Protein AF-0000000068720809 (afdb_homodimer)

InterPro domains:
  IPR001891 Malic oxidoreductase [PIRSF000106] (16-570)
  IPR001891 Malic oxidoreductase [PR00072] (95-119)
  IPR001891 Malic oxidoreductase [PR00072] (157-186)
  IPR001891 Malic oxidoreductase [PR00072] (193-215)
  IPR001891 Malic oxidoreductase [PR00072] (252-270)
  IPR001891 Malic oxidoreductase [PR00072] (277-293)
  IPR001891 Malic oxidoreductase [PR00072] (308-324)
  IPR001891 Malic oxidoreductase [PR00072] (417-433)
  IPR012301 Malic enzyme, N-terminal domain [PF00390] (89-271)
  IPR012301 Malic enzyme, N-terminal domain [SM01274] (89-271)
  IPR012302 Malic enzyme, NAD-binding [PF03949] (281-539)
  IPR012302 Malic enzyme, NAD-binding [SM00919] (281-539)
  IPR015884 Malic enzyme, conserved site [PS00331] (277-293)
  IPR036291 NAD(P)-binding domain superfamily [SSF51735] (281-571)
  IPR037062 Malic enzyme, N-terminal domain superfamily [G3DSA:3.40.50.10380] (23-278)
  IPR046346 Aminoacid dehydrogenase-like, N-terminal domain superfamily [SSF53223] (8-280)

pLDDT: mean 93.47, std 9.82, range [20.92, 98.81]

Structure (mmCIF, N/CA/C/O backbone):
data_AF-0000000068720809-model_v1
#
loop_
_entity.id
_entity.type
_entity.pdbx_description
1 polymer 'malate dehydrogenase (oxaloacetate-decarboxylating)'
#
loop_
_atom_site.group_PDB
_atom_site.id
_atom_site.type_symbol
_atom_site.label_atom_id
_atom_site.label_alt_id
_atom_site.label_comp_id
_atom_site.label_asym_id
_atom_site.label_entity_id
_atom_site.label_seq_id
_atom_site.pdbx_PDB_ins_code
_atom_site.Cartn_x
_atom_site.Cartn_y
_atom_site.Cartn_z
_atom_site.occupancy
_atom_site.B_iso_or_equiv
_atom_site.auth_seq_id
_atom_site.auth_comp_id
_atom_site.auth_asym_id
_atom_site.auth_atom_id
_atom_site.pdbx_PDB_model_num
ATOM 1 N N . MET A 1 1 ? -5.598 -34.719 22.5 1 21.38 1 MET A N 1
ATOM 2 C CA . MET A 1 1 ? -5.52 -33.562 21.609 1 21.38 1 MET A CA 1
ATOM 3 C C . MET A 1 1 ? -4.559 -32.531 22.172 1 21.38 1 MET A C 1
ATOM 5 O O . MET A 1 1 ? -4.855 -31.891 23.188 1 21.38 1 MET A O 1
ATOM 9 N N . ASN A 1 2 ? -3.301 -32.781 22.156 1 21.69 2 ASN A N 1
ATOM 10 C CA . ASN A 1 2 ? -2.172 -32.281 22.938 1 21.69 2 ASN A CA 1
ATOM 11 C C . ASN A 1 2 ? -1.925 -30.812 22.656 1 21.69 2 ASN A C 1
ATOM 13 O O . ASN A 1 2 ? -1.665 -30.422 21.531 1 21.69 2 ASN A O 1
ATOM 17 N N . ARG A 1 3 ? -2.574 -29.969 23.438 1 30.92 3 ARG A N 1
ATOM 18 C CA . ARG A 1 3 ? -2.562 -28.516 23.578 1 30.92 3 ARG A CA 1
ATOM 19 C C . ARG A 1 3 ? -1.137 -27.984 23.625 1 30.92 3 ARG A C 1
ATOM 21 O O . ARG A 1 3 ? -0.824 -27.094 24.406 1 30.92 3 ARG A O 1
ATOM 28 N N . GLY A 1 4 ? -0.188 -28.75 23.359 1 26.64 4 GLY A N 1
ATOM 29 C CA . GLY A 1 4 ? 1.155 -28.266 23.641 1 26.64 4 GLY A CA 1
ATOM 30 C C . GLY A 1 4 ? 1.42 -26.891 23.078 1 26.64 4 GLY A C 1
ATOM 31 O O . GLY A 1 4 ? 0.553 -26.297 22.422 1 26.64 4 GLY A O 1
ATOM 32 N N . ARG A 1 5 ? 2.811 -26.594 22.672 1 30.84 5 ARG A N 1
ATOM 33 C CA . ARG A 1 5 ? 3.568 -25.375 22.422 1 30.84 5 ARG A CA 1
ATOM 34 C C . ARG A 1 5 ? 3.043 -24.641 21.188 1 30.84 5 ARG A C 1
ATOM 36 O O . ARG A 1 5 ? 3.553 -24.844 20.078 1 30.84 5 ARG A O 1
ATOM 43 N N . ASP A 1 6 ? 1.862 -24.484 20.969 1 34.62 6 ASP A N 1
ATOM 44 C CA . ASP A 1 6 ? 1.243 -23.703 19.906 1 34.62 6 ASP A CA 1
ATOM 45 C C . ASP A 1 6 ? 1.807 -22.281 19.875 1 34.62 6 ASP A C 1
ATOM 47 O O . ASP A 1 6 ? 1.073 -21.328 19.625 1 34.62 6 ASP A O 1
ATOM 51 N N . VAL A 1 7 ? 2.805 -21.875 20.5 1 37.53 7 VAL A N 1
ATOM 52 C CA . VAL A 1 7 ? 3.432 -20.594 20.828 1 37.53 7 VAL A CA 1
ATOM 53 C C . VAL A 1 7 ? 3.57 -19.75 19.562 1 37.53 7 VAL A C 1
ATOM 55 O O . VAL A 1 7 ? 3.455 -18.531 19.594 1 37.53 7 VAL A O 1
ATOM 58 N N . MET A 1 8 ? 4.035 -20.344 18.344 1 47.41 8 MET A N 1
ATOM 59 C CA . MET A 1 8 ? 4.594 -19.484 17.312 1 47.41 8 MET A CA 1
ATOM 60 C C . MET A 1 8 ? 3.518 -19.047 16.328 1 47.41 8 MET A C 1
ATOM 62 O O . MET A 1 8 ? 3.748 -18.172 15.492 1 47.41 8 MET A O 1
ATOM 66 N N . SER A 1 9 ? 2.346 -19.672 16.438 1 64.62 9 SER A N 1
ATOM 67 C CA . SER A 1 9 ? 1.316 -19.25 15.492 1 64.62 9 SER A CA 1
ATOM 68 C C . SER A 1 9 ? 0.56 -18.031 16 1 64.62 9 SER A C 1
ATOM 70 O O . SER A 1 9 ? 0.338 -17.906 17.219 1 64.62 9 SER A O 1
ATOM 72 N N . LYS A 1 10 ? 0.388 -17.125 15.172 1 80.69 10 LYS A N 1
ATOM 73 C CA . LYS A 1 10 ? -0.301 -15.883 15.516 1 80.69 10 LYS A CA 1
ATOM 74 C C . LYS A 1 10 ? -1.748 -16.156 15.922 1 80.69 10 LYS A C 1
ATOM 76 O O . LYS A 1 10 ? -2.395 -15.297 16.531 1 80.69 10 LYS A O 1
ATOM 81 N N . PHE A 1 11 ? -2.299 -17.328 15.531 1 85.5 11 PHE A N 1
ATOM 82 C CA . PHE A 1 11 ? -3.656 -17.703 15.914 1 85.5 11 PHE A CA 1
ATOM 83 C C . PHE A 1 11 ? -3.859 -19.219 15.773 1 85.5 11 PHE A C 1
ATOM 85 O O . PHE A 1 11 ? -3.014 -19.906 15.211 1 85.5 11 PHE A O 1
ATOM 92 N N . THR A 1 12 ? -4.852 -19.766 16.344 1 88 12 THR A N 1
ATOM 93 C CA . THR A 1 12 ? -5.297 -21.141 16.203 1 88 12 THR A CA 1
ATOM 94 C C . THR A 1 12 ? -6.754 -21.203 15.766 1 88 12 THR A C 1
ATOM 96 O O . THR A 1 12 ? -7.488 -20.219 15.898 1 88 12 THR A O 1
ATOM 99 N N . VAL A 1 13 ? -7.121 -22.281 15.141 1 87.25 13 VAL A N 1
ATOM 100 C CA . VAL A 1 13 ? -8.5 -22.469 14.703 1 87.25 13 VAL A CA 1
ATOM 101 C C . VAL A 1 13 ? -9.242 -23.359 15.703 1 87.25 13 VAL A C 1
ATOM 103 O O . VAL A 1 13 ? -8.852 -24.516 15.93 1 87.25 13 VAL A O 1
ATOM 106 N N . ALA A 1 14 ? -10.273 -22.812 16.188 1 88.06 14 ALA A N 1
ATOM 107 C CA . ALA A 1 14 ? -11.102 -23.578 17.125 1 88.06 14 ALA A CA 1
ATOM 108 C C . ALA A 1 14 ? -11.992 -24.578 16.391 1 88.06 14 ALA A C 1
ATOM 110 O O . ALA A 1 14 ? -12.086 -24.547 15.164 1 88.06 14 ALA A O 1
ATOM 111 N N . SER A 1 15 ? -12.625 -25.453 17.094 1 86.75 15 SER A N 1
ATOM 112 C CA . SER A 1 15 ? -13.453 -26.5 16.516 1 86.75 15 SER A CA 1
ATOM 113 C C . SER A 1 15 ? -14.648 -25.922 15.773 1 86.75 15 SER A C 1
ATOM 115 O O . SER A 1 15 ? -15.109 -26.5 14.781 1 86.75 15 SER A O 1
ATOM 117 N N . ASN A 1 16 ? -15.055 -24.797 16.234 1 88.25 16 ASN A N 1
ATOM 118 C CA . ASN A 1 16 ? -16.219 -24.188 15.602 1 88.25 16 ASN A CA 1
ATOM 119 C C . ASN A 1 16 ? -15.82 -23.281 14.43 1 88.25 16 ASN A C 1
ATOM 121 O O . ASN A 1 16 ? -16.672 -22.609 13.844 1 88.25 16 ASN A O 1
ATOM 125 N N . GLY A 1 17 ? -14.523 -23.234 14.172 1 89.12 17 GLY A N 1
ATOM 126 C CA . GLY A 1 17 ? -14.047 -22.469 13.023 1 89.12 17 GLY A CA 1
ATOM 127 C C . GLY A 1 17 ? -13.547 -21.094 13.391 1 89.12 17 GLY A C 1
ATOM 128 O O . GLY A 1 17 ? -12.93 -20.406 12.578 1 89.12 17 GLY A O 1
ATOM 129 N N . ALA A 1 18 ? -13.789 -20.703 14.625 1 93.06 18 ALA A N 1
ATOM 130 C CA . ALA A 1 18 ? -13.344 -19.391 15.078 1 93.06 18 ALA A CA 1
ATOM 131 C C . ALA A 1 18 ? -11.82 -19.344 15.195 1 93.06 18 ALA A C 1
ATOM 133 O O . ALA A 1 18 ? -11.172 -20.359 15.445 1 93.06 18 ALA A O 1
ATOM 134 N N . LEU A 1 19 ? -11.328 -18.203 14.969 1 94.88 19 LEU A N 1
ATOM 135 C CA . LEU A 1 19 ? -9.891 -17.984 15.148 1 94.88 19 LEU A CA 1
ATOM 136 C C . LEU A 1 19 ? -9.594 -17.453 16.547 1 94.88 19 LEU A C 1
ATOM 138 O O . LEU A 1 19 ? -10.227 -16.484 17 1 94.88 19 LEU A O 1
ATOM 142 N N . GLU A 1 20 ? -8.758 -18.078 17.219 1 95.5 20 GLU A N 1
ATOM 143 C CA . GLU A 1 20 ? -8.344 -17.656 18.562 1 95.5 20 GLU A CA 1
ATOM 144 C C . GLU A 1 20 ? -6.93 -17.078 18.547 1 95.5 20 GLU A C 1
ATOM 146 O O . GLU A 1 20 ? -6.027 -17.656 17.938 1 95.5 20 GLU A O 1
ATOM 151 N N . THR A 1 21 ? -6.758 -15.914 19.188 1 95.06 21 THR A N 1
ATOM 152 C CA . THR A 1 21 ? -5.453 -15.273 19.156 1 95.06 21 THR A CA 1
ATOM 153 C C . THR A 1 21 ? -5.152 -14.594 20.484 1 95.06 21 THR A C 1
ATOM 155 O O . THR A 1 21 ? -6.07 -14.203 21.219 1 95.06 21 THR A O 1
ATOM 158 N N . THR A 1 22 ? -3.869 -14.461 20.812 1 93 22 THR A N 1
ATOM 159 C CA . THR A 1 22 ? -3.43 -13.719 22 1 93 22 THR A CA 1
ATOM 160 C C . THR A 1 22 ? -3.07 -12.281 21.625 1 93 22 THR A C 1
ATOM 162 O O . THR A 1 22 ? -2.801 -11.461 22.5 1 93 22 THR A O 1
ATOM 165 N N . LEU A 1 23 ? -3.057 -11.969 20.359 1 92.44 23 LEU A N 1
ATOM 166 C CA . LEU A 1 23 ? -2.695 -10.641 19.875 1 92.44 23 LEU A CA 1
ATOM 167 C C . LEU A 1 23 ? -3.768 -9.617 20.25 1 92.44 23 LEU A C 1
ATOM 169 O O . LEU A 1 23 ? -4.934 -9.977 20.438 1 92.44 23 LEU A O 1
ATOM 173 N N . ARG A 1 24 ? -3.338 -8.344 20.422 1 93.19 24 ARG A N 1
ATOM 174 C CA . ARG A 1 24 ? -4.25 -7.238 20.703 1 93.19 24 ARG A CA 1
ATOM 175 C C . ARG A 1 24 ? -3.893 -6.004 19.891 1 93.19 24 ARG A C 1
ATOM 177 O O . ARG A 1 24 ? -2.746 -5.836 19.469 1 93.19 24 ARG A O 1
ATOM 184 N N . GLY A 1 25 ? -4.871 -5.184 19.688 1 93.19 25 GLY A N 1
ATOM 185 C CA . GLY A 1 25 ? -4.668 -3.865 19.109 1 93.19 25 GLY A CA 1
ATOM 186 C C . GLY A 1 25 ? -3.982 -3.9 17.766 1 93.19 25 GLY A C 1
ATOM 187 O O . GLY A 1 25 ? -4.418 -4.621 16.859 1 93.19 25 GLY A O 1
ATOM 188 N N . ALA A 1 26 ? -2.885 -3.176 17.688 1 90.56 26 ALA A N 1
ATOM 189 C CA . ALA A 1 26 ? -2.178 -2.98 16.422 1 90.56 26 ALA A CA 1
ATOM 190 C C . ALA A 1 26 ? -1.637 -4.305 15.883 1 90.56 26 ALA A C 1
ATOM 192 O O . ALA A 1 26 ? -1.545 -4.496 14.672 1 90.56 26 ALA A O 1
ATOM 193 N N . GLU A 1 27 ? -1.307 -5.242 16.734 1 91.31 27 GLU A N 1
ATOM 194 C 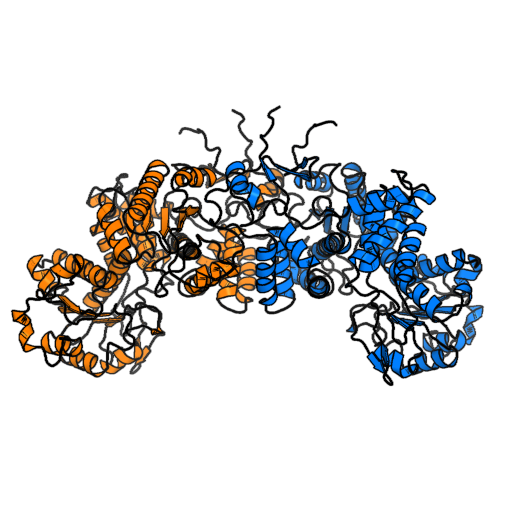CA . GLU A 1 27 ? -0.776 -6.531 16.312 1 91.31 27 GLU A CA 1
ATOM 195 C C . GLU A 1 27 ? -1.818 -7.324 15.523 1 91.31 27 GLU A C 1
ATOM 197 O O . GLU A 1 27 ? -1.483 -8.008 14.555 1 91.31 27 GLU A O 1
ATOM 202 N N . VAL A 1 28 ? -3.072 -7.215 15.945 1 94.75 28 VAL A N 1
ATOM 203 C CA . VAL A 1 28 ? -4.16 -7.875 15.227 1 94.75 28 VAL A CA 1
ATOM 204 C C . VAL A 1 28 ? -4.301 -7.266 13.836 1 94.75 28 VAL A C 1
ATOM 206 O O . VAL A 1 28 ? -4.406 -7.992 12.844 1 94.75 28 VAL A O 1
ATOM 209 N N . LEU A 1 29 ? -4.23 -5.953 13.789 1 95.19 29 LEU A N 1
ATOM 210 C CA . LEU A 1 29 ? -4.422 -5.23 12.539 1 95.19 29 LEU A CA 1
ATOM 211 C C . LEU A 1 29 ? -3.256 -5.473 11.586 1 95.19 29 LEU A C 1
ATOM 213 O O . LEU A 1 29 ? -3.387 -5.285 10.375 1 95.19 29 LEU A O 1
ATOM 217 N N . SER A 1 30 ? -2.123 -5.949 12.125 1 93.31 30 SER A N 1
ATOM 218 C CA . SER A 1 30 ? -0.93 -6.156 11.312 1 93.31 30 SER A CA 1
ATOM 219 C C . SER A 1 30 ? -0.812 -7.605 10.867 1 93.31 30 SER A C 1
ATOM 221 O O . SER A 1 30 ? 0.168 -7.984 10.219 1 93.31 30 SER A O 1
ATOM 223 N N . THR A 1 31 ? -1.713 -8.445 11.219 1 93.88 31 THR A N 1
ATOM 224 C CA . THR A 1 31 ? -1.747 -9.852 10.812 1 93.88 31 THR A CA 1
ATOM 225 C C . THR A 1 31 ? -2.768 -10.062 9.695 1 93.88 31 THR A C 1
ATOM 227 O O . THR A 1 31 ? -3.973 -10.109 9.953 1 93.88 31 THR A O 1
ATOM 230 N N . PRO A 1 32 ? -2.348 -10.289 8.508 1 95.25 32 PRO A N 1
ATOM 231 C CA . PRO A 1 32 ? -3.201 -10.227 7.32 1 95.25 32 PRO A CA 1
ATOM 232 C C . PRO A 1 32 ? -4.41 -11.156 7.41 1 95.25 32 PRO A C 1
ATOM 234 O O . PRO A 1 32 ? -5.5 -10.797 6.961 1 95.25 32 PRO A O 1
ATOM 237 N N . LEU A 1 33 ? -4.285 -12.32 8.047 1 95.44 33 LEU A N 1
ATOM 238 C CA . LEU A 1 33 ? -5.375 -13.281 8.078 1 95.44 33 LEU A CA 1
ATOM 239 C C . LEU A 1 33 ? -6.34 -12.977 9.219 1 95.44 33 LEU A C 1
ATOM 241 O O . LEU A 1 33 ? -7.449 -13.508 9.266 1 95.44 33 LEU A O 1
ATOM 245 N N . LEU A 1 34 ? -5.91 -12.125 10.148 1 96.62 34 LEU A N 1
ATOM 246 C CA . LEU A 1 34 ? -6.773 -11.727 11.25 1 96.62 34 LEU A CA 1
ATOM 247 C C . LEU A 1 34 ? -7.426 -10.375 10.969 1 96.62 34 LEU A C 1
ATOM 249 O O . LEU A 1 34 ? -8.484 -10.062 11.516 1 96.62 34 LEU A O 1
ATOM 253 N N . ASN A 1 35 ? -6.789 -9.531 10.188 1 97.75 35 ASN A N 1
ATOM 254 C CA . ASN A 1 35 ? -7.246 -8.164 9.953 1 97.75 35 ASN A CA 1
ATOM 255 C C . ASN A 1 35 ? -8.508 -8.133 9.094 1 97.75 35 ASN A C 1
ATOM 257 O O . ASN A 1 35 ? -8.477 -8.523 7.926 1 97.75 35 ASN A O 1
ATOM 261 N N . LYS A 1 36 ? -9.562 -7.617 9.695 1 98.31 36 LYS A N 1
ATOM 262 C CA . LYS A 1 36 ? -10.836 -7.488 8.992 1 98.31 36 LYS A CA 1
ATOM 263 C C . LYS A 1 36 ? -11.078 -6.043 8.562 1 98.31 36 LYS A C 1
ATOM 265 O O . LYS A 1 36 ? -12.164 -5.707 8.094 1 98.31 36 LYS A O 1
ATOM 270 N N . GLY A 1 37 ? -10.078 -5.16 8.852 1 96.94 37 GLY A N 1
ATOM 271 C CA . GLY A 1 37 ? -10.328 -3.744 8.625 1 96.94 37 GLY A CA 1
ATOM 272 C C . GLY A 1 37 ? -11.5 -3.209 9.422 1 96.94 37 GLY A C 1
ATOM 273 O O . GLY A 1 37 ? -11.57 -3.398 10.641 1 96.94 37 GLY A O 1
ATOM 274 N N . VAL A 1 38 ? -12.422 -2.59 8.742 1 97.62 38 VAL A N 1
ATOM 275 C CA . VAL A 1 38 ? -13.547 -1.959 9.422 1 97.62 38 VAL A CA 1
ATOM 276 C C . VAL A 1 38 ? -14.695 -2.957 9.562 1 97.62 38 VAL A C 1
ATOM 278 O O . VAL A 1 38 ? -15.82 -2.576 9.883 1 97.62 38 VAL A O 1
ATOM 281 N N . ALA A 1 39 ? -14.414 -4.238 9.352 1 98.19 39 ALA A N 1
ATOM 282 C CA . ALA A 1 39 ? -15.469 -5.242 9.477 1 98.19 39 ALA A CA 1
ATOM 283 C C . ALA A 1 39 ? -15.477 -5.859 10.875 1 98.19 39 ALA A C 1
ATOM 285 O O . ALA A 1 39 ? -16.359 -6.652 11.203 1 98.19 39 ALA A O 1
ATOM 286 N N . PHE A 1 40 ? -14.508 -5.578 11.727 1 98.25 40 PHE A N 1
ATOM 287 C CA . PHE A 1 40 ? -14.578 -6.055 13.102 1 98.25 40 PHE A CA 1
ATOM 288 C C . PHE A 1 40 ? -15.867 -5.605 13.766 1 98.25 40 PHE A C 1
ATOM 290 O O . PHE A 1 40 ? -16.219 -4.426 13.711 1 98.25 40 PHE A O 1
ATOM 297 N N . THR A 1 41 ? -16.531 -6.547 14.391 1 97.38 41 THR A N 1
ATOM 298 C CA . THR A 1 41 ? -17.75 -6.203 15.117 1 97.38 41 THR A CA 1
ATOM 299 C C . THR A 1 41 ? -17.422 -5.391 16.375 1 97.38 41 THR A C 1
ATOM 301 O O . THR A 1 41 ? -16.266 -5.352 16.797 1 97.38 41 THR A O 1
ATOM 304 N N . GLN A 1 42 ? -18.453 -4.77 16.906 1 95.5 42 GLN A N 1
ATOM 305 C CA . GLN A 1 42 ? -18.234 -3.996 18.125 1 95.5 42 GLN A CA 1
ATOM 306 C C . GLN A 1 42 ? -17.703 -4.883 19.25 1 95.5 42 GLN A C 1
ATOM 308 O O . GLN A 1 42 ? -16.828 -4.469 20.016 1 95.5 42 GLN A O 1
ATOM 313 N N . ASN A 1 43 ? -18.203 -6.07 19.344 1 96.38 43 ASN A N 1
ATOM 314 C CA . ASN A 1 43 ? -17.734 -7.012 20.359 1 96.38 43 ASN A CA 1
ATOM 315 C C . ASN A 1 43 ? -16.266 -7.395 20.141 1 96.38 43 ASN A C 1
ATOM 317 O O . ASN A 1 43 ? -15.492 -7.461 21.094 1 96.38 43 ASN A O 1
ATOM 321 N N . GLU A 1 44 ? -15.93 -7.695 18.922 1 97.69 44 GLU A N 1
ATOM 322 C CA . GLU A 1 44 ? -14.539 -8.016 18.609 1 97.69 44 GLU A CA 1
ATOM 323 C C . GLU A 1 44 ? -13.617 -6.848 18.922 1 97.69 44 GLU A C 1
ATOM 325 O O . GLU A 1 44 ? -12.492 -7.047 19.391 1 97.69 44 GLU A O 1
ATOM 330 N N . ARG A 1 45 ? -14.078 -5.609 18.578 1 96.81 45 ARG A N 1
ATOM 331 C CA . ARG A 1 45 ? -13.266 -4.43 18.828 1 96.81 45 ARG A CA 1
ATOM 332 C C . ARG A 1 45 ? -12.977 -4.285 20.328 1 96.81 45 ARG A C 1
ATOM 334 O O . ARG A 1 45 ? -11.859 -3.922 20.719 1 96.81 45 ARG A O 1
ATOM 341 N N . GLU A 1 46 ? -13.922 -4.582 21.141 1 95.19 46 GLU A N 1
ATOM 342 C CA . GLU A 1 46 ? -13.742 -4.527 22.578 1 95.19 46 GLU A CA 1
ATOM 343 C C . GLU A 1 46 ? -12.797 -5.625 23.062 1 95.19 46 GLU A C 1
ATOM 345 O O . GLU A 1 46 ? -11.867 -5.359 23.828 1 95.19 46 GLU A O 1
ATOM 350 N N . GLU A 1 47 ? -12.961 -6.836 22.625 1 95.88 47 GLU A N 1
ATOM 351 C CA . GLU A 1 47 ? -12.211 -7.996 23.094 1 95.88 47 GLU A CA 1
ATOM 352 C C . GLU A 1 47 ? -10.766 -7.945 22.625 1 95.88 47 GLU A C 1
ATOM 354 O O . GLU A 1 47 ? -9.859 -8.391 23.328 1 95.88 47 GLU A O 1
ATOM 359 N N . LEU A 1 48 ? -10.594 -7.414 21.469 1 96.81 48 LEU A N 1
ATOM 360 C CA . LEU A 1 48 ? -9.273 -7.469 20.859 1 96.81 48 LEU A CA 1
ATOM 361 C C . LEU A 1 48 ? -8.516 -6.16 21.062 1 96.81 48 LEU A C 1
ATOM 363 O O . LEU A 1 48 ? -7.41 -5.984 20.547 1 96.81 48 LEU A O 1
ATOM 367 N N . GLY A 1 49 ? -9.125 -5.199 21.844 1 95.56 49 GLY A N 1
ATOM 368 C CA . GLY A 1 49 ? -8.461 -3.932 22.094 1 95.56 49 GLY A CA 1
ATOM 369 C C . GLY A 1 49 ? -8.336 -3.059 20.859 1 95.56 49 GLY A C 1
ATOM 370 O O . GLY A 1 49 ? -7.281 -2.484 20.594 1 95.56 49 GLY A O 1
ATOM 371 N N . LEU A 1 50 ? -9.406 -2.963 20.031 1 96.19 50 LEU A N 1
ATOM 372 C CA . LEU A 1 50 ? -9.375 -2.215 18.781 1 96.19 50 LEU A CA 1
ATOM 373 C C . LEU A 1 50 ? -10.195 -0.934 18.891 1 96.19 50 LEU A C 1
ATOM 375 O O . LEU A 1 50 ? -10.188 -0.108 17.969 1 96.19 50 LEU A O 1
ATOM 379 N N . LYS A 1 51 ? -10.859 -0.76 20.078 1 95.12 51 LYS A N 1
ATOM 380 C CA . LYS A 1 51 ? -11.602 0.485 20.266 1 95.12 51 LYS A CA 1
ATOM 381 C C . LYS A 1 51 ? -10.68 1.696 20.125 1 95.12 51 LYS A C 1
ATOM 383 O O . LYS A 1 51 ? -9.609 1.748 20.719 1 95.12 51 LYS A O 1
ATOM 388 N N . GLY A 1 52 ? -11.102 2.613 19.25 1 95.81 52 GLY A N 1
ATOM 389 C CA . GLY A 1 52 ? -10.328 3.822 19.016 1 95.81 52 GLY A CA 1
ATOM 390 C C . GLY A 1 52 ? -9.273 3.658 17.938 1 95.81 52 GLY A C 1
ATOM 391 O O . GLY A 1 52 ? -8.711 4.641 17.453 1 95.81 52 GLY A O 1
ATOM 392 N N . LEU A 1 53 ? -9.023 2.404 17.531 1 96.44 53 LEU A N 1
ATOM 393 C CA . LEU A 1 53 ? -7.992 2.162 16.531 1 96.44 53 LEU A CA 1
ATOM 394 C C . LEU A 1 53 ? -8.602 2.035 15.141 1 96.44 53 LEU A C 1
ATOM 396 O O . LEU A 1 53 ? -7.875 1.932 14.148 1 96.44 53 LEU A O 1
ATOM 400 N N . LEU A 1 54 ? -9.953 2.109 15.086 1 97.31 54 LEU A N 1
ATOM 401 C CA . LEU A 1 54 ? -10.703 2.018 13.836 1 97.31 54 LEU A CA 1
ATOM 402 C C . LEU A 1 54 ? -11.805 3.07 13.789 1 97.31 54 LEU A C 1
ATOM 404 O O . LEU A 1 54 ? -12.336 3.473 14.828 1 97.31 54 LEU A O 1
ATOM 408 N N . PRO A 1 55 ? -12.133 3.486 12.555 1 97.5 55 PRO A N 1
ATOM 409 C CA . PRO A 1 55 ? -13.352 4.293 12.461 1 97.5 55 PRO A CA 1
ATOM 410 C C . PRO A 1 55 ? -14.578 3.568 13.008 1 97.5 55 PRO A C 1
ATOM 412 O O . PRO A 1 55 ? -14.609 2.336 13.039 1 97.5 55 PRO A O 1
ATOM 415 N N . PRO A 1 56 ? -15.539 4.254 13.383 1 95.75 56 PRO A N 1
ATOM 416 C CA . PRO A 1 56 ? -16.625 3.662 14.172 1 95.75 56 PRO A CA 1
ATOM 417 C C . PRO A 1 56 ? -17.531 2.764 13.336 1 95.75 56 PRO A C 1
ATOM 419 O O . PRO A 1 56 ? -18.109 1.81 13.867 1 95.75 56 PRO A O 1
ATOM 422 N N . ALA A 1 57 ? -17.703 3.006 12.078 1 96.44 57 ALA A N 1
ATOM 423 C CA . ALA A 1 57 ? -18.641 2.219 11.281 1 96.44 57 ALA A CA 1
ATOM 424 C C . ALA A 1 57 ? -18.109 0.805 11.055 1 96.44 57 ALA A C 1
ATOM 426 O O . ALA A 1 57 ? -16.906 0.583 11.031 1 96.44 57 ALA A O 1
ATOM 427 N N . VAL A 1 58 ? -19.031 -0.138 10.969 1 97.12 58 VAL A N 1
ATOM 428 C CA . VAL A 1 58 ? -18.719 -1.526 10.656 1 97.12 58 VAL A CA 1
ATOM 429 C C . VAL A 1 58 ? -19.25 -1.879 9.266 1 97.12 58 VAL A C 1
ATOM 431 O O . VAL A 1 58 ? -20.453 -1.789 9.023 1 97.12 58 VAL A O 1
ATOM 434 N N . LEU A 1 59 ? -18.438 -2.215 8.375 1 97.25 59 LEU A N 1
ATOM 435 C CA . LEU A 1 59 ? -18.828 -2.646 7.043 1 97.25 59 LEU A CA 1
ATOM 436 C C . LEU A 1 59 ? -18.75 -4.164 6.918 1 97.25 59 LEU A C 1
ATOM 438 O O . LEU A 1 59 ? -17.953 -4.812 7.605 1 97.25 59 LEU A O 1
ATOM 442 N N . THR A 1 60 ? -19.562 -4.699 6.043 1 97.5 60 THR A N 1
ATOM 443 C CA . THR A 1 60 ? -19.516 -6.129 5.758 1 97.5 60 THR A CA 1
ATOM 444 C C . THR A 1 60 ? -18.359 -6.457 4.816 1 97.5 60 THR A C 1
ATOM 446 O O . THR A 1 60 ? -17.75 -5.559 4.234 1 97.5 60 THR A O 1
ATOM 449 N N . LEU A 1 61 ? -18.078 -7.754 4.734 1 98.06 61 LEU A N 1
ATOM 450 C CA . LEU A 1 61 ? -17.078 -8.203 3.768 1 98.06 61 LEU A CA 1
ATOM 451 C C . LEU A 1 61 ? -17.484 -7.816 2.35 1 98.06 61 LEU A C 1
ATOM 453 O O . LEU A 1 61 ? -16.641 -7.418 1.547 1 98.06 61 LEU A O 1
ATOM 457 N N . GLU A 1 62 ? -18.766 -7.859 2.018 1 97.81 62 GLU A N 1
ATOM 458 C CA . GLU A 1 62 ? -19.266 -7.535 0.687 1 97.81 62 GLU A CA 1
ATOM 459 C C . GLU A 1 62 ? -19.062 -6.059 0.363 1 97.81 62 GLU A C 1
ATOM 461 O O . GLU A 1 62 ? -18.656 -5.711 -0.747 1 97.81 62 GLU A O 1
ATOM 466 N N . GLU A 1 63 ? -19.359 -5.215 1.351 1 97.38 63 GLU A N 1
ATOM 467 C CA . GLU A 1 63 ? -19.172 -3.781 1.155 1 97.38 63 GLU A CA 1
ATOM 468 C C . GLU A 1 63 ? -17.688 -3.439 0.969 1 97.38 63 GLU A C 1
ATOM 470 O O . GLU A 1 63 ? -17.344 -2.629 0.109 1 97.38 63 GLU A O 1
ATOM 475 N N . GLN A 1 64 ? -16.891 -4.066 1.757 1 98.06 64 GLN A N 1
ATOM 476 C CA . GLN A 1 64 ? -15.461 -3.854 1.61 1 98.06 64 GLN A CA 1
ATOM 477 C C . GLN A 1 64 ? -14.961 -4.359 0.259 1 98.06 64 GLN A C 1
ATOM 479 O O . GLN A 1 64 ? -14.078 -3.754 -0.352 1 98.06 64 GLN A O 1
ATOM 484 N N . ALA A 1 65 ? -15.469 -5.504 -0.172 1 98.5 65 ALA A N 1
ATOM 485 C CA . ALA A 1 65 ? -15.078 -6.07 -1.46 1 98.5 65 ALA A CA 1
ATOM 486 C C . ALA A 1 65 ? -15.438 -5.129 -2.605 1 98.5 65 ALA A C 1
ATOM 488 O O . ALA A 1 65 ? -14.672 -4.973 -3.557 1 98.5 65 ALA A O 1
ATOM 489 N N . ARG A 1 66 ? -16.594 -4.523 -2.529 1 98.06 66 ARG A N 1
ATOM 490 C CA . ARG A 1 66 ? -17.016 -3.564 -3.547 1 98.06 66 ARG A CA 1
ATOM 491 C C . ARG A 1 66 ? -16.062 -2.373 -3.594 1 98.06 66 ARG A C 1
ATOM 493 O O . ARG A 1 66 ? -15.656 -1.933 -4.672 1 98.06 66 ARG A O 1
ATOM 500 N N . ARG A 1 67 ? -15.734 -1.847 -2.441 1 97.75 67 ARG A N 1
ATOM 501 C CA . ARG A 1 67 ? -14.797 -0.731 -2.361 1 97.75 67 ARG A CA 1
ATOM 502 C C . ARG A 1 67 ? -13.438 -1.114 -2.938 1 97.75 67 ARG A C 1
ATOM 504 O O . ARG A 1 67 ? -12.859 -0.369 -3.734 1 97.75 67 ARG A O 1
ATOM 511 N N . ALA A 1 68 ? -12.922 -2.254 -2.516 1 98.31 68 ALA A N 1
ATOM 512 C CA . ALA A 1 68 ? -11.625 -2.727 -2.988 1 98.31 68 ALA A CA 1
ATOM 513 C C . ALA A 1 68 ? -11.625 -2.91 -4.504 1 98.31 68 ALA A C 1
ATOM 515 O O . ALA A 1 68 ? -10.625 -2.619 -5.168 1 98.31 68 ALA A O 1
ATOM 516 N N . TYR A 1 69 ? -12.719 -3.398 -5.012 1 98.5 69 TYR A N 1
ATOM 517 C CA . TYR A 1 69 ? -12.828 -3.59 -6.453 1 98.5 69 TYR A CA 1
ATOM 518 C C . TYR A 1 69 ? -12.781 -2.254 -7.188 1 98.5 69 TYR A C 1
ATOM 520 O O . TYR A 1 69 ? -12.156 -2.141 -8.242 1 98.5 69 TYR A O 1
ATOM 528 N N . GLU A 1 70 ? -13.461 -1.25 -6.617 1 97.81 70 GLU A N 1
ATOM 529 C CA . GLU A 1 70 ? -13.414 0.075 -7.227 1 97.81 70 GLU A CA 1
ATOM 530 C C . GLU A 1 70 ? -12.008 0.65 -7.203 1 97.81 70 GLU A C 1
ATOM 532 O O . GLU A 1 70 ? -11.57 1.287 -8.164 1 97.81 70 GLU A O 1
ATOM 537 N N . GLN A 1 71 ? -11.352 0.466 -6.09 1 97.5 71 GLN A N 1
ATOM 538 C CA . GLN A 1 71 ? -9.969 0.905 -5.992 1 97.5 71 GLN A CA 1
ATOM 539 C C . GLN A 1 71 ? -9.094 0.196 -7.02 1 97.5 71 GLN A C 1
ATOM 541 O O . GLN A 1 71 ? -8.266 0.83 -7.688 1 97.5 71 GLN A O 1
ATOM 546 N N . PHE A 1 72 ? -9.234 -1.088 -7.191 1 98.19 72 PHE A N 1
ATOM 547 C CA . PHE A 1 72 ? -8.523 -1.889 -8.18 1 98.19 72 PHE A CA 1
ATOM 548 C C . PHE A 1 72 ? -8.789 -1.364 -9.586 1 98.19 72 PHE A C 1
ATOM 550 O O . PHE A 1 72 ? -7.852 -1.145 -10.359 1 98.19 72 PHE A O 1
ATOM 557 N N . SER A 1 73 ? -10 -1.081 -9.883 1 97.75 73 SER A N 1
ATOM 558 C CA . SER A 1 73 ? -10.43 -0.675 -11.219 1 97.75 73 SER A CA 1
ATOM 559 C C . SER A 1 73 ? -9.914 0.713 -11.57 1 97.75 73 SER A C 1
ATOM 561 O O . SER A 1 73 ? -9.773 1.05 -12.75 1 97.75 73 SER A O 1
ATOM 563 N N . SER A 1 74 ? -9.57 1.481 -10.531 1 95.25 74 SER A N 1
ATOM 564 C CA . SER A 1 74 ? -9.125 2.854 -10.75 1 95.25 74 SER A CA 1
ATOM 565 C C . SER A 1 74 ? -7.629 2.908 -11.055 1 95.25 74 SER A C 1
ATOM 567 O O . SER A 1 74 ? -7.109 3.957 -11.445 1 95.25 74 SER A O 1
ATOM 569 N N . GLN A 1 75 ? -6.871 1.773 -10.883 1 96.69 75 GLN A N 1
ATOM 570 C CA . GLN A 1 75 ? -5.445 1.764 -11.195 1 96.69 75 GLN A CA 1
ATOM 571 C C . GLN A 1 75 ? -5.215 1.963 -12.695 1 96.69 75 GLN A C 1
ATOM 573 O O . GLN A 1 75 ? -5.973 1.452 -13.516 1 96.69 75 GLN A O 1
ATOM 578 N N . PRO A 1 76 ? -4.145 2.619 -13.141 1 95.12 76 PRO A N 1
ATOM 579 C CA . PRO A 1 76 ? -3.975 3.064 -14.523 1 95.12 76 PRO A CA 1
ATOM 580 C C . PRO A 1 76 ? -3.482 1.951 -15.445 1 95.12 76 PRO A C 1
ATOM 582 O O . PRO A 1 76 ? -3.662 2.027 -16.656 1 95.12 76 PRO A O 1
ATOM 585 N N . ASP A 1 77 ? -2.76 0.912 -14.953 1 95.69 77 ASP A N 1
ATOM 586 C CA . ASP A 1 77 ? -2.211 -0.155 -15.781 1 95.69 77 ASP A CA 1
ATOM 587 C C . ASP A 1 77 ? -2.105 -1.462 -15 1 95.69 77 ASP A C 1
ATOM 589 O O . ASP A 1 77 ? -2.408 -1.503 -13.805 1 95.69 77 ASP A O 1
ATOM 593 N N . ASP A 1 78 ? -1.693 -2.52 -15.617 1 95.62 78 ASP A N 1
ATOM 594 C CA . ASP A 1 78 ? -1.71 -3.857 -15.031 1 95.62 78 ASP A CA 1
ATOM 595 C C . ASP A 1 78 ? -0.667 -3.988 -13.922 1 95.62 78 ASP A C 1
ATOM 597 O O . ASP A 1 78 ? -0.883 -4.695 -12.938 1 95.62 78 ASP A O 1
ATOM 601 N N . LEU A 1 79 ? 0.454 -3.369 -14.094 1 96.25 79 LEU A N 1
ATOM 602 C CA . LEU A 1 79 ? 1.476 -3.438 -13.055 1 96.25 79 LEU A CA 1
ATOM 603 C C . LEU A 1 79 ? 0.979 -2.803 -11.766 1 96.25 79 LEU A C 1
ATOM 605 O O . LEU A 1 79 ? 1.138 -3.379 -10.688 1 96.25 79 LEU A O 1
ATOM 609 N N . LEU A 1 80 ? 0.365 -1.615 -11.891 1 96.44 80 LEU A N 1
ATOM 610 C CA . LEU A 1 80 ? -0.112 -0.942 -10.688 1 96.44 80 LEU A CA 1
ATOM 611 C C . LEU A 1 80 ? -1.321 -1.665 -10.102 1 96.44 80 LEU A C 1
ATOM 613 O O . LEU A 1 80 ? -1.539 -1.641 -8.891 1 96.44 80 LEU A O 1
ATOM 617 N N . LYS A 1 81 ? -2.117 -2.32 -10.961 1 97.94 81 LYS A N 1
ATOM 618 C CA . LYS A 1 81 ? -3.15 -3.217 -10.445 1 97.94 81 LYS A CA 1
ATOM 619 C C . LYS A 1 81 ? -2.535 -4.352 -9.633 1 97.94 81 LYS A C 1
ATOM 621 O O . LYS A 1 81 ? -3.059 -4.715 -8.578 1 97.94 81 LYS A O 1
ATOM 626 N N . ASN A 1 82 ? -1.437 -4.895 -10.148 1 97.94 82 ASN A N 1
ATOM 627 C CA . ASN A 1 82 ? -0.725 -5.945 -9.422 1 97.94 82 ASN A CA 1
ATOM 628 C C . ASN A 1 82 ? -0.177 -5.441 -8.094 1 97.94 82 ASN A C 1
ATOM 630 O O . ASN A 1 82 ? -0.304 -6.113 -7.07 1 97.94 82 ASN A O 1
ATOM 634 N N . VAL A 1 83 ? 0.396 -4.254 -8.102 1 97 83 VAL A N 1
ATOM 635 C CA . VAL A 1 83 ? 0.938 -3.645 -6.891 1 97 83 VAL A CA 1
ATOM 636 C C . VAL A 1 83 ? -0.18 -3.432 -5.875 1 97 83 VAL A C 1
ATOM 638 O O . VAL A 1 83 ? -0.005 -3.703 -4.684 1 97 83 VAL A O 1
ATOM 641 N N . TYR A 1 84 ? -1.353 -2.951 -6.332 1 97.44 84 TYR A N 1
ATOM 642 C CA . TYR A 1 84 ? -2.502 -2.736 -5.461 1 97.44 84 TYR A CA 1
ATOM 643 C C . TYR A 1 84 ? -2.947 -4.043 -4.812 1 97.44 84 TYR A C 1
ATOM 645 O O . TYR A 1 84 ? -3.178 -4.094 -3.602 1 97.44 84 TYR A O 1
ATOM 653 N N . LEU A 1 85 ? -3.068 -5.109 -5.582 1 98.44 85 LEU A N 1
ATOM 654 C CA . LEU A 1 85 ? -3.531 -6.387 -5.059 1 98.44 85 LEU A CA 1
ATOM 655 C C . LEU A 1 85 ? -2.514 -6.98 -4.09 1 98.44 85 LEU A C 1
ATOM 657 O O . LEU A 1 85 ? -2.887 -7.613 -3.1 1 98.44 85 LEU A O 1
ATOM 661 N N . THR A 1 86 ? -1.236 -6.785 -4.367 1 97.69 86 THR A N 1
ATOM 662 C CA . THR A 1 86 ? -0.193 -7.242 -3.455 1 97.69 86 THR A CA 1
ATOM 663 C C . THR A 1 86 ? -0.309 -6.539 -2.105 1 97.69 86 THR A C 1
ATOM 665 O O . THR A 1 86 ? -0.2 -7.18 -1.057 1 97.69 86 THR A O 1
ATOM 668 N N . ALA A 1 87 ? -0.55 -5.277 -2.154 1 96.94 87 ALA A N 1
ATOM 669 C CA . ALA A 1 87 ? -0.706 -4.516 -0.918 1 96.94 87 ALA A CA 1
ATOM 670 C C . ALA A 1 87 ? -1.933 -4.98 -0.138 1 96.94 87 ALA A C 1
ATOM 672 O O . ALA A 1 87 ? -1.901 -5.055 1.093 1 96.94 87 ALA A O 1
ATOM 673 N N . LEU A 1 88 ? -3.018 -5.195 -0.868 1 98 88 LEU A N 1
ATOM 674 C CA . LEU A 1 88 ? -4.227 -5.703 -0.227 1 98 88 LEU A CA 1
ATOM 675 C C . LEU A 1 88 ? -3.971 -7.062 0.416 1 98 88 LEU A C 1
ATOM 677 O O . LEU A 1 88 ? -4.418 -7.316 1.536 1 98 88 LEU A O 1
ATOM 681 N N . HIS A 1 89 ? -3.248 -7.902 -0.315 1 97.94 89 HIS A N 1
ATOM 682 C CA . HIS A 1 89 ? -2.861 -9.219 0.184 1 97.94 89 HIS A CA 1
ATOM 683 C C . HIS A 1 89 ? -2.1 -9.102 1.5 1 97.94 89 HIS A C 1
ATOM 685 O O . HIS A 1 89 ? -2.354 -9.867 2.438 1 97.94 89 HIS A O 1
ATOM 691 N N . ASP A 1 90 ? -1.265 -8.141 1.625 1 96.06 90 ASP A N 1
ATOM 692 C CA . ASP A 1 90 ? -0.405 -7.945 2.787 1 96.06 90 ASP A CA 1
ATOM 693 C C . ASP A 1 90 ? -1.188 -7.344 3.955 1 96.06 90 ASP A C 1
ATOM 695 O O . ASP A 1 90 ? -0.762 -7.441 5.109 1 96.06 90 ASP A O 1
ATOM 699 N N . ARG A 1 91 ? -2.299 -6.758 3.686 1 96.25 91 ARG A N 1
ATOM 700 C CA . ARG A 1 91 ? -3.049 -6.047 4.715 1 96.25 91 ARG A CA 1
ATOM 701 C C . ARG A 1 91 ? -4.215 -6.887 5.223 1 96.25 91 ARG A C 1
ATOM 703 O O . ARG A 1 91 ? -4.465 -6.949 6.43 1 96.25 91 ARG A O 1
ATOM 710 N N . ASN A 1 92 ? -4.945 -7.457 4.293 1 98.06 92 ASN A N 1
ATOM 711 C CA . ASN A 1 92 ? -6.176 -8.203 4.527 1 98.06 92 ASN A CA 1
ATOM 712 C C . ASN A 1 92 ? -6.316 -9.375 3.561 1 98.06 92 ASN A C 1
ATOM 714 O O . ASN A 1 92 ? -6.977 -9.258 2.527 1 98.06 92 ASN A O 1
ATOM 718 N N . GLU A 1 93 ? -5.84 -10.477 3.99 1 97.81 93 GLU A N 1
ATOM 719 C CA . GLU A 1 93 ? -5.711 -11.633 3.109 1 97.81 93 GLU A CA 1
ATOM 720 C C . GLU A 1 93 ? -7.078 -12.203 2.742 1 97.81 93 GLU A C 1
ATOM 722 O O . GLU A 1 93 ? -7.281 -12.664 1.617 1 97.81 93 GLU A O 1
ATOM 727 N N . VAL A 1 94 ? -8.055 -12.172 3.664 1 98.44 94 VAL A N 1
ATOM 728 C CA . VAL A 1 94 ? -9.391 -12.672 3.379 1 98.44 94 VAL A CA 1
ATOM 729 C C . VAL A 1 94 ? -10.055 -11.812 2.305 1 98.44 94 VAL A C 1
ATOM 731 O O . VAL A 1 94 ? -10.625 -12.336 1.344 1 98.44 94 VAL A O 1
ATOM 734 N N . LEU A 1 95 ? -9.961 -10.492 2.467 1 98.69 95 LEU A N 1
ATOM 735 C CA . LEU A 1 95 ? -10.539 -9.57 1.493 1 98.69 95 LEU A CA 1
ATOM 736 C C . LEU A 1 95 ? -9.875 -9.742 0.129 1 98.69 95 LEU A C 1
ATOM 738 O O . LEU A 1 95 ? -10.555 -9.695 -0.902 1 98.69 95 LEU A O 1
ATOM 742 N N . PHE A 1 96 ? -8.578 -9.938 0.12 1 98.62 96 PHE A N 1
ATOM 743 C CA . PHE A 1 96 ? -7.836 -10.18 -1.111 1 98.62 96 PHE A CA 1
ATOM 744 C C . PHE A 1 96 ? -8.398 -11.383 -1.857 1 98.62 96 PHE A C 1
ATOM 746 O O . PHE A 1 96 ? -8.742 -11.281 -3.035 1 98.62 96 PHE A O 1
ATOM 753 N N . TYR A 1 97 ? -8.531 -12.469 -1.203 1 98.5 97 TYR A N 1
ATOM 754 C CA . TYR A 1 97 ? -8.992 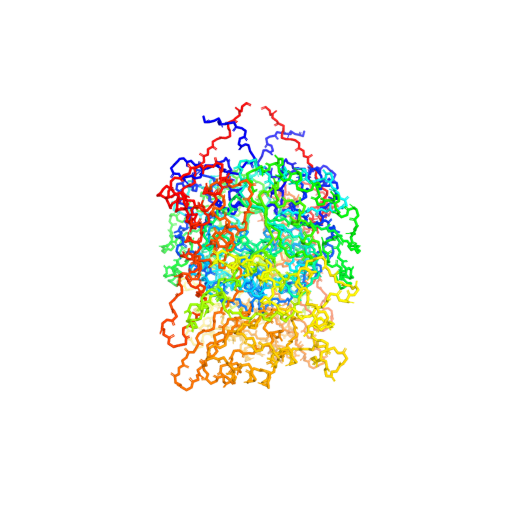-13.68 -1.87 1 98.5 97 TYR A CA 1
ATOM 755 C C . TYR A 1 97 ? -10.469 -13.594 -2.213 1 98.5 97 TYR A C 1
ATOM 757 O O . TYR A 1 97 ? -10.922 -14.188 -3.193 1 98.5 97 TYR A O 1
ATOM 765 N N . ARG A 1 98 ? -11.234 -12.852 -1.41 1 98.44 98 ARG A N 1
ATOM 766 C CA . ARG A 1 98 ? -12.641 -12.648 -1.738 1 98.44 98 ARG A CA 1
ATOM 767 C C . ARG A 1 98 ? -12.797 -11.984 -3.104 1 98.44 98 ARG A C 1
ATOM 769 O O . ARG A 1 98 ? -13.523 -12.484 -3.965 1 98.44 98 ARG A O 1
ATOM 776 N N . ILE A 1 99 ? -12.086 -10.914 -3.334 1 98.25 99 ILE A N 1
ATOM 777 C CA . ILE A 1 99 ? -12.258 -10.211 -4.598 1 98.25 99 ILE A CA 1
ATOM 778 C C . ILE A 1 99 ? -11.609 -11.008 -5.727 1 98.25 99 ILE A C 1
ATOM 780 O O . ILE A 1 99 ? -12.094 -11 -6.859 1 98.25 99 ILE A O 1
ATOM 784 N N . LEU A 1 100 ? -10.484 -11.688 -5.453 1 97.06 100 LEU A N 1
ATOM 785 C CA . LEU A 1 100 ? -9.836 -12.523 -6.465 1 97.06 100 LEU A CA 1
ATOM 786 C C . LEU A 1 100 ? -10.773 -13.625 -6.941 1 97.06 100 LEU A C 1
ATOM 788 O O . LEU A 1 100 ? -10.883 -13.883 -8.141 1 97.06 100 LEU A O 1
ATOM 792 N N . THR A 1 101 ? -11.445 -14.242 -6.047 1 94.75 101 THR A N 1
ATOM 793 C CA . THR A 1 101 ? -12.367 -15.32 -6.395 1 94.75 101 THR A CA 1
ATOM 794 C C . THR A 1 101 ? -13.602 -14.773 -7.105 1 94.75 101 THR A C 1
ATOM 796 O O . THR A 1 101 ? -14.102 -15.383 -8.047 1 94.75 101 THR A O 1
ATOM 799 N N . ASP A 1 102 ? -14.07 -13.594 -6.664 1 95.25 102 ASP A N 1
ATOM 800 C CA . ASP A 1 102 ? -15.258 -12.977 -7.258 1 95.25 102 ASP A CA 1
ATOM 801 C C . ASP A 1 102 ? -14.984 -12.539 -8.695 1 95.25 102 ASP A C 1
ATOM 803 O O . ASP A 1 102 ? -15.891 -12.516 -9.523 1 95.25 102 ASP A O 1
ATOM 807 N N . HIS A 1 103 ? -13.758 -12.172 -8.953 1 95.44 103 HIS A N 1
ATOM 808 C CA . HIS A 1 103 ? -13.383 -11.633 -10.258 1 95.44 103 HIS A CA 1
ATOM 809 C C . HIS A 1 103 ? -12.211 -12.398 -10.859 1 95.44 103 HIS A C 1
ATOM 811 O O . HIS A 1 103 ? -11.234 -11.789 -11.305 1 95.44 103 HIS A O 1
ATOM 817 N N . LEU A 1 104 ? -12.328 -13.664 -10.883 1 92.69 104 LEU A N 1
ATOM 818 C CA . LEU A 1 104 ? -11.219 -14.547 -11.227 1 92.69 104 LEU A CA 1
ATOM 819 C C . LEU A 1 104 ? -10.758 -14.297 -12.656 1 92.69 104 LEU A C 1
ATOM 821 O O . LEU A 1 104 ? -9.555 -14.164 -12.906 1 92.69 104 LEU A O 1
ATOM 825 N N . ARG A 1 105 ? -11.578 -14.219 -13.594 1 88.56 105 ARG A N 1
ATOM 826 C CA . ARG A 1 105 ? -11.242 -14.039 -15.008 1 88.56 105 ARG A CA 1
ATOM 827 C C . ARG A 1 105 ? -10.445 -12.758 -15.219 1 88.56 105 ARG A C 1
ATOM 829 O O . ARG A 1 105 ? -9.484 -12.734 -15.992 1 88.56 105 ARG A O 1
ATOM 836 N N . GLU A 1 106 ? -10.836 -11.758 -14.508 1 92.75 106 GLU A N 1
ATOM 837 C CA . GLU A 1 106 ? -10.227 -10.438 -14.672 1 92.75 106 GLU A CA 1
ATOM 838 C C . GLU A 1 106 ? -8.914 -10.336 -13.906 1 92.75 106 GLU A C 1
ATOM 840 O O . GLU A 1 106 ? -7.953 -9.727 -14.383 1 92.75 106 GLU A O 1
ATOM 845 N N . MET A 1 107 ? -8.836 -11.008 -12.727 1 95.88 107 MET A N 1
ATOM 846 C CA . MET A 1 107 ? -7.746 -10.703 -11.797 1 95.88 107 MET A CA 1
ATOM 847 C C . MET A 1 107 ? -6.66 -11.773 -11.859 1 95.88 107 MET A C 1
ATOM 849 O O . MET A 1 107 ? -5.516 -11.523 -11.477 1 95.88 107 MET A O 1
ATOM 853 N N . LEU A 1 108 ? -6.996 -12.891 -12.344 1 92.06 108 LEU A N 1
ATOM 854 C CA . LEU A 1 108 ? -5.992 -13.945 -12.406 1 92.06 108 LEU A CA 1
ATOM 855 C C . LEU A 1 108 ? -4.809 -13.523 -13.266 1 92.06 108 LEU A C 1
ATOM 857 O O . LEU A 1 108 ? -3.654 -13.688 -12.867 1 92.06 108 LEU A O 1
ATOM 861 N N . PRO A 1 109 ? -5.074 -12.844 -14.438 1 89.75 109 PRO A N 1
ATOM 862 C CA . PRO A 1 109 ? -3.949 -12.406 -15.266 1 89.75 109 PRO A CA 1
ATOM 863 C C . PRO A 1 109 ? -3.145 -11.281 -14.617 1 89.75 109 PRO A C 1
ATOM 865 O O . PRO A 1 109 ? -2.045 -10.961 -15.078 1 89.75 109 PRO A O 1
ATOM 868 N N . ILE A 1 110 ? -3.676 -10.688 -13.555 1 95.44 110 ILE A N 1
ATOM 869 C CA . ILE A 1 110 ? -2.986 -9.609 -12.859 1 95.44 110 ILE A CA 1
ATOM 870 C C . ILE A 1 110 ? -2.084 -10.188 -11.773 1 95.44 110 ILE A C 1
ATOM 872 O O . ILE A 1 110 ? -0.928 -9.781 -11.633 1 95.44 110 ILE A O 1
ATOM 876 N N . VAL A 1 111 ? -2.559 -11.203 -11.039 1 95.06 111 VAL A N 1
ATOM 877 C CA . VAL A 1 111 ? -1.84 -11.773 -9.906 1 95.06 111 VAL A CA 1
ATOM 878 C C . VAL A 1 111 ? -0.852 -12.828 -10.398 1 95.06 111 VAL A C 1
ATOM 880 O O . VAL A 1 111 ? 0.138 -13.125 -9.719 1 95.06 111 VAL A O 1
ATOM 883 N N . TYR A 1 112 ? -1.14 -13.328 -11.492 1 90.62 112 TYR A N 1
ATOM 884 C CA . TYR A 1 112 ? -0.33 -14.367 -12.117 1 90.62 112 TYR A CA 1
ATOM 885 C C . TYR A 1 112 ? 0.037 -13.977 -13.547 1 90.62 112 TYR A C 1
ATOM 887 O O . TYR A 1 112 ? 0.252 -12.797 -13.844 1 90.62 112 TYR A O 1
ATOM 895 N N . THR A 1 113 ? 0.394 -15.016 -14.438 1 85.88 113 THR A N 1
ATOM 896 C CA . THR A 1 113 ? 0.771 -14.688 -15.805 1 85.88 113 THR A CA 1
ATOM 897 C C . THR A 1 113 ? -0.385 -14.016 -16.547 1 85.88 113 THR A C 1
ATOM 899 O O . THR A 1 113 ? -1.547 -14.375 -16.344 1 85.88 113 THR A O 1
ATOM 902 N N . PRO A 1 114 ? -0.098 -12.938 -17.188 1 85.12 114 PRO A N 1
ATOM 903 C CA . PRO A 1 114 ? 1.235 -12.523 -17.641 1 85.12 114 PRO A CA 1
ATOM 904 C C . PRO A 1 114 ? 1.822 -11.406 -16.781 1 85.12 114 PRO A C 1
ATOM 906 O O . PRO A 1 114 ? 3.029 -11.148 -16.828 1 85.12 114 PRO A O 1
ATOM 909 N N . THR A 1 115 ? 1.016 -10.703 -15.969 1 92.56 115 THR A N 1
ATOM 910 C CA . THR A 1 115 ? 1.447 -9.484 -15.297 1 92.56 115 THR A CA 1
ATOM 911 C C . THR A 1 115 ? 2.525 -9.797 -14.258 1 92.56 115 THR A C 1
ATOM 913 O O . THR A 1 115 ? 3.428 -8.984 -14.039 1 92.56 115 THR A O 1
ATOM 916 N N . VAL A 1 116 ? 2.496 -11 -13.711 1 93.38 116 VAL A N 1
ATOM 917 C CA . VAL A 1 116 ? 3.484 -11.391 -12.711 1 93.38 116 VAL A CA 1
ATOM 918 C C . VAL A 1 116 ? 4.883 -11.336 -13.32 1 93.38 116 VAL A C 1
ATOM 920 O O . VAL A 1 116 ? 5.855 -11.023 -12.633 1 93.38 116 VAL A O 1
ATOM 923 N N . GLY A 1 117 ? 5.008 -11.656 -14.641 1 91.44 117 GLY A N 1
ATOM 924 C CA . GLY A 1 117 ? 6.293 -11.531 -15.305 1 91.44 117 GLY A CA 1
ATOM 925 C C . GLY A 1 117 ? 6.867 -10.133 -15.242 1 91.44 117 GLY A C 1
ATOM 926 O O . GLY A 1 117 ? 8.047 -9.953 -14.953 1 91.44 117 GLY A O 1
ATOM 927 N N . VAL A 1 118 ? 6.031 -9.133 -15.477 1 93.44 118 VAL A N 1
ATOM 928 C CA . VAL A 1 118 ? 6.434 -7.734 -15.414 1 93.44 118 VAL A CA 1
ATOM 929 C C . VAL A 1 118 ? 6.797 -7.367 -13.977 1 93.44 118 VAL A C 1
ATOM 931 O O . VAL A 1 118 ? 7.797 -6.684 -13.742 1 93.44 118 VAL A O 1
ATOM 934 N N . ALA A 1 119 ? 5.996 -7.832 -13.086 1 96.06 119 ALA A N 1
ATOM 935 C CA . ALA A 1 119 ? 6.246 -7.562 -11.672 1 96.06 119 ALA A CA 1
ATOM 936 C C . ALA A 1 119 ? 7.598 -8.133 -11.242 1 96.06 119 ALA A C 1
ATOM 938 O O . ALA A 1 119 ? 8.305 -7.516 -10.445 1 96.06 119 ALA A O 1
ATOM 939 N N . ILE A 1 120 ? 7.945 -9.297 -11.758 1 97.06 120 ILE A N 1
ATOM 940 C CA . ILE A 1 120 ? 9.203 -9.945 -11.414 1 97.06 120 ILE A CA 1
ATOM 941 C C . ILE A 1 120 ? 10.375 -9.148 -12 1 97.06 120 ILE A C 1
ATOM 943 O O . ILE A 1 120 ? 11.383 -8.922 -11.328 1 97.06 120 ILE A O 1
ATOM 947 N N . GLN A 1 121 ? 10.203 -8.695 -13.227 1 95.88 121 GLN A N 1
ATOM 948 C CA . GLN A 1 121 ? 11.242 -7.895 -13.867 1 95.88 121 GLN A CA 1
ATOM 949 C C . GLN A 1 121 ? 11.492 -6.602 -13.094 1 95.88 121 GLN A C 1
ATOM 951 O O . GLN A 1 121 ? 12.617 -6.102 -13.055 1 95.88 121 GLN A O 1
ATOM 956 N N . ARG A 1 122 ? 10.492 -6.129 -12.453 1 96.5 122 ARG A N 1
ATOM 957 C CA . ARG A 1 122 ? 10.562 -4.852 -11.75 1 96.5 122 ARG A CA 1
ATOM 958 C C . ARG A 1 122 ? 10.625 -5.055 -10.242 1 96.5 122 ARG A C 1
ATOM 960 O O . ARG A 1 122 ? 10.477 -4.102 -9.477 1 96.5 122 ARG A O 1
ATOM 967 N N . TYR A 1 123 ? 10.891 -6.152 -9.75 1 97.56 123 TYR A N 1
ATOM 968 C CA . TYR A 1 123 ? 10.711 -6.523 -8.352 1 97.56 123 TYR A CA 1
ATOM 969 C C . TYR A 1 123 ? 11.539 -5.621 -7.441 1 97.56 123 TYR A C 1
ATOM 971 O O . TYR A 1 123 ? 11.016 -5.055 -6.48 1 97.56 123 TYR A O 1
ATOM 979 N N . SER A 1 124 ? 12.766 -5.496 -7.754 1 96.94 124 SER A N 1
ATOM 980 C CA . SER A 1 124 ? 13.648 -4.715 -6.891 1 96.94 124 SER A CA 1
ATOM 981 C C . SER A 1 124 ? 13.25 -3.24 -6.891 1 96.94 124 SER A C 1
ATOM 983 O O . SER A 1 124 ? 13.352 -2.566 -5.863 1 96.94 124 SER A O 1
ATOM 985 N N . HIS A 1 125 ? 12.82 -2.77 -8.016 1 96.31 125 HIS A N 1
ATOM 986 C CA . HIS A 1 125 ? 12.406 -1.376 -8.141 1 96.31 125 HIS A CA 1
ATOM 987 C C . HIS A 1 125 ? 11.086 -1.128 -7.418 1 96.31 125 HIS A C 1
ATOM 989 O O . HIS A 1 125 ? 10.867 -0.046 -6.867 1 96.31 125 HIS A O 1
ATOM 995 N N . GLU A 1 126 ? 10.219 -2.102 -7.457 1 95.69 126 GLU A N 1
ATOM 996 C CA . GLU A 1 126 ? 8.883 -1.933 -6.887 1 95.69 126 GLU A CA 1
ATOM 997 C C . GLU A 1 126 ? 8.805 -2.502 -5.477 1 95.69 126 GLU A C 1
ATOM 999 O O . GLU A 1 126 ? 7.734 -2.537 -4.871 1 95.69 126 GLU A O 1
ATOM 1004 N N . TYR A 1 127 ? 9.945 -2.879 -4.941 1 96.44 127 TYR A N 1
ATOM 1005 C CA . TYR A 1 127 ? 9.961 -3.543 -3.643 1 96.44 127 TYR A CA 1
ATOM 1006 C C . TYR A 1 127 ? 9.367 -2.643 -2.564 1 96.44 127 TYR A C 1
ATOM 1008 O O . TYR A 1 127 ? 9.773 -1.489 -2.418 1 96.44 127 TYR A O 1
ATOM 1016 N N . ARG A 1 128 ? 8.391 -3.256 -1.802 1 93.19 128 ARG A N 1
ATOM 1017 C CA . ARG A 1 128 ? 7.785 -2.547 -0.682 1 93.19 128 ARG A CA 1
ATOM 1018 C C . ARG A 1 128 ? 7.898 -3.357 0.605 1 93.19 128 ARG A C 1
ATOM 1020 O O . ARG A 1 128 ? 8.359 -2.848 1.628 1 93.19 128 ARG A O 1
ATOM 1027 N N . LYS A 1 129 ? 7.465 -4.605 0.514 1 94.25 129 LYS A N 1
ATOM 1028 C CA . LYS A 1 129 ? 7.449 -5.535 1.641 1 94.25 129 LYS A CA 1
ATOM 1029 C C . LYS A 1 129 ? 7.828 -6.945 1.196 1 94.25 129 LYS A C 1
ATOM 1031 O O . LYS A 1 129 ? 7.473 -7.371 0.096 1 94.25 129 LYS A O 1
ATOM 1036 N N . PRO A 1 130 ? 8.477 -7.586 2.117 1 95.44 130 PRO A N 1
ATOM 1037 C CA . PRO A 1 130 ? 8.789 -8.977 1.777 1 95.44 130 PRO A CA 1
ATOM 1038 C C . PRO A 1 130 ? 7.602 -9.914 2 1 95.44 130 PRO A C 1
ATOM 1040 O O . PRO A 1 130 ? 6.75 -9.648 2.85 1 95.44 130 PRO A O 1
ATOM 1043 N N . ARG A 1 131 ? 7.457 -10.93 1.252 1 94.62 131 ARG A N 1
ATOM 1044 C CA . ARG A 1 131 ? 6.52 -12.031 1.445 1 94.62 131 ARG A CA 1
ATOM 1045 C C . ARG A 1 131 ? 7.164 -13.367 1.084 1 94.62 131 ARG A C 1
ATOM 1047 O O . ARG A 1 131 ? 7.629 -13.547 -0.043 1 94.62 131 ARG A O 1
ATOM 1054 N N . GLY A 1 132 ? 7.191 -14.188 2.066 1 95.31 132 GLY A N 1
ATOM 1055 C CA . GLY A 1 132 ? 7.785 -15.492 1.869 1 95.31 132 GLY A CA 1
ATOM 1056 C C . GLY A 1 132 ? 9.133 -15.648 2.555 1 95.31 132 GLY A C 1
ATOM 1057 O O . GLY A 1 132 ? 9.414 -14.961 3.537 1 95.31 132 GLY A O 1
ATOM 1058 N N . ILE A 1 133 ? 9.883 -16.672 2.08 1 97.12 133 ILE A N 1
ATOM 1059 C CA . ILE A 1 133 ? 11.172 -16.984 2.676 1 97.12 133 ILE A CA 1
ATOM 1060 C C . ILE A 1 133 ? 12.281 -16.812 1.636 1 97.12 133 ILE A C 1
ATOM 1062 O O . ILE A 1 133 ? 12.18 -17.328 0.523 1 97.12 133 ILE A O 1
ATOM 1066 N N . TYR A 1 134 ? 13.258 -16.078 2.045 1 98.06 134 TYR A N 1
ATOM 1067 C CA . TYR A 1 134 ? 14.422 -15.805 1.211 1 98.06 134 TYR A CA 1
ATOM 1068 C C . TYR A 1 134 ? 15.648 -16.562 1.706 1 98.06 134 TYR A C 1
ATOM 1070 O O . TYR A 1 134 ? 16.25 -16.203 2.719 1 98.06 134 TYR A O 1
ATOM 1078 N N . LEU A 1 135 ? 16.016 -17.547 1.021 1 98.44 135 LEU A N 1
ATOM 1079 C CA . LEU A 1 135 ? 17.172 -18.344 1.392 1 98.44 135 LEU A CA 1
ATOM 1080 C C . LEU A 1 135 ? 18.359 -18.031 0.473 1 98.44 135 LEU A C 1
ATOM 1082 O O . LEU A 1 135 ? 18.188 -17.922 -0.743 1 98.44 135 LEU A O 1
ATOM 1086 N N . SER A 1 136 ? 19.484 -17.891 0.996 1 98.25 136 SER A N 1
ATOM 1087 C CA . SER A 1 136 ? 20.688 -17.516 0.249 1 98.25 136 SER A CA 1
ATOM 1088 C C . SER A 1 136 ? 21.703 -18.656 0.261 1 98.25 136 SER A C 1
ATOM 1090 O O . SER A 1 136 ? 21.984 -19.234 1.312 1 98.25 136 SER A O 1
ATOM 1092 N N . ILE A 1 137 ? 22.266 -18.906 -0.878 1 98.38 137 ILE A N 1
ATOM 1093 C CA . ILE A 1 137 ? 23.281 -19.938 -0.992 1 98.38 137 ILE A CA 1
ATOM 1094 C C . ILE A 1 137 ? 24.531 -19.531 -0.191 1 98.38 137 ILE A C 1
ATOM 1096 O O . ILE A 1 137 ? 25.359 -20.375 0.141 1 98.38 137 ILE A O 1
ATOM 1100 N N . ASN A 1 138 ? 24.672 -18.281 0.146 1 97 138 ASN A N 1
ATOM 1101 C CA . ASN A 1 138 ? 25.797 -17.781 0.928 1 97 138 ASN A CA 1
ATOM 1102 C C . ASN A 1 138 ? 25.625 -18.062 2.416 1 97 138 ASN A C 1
ATOM 1104 O O . ASN A 1 138 ? 26.547 -17.844 3.211 1 97 138 ASN A O 1
ATOM 1108 N N . ASP A 1 139 ? 24.484 -18.594 2.805 1 95.06 139 ASP A N 1
ATOM 1109 C CA . ASP A 1 139 ? 24.203 -18.906 4.207 1 95.06 139 ASP A CA 1
ATOM 1110 C C . ASP A 1 139 ? 23.359 -20.156 4.332 1 95.06 139 ASP A C 1
ATOM 1112 O O . ASP A 1 139 ? 22.266 -20.125 4.914 1 95.06 139 ASP A O 1
ATOM 1116 N N . PRO A 1 140 ? 23.875 -21.266 3.924 1 93.44 140 PRO A N 1
ATOM 1117 C CA . PRO A 1 140 ? 23.109 -22.5 3.982 1 93.44 140 PRO A CA 1
ATOM 1118 C C . PRO A 1 140 ? 22.719 -22.891 5.41 1 93.44 140 PRO A C 1
ATOM 1120 O O . PRO A 1 140 ? 21.656 -23.484 5.625 1 93.44 140 PRO A O 1
ATOM 1123 N N . SER A 1 141 ? 23.516 -22.562 6.371 1 88.88 141 SER A N 1
ATOM 1124 C CA . SER A 1 141 ? 23.234 -22.875 7.766 1 88.88 141 SER A CA 1
ATOM 1125 C C . SER A 1 141 ? 22.062 -22.062 8.297 1 88.88 141 SER A C 1
ATOM 1127 O O . SER A 1 141 ? 21.469 -22.422 9.32 1 88.88 141 SER A O 1
ATOM 1129 N N . GLY A 1 142 ? 21.703 -21.016 7.574 1 91.62 142 GLY A N 1
ATOM 1130 C CA . GLY A 1 142 ? 20.641 -20.125 8.008 1 91.62 142 GLY A CA 1
ATOM 1131 C C . GLY A 1 142 ? 19.266 -20.625 7.602 1 91.62 142 GLY A C 1
ATOM 1132 O O . GLY A 1 142 ? 18.25 -20.047 7.996 1 91.62 142 GLY A O 1
ATOM 1133 N N . ILE A 1 143 ? 19.156 -21.75 6.891 1 94.94 143 ILE A N 1
ATOM 1134 C CA . ILE A 1 143 ? 17.891 -22.25 6.352 1 94.94 143 ILE A CA 1
ATOM 1135 C C . ILE A 1 143 ? 16.953 -22.625 7.496 1 94.94 143 ILE A C 1
ATOM 1137 O O . ILE A 1 143 ? 15.789 -22.203 7.516 1 94.94 143 ILE A O 1
ATOM 1141 N N . GLU A 1 144 ? 17.422 -23.344 8.461 1 92.75 144 GLU A N 1
ATOM 1142 C CA . GLU A 1 144 ? 16.578 -23.75 9.578 1 92.75 144 GLU A CA 1
ATOM 1143 C C . GLU A 1 144 ? 16.125 -22.547 10.406 1 92.75 144 GLU A C 1
ATOM 1145 O O . GLU A 1 144 ? 14.984 -22.5 10.859 1 92.75 144 GLU A O 1
ATOM 1150 N N . GLU A 1 145 ? 17.047 -21.656 10.547 1 92.69 145 GLU A N 1
ATOM 1151 C CA . GLU A 1 145 ? 16.703 -20.438 11.266 1 92.69 145 GLU A CA 1
ATOM 1152 C C . GLU A 1 145 ? 15.609 -19.656 10.547 1 92.69 145 GLU A C 1
ATOM 1154 O O . GLU A 1 145 ? 14.719 -19.094 11.18 1 92.69 145 GLU A O 1
ATOM 1159 N N . ALA A 1 146 ? 15.734 -19.562 9.25 1 93.75 146 ALA A N 1
ATOM 1160 C CA . ALA A 1 146 ? 14.734 -18.875 8.438 1 93.75 146 ALA A CA 1
ATOM 1161 C C . ALA A 1 146 ? 13.352 -19.484 8.648 1 93.75 146 ALA A C 1
ATOM 1163 O O . ALA A 1 146 ? 12.367 -18.766 8.805 1 93.75 146 ALA A O 1
ATOM 1164 N N . PHE A 1 147 ? 13.25 -20.797 8.711 1 92.5 147 PHE A N 1
ATOM 1165 C CA . PHE A 1 147 ? 11.977 -21.484 8.906 1 92.5 147 PHE A CA 1
ATOM 1166 C C . PHE A 1 147 ? 11.445 -21.25 10.312 1 92.5 147 PHE A C 1
ATOM 1168 O O . PHE A 1 147 ? 10.234 -21.125 10.508 1 92.5 147 PHE A O 1
ATOM 1175 N N . ALA A 1 148 ? 12.312 -21.141 11.258 1 88.81 148 ALA A N 1
ATOM 1176 C CA . ALA A 1 148 ? 11.898 -20.844 12.633 1 88.81 148 ALA A CA 1
ATOM 1177 C C . ALA A 1 148 ? 11.359 -19.422 12.75 1 88.81 148 ALA A C 1
ATOM 1179 O O . ALA A 1 148 ? 10.398 -19.188 13.492 1 88.81 148 ALA A O 1
ATOM 1180 N N . ASN A 1 149 ? 11.969 -18.531 12.031 1 90.81 149 ASN A N 1
ATOM 1181 C CA . ASN A 1 149 ? 11.625 -17.125 12.125 1 90.81 149 ASN A CA 1
ATOM 1182 C C . ASN A 1 149 ? 10.234 -16.844 11.562 1 90.81 149 ASN A C 1
ATOM 1184 O O . ASN A 1 149 ? 9.594 -15.859 11.938 1 90.81 149 ASN A O 1
ATOM 1188 N N . ILE A 1 150 ? 9.773 -17.641 10.68 1 85.31 150 ILE A N 1
ATOM 1189 C CA . ILE A 1 150 ? 8.445 -17.422 10.117 1 85.31 150 ILE A CA 1
ATOM 1190 C C . ILE A 1 150 ? 7.383 -17.938 11.086 1 85.31 150 ILE A C 1
ATOM 1192 O O . ILE A 1 150 ? 6.203 -17.594 10.969 1 85.31 150 ILE A O 1
ATOM 1196 N N . GLY A 1 151 ? 7.762 -18.609 12.164 1 75.75 151 GLY A N 1
ATOM 1197 C CA . GLY A 1 151 ? 6.836 -19.125 13.164 1 75.75 151 GLY A CA 1
ATOM 1198 C C . GLY A 1 151 ? 6.051 -20.328 12.688 1 75.75 151 GLY A C 1
ATOM 1199 O O . GLY A 1 151 ? 4.992 -20.641 13.242 1 75.75 151 GLY A O 1
ATOM 1200 N N . ALA A 1 152 ? 6.477 -20.891 11.633 1 69.62 152 ALA A N 1
ATOM 1201 C CA . ALA A 1 152 ? 5.777 -22.062 11.109 1 69.62 152 ALA A CA 1
ATOM 1202 C C . ALA A 1 152 ? 6.18 -23.328 11.875 1 69.62 152 ALA A C 1
ATOM 1204 O O . ALA A 1 152 ? 7.328 -23.469 12.289 1 69.62 152 ALA A O 1
ATOM 1205 N N . THR A 1 153 ? 5.164 -24.062 12.25 1 69.25 153 THR A N 1
ATOM 1206 C CA . THR A 1 153 ? 5.418 -25.328 12.906 1 69.25 153 THR A CA 1
ATOM 1207 C C . THR A 1 153 ? 5.176 -26.5 11.938 1 69.25 153 THR A C 1
ATOM 1209 O O . THR A 1 153 ? 4.648 -26.297 10.844 1 69.25 153 THR A O 1
ATOM 1212 N N . ALA A 1 154 ? 5.648 -27.625 12.328 1 63.31 154 ALA A N 1
ATOM 1213 C CA . ALA A 1 154 ? 5.562 -28.859 11.539 1 63.31 154 ALA A CA 1
ATOM 1214 C C . ALA A 1 154 ? 4.117 -29.156 11.148 1 63.31 154 ALA A C 1
ATOM 1216 O O . ALA A 1 154 ? 3.865 -29.781 10.117 1 63.31 154 ALA A O 1
ATOM 1217 N N . GLU A 1 155 ? 3.305 -28.594 11.883 1 73.12 155 GLU A N 1
ATOM 1218 C CA . GLU A 1 155 ? 1.915 -29 11.68 1 73.12 155 GLU A CA 1
ATOM 1219 C C . GLU A 1 155 ? 1.156 -27.969 10.852 1 73.12 155 GLU A C 1
ATOM 1221 O O . GLU A 1 155 ? 0.034 -28.219 10.406 1 73.12 155 GLU A O 1
ATOM 1226 N N . ASN A 1 156 ? 1.875 -27.062 10.438 1 82.06 156 ASN A N 1
ATOM 1227 C CA . ASN A 1 156 ? 1.01 -25.984 9.953 1 82.06 156 ASN A CA 1
ATOM 1228 C C . ASN A 1 156 ? 1.308 -25.656 8.5 1 82.06 156 ASN A C 1
ATOM 1230 O O . ASN A 1 156 ? 0.728 -24.719 7.945 1 82.06 156 ASN A O 1
ATOM 1234 N N . ILE A 1 157 ? 2.201 -26.422 7.84 1 93.56 157 ILE A N 1
ATOM 1235 C CA . ILE A 1 157 ? 2.463 -26.109 6.438 1 93.56 157 ILE A CA 1
ATOM 1236 C C . ILE A 1 157 ? 2.146 -27.328 5.57 1 93.56 157 ILE A C 1
ATOM 1238 O O . ILE A 1 157 ? 2.688 -28.422 5.793 1 93.56 157 ILE A O 1
ATOM 1242 N N . ASP A 1 158 ? 1.312 -27.125 4.59 1 96 158 ASP A N 1
ATOM 1243 C CA . ASP A 1 158 ? 0.88 -28.219 3.719 1 96 158 ASP A CA 1
ATOM 1244 C C . ASP A 1 158 ? 1.523 -28.094 2.34 1 96 158 ASP A C 1
ATOM 1246 O O . ASP A 1 158 ? 1.564 -29.078 1.585 1 96 158 ASP A O 1
ATOM 1250 N N . LEU A 1 159 ? 1.984 -26.953 1.982 1 97.75 159 LEU A N 1
ATOM 1251 C CA . LEU A 1 159 ? 2.451 -26.703 0.622 1 97.75 159 LEU A CA 1
ATOM 1252 C C . LEU A 1 159 ? 3.584 -25.688 0.61 1 97.75 159 LEU A C 1
ATOM 1254 O O . LEU A 1 159 ? 3.459 -24.609 1.188 1 97.75 159 LEU A O 1
ATOM 1258 N N . VAL A 1 160 ? 4.695 -26.031 0.045 1 97.94 160 VAL A N 1
ATOM 1259 C CA . VAL A 1 160 ? 5.828 -25.141 -0.192 1 97.94 160 VAL A CA 1
ATOM 1260 C C . VAL A 1 160 ? 6.059 -24.984 -1.693 1 97.94 160 VAL A C 1
ATOM 1262 O O . VAL A 1 160 ? 6.227 -25.984 -2.406 1 97.94 160 VAL A O 1
ATOM 1265 N N . VAL A 1 161 ? 5.973 -23.844 -2.217 1 98.62 161 VAL A N 1
ATOM 1266 C CA . VAL A 1 161 ? 6.34 -23.547 -3.6 1 98.62 161 VAL A CA 1
ATOM 1267 C C . VAL A 1 161 ? 7.707 -22.859 -3.641 1 98.62 161 VAL A C 1
ATOM 1269 O O . VAL A 1 161 ? 7.914 -21.844 -2.992 1 98.62 161 VAL A O 1
ATOM 1272 N N . VAL A 1 162 ? 8.641 -23.453 -4.391 1 98.75 162 VAL A N 1
ATOM 1273 C CA . VAL A 1 162 ? 10.023 -22.969 -4.336 1 98.75 162 VAL A CA 1
ATOM 1274 C C . VAL A 1 162 ? 10.547 -22.75 -5.75 1 98.75 162 VAL A C 1
ATOM 1276 O O . VAL A 1 162 ? 10.203 -23.484 -6.676 1 98.75 162 VAL A O 1
ATOM 1279 N N . THR A 1 163 ? 11.336 -21.719 -5.949 1 98.69 163 THR A N 1
ATOM 1280 C CA . THR A 1 163 ? 12.008 -21.391 -7.203 1 98.69 163 THR A CA 1
ATOM 1281 C C . THR A 1 163 ? 13.414 -20.844 -6.938 1 98.69 163 THR A C 1
ATOM 1283 O O . THR A 1 163 ? 13.688 -20.328 -5.855 1 98.69 163 THR A O 1
ATOM 1286 N N . ASP A 1 164 ? 14.305 -21.062 -7.875 1 98.5 164 ASP A N 1
ATOM 1287 C CA . ASP A 1 164 ? 15.602 -20.406 -7.781 1 98.5 164 ASP A CA 1
ATOM 1288 C C . ASP A 1 164 ?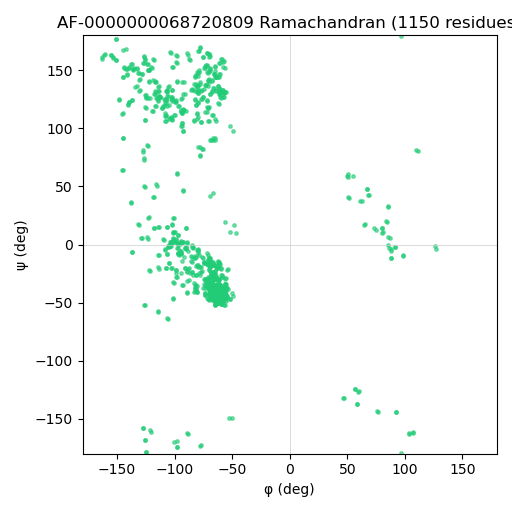 15.68 -19.219 -8.758 1 98.5 164 ASP A C 1
ATOM 1290 O O . ASP A 1 164 ? 16.75 -18.625 -8.914 1 98.5 164 ASP A O 1
ATOM 1294 N N . GLY A 1 165 ? 14.586 -18.984 -9.453 1 97.38 165 GLY A N 1
ATOM 1295 C CA . GLY A 1 165 ? 14.43 -17.781 -10.258 1 97.38 165 GLY A CA 1
ATOM 1296 C C . GLY A 1 165 ? 15.125 -17.859 -11.602 1 97.38 165 GLY A C 1
ATOM 1297 O O . GLY A 1 165 ? 15.18 -16.891 -12.344 1 97.38 165 GLY A O 1
ATOM 1298 N N . GLU A 1 166 ? 15.617 -19.016 -12.023 1 96.5 166 GLU A N 1
ATOM 1299 C CA . GLU A 1 166 ? 16.453 -19.125 -13.219 1 96.5 166 GLU A CA 1
ATOM 1300 C C . GLU A 1 166 ? 15.609 -19.188 -14.484 1 96.5 166 GLU A C 1
ATOM 1302 O O . GLU A 1 166 ? 16 -18.672 -15.523 1 96.5 166 GLU A O 1
ATOM 1307 N N . GLY A 1 167 ? 14.531 -19.906 -14.414 1 92.31 167 GLY A N 1
ATOM 1308 C CA . GLY A 1 167 ? 13.734 -20.125 -15.609 1 92.31 167 GLY A CA 1
ATOM 1309 C C . GLY A 1 167 ? 12.344 -19.516 -15.516 1 92.31 167 GLY A C 1
ATOM 1310 O O . GLY A 1 167 ? 11.352 -20.203 -15.758 1 92.31 167 GLY A O 1
ATOM 1311 N N . ILE A 1 168 ? 12.25 -18.25 -15.172 1 91.75 168 ILE A N 1
ATOM 1312 C CA . ILE A 1 168 ? 10.969 -17.578 -14.961 1 91.75 168 ILE A CA 1
ATOM 1313 C C . ILE A 1 168 ? 10.219 -17.469 -16.281 1 91.75 168 ILE A C 1
ATOM 1315 O O . ILE A 1 168 ? 10.617 -16.719 -17.172 1 91.75 168 ILE A O 1
ATOM 1319 N N . LEU A 1 169 ? 9.172 -18.203 -16.328 1 80.25 169 LEU A N 1
ATOM 1320 C CA . LEU A 1 169 ? 8.336 -18.156 -17.531 1 80.25 169 LEU A CA 1
ATOM 1321 C C . LEU A 1 169 ? 9.195 -18.234 -18.781 1 80.25 169 LEU A C 1
ATOM 1323 O O . LEU A 1 169 ? 10.125 -19.047 -18.859 1 80.25 169 LEU A O 1
ATOM 1327 N N . GLY A 1 170 ? 9.055 -17.469 -19.719 1 74.5 170 GLY A N 1
ATOM 1328 C CA . GLY A 1 170 ? 9.859 -17.406 -20.922 1 74.5 170 GLY A CA 1
ATOM 1329 C C . GLY A 1 170 ? 10.883 -16.281 -20.906 1 74.5 170 GLY A C 1
ATOM 1330 O O . GLY A 1 170 ? 11.625 -16.078 -21.875 1 74.5 170 GLY A O 1
ATOM 1331 N N . ILE A 1 171 ? 11.031 -15.672 -19.656 1 83.94 171 ILE A N 1
ATOM 1332 C CA . ILE A 1 171 ? 11.844 -14.453 -19.641 1 83.94 171 ILE A CA 1
ATOM 1333 C C . ILE A 1 171 ? 13.195 -14.75 -18.984 1 83.94 171 ILE A C 1
ATOM 1335 O O . ILE A 1 171 ? 14.102 -13.914 -19.016 1 83.94 171 ILE A O 1
ATOM 1339 N N . GLY A 1 172 ? 13.344 -15.93 -18.406 1 90.38 172 GLY A N 1
ATOM 1340 C CA . GLY A 1 172 ? 14.664 -16.391 -18 1 90.38 172 GLY A CA 1
ATOM 1341 C C . GLY A 1 172 ? 15 -16.031 -16.562 1 90.38 172 GLY A C 1
ATOM 1342 O O . GLY A 1 172 ? 14.148 -16.141 -15.68 1 90.38 172 GLY A O 1
ATOM 1343 N N . ASP A 1 173 ? 16.281 -15.711 -16.328 1 96.69 173 ASP A N 1
ATOM 1344 C CA . ASP A 1 173 ? 16.844 -15.531 -14.992 1 96.69 173 ASP A CA 1
ATOM 1345 C C . ASP A 1 173 ? 16.531 -14.141 -14.445 1 96.69 173 ASP A C 1
ATOM 1347 O O . ASP A 1 173 ? 16.984 -13.133 -14.992 1 96.69 173 ASP A O 1
ATOM 1351 N N . TRP A 1 174 ? 15.82 -14.125 -13.305 1 97.25 174 TRP A N 1
ATOM 1352 C CA . TRP A 1 174 ? 15.477 -12.828 -12.727 1 97.25 174 TRP A CA 1
ATOM 1353 C C . TRP A 1 174 ? 15.789 -12.789 -11.234 1 97.25 174 TRP A C 1
ATOM 1355 O O . TRP A 1 174 ? 15.195 -12.008 -10.492 1 97.25 174 TRP A O 1
ATOM 1365 N N . GLY A 1 175 ? 16.594 -13.711 -10.812 1 97.94 175 GLY A N 1
ATOM 1366 C CA . GLY A 1 175 ? 17.141 -13.688 -9.461 1 97.94 175 GLY A CA 1
ATOM 1367 C C . GLY A 1 175 ? 16.078 -13.695 -8.391 1 97.94 175 GLY A C 1
ATOM 1368 O O . GLY A 1 175 ? 15.125 -14.469 -8.461 1 97.94 175 GLY A O 1
ATOM 1369 N N . VAL A 1 176 ? 16.266 -12.875 -7.379 1 98.31 176 VAL A N 1
ATOM 1370 C CA . VAL A 1 176 ? 15.484 -12.93 -6.148 1 98.31 176 VAL A CA 1
ATOM 1371 C C . VAL A 1 176 ? 14.039 -12.539 -6.441 1 98.31 176 VAL A C 1
ATOM 1373 O O . VAL A 1 176 ? 13.117 -12.977 -5.75 1 98.31 176 VAL A O 1
ATOM 1376 N N . GLY A 1 177 ? 13.828 -11.711 -7.52 1 97.75 177 GLY A N 1
ATOM 1377 C CA . GLY A 1 177 ? 12.477 -11.305 -7.887 1 97.75 177 GLY A CA 1
ATOM 1378 C C . GLY A 1 177 ? 11.594 -12.469 -8.281 1 97.75 177 GLY A C 1
ATOM 1379 O O . GLY A 1 177 ? 10.359 -12.352 -8.266 1 97.75 177 GLY A O 1
ATOM 1380 N N . GLY A 1 178 ? 12.227 -13.594 -8.523 1 97.81 178 GLY A N 1
ATOM 1381 C CA . GLY A 1 178 ? 11.492 -14.797 -8.875 1 97.81 178 GLY A CA 1
ATOM 1382 C C . GLY A 1 178 ? 10.531 -15.25 -7.789 1 97.81 178 GLY A C 1
ATOM 1383 O O . GLY A 1 178 ? 9.609 -16.016 -8.055 1 97.81 178 GLY A O 1
ATOM 1384 N N . ILE A 1 179 ? 10.672 -14.758 -6.566 1 98.31 179 ILE A N 1
ATOM 1385 C CA . ILE A 1 179 ? 9.812 -15.172 -5.465 1 98.31 179 ILE A CA 1
ATOM 1386 C C . ILE A 1 179 ? 8.352 -14.859 -5.805 1 98.31 179 ILE A C 1
ATOM 1388 O O . ILE A 1 179 ? 7.441 -15.547 -5.332 1 98.31 179 ILE A O 1
ATOM 1392 N N . ASN A 1 180 ? 8.125 -13.859 -6.672 1 97.69 180 ASN A N 1
ATOM 1393 C CA . ASN A 1 180 ? 6.77 -13.453 -7.023 1 97.69 180 ASN A CA 1
ATOM 1394 C C . ASN A 1 180 ? 6.047 -14.547 -7.805 1 97.69 180 ASN A C 1
ATOM 1396 O O . ASN A 1 180 ? 4.816 -14.602 -7.801 1 97.69 180 ASN A O 1
ATOM 1400 N N . ILE A 1 181 ? 6.793 -15.414 -8.539 1 97 181 ILE A N 1
ATOM 1401 C CA . ILE A 1 181 ? 6.125 -16.5 -9.242 1 97 181 ILE A CA 1
ATOM 1402 C C . ILE A 1 181 ? 5.586 -17.516 -8.234 1 97 181 ILE A C 1
ATOM 1404 O O . ILE A 1 181 ? 4.496 -18.062 -8.414 1 97 181 ILE A O 1
ATOM 1408 N N . ALA A 1 182 ? 6.359 -17.781 -7.168 1 98.06 182 ALA A N 1
ATOM 1409 C CA . ALA A 1 182 ? 5.891 -18.672 -6.113 1 98.06 182 ALA A CA 1
ATOM 1410 C C . ALA A 1 182 ? 4.668 -18.094 -5.406 1 98.06 182 ALA A C 1
ATOM 1412 O O . ALA A 1 182 ? 3.703 -18.812 -5.141 1 98.06 182 ALA A O 1
ATOM 1413 N N . ILE A 1 183 ? 4.727 -16.812 -5.129 1 97.94 183 ILE A N 1
ATOM 1414 C CA . ILE A 1 183 ? 3.609 -16.141 -4.48 1 97.94 183 ILE A CA 1
ATOM 1415 C C . ILE A 1 183 ? 2.377 -16.188 -5.383 1 97.94 183 ILE A C 1
ATOM 1417 O O . ILE A 1 183 ? 1.271 -16.469 -4.914 1 97.94 183 ILE A O 1
ATOM 1421 N N . GLY A 1 184 ? 2.58 -15.914 -6.652 1 96.94 184 GLY A N 1
ATOM 1422 C CA . GLY A 1 184 ? 1.488 -15.992 -7.609 1 96.94 184 GLY A CA 1
ATOM 1423 C C . GLY A 1 184 ? 0.865 -17.375 -7.691 1 96.94 184 GLY A C 1
ATOM 1424 O O . GLY A 1 184 ? -0.36 -17.5 -7.727 1 96.94 184 GLY A O 1
ATOM 1425 N N . LYS A 1 185 ? 1.703 -18.422 -7.73 1 97.38 185 LYS A N 1
ATOM 1426 C CA . LYS A 1 185 ? 1.2 -19.797 -7.77 1 97.38 185 LYS A CA 1
ATOM 1427 C C . LYS A 1 185 ? 0.349 -20.109 -6.543 1 97.38 185 LYS A C 1
ATOM 1429 O O . LYS A 1 185 ? -0.704 -20.734 -6.652 1 97.38 185 LYS A O 1
ATOM 1434 N N . LEU A 1 186 ? 0.793 -19.703 -5.445 1 98.19 186 LEU A N 1
ATOM 1435 C CA . LEU A 1 186 ? 0.051 -19.969 -4.219 1 98.19 186 LEU A CA 1
ATOM 1436 C C . LEU A 1 186 ? -1.285 -19.234 -4.223 1 98.19 186 LEU A C 1
ATOM 1438 O O . LEU A 1 186 ? -2.279 -19.734 -3.699 1 98.19 186 LEU A O 1
ATOM 1442 N N . ALA A 1 187 ? -1.268 -18.031 -4.766 1 97.81 187 ALA A N 1
ATOM 1443 C CA . ALA A 1 187 ? -2.533 -17.312 -4.902 1 97.81 187 ALA A CA 1
ATOM 1444 C C . ALA A 1 187 ? -3.518 -18.094 -5.766 1 97.81 187 ALA A C 1
ATOM 1446 O O . ALA A 1 187 ? -4.711 -18.156 -5.457 1 97.81 187 ALA A O 1
ATOM 1447 N N . VAL A 1 188 ? -3.033 -18.703 -6.793 1 96.69 188 VAL A N 1
ATOM 1448 C CA . VAL A 1 188 ? -3.877 -19.5 -7.676 1 96.69 188 VAL A CA 1
ATOM 1449 C C . VAL A 1 188 ? -4.371 -20.734 -6.93 1 96.69 188 VAL A C 1
ATOM 1451 O O . VAL A 1 188 ? -5.543 -21.109 -7.027 1 96.69 188 VAL A O 1
ATOM 1454 N N . TYR A 1 189 ? -3.504 -21.391 -6.148 1 98.25 189 TYR A N 1
ATOM 1455 C CA . TYR A 1 189 ? -3.9 -22.547 -5.34 1 98.25 189 TYR A CA 1
ATOM 1456 C C . TYR A 1 189 ? -5.117 -22.219 -4.484 1 98.25 189 TYR A C 1
ATOM 1458 O O . TYR A 1 189 ? -6.082 -22.984 -4.441 1 98.25 189 TYR A O 1
ATOM 1466 N N . THR A 1 190 ? -5.031 -21.078 -3.846 1 97.75 190 THR A N 1
ATOM 1467 C CA . THR A 1 190 ? -6.102 -20.703 -2.926 1 97.75 190 THR A CA 1
ATOM 1468 C C . THR A 1 190 ? -7.352 -20.281 -3.691 1 97.75 190 THR A C 1
ATOM 1470 O O . THR A 1 190 ? -8.461 -20.703 -3.357 1 97.75 190 THR A O 1
ATOM 1473 N N . ALA A 1 191 ? -7.219 -19.562 -4.707 1 96.06 191 ALA A N 1
ATOM 1474 C CA . ALA A 1 191 ? -8.359 -19.047 -5.461 1 96.06 191 ALA A CA 1
ATOM 1475 C C . ALA A 1 191 ? -9.062 -20.172 -6.211 1 96.06 191 ALA A C 1
ATOM 1477 O O . ALA A 1 191 ? -10.297 -20.203 -6.309 1 96.06 191 ALA A O 1
ATOM 1478 N N . ALA A 1 192 ? -8.32 -21.062 -6.73 1 95.06 192 ALA A N 1
ATOM 1479 C CA . ALA A 1 192 ? -8.852 -22.094 -7.625 1 95.06 192 ALA A CA 1
ATOM 1480 C C . ALA A 1 192 ? -9.461 -23.234 -6.836 1 95.06 192 ALA A C 1
ATOM 1482 O O . ALA A 1 192 ? -10.461 -23.828 -7.258 1 95.06 192 ALA A O 1
ATOM 1483 N N . VAL A 1 193 ? -8.805 -23.594 -5.672 1 96.06 193 VAL A N 1
ATOM 1484 C CA . VAL A 1 193 ? -9.32 -24.812 -5.039 1 96.06 193 VAL A CA 1
ATOM 1485 C C . VAL A 1 193 ? -9.422 -24.609 -3.531 1 96.06 193 VAL A C 1
ATOM 1487 O O . VAL A 1 193 ? -9.914 -25.469 -2.811 1 96.06 193 VAL A O 1
ATOM 1490 N N . GLY A 1 194 ? -8.945 -23.531 -3.066 1 96.88 194 GLY A N 1
ATOM 1491 C CA . GLY A 1 194 ? -9.156 -23.219 -1.663 1 96.88 194 GLY A CA 1
ATOM 1492 C C . GLY A 1 194 ? -8.125 -23.844 -0.748 1 96.88 194 GLY A C 1
ATOM 1493 O O . GLY A 1 194 ? -8.445 -24.25 0.367 1 96.88 194 GLY A O 1
ATOM 1494 N N . ILE A 1 195 ? -6.941 -23.984 -1.221 1 97.38 195 ILE A N 1
ATOM 1495 C CA . ILE A 1 195 ? -5.906 -24.328 -0.251 1 97.38 195 ILE A CA 1
ATOM 1496 C C . ILE A 1 195 ? -5.75 -23.188 0.76 1 97.38 195 ILE A C 1
ATOM 1498 O O . ILE A 1 195 ? -5.656 -22.016 0.38 1 97.38 195 ILE A O 1
ATOM 1502 N N . ASP A 1 196 ? -5.727 -23.547 1.988 1 95.94 196 ASP A N 1
ATOM 1503 C CA . ASP A 1 196 ? -5.68 -22.562 3.07 1 95.94 196 ASP A CA 1
ATOM 1504 C C . ASP A 1 196 ? -4.41 -21.719 2.994 1 95.94 196 ASP A C 1
ATOM 1506 O O . ASP A 1 196 ? -3.303 -22.234 3.127 1 95.94 196 ASP A O 1
ATOM 1510 N N . PRO A 1 197 ? -4.609 -20.422 2.877 1 95.62 197 PRO A N 1
ATOM 1511 C CA . PRO A 1 197 ? -3.432 -19.578 2.689 1 95.62 197 PRO A CA 1
ATOM 1512 C C . PRO A 1 197 ? -2.555 -19.5 3.936 1 95.62 197 PRO A C 1
ATOM 1514 O O . PRO A 1 197 ? -1.402 -19.062 3.857 1 95.62 197 PRO A O 1
ATOM 1517 N N . SER A 1 198 ? -3.039 -19.906 5.105 1 92.81 198 SER A N 1
ATOM 1518 C CA . SER A 1 198 ? -2.236 -19.891 6.324 1 92.81 198 SER A CA 1
ATOM 1519 C C . SER A 1 198 ? -1.302 -21.109 6.379 1 92.81 198 SER A C 1
ATOM 1521 O O . SER A 1 198 ? -0.434 -21.172 7.25 1 92.81 198 SER A O 1
ATOM 1523 N N . ARG A 1 199 ? -1.414 -21.969 5.41 1 94.75 199 ARG A N 1
ATOM 1524 C CA . ARG A 1 199 ? -0.693 -23.234 5.508 1 94.75 199 ARG A CA 1
ATOM 1525 C C . ARG A 1 199 ? 0.231 -23.438 4.309 1 94.75 199 ARG A C 1
ATOM 1527 O O . ARG A 1 199 ? 0.545 -24.562 3.939 1 94.75 199 ARG A O 1
ATOM 1534 N N . VAL A 1 200 ? 0.598 -22.359 3.67 1 96.38 200 VAL A N 1
ATOM 1535 C CA . VAL A 1 200 ? 1.462 -22.453 2.496 1 96.38 200 VAL A CA 1
ATOM 1536 C C . VAL A 1 200 ? 2.684 -21.547 2.689 1 96.38 200 VAL A C 1
ATOM 1538 O O . VAL A 1 200 ? 2.666 -20.641 3.518 1 96.38 200 VAL A O 1
ATOM 1541 N N . LEU A 1 201 ? 3.748 -21.812 1.877 1 96.38 201 LEU A N 1
ATOM 1542 C CA . LEU A 1 201 ? 4.992 -21.078 2.035 1 96.38 201 LEU A CA 1
ATOM 1543 C C . LEU A 1 201 ? 5.668 -20.859 0.685 1 96.38 201 LEU A C 1
ATOM 1545 O O . LEU A 1 201 ? 6.113 -21.812 0.045 1 96.38 201 LEU A O 1
ATOM 1549 N N . PRO A 1 202 ? 5.762 -19.641 0.186 1 97.69 202 PRO A N 1
ATOM 1550 C CA . PRO A 1 202 ? 6.609 -19.344 -0.971 1 97.69 202 PRO A CA 1
ATOM 1551 C C . PRO A 1 202 ? 8.086 -19.188 -0.599 1 97.69 202 PRO A C 1
ATOM 1553 O O . PRO A 1 202 ? 8.406 -18.562 0.408 1 97.69 202 PRO A O 1
ATOM 1556 N N . VAL A 1 203 ? 8.969 -19.766 -1.361 1 98.38 203 VAL A N 1
ATOM 1557 C CA . VAL A 1 203 ? 10.391 -19.766 -1.055 1 98.38 203 VAL A CA 1
ATOM 1558 C C . VAL A 1 203 ? 11.188 -19.391 -2.305 1 98.38 203 VAL A C 1
ATOM 1560 O O . VAL A 1 203 ? 10.883 -19.859 -3.404 1 98.38 203 VAL A O 1
ATOM 1563 N N . ILE A 1 204 ? 12.156 -18.562 -2.197 1 98.75 204 ILE A N 1
ATOM 1564 C CA . ILE A 1 204 ? 13.148 -18.312 -3.24 1 98.75 204 ILE A CA 1
ATOM 1565 C C . ILE A 1 204 ? 14.516 -18.797 -2.773 1 98.75 204 ILE A C 1
ATOM 1567 O O . ILE A 1 204 ? 14.922 -18.531 -1.636 1 98.75 204 ILE A O 1
ATOM 1571 N N . LEU A 1 205 ? 15.141 -19.562 -3.52 1 98.81 205 LEU A N 1
ATOM 1572 C CA . LEU A 1 205 ? 16.547 -19.922 -3.35 1 98.81 205 LEU A CA 1
ATOM 1573 C C . LEU A 1 205 ? 17.453 -19 -4.148 1 98.81 205 LEU A C 1
ATOM 1575 O O . LEU A 1 205 ? 17.656 -19.203 -5.344 1 98.81 205 LEU A O 1
ATOM 1579 N N . ASP A 1 206 ? 17.969 -18.062 -3.486 1 98.75 206 ASP A N 1
ATOM 1580 C CA . ASP A 1 206 ? 18.828 -17.094 -4.164 1 98.75 206 ASP A CA 1
ATOM 1581 C C . ASP A 1 206 ? 20.25 -17.609 -4.297 1 98.75 206 ASP A C 1
ATOM 1583 O O . ASP A 1 206 ? 21.047 -17.547 -3.35 1 98.75 206 ASP A O 1
ATOM 1587 N N . VAL A 1 207 ? 20.625 -17.984 -5.48 1 98.69 207 VAL A N 1
ATOM 1588 C CA . VAL A 1 207 ? 21.938 -18.562 -5.742 1 98.69 207 VAL A CA 1
ATOM 1589 C C . VAL A 1 207 ? 22.75 -17.609 -6.625 1 98.69 207 VAL A C 1
ATOM 1591 O O . VAL A 1 207 ? 23.75 -18.031 -7.234 1 98.69 207 VAL A O 1
ATOM 1594 N N . GLY A 1 208 ? 22.328 -16.422 -6.73 1 98.31 208 GLY A N 1
ATOM 1595 C CA . GLY A 1 208 ? 22.875 -15.453 -7.664 1 98.31 208 GLY A CA 1
ATOM 1596 C C . GLY A 1 208 ? 22.094 -15.352 -8.953 1 98.31 208 GLY A C 1
ATOM 1597 O O . GLY A 1 208 ? 21.031 -15.969 -9.094 1 98.31 208 GLY A O 1
ATOM 1598 N N . THR A 1 209 ? 22.531 -14.492 -9.867 1 98.5 209 THR A N 1
ATOM 1599 C CA . THR A 1 209 ? 21.875 -14.336 -11.164 1 98.5 209 THR A CA 1
ATOM 1600 C C . THR A 1 209 ? 22.906 -14.047 -12.25 1 98.5 209 THR A C 1
ATOM 1602 O O . THR A 1 209 ? 23.906 -13.383 -12 1 98.5 209 THR A O 1
ATOM 1605 N N . ASN A 1 210 ? 22.688 -14.547 -13.375 1 97.69 210 ASN A N 1
ATOM 1606 C CA . ASN A 1 210 ? 23.578 -14.281 -14.5 1 97.69 210 ASN A CA 1
ATOM 1607 C C . ASN A 1 210 ? 23.109 -13.086 -15.32 1 97.69 210 ASN A C 1
ATOM 1609 O O . ASN A 1 210 ? 23.734 -12.734 -16.328 1 97.69 210 ASN A O 1
ATOM 1613 N N . ARG A 1 211 ? 22.062 -12.461 -14.922 1 96.81 211 ARG A N 1
ATOM 1614 C CA . ARG A 1 211 ? 21.562 -11.289 -15.633 1 96.81 211 ARG A CA 1
ATOM 1615 C C . ARG A 1 211 ? 22.344 -10.039 -15.25 1 96.81 211 ARG A C 1
ATOM 1617 O O . ARG A 1 211 ? 22.172 -9.508 -14.148 1 96.81 211 ARG A O 1
ATOM 1624 N N . GLU A 1 212 ? 23.062 -9.5 -16.141 1 97.25 212 GLU A N 1
ATOM 1625 C CA . GLU A 1 212 ? 23.953 -8.359 -15.891 1 97.25 212 GLU A CA 1
ATOM 1626 C C . GLU A 1 212 ? 23.141 -7.121 -15.5 1 97.25 212 GLU A C 1
ATOM 1628 O O . GLU A 1 212 ? 23.594 -6.316 -14.68 1 97.25 212 GLU A O 1
ATOM 1633 N N . GLU A 1 213 ? 22.016 -6.969 -16.094 1 96.75 213 GLU A N 1
ATOM 1634 C CA . GLU A 1 213 ? 21.156 -5.824 -15.789 1 96.75 213 GLU A CA 1
ATOM 1635 C C . GLU A 1 213 ? 20.812 -5.77 -14.305 1 96.75 213 GLU A C 1
ATOM 1637 O O . GLU A 1 213 ? 20.719 -4.688 -13.719 1 96.75 213 GLU A O 1
ATOM 1642 N N . LEU A 1 214 ? 20.594 -6.891 -13.688 1 97.5 214 LEU A N 1
ATOM 1643 C CA . LEU A 1 214 ? 20.297 -6.949 -12.258 1 97.5 214 LEU A CA 1
ATOM 1644 C C . LEU A 1 214 ? 21.547 -6.676 -11.43 1 97.5 214 LEU A C 1
ATOM 1646 O O . LEU A 1 214 ? 21.5 -5.922 -10.461 1 97.5 214 LEU A O 1
ATOM 1650 N N . LEU A 1 215 ? 22.641 -7.266 -11.828 1 97.31 215 LEU A N 1
ATOM 1651 C CA . LEU A 1 215 ? 23.875 -7.137 -11.07 1 97.31 215 LEU A CA 1
ATOM 1652 C C . LEU A 1 215 ? 24.375 -5.691 -11.07 1 97.31 215 LEU A C 1
ATOM 1654 O O . LEU A 1 215 ? 25 -5.25 -10.109 1 97.31 215 LEU A O 1
ATOM 1658 N N . ASN A 1 216 ? 24.031 -4.984 -12.102 1 96.75 216 ASN A N 1
ATOM 1659 C CA . ASN A 1 216 ? 24.484 -3.598 -12.227 1 96.75 216 ASN A CA 1
ATOM 1660 C C . ASN A 1 216 ? 23.438 -2.627 -11.695 1 96.75 216 ASN A C 1
ATOM 1662 O O . ASN A 1 216 ? 23.656 -1.417 -11.648 1 96.75 216 ASN A O 1
ATOM 1666 N N . ASN A 1 217 ? 22.359 -3.084 -11.352 1 96.19 217 ASN A N 1
ATOM 1667 C CA . ASN A 1 217 ? 21.281 -2.256 -10.805 1 96.19 217 ASN A CA 1
ATOM 1668 C C . ASN A 1 217 ? 21.516 -1.933 -9.336 1 96.19 217 ASN A C 1
ATOM 1670 O O . ASN A 1 217 ? 21.547 -2.834 -8.492 1 96.19 217 ASN A O 1
ATOM 1674 N N . PRO A 1 218 ? 21.578 -0.669 -9.047 1 95.44 218 PRO A N 1
ATOM 1675 C CA . PRO A 1 218 ? 21.844 -0.305 -7.656 1 95.44 218 PRO A CA 1
ATOM 1676 C C . PRO A 1 218 ? 20.703 -0.68 -6.719 1 95.44 218 PRO A C 1
ATOM 1678 O O . PRO A 1 218 ? 20.906 -0.811 -5.508 1 95.44 218 PRO A O 1
ATOM 1681 N N . PHE A 1 219 ? 19.562 -0.985 -7.223 1 96.44 219 PHE A N 1
ATOM 1682 C CA . PHE A 1 219 ? 18.391 -1.28 -6.406 1 96.44 219 PHE A CA 1
ATOM 1683 C C . PHE A 1 219 ? 18.219 -2.783 -6.23 1 96.44 219 PHE A C 1
ATOM 1685 O O . PHE A 1 219 ? 17.359 -3.23 -5.473 1 96.44 219 PHE A O 1
ATOM 1692 N N . TYR A 1 220 ? 19.047 -3.551 -6.949 1 98.12 220 TYR A N 1
ATOM 1693 C CA . TYR A 1 220 ? 18.875 -4.996 -6.883 1 98.12 220 TYR A CA 1
ATOM 1694 C C . TYR A 1 220 ? 19.062 -5.504 -5.461 1 98.12 220 TYR A C 1
ATOM 1696 O O . TYR A 1 220 ? 20.078 -5.195 -4.816 1 98.12 220 TYR A O 1
ATOM 1704 N N . ILE A 1 221 ? 18.156 -6.379 -4.984 1 98.38 221 ILE A N 1
ATOM 1705 C CA . ILE A 1 221 ? 18.172 -6.699 -3.561 1 98.38 221 ILE A CA 1
ATOM 1706 C C . ILE A 1 221 ? 18.469 -8.18 -3.365 1 98.38 221 ILE A C 1
ATOM 1708 O O . ILE A 1 221 ? 18.234 -8.727 -2.281 1 98.38 221 ILE A O 1
ATOM 1712 N N . GLY A 1 222 ? 18.938 -8.883 -4.352 1 98.38 222 GLY A N 1
ATOM 1713 C CA . GLY A 1 222 ? 19.422 -10.25 -4.238 1 98.38 222 GLY A CA 1
ATOM 1714 C C . GLY 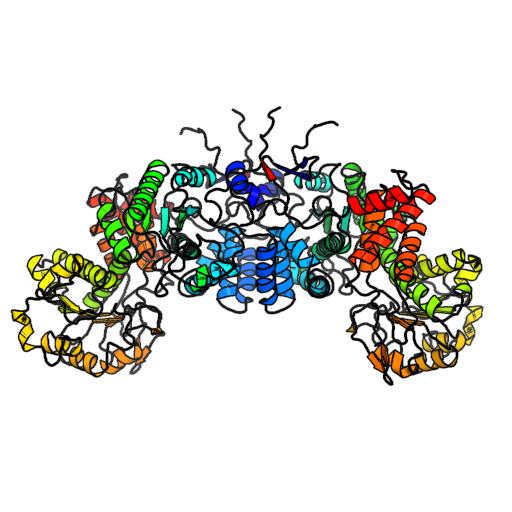A 1 222 ? 20.922 -10.344 -4.113 1 98.38 222 GLY A C 1
ATOM 1715 O O . GLY A 1 222 ? 21.609 -9.336 -3.932 1 98.38 222 GLY A O 1
ATOM 1716 N N . ASN A 1 223 ? 21.406 -11.586 -4.133 1 98.25 223 ASN A N 1
ATOM 1717 C CA . ASN A 1 223 ? 22.859 -11.812 -4.145 1 98.25 223 ASN A CA 1
ATOM 1718 C C . ASN A 1 223 ? 23.5 -11.219 -5.391 1 98.25 223 ASN A C 1
ATOM 1720 O O . ASN A 1 223 ? 23.094 -11.516 -6.516 1 98.25 223 ASN A O 1
ATOM 1724 N N . ARG A 1 224 ? 24.562 -10.438 -5.207 1 97.25 224 ARG A N 1
ATOM 1725 C CA . ARG A 1 224 ? 25.188 -9.688 -6.297 1 97.25 224 ARG A CA 1
ATOM 1726 C C . ARG A 1 224 ? 26.391 -10.422 -6.848 1 97.25 224 ARG A C 1
ATOM 1728 O O . ARG A 1 224 ? 27.516 -9.898 -6.82 1 97.25 224 ARG A O 1
ATOM 1735 N N . HIS A 1 225 ? 26.234 -11.523 -7.324 1 98.25 225 HIS A N 1
ATOM 1736 C CA . HIS A 1 225 ? 27.25 -12.328 -8.016 1 98.25 225 HIS A CA 1
ATOM 1737 C C . HIS A 1 225 ? 26.594 -13.281 -9.008 1 98.25 225 HIS A C 1
ATOM 1739 O O . HIS A 1 225 ? 25.391 -13.531 -8.945 1 98.25 225 HIS A O 1
ATOM 1745 N N . PRO A 1 226 ? 27.359 -13.781 -9.961 1 98.19 226 PRO A N 1
ATOM 1746 C CA . PRO A 1 226 ? 26.812 -14.773 -10.883 1 98.19 226 PRO A CA 1
ATOM 1747 C C . PRO A 1 226 ? 26.297 -16.031 -10.172 1 98.19 226 PRO A C 1
ATOM 1749 O O . PRO A 1 226 ? 26.703 -16.312 -9.047 1 98.19 226 PRO A O 1
ATOM 1752 N N . ARG A 1 227 ? 25.453 -16.766 -10.797 1 98.44 227 ARG A N 1
ATOM 1753 C CA . ARG A 1 227 ? 24.875 -17.969 -10.211 1 98.44 227 ARG A CA 1
ATOM 1754 C C . ARG A 1 227 ? 25.969 -18.953 -9.82 1 98.44 227 ARG A C 1
ATOM 1756 O O . ARG A 1 227 ? 26.938 -19.156 -10.578 1 98.44 227 ARG A O 1
ATOM 1763 N N . ILE A 1 228 ? 25.844 -19.422 -8.664 1 98.19 228 ILE A N 1
ATOM 1764 C CA . ILE A 1 228 ? 26.688 -20.547 -8.258 1 98.19 228 ILE A CA 1
ATOM 1765 C C . ILE A 1 228 ? 26.125 -21.844 -8.812 1 98.19 228 ILE A C 1
ATOM 1767 O O . ILE A 1 228 ? 24.906 -22.078 -8.758 1 98.19 228 ILE A O 1
ATOM 1771 N N . THR A 1 229 ? 26.953 -22.688 -9.469 1 96.62 229 THR A N 1
ATOM 1772 C CA . THR A 1 229 ? 26.547 -23.922 -10.117 1 96.62 229 THR A CA 1
ATOM 1773 C C . THR A 1 229 ? 27.359 -25.094 -9.586 1 96.62 229 THR A C 1
ATOM 1775 O O . THR A 1 229 ? 28.156 -24.938 -8.656 1 96.62 229 THR A O 1
ATOM 1778 N N . GLY A 1 230 ? 27.141 -26.281 -10.086 1 95.75 230 GLY A N 1
ATOM 1779 C CA . GLY A 1 230 ? 27.922 -27.469 -9.75 1 95.75 230 GLY A CA 1
ATOM 1780 C C . GLY A 1 230 ? 27.594 -28.047 -8.391 1 95.75 230 GLY A C 1
ATOM 1781 O O . GLY A 1 230 ? 26.422 -28.047 -7.984 1 95.75 230 GLY A O 1
ATOM 1782 N N . GLU A 1 231 ? 28.547 -28.531 -7.711 1 97.06 231 GLU A N 1
ATOM 1783 C CA . GLU A 1 231 ? 28.375 -29.266 -6.461 1 97.06 231 GLU A CA 1
ATOM 1784 C C . GLU A 1 231 ? 27.812 -28.375 -5.363 1 97.06 231 GLU A C 1
ATOM 1786 O O . GLU A 1 231 ? 26.984 -28.812 -4.559 1 97.06 231 GLU A O 1
ATOM 1791 N N . ALA A 1 232 ? 28.297 -27.172 -5.367 1 97.56 232 ALA A N 1
ATOM 1792 C CA . ALA A 1 232 ? 27.812 -26.234 -4.352 1 97.56 232 ALA A CA 1
ATOM 1793 C C . ALA A 1 232 ? 26.312 -26 -4.488 1 97.56 232 ALA A C 1
ATOM 1795 O O . ALA A 1 232 ? 25.594 -25.906 -3.488 1 97.56 232 ALA A O 1
ATOM 1796 N N . TYR A 1 233 ? 25.859 -25.844 -5.711 1 98.19 233 TYR A N 1
ATOM 1797 C CA . TYR A 1 233 ? 24.438 -25.703 -5.988 1 98.19 233 TYR A CA 1
ATOM 1798 C C . TYR A 1 233 ? 23.672 -26.938 -5.547 1 98.19 233 TYR A C 1
ATOM 1800 O O . TYR A 1 233 ? 22.656 -26.844 -4.867 1 98.19 233 TYR A O 1
ATOM 1808 N N . ASP A 1 234 ? 24.172 -28.094 -5.875 1 97.94 234 ASP A N 1
ATOM 1809 C CA . ASP A 1 234 ? 23.516 -29.359 -5.547 1 97.94 234 ASP A CA 1
ATOM 1810 C C . ASP A 1 234 ? 23.422 -29.547 -4.035 1 97.94 234 ASP A C 1
ATOM 1812 O O . ASP A 1 234 ? 22.406 -30.016 -3.527 1 97.94 234 ASP A O 1
ATOM 1816 N N . GLU A 1 235 ? 24.469 -29.203 -3.4 1 97.94 235 GLU A N 1
ATOM 1817 C CA . GLU A 1 235 ? 24.5 -29.297 -1.944 1 97.94 235 GLU A CA 1
ATOM 1818 C C . GLU A 1 235 ? 23.484 -28.344 -1.311 1 97.94 235 GLU A C 1
ATOM 1820 O O . GLU A 1 235 ? 22.859 -28.688 -0.303 1 97.94 235 GLU A O 1
ATOM 1825 N N . PHE A 1 236 ? 23.406 -27.188 -1.831 1 98.44 236 PHE A N 1
ATOM 1826 C CA . PHE A 1 236 ? 22.453 -26.203 -1.331 1 98.44 236 PHE A CA 1
ATOM 1827 C C . PHE A 1 236 ? 21.031 -26.734 -1.478 1 98.44 236 PHE A C 1
ATOM 1829 O O . PHE A 1 236 ? 20.219 -26.609 -0.552 1 98.44 236 PHE A O 1
ATOM 1836 N N . ILE A 1 237 ? 20.672 -27.297 -2.629 1 98.62 237 ILE A N 1
ATOM 1837 C CA . ILE A 1 237 ? 19.359 -27.891 -2.875 1 98.62 237 ILE A CA 1
ATOM 1838 C C . ILE A 1 237 ? 19.109 -29.016 -1.881 1 98.62 237 ILE A C 1
ATOM 1840 O O . ILE A 1 237 ? 18.016 -29.109 -1.3 1 98.62 237 ILE A O 1
ATOM 1844 N N . ASP A 1 238 ? 20.078 -29.828 -1.666 1 98.31 238 ASP A N 1
ATOM 1845 C CA . ASP A 1 238 ? 19.953 -30.953 -0.741 1 98.31 238 ASP A CA 1
ATOM 1846 C C . ASP A 1 238 ? 19.672 -30.453 0.68 1 98.31 238 ASP A C 1
ATOM 1848 O O . ASP A 1 238 ? 18.828 -31.016 1.383 1 98.31 238 ASP A O 1
ATOM 1852 N N . THR A 1 239 ? 20.469 -29.469 1.06 1 98.25 239 THR A N 1
ATOM 1853 C CA . THR A 1 239 ? 20.281 -28.906 2.391 1 98.25 239 THR A CA 1
ATOM 1854 C C . THR A 1 239 ? 18.875 -28.359 2.561 1 98.25 239 THR A C 1
ATOM 1856 O O . THR A 1 239 ? 18.25 -28.547 3.605 1 98.25 239 THR A O 1
ATOM 1859 N N . PHE A 1 240 ? 18.375 -27.703 1.568 1 98.19 240 PHE A N 1
ATOM 1860 C CA . PHE A 1 240 ? 17.031 -27.141 1.585 1 98.19 240 PHE A CA 1
ATOM 1861 C C . PHE A 1 240 ? 15.992 -28.25 1.719 1 98.19 240 PHE A C 1
ATOM 1863 O O . PHE A 1 240 ? 15.102 -28.172 2.572 1 98.19 240 PHE A O 1
ATOM 1870 N N . VAL A 1 241 ? 16.062 -29.297 0.902 1 98.38 241 VAL A N 1
ATOM 1871 C CA . VAL A 1 241 ? 15.086 -30.391 0.89 1 98.38 241 VAL A CA 1
ATOM 1872 C C . VAL A 1 241 ? 15.078 -31.094 2.244 1 98.38 241 VAL A C 1
ATOM 1874 O O . VAL A 1 241 ? 14.016 -31.391 2.791 1 98.38 241 VAL A O 1
ATOM 1877 N N . GLN A 1 242 ? 16.219 -31.328 2.818 1 96.94 242 GLN A N 1
ATOM 1878 C CA . GLN A 1 242 ? 16.312 -31.969 4.129 1 96.94 242 GLN A CA 1
ATOM 1879 C C . GLN A 1 242 ? 15.664 -31.094 5.203 1 96.94 242 GLN A C 1
ATOM 1881 O O . GLN A 1 242 ? 14.953 -31.609 6.07 1 96.94 242 GLN A O 1
ATOM 1886 N N . ALA A 1 243 ? 15.961 -29.828 5.125 1 95.69 243 ALA A N 1
ATOM 1887 C CA . ALA A 1 243 ? 15.406 -28.906 6.113 1 95.69 243 ALA A CA 1
ATOM 1888 C C . ALA A 1 243 ? 13.883 -28.859 6.02 1 95.69 243 ALA A C 1
ATOM 1890 O O . ALA A 1 243 ? 13.195 -28.875 7.039 1 95.69 243 ALA A O 1
ATOM 1891 N N . VAL A 1 244 ? 13.336 -28.766 4.801 1 95.31 244 VAL A N 1
ATOM 1892 C CA . VAL A 1 244 ? 11.891 -28.719 4.594 1 95.31 244 VAL A CA 1
ATOM 1893 C C . VAL A 1 244 ? 11.25 -30 5.117 1 95.31 244 VAL A C 1
ATOM 1895 O O . VAL A 1 244 ? 10.227 -29.969 5.801 1 95.31 244 VAL A O 1
ATOM 1898 N N . ASN A 1 245 ? 11.852 -31.125 4.793 1 94.5 245 ASN A N 1
ATOM 1899 C CA . ASN A 1 245 ? 11.312 -32.406 5.219 1 94.5 245 ASN A CA 1
ATOM 1900 C C . ASN A 1 245 ? 11.336 -32.562 6.738 1 94.5 245 ASN A C 1
ATOM 1902 O O . ASN A 1 245 ? 10.453 -33.188 7.32 1 94.5 245 ASN A O 1
ATOM 1906 N N . LYS A 1 246 ? 12.32 -32.031 7.316 1 93.06 246 LYS A N 1
ATOM 1907 C CA . LYS A 1 246 ? 12.438 -32.094 8.773 1 93.06 246 LYS A CA 1
ATOM 1908 C C . LYS A 1 246 ? 11.414 -31.188 9.438 1 93.06 246 LYS A C 1
ATOM 1910 O O . LYS A 1 246 ? 10.719 -31.594 10.367 1 93.06 246 LYS A O 1
ATOM 1915 N N . GLN A 1 247 ? 11.273 -30 8.977 1 92.31 247 GLN A N 1
ATOM 1916 C CA . GLN A 1 247 ? 10.43 -29 9.617 1 92.31 247 GLN A CA 1
ATOM 1917 C C . GLN A 1 247 ? 8.961 -29.188 9.234 1 92.31 247 GLN A C 1
ATOM 1919 O O . GLN A 1 247 ? 8.07 -28.922 10.047 1 92.31 247 GLN A O 1
ATOM 1924 N N . PHE A 1 248 ? 8.773 -29.531 7.988 1 93.5 248 PHE A N 1
ATOM 1925 C CA . PHE A 1 248 ? 7.422 -29.703 7.457 1 93.5 248 PHE A CA 1
ATOM 1926 C C . PHE A 1 248 ? 7.266 -31.062 6.793 1 93.5 248 PHE A C 1
ATOM 1928 O O . PHE A 1 248 ? 7.039 -31.141 5.586 1 93.5 248 PHE A O 1
ATOM 1935 N N . PRO A 1 249 ? 7.18 -32.094 7.504 1 92.12 249 PRO A N 1
ATOM 1936 C CA . PRO A 1 249 ? 7.23 -33.438 6.934 1 92.12 249 PRO A CA 1
ATOM 1937 C C . PRO A 1 249 ? 5.996 -33.781 6.105 1 92.12 249 PRO A C 1
ATOM 1939 O O . PRO A 1 249 ? 6.035 -34.688 5.27 1 92.12 249 PRO A O 1
ATOM 1942 N N . LYS A 1 250 ? 4.965 -33.125 6.258 1 91 250 LYS A N 1
ATOM 1943 C CA . LYS A 1 250 ? 3.732 -33.438 5.543 1 91 250 LYS A CA 1
ATOM 1944 C C . LYS A 1 250 ? 3.533 -32.531 4.344 1 91 250 LYS A C 1
ATOM 1946 O O . LYS A 1 250 ? 2.547 -32.656 3.615 1 91 250 LYS A O 1
ATOM 1951 N N . ALA A 1 251 ? 4.426 -31.688 4.105 1 95.62 251 ALA A N 1
ATOM 1952 C CA . ALA A 1 251 ? 4.234 -30.656 3.09 1 95.62 251 ALA A CA 1
ATOM 1953 C C . ALA A 1 251 ? 4.516 -31.203 1.692 1 95.62 251 ALA A C 1
ATOM 1955 O O . ALA A 1 251 ? 5.441 -32 1.505 1 95.62 251 ALA A O 1
ATOM 1956 N N . LEU A 1 252 ? 3.688 -30.828 0.752 1 98.12 252 LEU A N 1
ATOM 1957 C CA . LEU A 1 252 ? 3.965 -30.984 -0.671 1 98.12 252 LEU A CA 1
ATOM 1958 C C . LEU A 1 252 ? 4.969 -29.953 -1.147 1 98.12 252 LEU A C 1
ATOM 1960 O O . LEU A 1 252 ? 4.812 -28.75 -0.875 1 98.12 252 LEU A O 1
ATOM 1964 N N . LEU A 1 253 ? 6.027 -30.406 -1.787 1 98.5 253 LEU A N 1
ATOM 1965 C CA . LEU A 1 253 ? 7.051 -29.516 -2.314 1 98.5 253 LEU A CA 1
ATOM 1966 C C . LEU A 1 253 ? 6.871 -29.312 -3.816 1 98.5 253 LEU A C 1
ATOM 1968 O O . LEU A 1 253 ? 7.043 -30.25 -4.598 1 98.5 253 LEU A O 1
ATOM 1972 N N . HIS A 1 254 ? 6.504 -28.141 -4.246 1 98.69 254 HIS A N 1
ATOM 1973 C CA . HIS A 1 254 ? 6.238 -27.719 -5.621 1 98.69 254 HIS A CA 1
ATOM 1974 C C . HIS A 1 254 ? 7.391 -26.891 -6.18 1 98.69 254 HIS A C 1
ATOM 1976 O O . HIS A 1 254 ? 7.621 -25.766 -5.742 1 98.69 254 HIS A O 1
ATOM 1982 N N . TRP A 1 255 ? 8.18 -27.484 -7.16 1 98.31 255 TRP A N 1
ATOM 1983 C CA . TRP A 1 255 ? 9.266 -26.781 -7.828 1 98.31 255 TRP A CA 1
ATOM 1984 C C . TRP A 1 255 ? 8.742 -25.953 -9 1 98.31 255 TRP A C 1
ATOM 1986 O O . TRP A 1 255 ? 7.996 -26.453 -9.836 1 98.31 255 TRP A O 1
ATOM 1996 N N . GLU A 1 256 ? 9.195 -24.672 -9.086 1 96.94 256 GLU A N 1
ATOM 1997 C CA . GLU A 1 256 ? 8.664 -23.781 -10.109 1 96.94 256 GLU A CA 1
ATOM 1998 C C . GLU A 1 256 ? 9.773 -22.969 -10.766 1 96.94 256 GLU A C 1
ATOM 2000 O O . GLU A 1 256 ? 10.562 -22.312 -10.078 1 96.94 256 GLU A O 1
ATOM 2005 N N . ASP A 1 257 ? 9.938 -23 -12.047 1 94.12 257 ASP A N 1
ATOM 2006 C CA . ASP A 1 257 ? 10.703 -22.094 -12.883 1 94.12 257 ASP A CA 1
ATOM 2007 C C . ASP A 1 257 ? 12.203 -22.203 -12.594 1 94.12 257 ASP A C 1
ATOM 2009 O O . ASP A 1 257 ? 12.875 -21.203 -12.359 1 94.12 257 ASP A O 1
ATOM 2013 N N . PHE A 1 258 ? 12.672 -23.391 -12.555 1 96.12 258 PHE A N 1
ATOM 2014 C CA . PHE A 1 258 ? 14.094 -23.719 -12.609 1 96.12 258 PHE A CA 1
ATOM 2015 C C . PHE A 1 258 ? 14.555 -23.875 -14.055 1 96.12 258 PHE A C 1
ATOM 2017 O O . PHE A 1 258 ? 13.727 -23.969 -14.969 1 96.12 258 PHE A O 1
ATOM 2024 N N . SER A 1 259 ? 15.836 -23.828 -14.305 1 91.5 259 SER A N 1
ATOM 2025 C CA . SER A 1 259 ? 16.297 -24.203 -15.633 1 91.5 259 SER A CA 1
ATOM 2026 C C . SER A 1 259 ? 15.93 -25.641 -15.961 1 91.5 259 SER A C 1
ATOM 2028 O O . SER A 1 259 ? 15.742 -26.469 -15.055 1 91.5 259 SER A O 1
ATOM 2030 N N . SER A 1 260 ? 15.852 -25.938 -17.25 1 83.94 260 SER A N 1
ATOM 2031 C CA . SER A 1 260 ? 15.484 -27.281 -17.688 1 83.94 260 SER A CA 1
ATOM 2032 C C . SER A 1 260 ? 16.422 -28.328 -17.094 1 83.94 260 SER A C 1
ATOM 2034 O O . SER A 1 260 ? 15.961 -29.375 -16.609 1 83.94 260 SER A O 1
ATOM 2036 N N . ARG A 1 261 ? 17.641 -28.078 -17.094 1 86.44 261 ARG A N 1
ATOM 2037 C CA . ARG A 1 261 ? 18.641 -29.016 -16.578 1 86.44 261 ARG A CA 1
ATOM 2038 C C . ARG A 1 261 ? 18.484 -29.234 -15.086 1 86.44 261 ARG A C 1
ATOM 2040 O O . ARG A 1 261 ? 18.453 -30.359 -14.609 1 86.44 261 ARG A O 1
ATOM 2047 N N . ASN A 1 262 ? 18.422 -28.156 -14.328 1 93.31 262 ASN A N 1
ATOM 2048 C CA . ASN A 1 262 ? 18.297 -28.25 -12.883 1 93.31 262 ASN A CA 1
ATOM 2049 C C . ASN A 1 262 ? 16.953 -28.859 -12.477 1 93.31 262 ASN A C 1
ATOM 2051 O O . ASN A 1 262 ? 16.891 -29.656 -11.531 1 93.31 262 ASN A O 1
ATOM 2055 N N . ALA A 1 263 ? 15.914 -28.5 -13.227 1 92.75 263 ALA A N 1
ATOM 2056 C CA . ALA A 1 263 ? 14.586 -29.031 -12.938 1 92.75 263 ALA A CA 1
ATOM 2057 C C . ALA A 1 263 ? 14.57 -30.547 -13.039 1 92.75 263 ALA A C 1
ATOM 2059 O O . ALA A 1 263 ? 14.055 -31.234 -12.148 1 92.75 263 ALA A O 1
ATOM 2060 N N . ARG A 1 264 ? 15.078 -31.109 -14.07 1 89.19 264 ARG A N 1
ATOM 2061 C CA . ARG A 1 264 ? 15.078 -32.562 -14.289 1 89.19 264 ARG A CA 1
ATOM 2062 C C . ARG A 1 264 ? 15.945 -33.25 -13.25 1 89.19 264 ARG A C 1
ATOM 2064 O O . ARG A 1 264 ? 15.57 -34.312 -12.742 1 89.19 264 ARG A O 1
ATOM 2071 N N . LYS A 1 265 ? 17.094 -32.688 -13.047 1 93.25 265 LYS A N 1
ATOM 2072 C CA . LYS A 1 265 ? 18.016 -33.281 -12.07 1 93.25 265 LYS A CA 1
ATOM 2073 C C . LYS A 1 265 ? 17.375 -33.344 -10.688 1 93.25 265 LYS A C 1
ATOM 2075 O O . LYS A 1 265 ? 17.438 -34.375 -10.023 1 93.25 265 LYS A O 1
ATOM 2080 N N . ILE A 1 266 ? 16.781 -32.281 -10.281 1 96.75 266 ILE A N 1
ATOM 2081 C CA . ILE A 1 266 ? 16.141 -32.188 -8.969 1 96.75 266 ILE A CA 1
ATOM 2082 C C . ILE A 1 266 ? 14.984 -33.188 -8.898 1 96.75 266 ILE A C 1
ATOM 2084 O O . ILE A 1 266 ? 14.852 -33.938 -7.926 1 96.75 266 ILE A O 1
ATOM 2088 N N . LEU A 1 267 ? 14.164 -33.188 -9.914 1 94.06 267 LEU A N 1
ATOM 2089 C CA . LEU A 1 267 ? 13.023 -34.094 -9.945 1 94.06 267 LEU A CA 1
ATOM 2090 C C . LEU A 1 267 ? 13.477 -35.531 -9.875 1 94.06 267 LEU A C 1
ATOM 2092 O O . LEU A 1 267 ? 12.93 -36.312 -9.094 1 94.06 267 LEU A O 1
ATOM 2096 N N . ASP A 1 268 ? 14.43 -35.906 -10.672 1 92 268 ASP A N 1
ATOM 2097 C CA . ASP A 1 268 ? 14.922 -37.281 -10.727 1 92 268 ASP A CA 1
ATOM 2098 C C . ASP A 1 268 ? 15.484 -37.719 -9.375 1 92 268 ASP A C 1
ATOM 2100 O O . ASP A 1 268 ? 15.352 -38.906 -8.984 1 92 268 ASP A O 1
ATOM 2104 N N . LYS A 1 269 ? 16.078 -36.812 -8.742 1 96.69 269 LYS A N 1
ATOM 2105 C CA . LYS A 1 269 ? 16.719 -37.156 -7.477 1 96.69 269 LYS A CA 1
ATOM 2106 C C . LYS A 1 269 ? 15.695 -37.375 -6.367 1 96.69 269 LYS A C 1
ATOM 2108 O O . LYS A 1 269 ? 15.867 -38.219 -5.512 1 96.69 269 LYS A O 1
ATOM 2113 N N . TYR A 1 270 ? 14.633 -36.594 -6.355 1 97.81 270 TYR A N 1
ATOM 2114 C CA . TYR A 1 270 ? 13.844 -36.531 -5.129 1 97.81 270 TYR A CA 1
ATOM 2115 C C . TYR A 1 270 ? 12.453 -37.125 -5.348 1 97.81 270 TYR A C 1
ATOM 2117 O O . TYR A 1 270 ? 11.75 -37.438 -4.391 1 97.81 270 TYR A O 1
ATOM 2125 N N . ARG A 1 271 ? 11.898 -37.25 -6.527 1 95.38 271 ARG A N 1
ATOM 2126 C CA . ARG A 1 271 ? 10.484 -37.5 -6.805 1 95.38 271 ARG A CA 1
ATOM 2127 C C . ARG A 1 271 ? 10.047 -38.844 -6.25 1 95.38 271 ARG A C 1
ATOM 2129 O O . ARG A 1 271 ? 8.852 -39.062 -6.008 1 95.38 271 ARG A O 1
ATOM 2136 N N . HIS A 1 272 ? 10.938 -39.781 -5.977 1 95.62 272 HIS A N 1
ATOM 2137 C CA . HIS A 1 272 ? 10.547 -41.125 -5.52 1 95.62 272 HIS A CA 1
ATOM 2138 C C . HIS A 1 272 ? 10.609 -41.219 -4 1 95.62 272 HIS A C 1
ATOM 2140 O O . HIS A 1 272 ? 10.117 -42.188 -3.418 1 95.62 272 HIS A O 1
ATOM 2146 N N . ASP A 1 273 ? 11.148 -40.219 -3.35 1 95.75 273 ASP A N 1
ATOM 2147 C CA . ASP A 1 273 ? 11.352 -40.281 -1.906 1 95.75 273 ASP A CA 1
ATOM 2148 C C . ASP A 1 273 ? 10.625 -39.156 -1.185 1 95.75 273 ASP A C 1
ATOM 2150 O O . ASP A 1 273 ? 10.398 -39.219 0.025 1 95.75 273 ASP A O 1
ATOM 2154 N N . VAL A 1 274 ? 10.367 -38.156 -1.895 1 96.94 274 VAL A N 1
ATOM 2155 C CA . VAL A 1 274 ? 9.75 -36.938 -1.35 1 96.94 274 VAL A CA 1
ATOM 2156 C C . VAL A 1 274 ? 8.445 -36.656 -2.092 1 96.94 274 VAL A C 1
ATOM 2158 O O . VAL A 1 274 ? 8.328 -36.938 -3.285 1 96.94 274 VAL A O 1
ATOM 2161 N N . CYS A 1 275 ? 7.406 -36.219 -1.372 1 98.12 275 CYS A N 1
ATOM 2162 C CA . CYS A 1 275 ? 6.184 -35.75 -2.014 1 98.12 275 CYS A CA 1
ATOM 2163 C C . CYS A 1 275 ? 6.43 -34.438 -2.754 1 98.12 275 CYS A C 1
ATOM 2165 O O . CYS A 1 275 ? 6.281 -33.375 -2.18 1 98.12 275 CYS A O 1
ATOM 2167 N N . THR A 1 276 ? 6.797 -34.562 -3.984 1 98.44 276 THR A N 1
ATOM 2168 C CA . THR A 1 276 ? 7.207 -33.375 -4.727 1 98.44 276 THR A CA 1
ATOM 2169 C C . THR A 1 276 ? 6.914 -33.531 -6.215 1 98.44 276 THR A C 1
ATOM 2171 O O . THR A 1 276 ? 6.676 -34.656 -6.688 1 98.44 276 THR A O 1
ATOM 2174 N N . PHE A 1 277 ? 6.832 -32.438 -6.883 1 97.69 277 PHE A N 1
ATOM 2175 C CA . PHE A 1 277 ? 6.723 -32.438 -8.336 1 97.69 277 PHE A CA 1
ATOM 2176 C C . PHE A 1 277 ? 7.238 -31.125 -8.914 1 97.69 277 PHE A C 1
ATOM 2178 O O . PHE A 1 277 ? 7.496 -30.172 -8.18 1 97.69 277 PHE A O 1
ATOM 2185 N N . ASN A 1 278 ? 7.516 -31.109 -10.172 1 96 278 ASN A N 1
ATOM 2186 C CA . ASN A 1 278 ? 7.863 -29.906 -10.922 1 96 278 ASN A CA 1
ATOM 2187 C C . ASN A 1 278 ? 6.758 -29.516 -11.898 1 96 278 ASN A C 1
ATOM 2189 O O . ASN A 1 278 ? 6.441 -30.266 -12.82 1 96 278 ASN A O 1
ATOM 2193 N N . ASP A 1 279 ? 6.23 -28.375 -11.727 1 94.88 279 ASP A N 1
ATOM 2194 C CA . ASP A 1 279 ? 5.059 -27.969 -12.5 1 94.88 279 ASP A CA 1
ATOM 2195 C C . ASP A 1 279 ? 5.426 -27.734 -13.969 1 94.88 279 ASP A C 1
ATOM 2197 O O . ASP A 1 279 ? 4.621 -27.984 -14.867 1 94.88 279 ASP A O 1
ATOM 2201 N N . ASP A 1 280 ? 6.637 -27.266 -14.219 1 89.06 280 ASP A N 1
ATOM 2202 C CA . ASP A 1 280 ? 7.047 -26.922 -15.578 1 89.06 280 ASP A CA 1
ATOM 2203 C C . ASP A 1 280 ? 7.32 -28.188 -16.391 1 89.06 280 ASP A C 1
ATOM 2205 O O . ASP A 1 280 ? 7.395 -28.141 -17.625 1 89.06 280 ASP A O 1
ATOM 2209 N N . ILE A 1 281 ? 7.457 -29.266 -15.75 1 90.12 281 ILE A N 1
ATOM 2210 C CA . ILE A 1 281 ? 7.664 -30.531 -16.422 1 90.12 281 ILE A CA 1
ATOM 2211 C C . ILE A 1 281 ? 6.391 -31.375 -16.344 1 90.12 281 ILE A C 1
ATOM 2213 O O . ILE A 1 281 ? 5.699 -31.562 -17.344 1 90.12 281 ILE A O 1
ATOM 2217 N N . GLN A 1 282 ? 6.031 -31.719 -15.164 1 93.25 282 GLN A N 1
ATOM 2218 C CA . GLN A 1 282 ? 4.938 -32.656 -14.969 1 93.25 282 GLN A CA 1
ATOM 2219 C C . GLN A 1 282 ? 3.584 -31.969 -15.086 1 93.25 282 GLN A C 1
ATOM 2221 O O . GLN A 1 282 ? 2.639 -32.531 -15.641 1 93.25 282 GLN A O 1
ATOM 2226 N N . GLY A 1 283 ? 3.457 -30.75 -14.531 1 93.75 283 GLY A N 1
ATOM 2227 C CA . GLY A 1 283 ? 2.225 -30 -14.68 1 93.75 283 GLY A CA 1
ATOM 2228 C C . GLY A 1 283 ? 1.912 -29.641 -16.125 1 93.75 283 GLY A C 1
ATOM 2229 O O . GLY A 1 283 ? 0.78 -29.812 -16.578 1 93.75 283 GLY A O 1
ATOM 2230 N N . THR A 1 284 ? 2.922 -29.109 -16.75 1 90.62 284 THR A N 1
ATOM 2231 C CA . THR A 1 284 ? 2.787 -28.797 -18.172 1 90.62 284 THR A CA 1
ATOM 2232 C C . THR A 1 284 ? 2.436 -30.031 -18.984 1 90.62 284 THR A C 1
ATOM 2234 O O . THR A 1 284 ? 1.577 -29.984 -19.859 1 90.62 284 THR A O 1
ATOM 2237 N N . GLY A 1 285 ? 3.082 -31.094 -18.672 1 91.5 285 GLY A N 1
ATOM 2238 C CA . GLY A 1 285 ? 2.766 -32.344 -19.312 1 91.5 285 GLY A CA 1
ATOM 2239 C C . GLY A 1 285 ? 1.325 -32.781 -19.109 1 91.5 285 GLY A C 1
ATOM 2240 O O . GLY A 1 285 ? 0.671 -33.25 -20.047 1 91.5 285 GLY A O 1
ATOM 2241 N N . ALA A 1 286 ? 0.869 -32.625 -17.953 1 95.5 286 ALA A N 1
ATOM 2242 C CA . ALA A 1 286 ? -0.476 -33.062 -17.609 1 95.5 286 ALA A CA 1
ATOM 2243 C C . ALA A 1 286 ? -1.536 -32.25 -18.328 1 95.5 286 ALA A C 1
ATOM 2245 O O . ALA A 1 286 ? -2.525 -32.781 -18.828 1 95.5 286 ALA A O 1
ATOM 2246 N N . VAL A 1 287 ? -1.365 -31 -18.328 1 95.69 287 VAL A N 1
ATOM 2247 C CA . VAL A 1 287 ? -2.371 -30.156 -18.984 1 95.69 287 VAL A CA 1
ATOM 2248 C C . VAL A 1 287 ? -2.338 -30.406 -20.484 1 95.69 287 VAL A C 1
ATOM 2250 O O . VAL A 1 287 ? -3.375 -30.359 -21.156 1 95.69 287 VAL A O 1
ATOM 2253 N N . SER A 1 288 ? -1.184 -30.562 -21 1 94.88 288 SER A N 1
ATOM 2254 C CA . SER A 1 288 ? -1.064 -30.891 -22.422 1 94.88 288 SER A CA 1
ATOM 2255 C C . SER A 1 288 ? -1.713 -32.25 -22.734 1 94.88 288 SER A C 1
ATOM 2257 O O . SER A 1 288 ? -2.359 -32.406 -23.766 1 94.88 288 SER A O 1
ATOM 2259 N N . LEU A 1 289 ? -1.471 -33.125 -21.875 1 96.12 289 LEU A N 1
ATOM 2260 C CA . LEU A 1 289 ? -2.135 -34.438 -22.031 1 96.12 289 LEU A CA 1
ATOM 2261 C C . LEU A 1 289 ? -3.652 -34.25 -22.016 1 96.12 289 LEU A C 1
ATOM 2263 O O . LEU A 1 289 ? -4.355 -34.906 -22.797 1 96.12 289 LEU A O 1
ATOM 2267 N N . ALA A 1 290 ? -4.137 -33.438 -21.125 1 97.19 290 ALA A N 1
ATOM 2268 C CA . ALA A 1 290 ? -5.57 -33.156 -21.078 1 97.19 290 ALA A CA 1
ATOM 2269 C C . ALA A 1 290 ? -6.074 -32.656 -22.422 1 97.19 290 ALA A C 1
ATOM 2271 O O . ALA A 1 290 ? -7.117 -33.094 -22.906 1 97.19 290 ALA A O 1
ATOM 2272 N N . ALA A 1 291 ? -5.352 -31.734 -22.969 1 96.81 291 ALA A N 1
ATOM 2273 C CA . ALA A 1 291 ? -5.703 -31.203 -24.281 1 96.81 291 ALA A CA 1
ATOM 2274 C C . ALA A 1 291 ? -5.715 -32.312 -25.328 1 96.81 291 ALA A C 1
ATOM 2276 O O . ALA A 1 291 ? -6.637 -32.406 -26.141 1 96.81 291 ALA A O 1
ATOM 2277 N N . VAL A 1 292 ? -4.723 -33.125 -25.312 1 97.12 292 VAL A N 1
ATOM 2278 C CA . VAL A 1 292 ? -4.594 -34.219 -26.266 1 97.12 292 VAL A CA 1
ATOM 2279 C C . VAL A 1 292 ? -5.766 -35.188 -26.109 1 97.12 292 VAL A C 1
ATOM 2281 O O . VAL A 1 292 ? -6.398 -35.562 -27.094 1 97.12 292 VAL A O 1
ATOM 2284 N N . LEU A 1 293 ? -6.027 -35.531 -24.922 1 97.06 293 LEU A N 1
ATOM 2285 C CA . LEU A 1 293 ? -7.098 -36.5 -24.672 1 97.06 293 LEU A CA 1
ATOM 2286 C C . LEU A 1 293 ? -8.438 -35.938 -25.141 1 97.06 293 LEU A C 1
ATOM 2288 O O . LEU A 1 293 ? -9.234 -36.656 -25.734 1 97.06 293 LEU A O 1
ATOM 2292 N N . SER A 1 294 ? -8.695 -34.719 -24.844 1 96.81 294 SER A N 1
ATOM 2293 C CA . SER A 1 294 ? -9.922 -34.062 -25.297 1 96.81 294 SER A CA 1
ATOM 2294 C C . SER A 1 294 ? -10 -34.031 -26.828 1 96.81 294 SER A C 1
ATOM 2296 O O . SER A 1 294 ? -11.062 -34.312 -27.406 1 96.81 294 SER A O 1
ATOM 2298 N N . ALA A 1 295 ? -8.914 -33.688 -27.422 1 96.88 295 ALA A N 1
ATOM 2299 C CA . ALA A 1 295 ? -8.852 -33.625 -28.875 1 96.88 295 ALA A CA 1
ATOM 2300 C C . ALA A 1 295 ? -9.016 -35 -29.5 1 96.88 295 ALA A C 1
ATOM 2302 O O . ALA A 1 295 ? -9.641 -35.125 -30.562 1 96.88 295 ALA A O 1
ATOM 2303 N N . VAL A 1 296 ? -8.383 -35.969 -28.922 1 96.88 296 VAL A N 1
ATOM 2304 C CA . VAL A 1 296 ? -8.492 -37.344 -29.391 1 96.88 296 VAL A CA 1
ATOM 2305 C C . VAL A 1 296 ? -9.961 -37.781 -29.375 1 96.88 296 VAL A C 1
ATOM 2307 O O . VAL A 1 296 ? -10.453 -38.375 -30.328 1 96.88 296 VAL A O 1
ATOM 2310 N N . LYS A 1 297 ? -10.578 -37.438 -28.312 1 95 297 LYS A N 1
ATOM 2311 C CA . LYS A 1 297 ? -12.008 -37.75 -28.203 1 95 297 LYS A CA 1
ATOM 2312 C C . LYS A 1 297 ? -12.797 -37.031 -29.312 1 95 297 LYS A C 1
ATOM 2314 O O . LYS A 1 297 ? -13.664 -37.656 -29.938 1 95 297 LYS A O 1
ATOM 2319 N N . ALA A 1 298 ? -12.523 -35.844 -29.531 1 94.94 298 ALA A N 1
ATOM 2320 C CA . ALA A 1 298 ? -13.234 -35.062 -30.531 1 94.94 298 ALA A CA 1
ATOM 2321 C C . ALA A 1 298 ? -12.953 -35.531 -31.938 1 94.94 298 ALA A C 1
ATOM 2323 O O . ALA A 1 298 ? -13.805 -35.438 -32.812 1 94.94 298 ALA A O 1
ATOM 2324 N N . SER A 1 299 ? -11.75 -36.031 -32.188 1 95 299 SER A N 1
ATOM 2325 C CA . SER A 1 299 ? -11.336 -36.469 -33.531 1 95 299 SER A CA 1
ATOM 2326 C C . SER A 1 299 ? -12.016 -37.781 -33.906 1 95 299 SER A C 1
ATOM 2328 O O . SER A 1 299 ? -12.133 -38.094 -35.094 1 95 299 SER A O 1
ATOM 2330 N N . GLY A 1 300 ? -12.297 -38.594 -32.906 1 93.5 300 GLY A N 1
ATOM 2331 C CA . GLY A 1 300 ? -12.883 -39.906 -33.156 1 93.5 300 GLY A CA 1
ATOM 2332 C C . GLY A 1 300 ? -11.852 -40.969 -33.469 1 93.5 300 GLY A C 1
ATOM 2333 O O . GLY A 1 300 ? -12.203 -42.125 -33.688 1 93.5 300 GLY A O 1
ATOM 2334 N N . VAL A 1 301 ? -10.594 -40.625 -33.5 1 96.06 301 VAL A N 1
ATOM 2335 C CA . VAL A 1 301 ? -9.508 -41.562 -33.75 1 96.06 301 VAL A CA 1
ATOM 2336 C C . VAL A 1 301 ? -8.969 -42.094 -32.406 1 96.06 301 VAL A C 1
ATOM 2338 O O . VAL A 1 301 ? -8.695 -41.281 -31.5 1 96.06 301 VAL A O 1
ATOM 2341 N N . PRO A 1 302 ? -8.844 -43.375 -32.25 1 96.62 302 PRO A N 1
ATOM 2342 C CA . PRO A 1 302 ? -8.297 -43.875 -31 1 96.62 302 PRO A CA 1
ATOM 2343 C C . PRO A 1 302 ? -6.879 -43.406 -30.719 1 96.62 302 PRO A C 1
ATOM 2345 O O . PRO A 1 302 ? -6.066 -43.281 -31.641 1 96.62 302 PRO A O 1
ATOM 2348 N N . LEU A 1 303 ? -6.566 -43.219 -29.453 1 97.25 303 LEU A N 1
ATOM 2349 C CA . LEU A 1 303 ? -5.281 -42.688 -29.031 1 97.25 303 LEU A CA 1
ATOM 2350 C C . LEU A 1 303 ? -4.129 -43.5 -29.578 1 97.25 303 LEU A C 1
ATOM 2352 O O . LEU A 1 303 ? -3.09 -42.969 -29.953 1 97.25 303 LEU A O 1
ATOM 2356 N N . SER A 1 304 ? -4.312 -44.75 -29.703 1 96.19 304 SER A N 1
ATOM 2357 C CA . SER A 1 304 ? -3.271 -45.688 -30.109 1 96.19 304 SER A CA 1
ATOM 2358 C C . SER A 1 304 ? -2.898 -45.531 -31.578 1 96.19 304 SER A C 1
ATOM 2360 O O . SER A 1 304 ? -1.857 -46 -32.031 1 96.19 304 SER A O 1
ATOM 2362 N N . GLU A 1 305 ? -3.674 -44.844 -32.312 1 96.12 305 GLU A N 1
ATOM 2363 C CA . GLU A 1 305 ? -3.469 -44.719 -33.75 1 96.12 305 GLU A CA 1
ATOM 2364 C C . GLU A 1 305 ? -2.865 -43.375 -34.125 1 96.12 305 GLU A C 1
ATOM 2366 O O . GLU A 1 305 ? -2.543 -43.094 -35.281 1 96.12 305 GLU A O 1
ATOM 2371 N N . HIS A 1 306 ? -2.674 -42.625 -33.156 1 97.62 306 HIS A N 1
ATOM 2372 C CA . HIS A 1 306 ? -2.188 -41.281 -33.438 1 97.62 306 HIS A CA 1
ATOM 2373 C C . HIS A 1 306 ? -0.676 -41.281 -33.656 1 97.62 306 HIS A C 1
ATOM 2375 O O . HIS A 1 306 ? 0.047 -42.031 -33 1 97.62 306 HIS A O 1
ATOM 2381 N N . ARG A 1 307 ? -0.173 -40.438 -34.531 1 98.31 307 ARG A N 1
ATOM 2382 C CA . ARG A 1 307 ? 1.225 -40.094 -34.812 1 98.31 307 ARG A CA 1
ATOM 2383 C C . ARG A 1 307 ? 1.548 -38.688 -34.312 1 98.31 307 ARG A C 1
ATOM 2385 O O . ARG A 1 307 ? 0.937 -37.719 -34.75 1 98.31 307 ARG A O 1
ATOM 2392 N N . VAL A 1 308 ? 2.555 -38.594 -33.406 1 98.56 308 VAL A N 1
ATOM 2393 C CA . VAL A 1 308 ? 2.748 -37.344 -32.656 1 98.56 308 VAL A CA 1
ATOM 2394 C C . VAL A 1 308 ? 4.086 -36.719 -33.062 1 98.56 308 VAL A C 1
ATOM 2396 O O . VAL A 1 308 ? 5.133 -37.375 -32.969 1 98.56 308 VAL A O 1
ATOM 2399 N N . VAL A 1 309 ? 4.09 -35.469 -33.531 1 98.56 309 VAL A N 1
ATOM 2400 C CA . VAL A 1 309 ? 5.305 -34.719 -33.781 1 98.56 309 VAL A CA 1
ATOM 2401 C C . VAL A 1 309 ? 5.457 -33.625 -32.688 1 98.56 309 VAL A C 1
ATOM 2403 O O . VAL A 1 309 ? 4.52 -32.875 -32.438 1 98.56 309 VAL A O 1
ATOM 2406 N N . VAL A 1 310 ? 6.555 -33.625 -32.031 1 98.06 310 VAL A N 1
ATOM 2407 C CA . VAL A 1 310 ? 6.879 -32.625 -31.047 1 98.06 310 VAL A CA 1
ATOM 2408 C C . VAL A 1 310 ? 7.957 -31.688 -31.594 1 98.06 310 VAL A C 1
ATOM 2410 O O . VAL A 1 310 ? 9.078 -32.125 -31.875 1 98.06 310 VAL A O 1
ATOM 2413 N N . PHE A 1 311 ? 7.578 -30.438 -31.875 1 98 311 PHE A N 1
ATOM 2414 C CA . PHE A 1 311 ? 8.508 -29.406 -32.344 1 98 311 PHE A CA 1
ATOM 2415 C C . PHE A 1 311 ? 9.039 -28.594 -31.172 1 98 311 PHE A C 1
ATOM 2417 O O . PHE A 1 311 ? 8.383 -27.656 -30.719 1 98 311 PHE A O 1
ATOM 2424 N N . GLY A 1 312 ? 10.18 -28.844 -30.75 1 94.25 312 GLY A N 1
ATOM 2425 C CA . GLY A 1 312 ? 10.773 -28.391 -29.5 1 94.25 312 GLY A CA 1
ATOM 2426 C C . GLY A 1 312 ? 10.977 -29.516 -28.516 1 94.25 312 GLY A C 1
ATOM 2427 O O . GLY A 1 312 ? 10.234 -29.625 -27.531 1 94.25 312 GLY A O 1
ATOM 2428 N N . ALA A 1 313 ? 12.062 -30.266 -28.719 1 91.88 313 ALA A N 1
ATOM 2429 C CA . ALA A 1 313 ? 12.312 -31.469 -27.922 1 91.88 313 ALA A CA 1
ATOM 2430 C C . ALA A 1 313 ? 13.172 -31.141 -26.703 1 91.88 313 ALA A C 1
ATOM 2432 O O . ALA A 1 313 ? 14.172 -31.812 -26.438 1 91.88 313 ALA A O 1
ATOM 2433 N N . GLY A 1 314 ? 12.75 -30.062 -26.062 1 83.88 314 GLY A N 1
ATOM 2434 C CA . GLY A 1 314 ? 13.336 -29.734 -24.766 1 83.88 314 GLY A CA 1
ATOM 2435 C C . GLY A 1 314 ? 12.609 -30.375 -23.609 1 83.88 314 GLY A C 1
ATOM 2436 O O . GLY A 1 314 ? 11.883 -31.359 -23.781 1 83.88 314 GLY A O 1
ATOM 2437 N N . THR A 1 315 ? 12.844 -29.844 -22.453 1 80.19 315 THR A N 1
ATOM 2438 C CA . THR A 1 315 ? 12.289 -30.406 -21.234 1 80.19 315 THR A CA 1
ATOM 2439 C C . THR A 1 315 ? 10.766 -30.406 -21.281 1 80.19 315 THR A C 1
ATOM 2441 O O . THR A 1 315 ? 10.133 -31.406 -20.922 1 80.19 315 THR A O 1
ATOM 2444 N N . ALA A 1 316 ? 10.188 -29.297 -21.703 1 83 316 ALA A N 1
ATOM 2445 C CA . ALA A 1 316 ? 8.734 -29.219 -21.766 1 83 316 ALA A CA 1
ATOM 2446 C C . ALA A 1 316 ? 8.18 -30.156 -22.828 1 83 316 ALA A C 1
ATOM 2448 O O . ALA A 1 316 ? 7.215 -30.891 -22.578 1 83 316 ALA A O 1
ATOM 2449 N N . GLY A 1 317 ? 8.773 -30.156 -23.969 1 90.75 317 GLY A N 1
ATOM 2450 C CA . GLY A 1 317 ? 8.305 -30.984 -25.078 1 90.75 317 GLY A CA 1
ATOM 2451 C C . GLY A 1 317 ? 8.375 -32.469 -24.781 1 90.75 317 GLY A C 1
ATOM 2452 O O . GLY A 1 317 ? 7.402 -33.188 -24.984 1 90.75 317 GLY A O 1
ATOM 2453 N N . ILE A 1 318 ? 9.508 -32.906 -24.266 1 90.12 318 ILE A N 1
ATOM 2454 C CA . ILE A 1 318 ? 9.672 -34.312 -23.922 1 90.12 318 ILE A CA 1
ATOM 2455 C C . ILE A 1 318 ? 8.781 -34.656 -22.75 1 90.12 318 ILE A C 1
ATOM 2457 O O . ILE A 1 318 ? 8.25 -35.781 -22.672 1 90.12 318 ILE A O 1
ATOM 2461 N N . GLY A 1 319 ? 8.617 -33.75 -21.859 1 87.44 319 GLY A N 1
ATOM 2462 C CA . GLY A 1 319 ? 7.672 -33.969 -20.781 1 87.44 319 GLY A CA 1
ATOM 2463 C C . GLY A 1 319 ? 6.266 -34.281 -21.266 1 87.44 319 GLY A C 1
ATOM 2464 O O . GLY A 1 319 ? 5.598 -35.188 -20.734 1 87.44 319 GLY A O 1
ATOM 2465 N N . ILE A 1 320 ? 5.848 -33.5 -22.234 1 92.81 320 ILE A N 1
ATOM 2466 C CA . ILE A 1 320 ? 4.547 -33.75 -22.844 1 92.81 320 ILE A CA 1
ATOM 2467 C C . ILE A 1 320 ? 4.547 -35.125 -23.531 1 92.81 320 ILE A C 1
ATOM 2469 O O . ILE A 1 320 ? 3.609 -35.906 -23.359 1 92.81 320 ILE A O 1
ATOM 2473 N N . ALA A 1 321 ? 5.613 -35.375 -24.266 1 95.25 321 ALA A N 1
ATOM 2474 C CA . ALA A 1 321 ? 5.734 -36.656 -24.969 1 95.25 321 ALA A CA 1
ATOM 2475 C C . ALA A 1 321 ? 5.637 -37.844 -24 1 95.25 321 ALA A C 1
ATOM 2477 O O . ALA A 1 321 ? 4.953 -38.812 -24.281 1 95.25 321 ALA A O 1
ATOM 2478 N N . ASP A 1 322 ? 6.32 -37.719 -22.906 1 91.75 322 ASP A N 1
ATOM 2479 C CA . ASP A 1 322 ? 6.293 -38.75 -21.891 1 91.75 322 ASP A CA 1
ATOM 2480 C C . ASP A 1 322 ? 4.867 -39.031 -21.438 1 91.75 322 ASP A C 1
ATOM 2482 O O . ASP A 1 322 ? 4.461 -40.188 -21.328 1 91.75 322 ASP A O 1
ATOM 2486 N N . GLN A 1 323 ? 4.137 -38.062 -21.188 1 92.88 323 GLN A N 1
ATOM 2487 C CA . GLN A 1 323 ? 2.789 -38.219 -20.656 1 92.88 323 GLN A CA 1
ATOM 2488 C C . GLN A 1 323 ? 1.847 -38.812 -21.703 1 92.88 323 GLN A C 1
ATOM 2490 O O . GLN A 1 323 ? 1 -39.625 -21.375 1 92.88 323 GLN A O 1
ATOM 2495 N N . VAL A 1 324 ? 1.974 -38.312 -22.906 1 95.88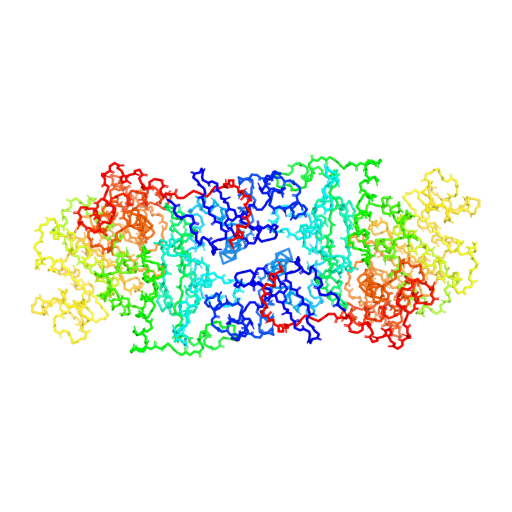 324 VAL A N 1
ATOM 2496 C CA . VAL A 1 324 ? 1.133 -38.844 -23.969 1 95.88 324 VAL A CA 1
ATOM 2497 C C . VAL A 1 324 ? 1.492 -40.312 -24.234 1 95.88 324 VAL A C 1
ATOM 2499 O O . VAL A 1 324 ? 0.607 -41.156 -24.422 1 95.88 324 VAL A O 1
ATOM 2502 N N . ARG A 1 325 ? 2.754 -40.594 -24.25 1 96.44 325 ARG A N 1
ATOM 2503 C CA . ARG A 1 325 ? 3.223 -41.969 -24.438 1 96.44 325 ARG A CA 1
ATOM 2504 C C . ARG A 1 325 ? 2.672 -42.875 -23.344 1 96.44 325 ARG A C 1
ATOM 2506 O O . ARG A 1 325 ? 2.154 -43.969 -23.641 1 96.44 325 ARG A O 1
ATOM 2513 N N . ASP A 1 326 ? 2.797 -42.438 -22.156 1 94.31 326 ASP A N 1
ATOM 2514 C CA . ASP A 1 326 ? 2.279 -43.219 -21.031 1 94.31 326 ASP A CA 1
ATOM 2515 C C . ASP A 1 326 ? 0.785 -43.469 -21.188 1 94.31 326 ASP A C 1
ATOM 2517 O O . ASP A 1 326 ? 0.303 -44.562 -20.844 1 94.31 326 ASP A O 1
ATOM 2521 N N . ALA A 1 327 ? 0.082 -42.469 -21.625 1 94.5 327 ALA A N 1
ATOM 2522 C CA . ALA A 1 327 ? -1.346 -42.656 -21.891 1 94.5 327 ALA A CA 1
ATOM 2523 C C . ALA A 1 327 ? -1.583 -43.719 -22.953 1 94.5 327 ALA A C 1
ATOM 2525 O O . ALA A 1 327 ? -2.52 -44.5 -22.844 1 94.5 327 ALA A O 1
ATOM 2526 N N . MET A 1 328 ? -0.754 -43.75 -24 1 96.56 328 MET A N 1
ATOM 2527 C CA . MET A 1 328 ? -0.853 -44.781 -25.031 1 96.56 328 MET A CA 1
ATOM 2528 C C . MET A 1 328 ? -0.626 -46.156 -24.469 1 96.56 328 MET A C 1
ATOM 2530 O O . MET A 1 328 ? -1.338 -47.094 -24.812 1 96.56 328 MET A O 1
ATOM 2534 N N . VAL A 1 329 ? 0.307 -46.219 -23.609 1 95.69 329 VAL A N 1
ATOM 2535 C CA . VAL A 1 329 ? 0.62 -47.5 -22.984 1 95.69 329 VAL A CA 1
ATOM 2536 C C . VAL A 1 329 ? -0.566 -47.969 -22.156 1 95.69 329 VAL A C 1
ATOM 2538 O O . VAL A 1 329 ? -0.913 -49.156 -22.156 1 95.69 329 VAL A O 1
ATOM 2541 N N . ARG A 1 330 ? -1.195 -47.094 -21.5 1 91.31 330 ARG A N 1
ATOM 2542 C CA . ARG A 1 330 ? -2.322 -47.406 -20.625 1 91.31 330 ARG A CA 1
ATOM 2543 C C . ARG A 1 330 ? -3.502 -47.938 -21.438 1 91.31 330 ARG A C 1
ATOM 2545 O O . ARG A 1 330 ? -4.293 -48.719 -20.938 1 91.31 330 ARG A O 1
ATOM 2552 N N . VAL A 1 331 ? -3.549 -47.531 -22.703 1 92.94 331 VAL A N 1
ATOM 2553 C CA . VAL A 1 331 ? -4.68 -48 -23.516 1 92.94 331 VAL A CA 1
ATOM 2554 C C . VAL A 1 331 ? -4.266 -49.219 -24.328 1 92.94 331 VAL A C 1
ATOM 2556 O O . VAL A 1 331 ? -5.012 -49.688 -25.203 1 92.94 331 VAL A O 1
ATOM 2559 N N . GLY A 1 332 ? -3.012 -49.656 -24.172 1 93.44 332 GLY A N 1
ATOM 2560 C CA . GLY A 1 332 ? -2.713 -50.969 -24.719 1 93.44 332 GLY A CA 1
ATOM 2561 C C . GLY A 1 332 ? -1.527 -51 -25.656 1 93.44 332 GLY A C 1
ATOM 2562 O O . GLY A 1 332 ? -1.106 -52.031 -26.141 1 93.44 332 GLY A O 1
ATOM 2563 N N . VAL A 1 333 ? -0.973 -49.875 -25.922 1 96.06 333 VAL A N 1
ATOM 2564 C CA . VAL A 1 333 ? 0.218 -49.844 -26.75 1 96.06 333 VAL A CA 1
ATOM 2565 C C . VAL A 1 333 ? 1.427 -50.344 -25.953 1 96.06 333 VAL A C 1
ATOM 2567 O O . VAL A 1 333 ? 1.61 -49.938 -24.797 1 96.06 333 VAL A O 1
ATOM 2570 N N . SER A 1 334 ? 2.219 -51.219 -26.547 1 96.25 334 SER A N 1
ATOM 2571 C CA . SER A 1 334 ? 3.414 -51.656 -25.844 1 96.25 334 SER A CA 1
ATOM 2572 C C . SER A 1 334 ? 4.398 -50.531 -25.625 1 96.25 334 SER A C 1
ATOM 2574 O O . SER A 1 334 ? 4.418 -49.562 -26.391 1 96.25 334 SER A O 1
ATOM 2576 N N . GLU A 1 335 ? 5.188 -50.594 -24.641 1 94.12 335 GLU A N 1
ATOM 2577 C CA . GLU A 1 335 ? 6.168 -49.562 -24.344 1 94.12 335 GLU A CA 1
ATOM 2578 C C . GLU A 1 335 ? 7.09 -49.281 -25.531 1 94.12 335 GLU A C 1
ATOM 2580 O O . GLU A 1 335 ? 7.352 -48.156 -25.875 1 94.12 335 GLU A O 1
ATOM 2585 N N . GLU A 1 336 ? 7.578 -50.344 -26.062 1 93.12 336 GLU A N 1
ATOM 2586 C CA . GLU A 1 336 ? 8.484 -50.219 -27.203 1 93.12 336 GLU A CA 1
ATOM 2587 C C . GLU A 1 336 ? 7.809 -49.531 -28.375 1 93.12 336 GLU A C 1
ATOM 2589 O O . GLU A 1 336 ? 8.391 -48.656 -29 1 93.12 336 GLU A O 1
ATOM 2594 N N . GLU A 1 337 ? 6.582 -49.938 -28.672 1 94.75 337 GLU A N 1
ATOM 2595 C CA . GLU A 1 337 ? 5.84 -49.375 -29.797 1 94.75 337 GLU A CA 1
ATOM 2596 C C . GLU A 1 337 ? 5.438 -47.938 -29.516 1 94.75 337 GLU A C 1
ATOM 2598 O O . GLU A 1 337 ? 5.309 -47.125 -30.453 1 94.75 337 GLU A O 1
ATOM 2603 N N . SER A 1 338 ? 5.242 -47.688 -28.266 1 96.31 338 SER A N 1
ATOM 2604 C CA . SER A 1 338 ? 4.766 -46.344 -27.906 1 96.31 338 SER A CA 1
ATOM 2605 C C . SER A 1 338 ? 5.777 -45.281 -28.281 1 96.31 338 SER A C 1
ATOM 2607 O O . SER A 1 338 ? 5.402 -44.188 -28.719 1 96.31 338 SER A O 1
ATOM 2609 N N . TYR A 1 339 ? 7.094 -45.531 -28.203 1 96.38 339 TYR A N 1
ATOM 2610 C CA . TYR A 1 339 ? 8.125 -44.562 -28.562 1 96.38 339 TYR A CA 1
ATOM 2611 C C . TYR A 1 339 ? 8.117 -44.312 -30.062 1 96.38 339 TYR A C 1
ATOM 2613 O O . TYR A 1 339 ? 8.453 -43.219 -30.516 1 96.38 339 TYR A O 1
ATOM 2621 N N . LYS A 1 340 ? 7.691 -45.281 -30.812 1 95.12 340 LYS A N 1
ATOM 2622 C CA . LYS A 1 340 ? 7.723 -45.219 -32.281 1 95.12 340 LYS A CA 1
ATOM 2623 C C . LYS A 1 340 ? 6.609 -44.312 -32.812 1 95.12 340 LYS A C 1
ATOM 2625 O O . LYS A 1 340 ? 6.609 -43.938 -33.969 1 95.12 340 LYS A O 1
ATOM 2630 N N . ARG A 1 341 ? 5.73 -43.969 -31.953 1 97.25 341 ARG A N 1
ATOM 2631 C CA . ARG A 1 341 ? 4.621 -43.094 -32.375 1 97.25 341 ARG A CA 1
ATOM 2632 C C . ARG A 1 341 ? 5.023 -41.625 -32.312 1 97.25 341 ARG A C 1
ATOM 2634 O O . ARG A 1 341 ? 4.254 -40.75 -32.719 1 97.25 341 ARG A O 1
ATOM 2641 N N . PHE A 1 342 ? 6.254 -41.344 -31.891 1 98.19 342 PHE A N 1
ATOM 2642 C CA . PHE A 1 342 ? 6.676 -39.969 -31.672 1 98.19 342 PHE A CA 1
ATOM 2643 C C . PHE A 1 342 ? 7.84 -39.625 -32.594 1 98.19 342 PHE A C 1
ATOM 2645 O O . PHE A 1 342 ? 8.719 -40.438 -32.844 1 98.19 342 PHE A O 1
ATOM 2652 N N . TRP A 1 343 ? 7.875 -38.438 -33.125 1 98.19 343 TRP A N 1
ATOM 2653 C CA . TRP A 1 343 ? 8.969 -37.781 -33.844 1 98.19 343 TRP A CA 1
ATOM 2654 C C . TRP A 1 343 ? 9.281 -36.438 -33.219 1 98.19 343 TRP A C 1
ATOM 2656 O O . TRP A 1 343 ? 8.508 -35.469 -33.344 1 98.19 343 TRP A O 1
ATOM 2666 N N . CYS A 1 344 ? 10.383 -36.312 -32.531 1 97.88 344 CYS A N 1
ATOM 2667 C CA . CYS A 1 344 ? 10.766 -35.125 -31.797 1 97.88 344 CYS A CA 1
ATOM 2668 C C . CYS A 1 344 ? 11.82 -34.344 -32.562 1 97.88 344 CYS A C 1
ATOM 2670 O O . CYS A 1 344 ? 12.82 -34.875 -33 1 97.88 344 CYS A O 1
ATOM 2672 N N . ILE A 1 345 ? 11.562 -33.031 -32.781 1 96.94 345 ILE A N 1
ATOM 2673 C CA . ILE A 1 345 ? 12.445 -32.156 -33.531 1 96.94 345 ILE A CA 1
ATOM 2674 C C . ILE A 1 345 ? 13.016 -31.078 -32.594 1 96.94 345 ILE A C 1
ATOM 2676 O O . ILE A 1 345 ? 12.281 -30.469 -31.812 1 96.94 345 ILE A O 1
ATOM 2680 N N . ASP A 1 346 ? 14.219 -30.859 -32.625 1 92.5 346 ASP A N 1
ATOM 2681 C CA . ASP A 1 346 ? 14.867 -29.797 -31.859 1 92.5 346 ASP A CA 1
ATOM 2682 C C . ASP A 1 346 ? 15.703 -28.891 -32.781 1 92.5 346 ASP A C 1
ATOM 2684 O O . ASP A 1 346 ? 15.508 -28.891 -34 1 92.5 346 ASP A O 1
ATOM 2688 N N . ARG A 1 347 ? 16.562 -28 -32.188 1 86.62 347 ARG A N 1
ATOM 2689 C CA . ARG A 1 347 ? 17.312 -26.984 -32.906 1 86.62 347 ARG A CA 1
ATOM 2690 C C . ARG A 1 347 ? 18.156 -27.609 -34.031 1 86.62 347 ARG A C 1
ATOM 2692 O O . ARG A 1 347 ? 18.375 -27 -35.062 1 86.62 347 ARG A O 1
ATOM 2699 N N . ASN A 1 348 ? 18.562 -28.859 -33.844 1 90.19 348 ASN A N 1
ATOM 2700 C CA . ASN A 1 348 ? 19.422 -29.531 -34.812 1 90.19 348 ASN A CA 1
ATOM 2701 C C . ASN A 1 348 ? 18.609 -30.484 -35.688 1 90.19 348 ASN A C 1
ATOM 2703 O O . ASN A 1 348 ? 19.188 -31.328 -36.375 1 90.19 348 ASN A O 1
ATOM 2707 N N . GLY A 1 349 ? 17.312 -30.375 -35.594 1 93.88 349 GLY A N 1
ATOM 2708 C CA . GLY A 1 349 ? 16.438 -31.172 -36.438 1 93.88 349 GLY A CA 1
ATOM 2709 C C . GLY A 1 349 ? 15.812 -32.344 -35.688 1 93.88 349 GLY A C 1
ATOM 2710 O O . GLY A 1 349 ? 15.758 -32.344 -34.469 1 93.88 349 GLY A O 1
ATOM 2711 N N . LEU A 1 350 ? 15.32 -33.281 -36.594 1 96.81 350 LEU A N 1
ATOM 2712 C CA . LEU A 1 350 ? 14.727 -34.5 -36.031 1 96.81 350 LEU A CA 1
ATOM 2713 C C . LEU A 1 350 ? 15.742 -35.25 -35.156 1 96.81 350 LEU A C 1
ATOM 2715 O O . LEU A 1 350 ? 16.875 -35.469 -35.594 1 96.81 350 LEU A O 1
ATOM 2719 N N . VAL A 1 351 ? 15.359 -35.625 -33.969 1 96.56 351 VAL A N 1
ATOM 2720 C CA . VAL A 1 351 ? 16.234 -36.344 -33.062 1 96.56 351 VAL A CA 1
ATOM 2721 C C . VAL A 1 351 ? 16.469 -37.75 -33.562 1 96.56 351 VAL A C 1
ATOM 2723 O O . VAL A 1 351 ? 15.531 -38.531 -33.688 1 96.56 351 VAL A O 1
ATOM 2726 N N . THR A 1 352 ? 17.688 -38.062 -33.844 1 95.19 352 THR A N 1
ATOM 2727 C CA . THR A 1 352 ? 18.062 -39.375 -34.344 1 95.19 352 THR A CA 1
ATOM 2728 C C . THR A 1 352 ? 19.188 -39.969 -33.5 1 95.19 352 THR A C 1
ATOM 2730 O O . THR A 1 352 ? 19.859 -39.25 -32.75 1 95.19 352 THR A O 1
ATOM 2733 N N . ASP A 1 353 ? 19.297 -41.25 -33.5 1 93.94 353 ASP A N 1
ATOM 2734 C CA . ASP A 1 353 ? 20.188 -41.969 -32.594 1 93.94 353 ASP A CA 1
ATOM 2735 C C . ASP A 1 353 ? 21.656 -41.75 -32.969 1 93.94 353 ASP A C 1
ATOM 2737 O O . ASP A 1 353 ? 22.562 -42.125 -32.219 1 93.94 353 ASP A O 1
ATOM 2741 N N . ASN A 1 354 ? 21.938 -41.125 -34.125 1 90.94 354 ASN A N 1
ATOM 2742 C CA . ASN A 1 354 ? 23.328 -40.875 -34.5 1 90.94 354 ASN A CA 1
ATOM 2743 C C . ASN A 1 354 ? 23.797 -39.5 -34.094 1 90.94 354 ASN A C 1
ATOM 2745 O O . ASN A 1 354 ? 24.938 -39.094 -34.344 1 90.94 354 ASN A O 1
ATOM 2749 N N . MET A 1 355 ? 22.922 -38.812 -33.438 1 92.75 355 MET A N 1
ATOM 2750 C CA . MET A 1 355 ? 23.312 -37.469 -32.969 1 92.75 355 MET A CA 1
ATOM 2751 C C . MET A 1 355 ? 24.188 -37.594 -31.719 1 92.75 355 MET A C 1
ATOM 2753 O O . MET A 1 355 ? 23.969 -38.438 -30.859 1 92.75 355 MET A O 1
ATOM 2757 N N . GLU A 1 356 ? 25.281 -36.812 -31.5 1 88.62 356 GLU A N 1
ATOM 2758 C CA . GLU A 1 356 ? 26.266 -36.906 -30.438 1 88.62 356 GLU A CA 1
ATOM 2759 C C . GLU A 1 356 ? 25.844 -36.125 -29.188 1 88.62 356 GLU A C 1
ATOM 2761 O O . GLU A 1 356 ? 26.234 -36.469 -28.078 1 88.62 356 GLU A O 1
ATOM 2766 N N . ASP A 1 357 ? 25 -35.219 -29.234 1 87.06 357 ASP A N 1
ATOM 2767 C CA . ASP A 1 357 ? 24.734 -34.312 -28.109 1 87.06 357 ASP A CA 1
ATOM 2768 C C . ASP A 1 357 ? 23.281 -34.438 -27.641 1 87.06 357 ASP A C 1
ATOM 2770 O O . ASP A 1 357 ? 22.656 -33.438 -27.266 1 87.06 357 ASP A O 1
ATOM 2774 N N . LEU A 1 358 ? 22.844 -35.719 -27.609 1 90.75 358 LEU A N 1
ATOM 2775 C CA . LEU A 1 358 ? 21.469 -35.906 -27.156 1 90.75 358 LEU A CA 1
ATOM 2776 C C . LEU A 1 358 ? 21.406 -35.875 -25.625 1 90.75 358 LEU A C 1
ATOM 2778 O O . LEU A 1 358 ? 22.297 -36.375 -24.953 1 90.75 358 LEU A O 1
ATOM 2782 N N . LEU A 1 359 ? 20.484 -35.219 -25.172 1 85.69 359 LEU A N 1
ATOM 2783 C CA . LEU A 1 359 ? 20.203 -35.281 -23.75 1 85.69 359 LEU A CA 1
ATOM 2784 C C . LEU A 1 359 ? 19.578 -36.625 -23.359 1 85.69 359 LEU A C 1
ATOM 2786 O O . LEU A 1 359 ? 18.891 -37.25 -24.172 1 85.69 359 LEU A O 1
ATOM 2790 N N . ASP A 1 360 ? 19.766 -37.031 -22.125 1 86.62 360 ASP A N 1
ATOM 2791 C CA . ASP A 1 360 ? 19.328 -38.344 -21.641 1 86.62 360 ASP A CA 1
ATOM 2792 C C . ASP A 1 360 ? 17.844 -38.531 -21.891 1 86.62 360 ASP A C 1
ATOM 2794 O O . ASP A 1 360 ? 17.422 -39.625 -22.312 1 86.62 360 ASP A O 1
ATOM 2798 N N . PHE A 1 361 ? 17.094 -37.469 -21.75 1 85.56 361 PHE A N 1
ATOM 2799 C CA . PHE A 1 361 ? 15.648 -37.625 -21.828 1 85.56 361 PHE A CA 1
ATOM 2800 C C . PHE A 1 361 ? 15.18 -37.656 -23.281 1 85.56 361 PHE A C 1
ATOM 2802 O O . PHE A 1 361 ? 14.039 -38 -23.562 1 85.56 361 PHE A O 1
ATOM 2809 N N . GLN A 1 362 ? 16.062 -37.344 -24.219 1 91.69 362 GLN A N 1
ATOM 2810 C CA . GLN A 1 362 ? 15.727 -37.375 -25.641 1 91.69 362 GLN A CA 1
ATOM 2811 C C . GLN A 1 362 ? 16 -38.75 -26.234 1 91.69 362 GLN A C 1
ATOM 2813 O O . GLN A 1 362 ? 15.383 -39.125 -27.234 1 91.69 362 GLN A O 1
ATOM 2818 N N . ILE A 1 363 ? 16.859 -39.469 -25.625 1 93.44 363 ILE A N 1
ATOM 2819 C CA . ILE A 1 363 ? 17.438 -40.688 -26.172 1 93.44 363 ILE A CA 1
ATOM 2820 C C . ILE A 1 363 ? 16.312 -41.688 -26.469 1 93.44 363 ILE A C 1
ATOM 2822 O O . ILE A 1 363 ? 16.266 -42.281 -27.547 1 93.44 363 ILE A O 1
ATOM 2826 N N . PRO A 1 364 ? 15.352 -41.812 -25.547 1 94.06 364 PRO A N 1
ATOM 2827 C CA . PRO A 1 364 ? 14.312 -42.812 -25.828 1 94.06 364 PRO A CA 1
ATOM 2828 C C . PRO A 1 364 ? 13.461 -42.469 -27.031 1 94.06 364 PRO A C 1
ATOM 2830 O O . PRO A 1 364 ? 12.82 -43.344 -27.625 1 94.06 364 PRO A O 1
ATOM 2833 N N . TYR A 1 365 ? 13.484 -41.25 -27.484 1 96.5 365 TYR A N 1
ATOM 2834 C CA . TYR A 1 365 ? 12.625 -40.781 -28.578 1 96.5 365 TYR A CA 1
ATOM 2835 C C . TYR A 1 365 ? 13.422 -40.656 -29.875 1 96.5 365 TYR A C 1
ATOM 2837 O O . TYR A 1 365 ? 12.867 -40.281 -30.906 1 96.5 365 TYR A O 1
ATOM 2845 N N . ALA A 1 366 ? 14.664 -40.969 -29.844 1 96.75 366 ALA A N 1
ATOM 2846 C CA . ALA A 1 366 ? 15.508 -40.844 -31.031 1 96.75 366 ALA A CA 1
ATOM 2847 C C . ALA A 1 366 ? 15.117 -41.875 -32.094 1 96.75 366 ALA A C 1
ATOM 2849 O O . ALA A 1 366 ? 15 -43.062 -31.797 1 96.75 366 ALA A O 1
ATOM 2850 N N . ARG A 1 367 ? 14.914 -41.406 -33.312 1 96.31 367 ARG A N 1
ATOM 2851 C CA . ARG A 1 367 ? 14.625 -42.281 -34.438 1 96.31 367 ARG A CA 1
ATOM 2852 C C . ARG A 1 367 ? 15.906 -42.938 -34.969 1 96.31 367 ARG A C 1
ATOM 2854 O O . ARG A 1 367 ? 16.984 -42.344 -34.906 1 96.31 367 ARG A O 1
ATOM 2861 N N . LYS A 1 368 ? 15.727 -44.125 -35.469 1 94.75 368 LYS A N 1
ATOM 2862 C CA . LYS A 1 368 ? 16.875 -44.75 -36.125 1 94.75 368 LYS A CA 1
ATOM 2863 C C . LYS A 1 368 ? 17.234 -44 -37.406 1 94.75 368 LYS A C 1
ATOM 2865 O O . LYS A 1 368 ? 16.359 -43.719 -38.25 1 94.75 368 LYS A O 1
ATOM 2870 N N . GLU A 1 369 ? 18.516 -43.75 -37.469 1 92.12 369 GLU A N 1
ATOM 2871 C CA . GLU A 1 369 ? 18.984 -43.031 -38.656 1 92.12 369 GLU A CA 1
ATOM 2872 C C . GLU A 1 369 ? 18.594 -43.75 -39.938 1 92.12 369 GLU A C 1
ATOM 2874 O O . GLU A 1 369 ? 18.281 -43.125 -40.938 1 92.12 369 GLU A O 1
ATOM 2879 N N . ALA A 1 370 ? 18.578 -45 -39.969 1 92.12 370 ALA A N 1
ATOM 2880 C CA . ALA A 1 370 ? 18.281 -45.812 -41.156 1 92.12 370 ALA A CA 1
ATOM 2881 C C . ALA A 1 370 ? 16.828 -45.625 -41.562 1 92.12 370 ALA A C 1
ATOM 2883 O O . ALA A 1 370 ? 16.5 -45.781 -42.75 1 92.12 370 ALA A O 1
ATOM 2884 N N . GLU A 1 371 ? 16 -45.25 -40.688 1 93.44 371 GLU A N 1
ATOM 2885 C CA . GLU A 1 371 ? 14.578 -45.094 -40.938 1 93.44 371 GLU A CA 1
ATOM 2886 C C . GLU A 1 371 ? 14.297 -43.781 -41.656 1 93.44 371 GLU A C 1
ATOM 2888 O O . GLU A 1 371 ? 13.305 -43.688 -42.406 1 93.44 371 GLU A O 1
ATOM 2893 N N . VAL A 1 372 ? 15.203 -42.781 -41.5 1 92.88 372 VAL A N 1
ATOM 2894 C CA . VAL A 1 372 ? 14.812 -41.438 -41.938 1 92.88 372 VAL A CA 1
ATOM 2895 C C . VAL A 1 372 ? 15.883 -40.844 -42.844 1 92.88 372 VAL A C 1
ATOM 2897 O O . VAL A 1 372 ? 15.773 -39.719 -43.281 1 92.88 372 VAL A O 1
ATOM 2900 N N . SER A 1 373 ? 16.891 -41.625 -43.188 1 89.06 373 SER A N 1
ATOM 2901 C CA . SER A 1 373 ? 18.047 -41.125 -43.938 1 89.06 373 SER A CA 1
ATOM 2902 C C . SER A 1 373 ? 17.625 -40.531 -45.281 1 89.06 373 SER A C 1
ATOM 2904 O O . SER A 1 373 ? 18.25 -39.594 -45.781 1 89.06 373 SER A O 1
ATOM 2906 N N . GLU A 1 374 ? 16.516 -41.031 -45.812 1 90.06 374 GLU A N 1
ATOM 2907 C CA . GLU A 1 374 ? 16.109 -40.594 -47.125 1 90.06 374 GLU A CA 1
ATOM 2908 C C . GLU A 1 374 ? 15.203 -39.375 -47.062 1 90.06 374 GLU A C 1
ATOM 2910 O O . GLU A 1 374 ? 14.836 -38.812 -48.094 1 90.06 374 GLU A O 1
ATOM 2915 N N . TRP A 1 375 ? 14.906 -38.938 -45.875 1 91.81 375 TRP A N 1
ATOM 2916 C CA . TRP A 1 375 ? 13.977 -37.812 -45.719 1 91.81 375 TRP A CA 1
ATOM 2917 C C . TRP A 1 375 ? 14.695 -36.5 -45.938 1 91.81 375 TRP A C 1
ATOM 2919 O O . TRP A 1 375 ? 14.055 -35.469 -46.188 1 91.81 375 TRP A O 1
ATOM 2929 N N . LYS A 1 376 ? 16.047 -36.562 -45.844 1 86 376 LYS A N 1
ATOM 2930 C CA . LYS A 1 376 ? 16.844 -35.344 -45.75 1 86 376 LYS A CA 1
ATOM 2931 C C . LYS A 1 376 ? 16.891 -34.625 -47.125 1 86 376 LYS A C 1
ATOM 2933 O O . LYS A 1 376 ? 17.375 -35.188 -48.094 1 86 376 LYS A O 1
ATOM 2938 N N . GLU A 1 377 ? 16.359 -33.594 -47.125 1 79.62 377 GLU A N 1
ATOM 2939 C CA . GLU A 1 377 ? 16.438 -32.75 -48.312 1 79.62 377 GLU A CA 1
ATOM 2940 C C . GLU A 1 377 ? 17.484 -31.656 -48.156 1 79.62 377 GLU A C 1
ATOM 2942 O O . GLU A 1 377 ? 18.047 -31.188 -49.156 1 79.62 377 GLU A O 1
ATOM 2947 N N . ASN A 1 378 ? 17.641 -31.203 -46.969 1 79.94 378 ASN A N 1
ATOM 2948 C CA . ASN A 1 378 ? 18.656 -30.203 -46.625 1 79.94 378 ASN A CA 1
ATOM 2949 C C . ASN A 1 378 ? 19.625 -30.734 -45.562 1 79.94 378 ASN A C 1
ATOM 2951 O O . ASN A 1 378 ? 19.766 -31.938 -45.375 1 79.94 378 ASN A O 1
ATOM 2955 N N . ASP A 1 379 ? 20.344 -29.844 -44.875 1 80.5 379 ASP A N 1
ATOM 2956 C CA . ASP A 1 379 ? 21.375 -30.203 -43.906 1 80.5 379 ASP A CA 1
ATOM 2957 C C . ASP A 1 379 ? 20.781 -30.938 -42.719 1 80.5 379 ASP A C 1
ATOM 2959 O O . ASP A 1 379 ? 21.469 -31.734 -42.062 1 80.5 379 ASP A O 1
ATOM 2963 N N . VAL A 1 380 ? 19.531 -30.641 -42.469 1 87.62 380 VAL A N 1
ATOM 2964 C CA . VAL A 1 380 ? 18.875 -31.297 -41.312 1 87.62 380 VAL A CA 1
ATOM 2965 C C . VAL A 1 380 ? 17.453 -31.672 -41.719 1 87.62 380 VAL A C 1
ATOM 2967 O O . VAL A 1 380 ? 16.891 -31.125 -42.656 1 87.62 380 VAL A O 1
ATOM 2970 N N . ILE A 1 381 ? 16.891 -32.719 -41.094 1 94.69 381 ILE A N 1
ATOM 2971 C CA . ILE A 1 381 ? 15.492 -33.062 -41.281 1 94.69 381 ILE A CA 1
ATOM 2972 C C . ILE A 1 381 ? 14.617 -32.125 -40.406 1 94.69 381 ILE A C 1
ATOM 2974 O O . ILE A 1 381 ? 14.547 -32.312 -39.188 1 94.69 381 ILE A O 1
ATOM 2978 N N . GLY A 1 382 ? 13.93 -31.266 -41.031 1 95 382 GLY A N 1
ATOM 2979 C CA . GLY A 1 382 ? 13.133 -30.281 -40.312 1 95 382 GLY A CA 1
ATOM 2980 C C . GLY A 1 382 ? 11.664 -30.641 -40.25 1 95 382 GLY A C 1
ATOM 2981 O O . GLY A 1 382 ? 11.281 -31.766 -40.562 1 95 382 GLY A O 1
ATOM 2982 N N . LEU A 1 383 ? 10.859 -29.672 -39.781 1 97.19 383 LEU A N 1
ATOM 2983 C CA . LEU A 1 383 ? 9.438 -29.906 -39.531 1 97.19 383 LEU A CA 1
ATOM 2984 C C . LEU A 1 383 ? 8.703 -30.25 -40.812 1 97.19 383 LEU A C 1
ATOM 2986 O O . LEU A 1 383 ? 7.863 -31.156 -40.844 1 97.19 383 LEU A O 1
ATOM 2990 N N . ALA A 1 384 ? 9.008 -29.531 -41.875 1 95.88 384 ALA A N 1
ATOM 2991 C CA . ALA A 1 384 ? 8.328 -29.75 -43.156 1 95.88 384 ALA A CA 1
ATOM 2992 C C . ALA A 1 384 ? 8.539 -31.188 -43.656 1 95.88 384 ALA A C 1
ATOM 2994 O O . ALA A 1 384 ? 7.586 -31.828 -44.094 1 95.88 384 ALA A O 1
ATOM 2995 N N . GLU A 1 385 ? 9.805 -31.672 -43.625 1 96.38 385 GLU A N 1
ATOM 2996 C CA . GLU A 1 385 ? 10.117 -33.031 -44.062 1 96.38 385 GLU A CA 1
ATOM 2997 C C . GLU A 1 385 ? 9.406 -34.062 -43.188 1 96.38 385 GLU A C 1
ATOM 2999 O O . GLU A 1 385 ? 8.867 -35.031 -43.719 1 96.38 385 GLU A O 1
ATOM 3004 N N . VAL A 1 386 ? 9.43 -33.812 -41.938 1 97.56 386 VAL A N 1
ATOM 3005 C CA . VAL A 1 386 ? 8.812 -34.781 -41.031 1 97.56 386 VAL A CA 1
ATOM 3006 C C . VAL A 1 386 ? 7.312 -34.844 -41.281 1 97.56 386 VAL A C 1
ATOM 3008 O O . VAL A 1 386 ? 6.742 -35.938 -41.312 1 97.56 386 VAL A O 1
ATOM 3011 N N . VAL A 1 387 ? 6.625 -33.75 -41.5 1 97.75 387 VAL A N 1
ATOM 3012 C CA . VAL A 1 387 ? 5.184 -33.75 -41.719 1 97.75 387 VAL A CA 1
ATOM 3013 C C . VAL A 1 387 ? 4.867 -34.438 -43.031 1 97.75 387 VAL A C 1
ATOM 3015 O O . VAL A 1 387 ? 3.893 -35.188 -43.125 1 97.75 387 VAL A O 1
ATOM 3018 N N . LYS A 1 388 ? 5.68 -34.188 -43.969 1 96.06 388 LYS A N 1
ATOM 3019 C CA . LYS A 1 388 ? 5.484 -34.812 -45.281 1 96.06 388 LYS A CA 1
ATOM 3020 C C . LYS A 1 388 ? 5.551 -36.312 -45.219 1 96.06 388 LYS A C 1
ATOM 3022 O O . LYS A 1 388 ? 4.754 -37.031 -45.844 1 96.06 388 LYS A O 1
ATOM 3027 N N . HIS A 1 389 ? 6.434 -36.875 -44.469 1 97.12 389 HIS A N 1
ATOM 3028 C CA . HIS A 1 389 ? 6.691 -38.312 -44.469 1 97.12 389 HIS A CA 1
ATOM 3029 C C . HIS A 1 389 ? 5.875 -39.031 -43.406 1 97.12 389 HIS A C 1
ATOM 3031 O O . HIS A 1 389 ? 5.398 -40.125 -43.594 1 97.12 389 HIS A O 1
ATOM 3037 N N . VAL A 1 390 ? 5.684 -38.375 -42.312 1 97.38 390 VAL A N 1
ATOM 3038 C CA . VAL A 1 390 ? 5.07 -39 -41.156 1 97.38 390 VAL A CA 1
ATOM 3039 C C . VAL A 1 390 ? 3.553 -38.875 -41.219 1 97.38 390 VAL A C 1
ATOM 3041 O O . VAL A 1 390 ? 2.816 -39.719 -40.75 1 97.38 390 VAL A O 1
ATOM 3044 N N . LYS A 1 391 ? 3.098 -37.781 -41.844 1 97.75 391 LYS A N 1
ATOM 3045 C CA . LYS A 1 391 ? 1.673 -37.438 -41.875 1 97.75 391 LYS A CA 1
ATOM 3046 C C . LYS A 1 391 ? 1.065 -37.469 -40.469 1 97.75 391 LYS A C 1
ATOM 3048 O O . LYS A 1 391 ? 0.102 -38.188 -40.219 1 97.75 391 LYS A O 1
ATOM 3053 N N . PRO A 1 392 ? 1.622 -36.625 -39.656 1 98.44 392 PRO A N 1
ATOM 3054 C CA . PRO A 1 392 ? 1.229 -36.656 -38.25 1 98.44 392 PRO A CA 1
ATOM 3055 C C . PRO A 1 392 ? -0.234 -36.281 -38.031 1 98.44 392 PRO A C 1
ATOM 3057 O O . PRO A 1 392 ? -0.775 -35.438 -38.75 1 98.44 392 PRO A O 1
ATOM 3060 N N . THR A 1 393 ? -0.864 -36.844 -37 1 98.44 393 THR A N 1
ATOM 3061 C CA . THR A 1 393 ? -2.229 -36.531 -36.625 1 98.44 393 THR A CA 1
ATOM 3062 C C . THR A 1 393 ? -2.232 -35.531 -35.469 1 98.44 393 THR A C 1
ATOM 3064 O O . THR A 1 393 ? -3.232 -34.844 -35.219 1 98.44 393 THR A O 1
ATOM 3067 N N . ILE A 1 394 ? -1.156 -35.469 -34.656 1 98.62 394 ILE A N 1
ATOM 3068 C CA . ILE A 1 394 ? -0.975 -34.5 -33.562 1 98.62 394 ILE A CA 1
ATOM 3069 C C . ILE A 1 394 ? 0.338 -33.75 -33.75 1 98.62 394 ILE A C 1
ATOM 3071 O O . ILE A 1 394 ? 1.389 -34.344 -33.969 1 98.62 394 ILE A O 1
ATOM 3075 N N . LEU A 1 395 ? 0.293 -32.406 -33.75 1 98.69 395 LEU A N 1
ATOM 3076 C CA . LEU A 1 395 ? 1.458 -31.547 -33.812 1 98.69 395 LEU A CA 1
ATOM 3077 C C . LEU A 1 395 ? 1.531 -30.656 -32.562 1 98.69 395 LEU A C 1
ATOM 3079 O O . LEU A 1 395 ? 0.637 -29.844 -32.344 1 98.69 395 LEU A O 1
ATOM 3083 N N . ILE A 1 396 ? 2.578 -30.859 -31.75 1 97.88 396 ILE A N 1
ATOM 3084 C CA . ILE A 1 396 ? 2.758 -30.094 -30.516 1 97.88 396 ILE A CA 1
ATOM 3085 C C . ILE A 1 396 ? 3.984 -29.203 -30.641 1 97.88 396 ILE A C 1
ATOM 3087 O O . ILE A 1 396 ? 5.074 -29.656 -30.969 1 97.88 396 ILE A O 1
ATOM 3091 N N . GLY A 1 397 ? 3.811 -27.922 -30.375 1 96.88 397 GLY A N 1
ATOM 3092 C CA . GLY A 1 397 ? 4.902 -26.969 -30.438 1 96.88 397 GLY A CA 1
ATOM 3093 C C . GLY A 1 397 ? 5.316 -26.469 -29.062 1 96.88 397 GLY A C 1
ATOM 3094 O O . GLY A 1 397 ? 4.5 -25.906 -28.328 1 96.88 397 GLY A O 1
ATOM 3095 N N . THR A 1 398 ? 6.566 -26.578 -28.688 1 92.88 398 THR A N 1
ATOM 3096 C CA . THR A 1 398 ? 7.168 -26.047 -27.469 1 92.88 398 THR A CA 1
ATOM 3097 C C . THR A 1 398 ? 8.539 -25.438 -27.766 1 92.88 398 THR A C 1
ATOM 3099 O O . THR A 1 398 ? 9.461 -25.562 -26.969 1 92.88 398 THR A O 1
ATOM 3102 N N . SER A 1 399 ? 8.727 -24.797 -28.922 1 90.44 399 SER A N 1
ATOM 3103 C CA . SER A 1 399 ? 10.016 -24.391 -29.453 1 90.44 399 SER A CA 1
ATOM 3104 C C . SER A 1 399 ? 10.289 -22.906 -29.156 1 90.44 399 SER A C 1
ATOM 3106 O O . SER A 1 399 ? 11.438 -22.469 -29.219 1 90.44 399 SER A O 1
ATOM 3108 N N . THR A 1 400 ? 9.266 -22.125 -28.906 1 85.19 400 THR A N 1
ATOM 3109 C CA . THR A 1 400 ? 9.297 -20.672 -28.75 1 85.19 400 THR A CA 1
ATOM 3110 C C . THR A 1 400 ? 9.695 -20.016 -30.062 1 85.19 400 THR A C 1
ATOM 3112 O O . THR A 1 400 ? 10.141 -18.859 -30.078 1 85.19 400 THR A O 1
ATOM 3115 N N . VAL A 1 401 ? 9.602 -20.719 -31.203 1 91.44 401 VAL A N 1
ATOM 3116 C CA . VAL A 1 401 ? 9.859 -20.141 -32.531 1 91.44 401 VAL A CA 1
ATOM 3117 C C . VAL A 1 401 ? 8.547 -19.656 -33.125 1 91.44 401 VAL A C 1
ATOM 3119 O O . VAL A 1 401 ? 7.801 -20.438 -33.719 1 91.44 401 VAL A O 1
ATOM 3122 N N . ALA A 1 402 ? 8.414 -18.391 -33.094 1 92.25 402 ALA A N 1
ATOM 3123 C CA . ALA A 1 402 ? 7.184 -17.781 -33.562 1 92.25 402 ALA A CA 1
ATOM 3124 C C . ALA A 1 402 ? 6.934 -18.109 -35.031 1 92.25 402 ALA A C 1
ATOM 3126 O O . ALA A 1 402 ? 7.832 -17.969 -35.875 1 92.25 402 ALA A O 1
ATOM 3127 N N . GLY A 1 403 ? 5.801 -18.625 -35.375 1 95.5 403 GLY A N 1
ATOM 3128 C CA . GLY A 1 403 ? 5.402 -18.844 -36.75 1 95.5 403 GLY A CA 1
ATOM 3129 C C . GLY A 1 403 ? 6.016 -20.094 -37.344 1 95.5 403 GLY A C 1
ATOM 3130 O O . GLY A 1 403 ? 5.992 -20.281 -38.562 1 95.5 403 GLY A O 1
ATOM 3131 N N . ALA A 1 404 ? 6.543 -20.922 -36.562 1 96.75 404 ALA A N 1
ATOM 3132 C CA . ALA A 1 404 ? 7.191 -22.141 -37.031 1 96.75 404 ALA A CA 1
ATOM 3133 C C . ALA A 1 404 ? 6.195 -23.016 -37.781 1 96.75 404 ALA A C 1
ATOM 3135 O O . ALA A 1 404 ? 6.566 -23.719 -38.719 1 96.75 404 ALA A O 1
ATOM 3136 N N . PHE A 1 405 ? 4.969 -23.062 -37.344 1 98.38 405 PHE A N 1
ATOM 3137 C CA . PHE A 1 405 ? 3.916 -23.797 -38.062 1 98.38 405 PHE A CA 1
ATOM 3138 C C . PHE A 1 405 ? 3.422 -23.016 -39.25 1 98.38 405 PHE A C 1
ATOM 3140 O O . PHE A 1 405 ? 2.326 -22.453 -39.25 1 98.38 405 PHE A O 1
ATOM 3147 N N . LYS A 1 406 ? 4.113 -23.141 -40.312 1 97.69 406 LYS A N 1
ATOM 3148 C CA . LYS A 1 406 ? 3.828 -22.375 -41.531 1 97.69 406 LYS A CA 1
ATOM 3149 C C . LYS A 1 406 ? 2.598 -22.938 -42.25 1 97.69 406 LYS A C 1
ATOM 3151 O O . LYS A 1 406 ? 2.242 -24.109 -42.062 1 97.69 406 LYS A O 1
ATOM 3156 N N . GLU A 1 407 ? 2.033 -22.078 -43.125 1 98.38 407 GLU A N 1
ATOM 3157 C CA . GLU A 1 407 ? 0.822 -22.438 -43.844 1 98.38 407 GLU A CA 1
ATOM 3158 C C . GLU A 1 407 ? 1.014 -23.703 -44.656 1 98.38 407 GLU A C 1
ATOM 3160 O O . GLU A 1 407 ? 0.17 -24.609 -44.625 1 98.38 407 GLU A O 1
ATOM 3165 N N . GLU A 1 408 ? 2.125 -23.797 -45.344 1 98.12 408 GLU A N 1
ATOM 3166 C CA . GLU A 1 408 ? 2.387 -24.938 -46.219 1 98.12 408 GLU A CA 1
ATOM 3167 C C . GLU A 1 408 ? 2.486 -26.234 -45.406 1 98.12 408 GLU A C 1
ATOM 3169 O O . GLU A 1 408 ? 2.043 -27.281 -45.875 1 98.12 408 GLU A O 1
ATOM 3174 N N . ILE A 1 409 ? 3.051 -26.141 -44.281 1 98.25 409 ILE A N 1
ATOM 3175 C CA . ILE A 1 409 ? 3.227 -27.297 -43.438 1 98.25 409 ILE A CA 1
ATOM 3176 C C . ILE A 1 409 ? 1.869 -27.766 -42.906 1 98.25 409 ILE A C 1
ATOM 3178 O O . ILE A 1 409 ? 1.563 -28.953 -42.906 1 98.25 409 ILE A O 1
ATOM 3182 N N . ILE A 1 410 ? 1.022 -26.844 -42.438 1 98.62 410 ILE A N 1
ATOM 3183 C CA . ILE A 1 410 ? -0.278 -27.141 -41.875 1 98.62 410 ILE A CA 1
ATOM 3184 C C . ILE A 1 410 ? -1.215 -27.688 -42.938 1 98.62 410 ILE A C 1
ATOM 3186 O O . ILE A 1 410 ? -1.966 -28.641 -42.688 1 98.62 410 ILE A O 1
ATOM 3190 N N . LYS A 1 411 ? -1.178 -27.125 -44.094 1 98.44 411 LYS A N 1
ATOM 3191 C CA . LYS A 1 411 ? -2.002 -27.609 -45.188 1 98.44 411 LYS A CA 1
ATOM 3192 C C . LYS A 1 411 ? -1.597 -29.031 -45.594 1 98.44 411 LYS A C 1
ATOM 3194 O O . LYS A 1 411 ? -2.453 -29.859 -45.906 1 98.44 411 LYS A O 1
ATOM 3199 N N . GLU A 1 412 ? -0.304 -29.219 -45.625 1 98.06 412 GLU A N 1
ATOM 3200 C CA . GLU A 1 412 ? 0.181 -30.578 -45.906 1 98.06 412 GLU A CA 1
ATOM 3201 C C . GLU A 1 412 ? -0.348 -31.562 -44.875 1 98.06 412 GLU A C 1
ATOM 3203 O O . GLU A 1 412 ? -0.834 -32.625 -45.219 1 98.06 412 GLU A O 1
ATOM 3208 N N . MET A 1 413 ? -0.286 -31.219 -43.656 1 98.12 413 MET A N 1
ATOM 3209 C CA . MET A 1 413 ? -0.795 -32.094 -42.562 1 98.12 413 MET A CA 1
ATOM 3210 C C . MET A 1 413 ? -2.291 -32.312 -42.75 1 98.12 413 MET A C 1
ATOM 3212 O O . MET A 1 413 ? -2.75 -33.469 -42.656 1 98.12 413 MET A O 1
ATOM 3216 N N . ALA A 1 414 ? -3.01 -31.312 -43.031 1 97.62 414 ALA A N 1
ATOM 3217 C CA . ALA A 1 414 ? -4.469 -31.375 -43.125 1 97.62 414 ALA A CA 1
ATOM 3218 C C . ALA A 1 414 ? -4.906 -32.188 -44.344 1 97.62 414 ALA A C 1
ATOM 3220 O O . ALA A 1 414 ? -6.023 -32.719 -44.375 1 97.62 414 ALA A O 1
ATOM 3221 N N . SER A 1 415 ? -4.066 -32.281 -45.281 1 97.69 415 SER A N 1
ATOM 3222 C CA . SER A 1 415 ? -4.418 -33 -46.5 1 97.69 415 SER A CA 1
ATOM 3223 C C . SER A 1 415 ? -4.5 -34.5 -46.219 1 97.69 415 SER A C 1
ATOM 3225 O O . SER A 1 415 ? -5.145 -35.25 -46.969 1 97.69 415 SER A O 1
ATOM 3227 N N . HIS A 1 416 ? -3.936 -34.969 -45.125 1 96.19 416 HIS A N 1
ATOM 3228 C CA . HIS A 1 416 ? -3.871 -36.406 -44.875 1 96.19 416 HIS A CA 1
ATOM 3229 C C . HIS A 1 416 ? -4.707 -36.781 -43.656 1 96.19 416 HIS A C 1
ATOM 3231 O O . HIS A 1 416 ? -4.922 -37.969 -43.375 1 96.19 416 HIS A O 1
ATOM 3237 N N . VAL A 1 417 ? -5.18 -35.844 -42.938 1 96.44 417 VAL A N 1
ATOM 3238 C CA . VAL A 1 417 ? -5.855 -36.062 -41.688 1 96.44 417 VAL A CA 1
ATOM 3239 C C . VAL A 1 417 ? -7.184 -35.312 -41.656 1 96.44 417 VAL A C 1
ATOM 3241 O O . VAL A 1 417 ? -7.23 -34.125 -41.938 1 96.44 417 VAL A O 1
ATOM 3244 N N . GLU A 1 418 ? -8.234 -35.938 -41.25 1 96.12 418 GLU A N 1
ATOM 3245 C CA . GLU A 1 418 ? -9.562 -35.344 -41.25 1 96.12 418 GLU A CA 1
ATOM 3246 C C . GLU A 1 418 ? -9.695 -34.25 -40.188 1 96.12 418 GLU A C 1
ATOM 3248 O O . GLU A 1 418 ? -10.242 -33.188 -40.469 1 96.12 418 GLU A O 1
ATOM 3253 N N . ARG A 1 419 ? -9.266 -34.5 -38.969 1 96.75 419 ARG A N 1
ATOM 3254 C CA . ARG A 1 419 ? -9.297 -33.562 -37.875 1 96.75 419 ARG A CA 1
ATOM 3255 C C . ARG A 1 419 ? -7.918 -33.438 -37.219 1 96.75 419 ARG A C 1
ATOM 3257 O O . ARG A 1 419 ? -7.676 -33.969 -36.156 1 96.75 419 ARG A O 1
ATOM 3264 N N . PRO A 1 420 ? -7.039 -32.656 -37.844 1 98.19 420 PRO A N 1
ATOM 3265 C CA . PRO A 1 420 ? -5.691 -32.531 -37.281 1 98.19 420 PRO A CA 1
ATOM 3266 C C . PRO A 1 420 ? -5.676 -31.844 -35.906 1 98.19 420 PRO A C 1
ATOM 3268 O O . PRO A 1 420 ? -6.395 -30.859 -35.719 1 98.19 420 PRO A O 1
ATOM 3271 N N . ILE A 1 421 ? -4.945 -32.375 -34.938 1 98.38 421 ILE A N 1
ATOM 3272 C CA . ILE A 1 421 ? -4.738 -31.797 -33.625 1 98.38 421 ILE A CA 1
ATOM 3273 C C . ILE A 1 421 ? -3.451 -30.969 -33.625 1 98.38 421 ILE A C 1
ATOM 3275 O O . ILE A 1 421 ? -2.359 -31.5 -33.812 1 98.38 421 ILE A O 1
ATOM 3279 N N . ILE A 1 422 ? -3.576 -29.641 -33.469 1 98.56 422 ILE A N 1
ATOM 3280 C CA . ILE A 1 422 ? -2.434 -28.734 -33.531 1 98.56 422 ILE A CA 1
ATOM 3281 C C . ILE A 1 422 ? -2.361 -27.891 -32.281 1 98.56 422 ILE A C 1
ATOM 3283 O O . ILE A 1 422 ? -3.258 -27.094 -32 1 98.56 422 ILE A O 1
ATOM 3287 N N . LEU A 1 423 ? -1.255 -28.062 -31.547 1 98.19 423 LEU A N 1
ATOM 3288 C CA . LEU A 1 423 ? -1.125 -27.453 -30.219 1 98.19 423 LEU A CA 1
ATOM 3289 C C . LEU A 1 423 ? 0.111 -26.562 -30.156 1 98.19 423 LEU A C 1
ATOM 3291 O O . LEU A 1 423 ? 1.165 -26.984 -29.672 1 98.19 423 LEU A O 1
ATOM 3295 N N . PRO A 1 424 ? -0.007 -25.281 -30.594 1 97.31 424 PRO A N 1
ATOM 3296 C CA . PRO A 1 424 ? 1.08 -24.344 -30.328 1 97.31 424 PRO A CA 1
ATOM 3297 C C . PRO A 1 424 ? 1.177 -23.953 -28.844 1 97.31 424 PRO A C 1
ATOM 3299 O O . PRO A 1 424 ? 0.459 -23.062 -28.391 1 97.31 424 PRO A O 1
ATOM 3302 N N . MET A 1 425 ? 2.176 -24.469 -28.156 1 93.5 425 MET A N 1
ATOM 3303 C CA . MET A 1 425 ? 2.168 -24.422 -26.688 1 93.5 425 MET A CA 1
ATOM 3304 C C . MET A 1 425 ? 3.15 -23.375 -26.172 1 93.5 425 MET A C 1
ATOM 3306 O O . MET A 1 425 ? 3.199 -23.094 -24.984 1 93.5 425 MET A O 1
ATOM 3310 N N . SER A 1 426 ? 3.887 -22.688 -27.094 1 89.12 426 SER A N 1
ATOM 3311 C CA . SER A 1 426 ? 4.902 -21.734 -26.656 1 89.12 426 SER A CA 1
ATOM 3312 C C . SER A 1 426 ? 4.27 -20.5 -26.062 1 89.12 426 SER A C 1
ATOM 3314 O O . SER A 1 426 ? 3.203 -20.062 -26.5 1 89.12 426 SER A O 1
ATOM 3316 N N . ASN A 1 427 ? 4.949 -20.031 -25 1 81.5 427 ASN A N 1
ATOM 3317 C CA . ASN A 1 427 ? 4.633 -18.766 -24.344 1 81.5 427 ASN A CA 1
ATOM 3318 C C . ASN A 1 427 ? 5.832 -17.828 -24.328 1 81.5 427 ASN A C 1
ATOM 3320 O O . ASN A 1 427 ? 6.98 -18.266 -24.359 1 81.5 427 ASN A O 1
ATOM 3324 N N . PRO A 1 428 ? 5.535 -16.531 -24.344 1 78.62 428 PRO A N 1
ATOM 3325 C CA . PRO A 1 428 ? 4.258 -15.82 -24.422 1 78.62 428 PRO A CA 1
ATOM 3326 C C . PRO A 1 428 ? 3.676 -15.797 -25.828 1 78.62 428 PRO A C 1
ATOM 3328 O O . PRO A 1 428 ? 4.199 -16.453 -26.734 1 78.62 428 PRO A O 1
ATOM 3331 N N . THR A 1 429 ? 2.568 -15.023 -26.016 1 82.19 429 THR A N 1
ATOM 3332 C CA . THR A 1 429 ? 1.762 -15.023 -27.219 1 82.19 429 THR A CA 1
ATOM 3333 C C . THR A 1 429 ? 2.625 -14.734 -28.453 1 82.19 429 THR A C 1
ATOM 3335 O O . THR A 1 429 ? 2.506 -15.406 -29.469 1 82.19 429 THR A O 1
ATOM 3338 N N . PRO A 1 430 ? 3.604 -13.82 -28.312 1 85.25 430 PRO A N 1
ATOM 3339 C CA . PRO A 1 430 ? 4.398 -13.516 -29.5 1 85.25 430 PRO A CA 1
ATOM 3340 C C . PRO A 1 430 ? 5.32 -14.664 -29.906 1 85.25 430 PRO A C 1
ATOM 3342 O O . PRO A 1 430 ? 5.828 -14.688 -31.031 1 85.25 430 PRO A O 1
ATOM 3345 N N . LEU A 1 431 ? 5.492 -15.641 -29.094 1 86.62 431 LEU A N 1
ATOM 3346 C CA . LEU A 1 431 ? 6.414 -16.734 -29.359 1 86.62 431 LEU A CA 1
ATOM 3347 C C . LEU A 1 431 ? 5.656 -17.984 -29.797 1 86.62 431 LEU A C 1
ATOM 3349 O O . LEU A 1 431 ? 6.266 -19.016 -30.062 1 86.62 431 LEU A O 1
ATOM 3353 N N . ALA A 1 432 ? 4.371 -17.875 -29.906 1 91.88 432 ALA A N 1
ATOM 3354 C CA . ALA A 1 432 ? 3.561 -19.016 -30.297 1 91.88 432 ALA A CA 1
ATOM 3355 C C . ALA A 1 432 ? 3.936 -19.516 -31.688 1 91.88 432 ALA A C 1
ATOM 3357 O O . ALA A 1 432 ? 4.188 -18.703 -32.594 1 91.88 432 ALA A O 1
ATOM 3358 N N . GLU A 1 433 ? 3.92 -20.812 -31.984 1 96.75 433 GLU A N 1
ATOM 3359 C CA . GLU A 1 433 ? 4.305 -21.406 -33.25 1 96.75 433 GLU A CA 1
ATOM 3360 C C . GLU A 1 433 ? 3.316 -21.047 -34.344 1 96.75 433 GLU A C 1
ATOM 3362 O O . GLU A 1 433 ? 3.654 -21.094 -35.531 1 96.75 433 GLU A O 1
ATOM 3367 N N . ALA A 1 434 ? 2.104 -20.75 -33.969 1 97.44 434 ALA A N 1
ATOM 3368 C CA . ALA A 1 434 ? 1.07 -20.297 -34.875 1 97.44 434 ALA A CA 1
ATOM 3369 C C . ALA A 1 434 ? -0.088 -19.641 -34.156 1 97.44 434 ALA A C 1
ATOM 3371 O O . ALA A 1 434 ? -0.266 -19.859 -32.938 1 97.44 434 ALA A O 1
ATOM 3372 N N . LYS A 1 435 ? -0.87 -18.828 -34.906 1 96.62 435 LYS A N 1
ATOM 3373 C CA . LYS A 1 435 ? -2.102 -18.25 -34.375 1 96.62 435 LYS A CA 1
ATOM 3374 C C . LYS A 1 435 ? -3.303 -19.141 -34.688 1 96.62 435 LYS A C 1
ATOM 3376 O O . LYS A 1 435 ? -3.408 -19.703 -35.781 1 96.62 435 LYS A O 1
ATOM 3381 N N . PRO A 1 436 ? -4.168 -19.266 -33.75 1 97.69 436 PRO A N 1
ATOM 3382 C CA . PRO A 1 436 ? -5.352 -20.094 -33.969 1 97.69 436 PRO A CA 1
ATOM 3383 C C . PRO A 1 436 ? -6.141 -19.656 -35.219 1 97.69 436 PRO A C 1
ATOM 3385 O O . PRO A 1 436 ? -6.676 -20.516 -35.938 1 97.69 436 PRO A O 1
ATOM 3388 N N . ALA A 1 437 ? -6.25 -18.391 -35.406 1 97.69 437 ALA A N 1
ATOM 3389 C CA . ALA A 1 437 ? -6.984 -17.891 -36.594 1 97.69 437 ALA A CA 1
ATOM 3390 C C . ALA A 1 437 ? -6.426 -18.469 -37.875 1 97.69 437 ALA A C 1
ATOM 3392 O O . ALA A 1 437 ? -7.184 -18.859 -38.781 1 97.69 437 ALA A O 1
ATOM 3393 N N . ASP A 1 438 ? -5.129 -18.5 -37.969 1 98.25 438 ASP A N 1
ATOM 3394 C CA . ASP A 1 438 ? -4.461 -19.047 -39.156 1 98.25 438 ASP A CA 1
ATOM 3395 C C . ASP A 1 438 ? -4.711 -20.547 -39.25 1 98.25 438 ASP A C 1
ATOM 3397 O O . ASP A 1 438 ? -5.031 -21.047 -40.344 1 98.25 438 ASP A O 1
ATOM 3401 N N . LEU A 1 439 ? -4.539 -21.25 -38.188 1 98.56 439 LEU A N 1
ATOM 3402 C CA . LEU A 1 439 ? -4.688 -22.703 -38.188 1 98.56 439 LEU A CA 1
ATOM 3403 C C . LEU A 1 439 ? -6.094 -23.109 -38.625 1 98.56 439 LEU A C 1
ATOM 3405 O O . LEU A 1 439 ? -6.262 -24.062 -39.375 1 98.56 439 LEU A O 1
ATOM 3409 N N . ILE A 1 440 ? -7.09 -22.438 -38.094 1 98.12 440 ILE A N 1
ATOM 3410 C CA . ILE A 1 440 ? -8.484 -22.719 -38.406 1 98.12 440 ILE A CA 1
ATOM 3411 C C . ILE A 1 440 ? -8.75 -22.438 -39.875 1 98.12 440 ILE A C 1
ATOM 3413 O O . ILE A 1 440 ? -9.367 -23.25 -40.562 1 98.12 440 ILE A O 1
ATOM 3417 N N . GLU A 1 441 ? -8.25 -21.328 -40.312 1 98 441 GLU A N 1
ATOM 3418 C CA . GLU A 1 441 ? -8.414 -20.969 -41.719 1 98 441 GLU A CA 1
ATOM 3419 C C . GLU A 1 441 ? -7.695 -21.969 -42.625 1 98 441 GLU A C 1
ATOM 3421 O O . GLU A 1 441 ? -8.281 -22.484 -43.594 1 98 441 GLU A O 1
ATOM 3426 N N . TRP A 1 442 ? -6.465 -22.281 -42.344 1 98.5 442 TRP A N 1
ATOM 3427 C CA . TRP A 1 442 ? -5.629 -23.125 -43.188 1 98.5 442 TRP A CA 1
ATOM 3428 C C . TRP A 1 442 ? -6.176 -24.531 -43.25 1 98.5 442 TRP A C 1
ATOM 3430 O O . TRP A 1 442 ? -5.887 -25.281 -44.188 1 98.5 442 TRP A O 1
ATOM 3440 N N . THR A 1 443 ? -6.961 -24.984 -42.312 1 98.31 443 THR A N 1
ATOM 3441 C CA . THR A 1 443 ? -7.508 -26.328 -42.25 1 98.31 443 THR A CA 1
ATOM 3442 C C . THR A 1 443 ? -9.008 -26.312 -42.531 1 98.31 443 THR A C 1
ATOM 3444 O O . THR A 1 443 ? -9.703 -27.312 -42.281 1 98.31 443 THR A O 1
ATOM 3447 N N . GLU A 1 444 ? -9.492 -25.188 -42.844 1 96.94 444 GLU A N 1
ATOM 3448 C CA . GLU A 1 444 ? -10.898 -25 -43.188 1 96.94 444 GLU A CA 1
ATOM 3449 C C . GLU A 1 444 ? -11.812 -25.375 -42.031 1 96.94 444 GLU A C 1
ATOM 3451 O O . GLU A 1 444 ? -12.805 -26.078 -42.219 1 96.94 444 GLU A O 1
ATOM 3456 N N . GLY A 1 445 ? -11.375 -25.062 -40.844 1 96.12 445 GLY A N 1
ATOM 3457 C CA . GLY A 1 445 ? -12.188 -25.234 -39.656 1 96.12 445 GLY A CA 1
ATOM 3458 C C . GLY A 1 445 ? -12.07 -26.625 -39.062 1 96.12 445 GLY A C 1
ATOM 3459 O O . GLY A 1 445 ? -12.719 -26.938 -38.062 1 96.12 445 GLY A O 1
ATOM 3460 N N . ARG A 1 446 ? -11.227 -27.5 -39.531 1 96.31 446 ARG A N 1
ATOM 3461 C CA . ARG A 1 446 ? -11.164 -28.906 -39.125 1 96.31 446 ARG A CA 1
ATOM 3462 C C . ARG A 1 446 ? -10.203 -29.109 -37.969 1 96.31 446 ARG A C 1
ATOM 3464 O O . ARG A 1 446 ? -10.297 -30.094 -37.25 1 96.31 446 ARG A O 1
ATOM 3471 N N . ALA A 1 447 ? -9.328 -28.188 -37.781 1 97.44 447 ALA A N 1
ATOM 3472 C CA . ALA A 1 447 ? -8.266 -28.344 -36.781 1 97.44 447 ALA A CA 1
ATOM 3473 C C . ALA A 1 447 ? -8.82 -28.25 -35.344 1 97.44 447 ALA A C 1
ATOM 3475 O O . ALA A 1 447 ? -9.719 -27.453 -35.094 1 97.44 447 ALA A O 1
ATOM 3476 N N . LEU A 1 448 ? -8.383 -29.109 -34.5 1 97.5 448 LEU A N 1
ATOM 3477 C CA . LEU A 1 448 ? -8.555 -29 -33.062 1 97.5 448 LEU A CA 1
ATOM 3478 C C . LEU A 1 448 ? -7.367 -28.297 -32.406 1 97.5 448 LEU A C 1
ATOM 3480 O O . LEU A 1 448 ? -6.246 -28.812 -32.438 1 97.5 448 LEU A O 1
ATOM 3484 N N . VAL A 1 449 ? -7.684 -27.094 -31.812 1 97.56 449 VAL A N 1
ATOM 3485 C CA . VAL A 1 449 ? -6.578 -26.219 -31.453 1 97.56 449 VAL A CA 1
ATOM 3486 C C . VAL A 1 449 ? -6.664 -25.859 -29.969 1 97.56 449 VAL A C 1
ATOM 3488 O O . VAL A 1 449 ? -7.738 -25.531 -29.453 1 97.56 449 VAL A O 1
ATOM 3491 N N . ALA A 1 450 ? -5.59 -26.047 -29.266 1 96.56 450 ALA A N 1
ATOM 3492 C CA . ALA A 1 450 ? -5.32 -25.453 -27.969 1 96.56 450 ALA A CA 1
ATOM 3493 C C . ALA A 1 450 ? -3.939 -24.812 -27.922 1 96.56 450 ALA A C 1
ATOM 3495 O O . ALA A 1 450 ? -3.025 -25.234 -28.625 1 96.56 450 ALA A O 1
ATOM 3496 N N . THR A 1 451 ? -3.826 -23.766 -27.172 1 95.06 451 THR A N 1
ATOM 3497 C CA . THR A 1 451 ? -2.59 -23 -27.203 1 95.06 451 THR A CA 1
ATOM 3498 C C . THR A 1 451 ? -2.014 -22.844 -25.797 1 95.06 451 THR A C 1
ATOM 3500 O O . THR A 1 451 ? -2.719 -23.047 -24.797 1 95.06 451 THR A O 1
ATOM 3503 N N . GLY A 1 452 ? -0.748 -22.547 -25.703 1 89.19 452 GLY A N 1
ATOM 3504 C CA . GLY A 1 452 ? -0.099 -22.266 -24.422 1 89.19 452 GLY A CA 1
ATOM 3505 C C . GLY A 1 452 ? -0.343 -20.859 -23.938 1 89.19 452 GLY A C 1
ATOM 3506 O O . GLY A 1 452 ? -0.182 -20.578 -22.75 1 89.19 452 GLY A O 1
ATOM 3507 N N . SER A 1 453 ? -0.766 -19.969 -24.859 1 85.19 453 SER A N 1
ATOM 3508 C CA . SER A 1 453 ? -1.041 -18.578 -24.562 1 85.19 453 SER A CA 1
ATOM 3509 C C . SER A 1 453 ? -2.502 -18.234 -24.828 1 85.19 453 SER A C 1
ATOM 3511 O O . SER A 1 453 ? -3.184 -18.922 -25.578 1 85.19 453 SER A O 1
ATOM 3513 N N . PRO A 1 454 ? -2.936 -17.125 -24.172 1 83.75 454 PRO A N 1
ATOM 3514 C CA . PRO A 1 454 ? -4.332 -16.75 -24.422 1 83.75 454 PRO A CA 1
ATOM 3515 C C . PRO A 1 454 ? -4.559 -16.156 -25.797 1 83.75 454 PRO A C 1
ATOM 3517 O O . PRO A 1 454 ? -3.73 -15.367 -26.281 1 83.75 454 PRO A O 1
ATOM 3520 N N . PHE A 1 455 ? -5.633 -16.531 -26.484 1 89.38 455 PHE A N 1
ATOM 3521 C CA . PHE A 1 455 ? -6.074 -15.984 -27.766 1 89.38 455 PHE A CA 1
ATOM 3522 C C . PHE A 1 455 ? -7.578 -15.75 -27.766 1 89.38 455 PHE A C 1
ATOM 3524 O O . PHE A 1 455 ? -8.32 -16.453 -27.078 1 89.38 455 PHE A O 1
ATOM 3531 N N . GLU A 1 456 ? -8.031 -14.805 -28.516 1 89.62 456 GLU A N 1
ATOM 3532 C CA . GLU A 1 456 ? -9.461 -14.547 -28.688 1 89.62 456 GLU A CA 1
ATOM 3533 C C . GLU A 1 456 ? -10.125 -15.633 -29.531 1 89.62 456 GLU A C 1
ATOM 3535 O O . GLU A 1 456 ? -9.461 -16.297 -30.328 1 89.62 456 GLU A O 1
ATOM 3540 N N . PRO A 1 457 ? -11.414 -15.773 -29.297 1 95.25 457 PRO A N 1
ATOM 3541 C CA . PRO A 1 457 ? -12.133 -16.703 -30.188 1 95.25 457 PRO A CA 1
ATOM 3542 C C . PRO A 1 457 ? -12.008 -16.312 -31.656 1 95.25 457 PRO A C 1
ATOM 3544 O O . PRO A 1 457 ? -11.805 -15.148 -31.984 1 95.25 457 PRO A O 1
ATOM 3547 N N . VAL A 1 458 ? -12.102 -17.312 -32.469 1 97.06 458 VAL A N 1
ATOM 3548 C CA . VAL A 1 458 ? -11.961 -17.125 -33.906 1 97.06 458 VAL A CA 1
ATOM 3549 C C . VAL A 1 458 ? -13.273 -17.469 -34.594 1 97.06 458 VAL A C 1
ATOM 3551 O O . VAL A 1 458 ? -13.836 -18.547 -34.375 1 97.06 458 VAL A O 1
ATOM 3554 N N . THR A 1 459 ? -13.773 -16.547 -35.375 1 97.62 459 THR A N 1
ATOM 3555 C CA . THR A 1 459 ? -14.961 -16.828 -36.188 1 97.62 459 THR A CA 1
ATOM 3556 C C . THR A 1 459 ? -14.57 -17.156 -37.625 1 97.62 459 THR A C 1
ATOM 3558 O O . THR A 1 459 ? -13.836 -16.406 -38.25 1 97.62 459 THR A O 1
ATOM 3561 N N . TYR A 1 460 ? -15.008 -18.328 -38.062 1 97.25 460 TYR A N 1
ATOM 3562 C CA . TYR A 1 460 ? -14.742 -18.812 -39.406 1 97.25 460 TYR A CA 1
ATOM 3563 C C . TYR A 1 460 ? -15.977 -19.5 -40 1 97.25 460 TYR A C 1
ATOM 3565 O O . TYR A 1 460 ? -16.516 -20.422 -39.406 1 97.25 460 TYR A O 1
ATOM 3573 N N . ASN A 1 461 ? -16.453 -19.016 -41.156 1 95.88 461 ASN A N 1
ATOM 3574 C CA . ASN A 1 461 ? -17.609 -19.562 -41.875 1 95.88 461 ASN A CA 1
ATOM 3575 C C . ASN A 1 461 ? -18.812 -19.703 -40.969 1 95.88 461 ASN A C 1
ATOM 3577 O O . ASN A 1 461 ? -19.438 -20.766 -40.906 1 95.88 461 ASN A O 1
ATOM 3581 N N . GLY A 1 462 ? -19.078 -18.766 -40.094 1 95.75 462 GLY A N 1
ATOM 3582 C CA . GLY A 1 462 ? -20.266 -18.688 -39.25 1 95.75 462 GLY A CA 1
ATOM 3583 C C . GLY A 1 462 ? -20.125 -19.422 -37.938 1 95.75 462 GLY A C 1
ATOM 3584 O O . GLY A 1 462 ? -21.031 -19.375 -37.094 1 95.75 462 GLY A O 1
ATOM 3585 N N . VAL A 1 463 ? -19.047 -20.094 -37.781 1 96.56 463 VAL A N 1
ATOM 3586 C CA . VAL A 1 463 ? -18.797 -20.812 -36.531 1 96.56 463 VAL A CA 1
ATOM 3587 C C . VAL A 1 463 ? -17.734 -20.078 -35.719 1 96.56 463 VAL A C 1
ATOM 3589 O O . VAL A 1 463 ? -16.719 -19.656 -36.25 1 96.56 463 VAL A O 1
ATOM 3592 N N . THR A 1 464 ? -18.016 -19.859 -34.438 1 97.38 464 THR A N 1
ATOM 3593 C CA . THR A 1 464 ? -17.031 -19.266 -33.531 1 97.38 464 THR A CA 1
ATOM 3594 C C . THR A 1 464 ? -16.297 -20.344 -32.75 1 97.38 464 THR A C 1
ATOM 3596 O O . THR A 1 464 ? -16.906 -21.109 -32 1 97.38 464 THR A O 1
ATOM 3599 N N . TYR A 1 465 ? -15.016 -20.375 -32.938 1 96.94 465 TYR A N 1
ATOM 3600 C CA . TYR A 1 465 ? -14.141 -21.328 -32.25 1 96.94 465 TYR A CA 1
ATOM 3601 C C . TYR A 1 465 ? -13.547 -20.719 -30.984 1 96.94 465 TYR A C 1
ATOM 3603 O O . TYR A 1 465 ? -12.766 -19.766 -31.062 1 96.94 465 TYR A O 1
ATOM 3611 N N . VAL A 1 466 ? -13.922 -21.297 -29.844 1 95.19 466 VAL A N 1
ATOM 3612 C CA . VAL A 1 466 ? -13.289 -20.906 -28.594 1 95.19 466 VAL A CA 1
ATOM 3613 C C . VAL A 1 466 ? -11.969 -21.641 -28.422 1 95.19 466 VAL A C 1
ATOM 3615 O O . VAL A 1 466 ? -11.922 -22.875 -28.531 1 95.19 466 VAL A O 1
ATOM 3618 N N . ILE A 1 467 ? -10.914 -20.906 -28.219 1 94.75 467 ILE A N 1
ATOM 3619 C CA . ILE A 1 467 ? -9.586 -21.5 -28.156 1 94.75 467 ILE A CA 1
ATOM 3620 C C . ILE A 1 467 ? -9.211 -21.797 -26.703 1 94.75 467 ILE A C 1
ATOM 3622 O O . ILE A 1 467 ? -9.047 -20.859 -25.906 1 94.75 467 ILE A O 1
ATOM 3626 N N . GLY A 1 468 ? -9.094 -23.062 -26.406 1 92.44 468 GLY A N 1
ATOM 3627 C CA . GLY A 1 468 ? -8.648 -23.438 -25.062 1 92.44 468 GLY A CA 1
ATOM 3628 C C . GLY A 1 468 ? -7.188 -23.109 -24.812 1 92.44 468 GLY A C 1
ATOM 3629 O O . GLY A 1 468 ? -6.348 -23.266 -25.703 1 92.44 468 GLY A O 1
ATOM 3630 N N . GLN A 1 469 ? -6.953 -22.641 -23.625 1 90.06 469 GLN A N 1
ATOM 3631 C CA . GLN A 1 469 ? -5.578 -22.359 -23.219 1 90.06 469 GLN A CA 1
ATOM 3632 C C . GLN A 1 469 ? -5.035 -23.469 -22.312 1 90.06 469 GLN A C 1
ATOM 3634 O O . GLN A 1 469 ? -5.672 -23.828 -21.328 1 90.06 469 GLN A O 1
ATOM 3639 N N . SER A 1 470 ? -3.898 -24 -22.734 1 92.56 470 SER A N 1
ATOM 3640 C CA . SER A 1 470 ? -3.201 -24.969 -21.906 1 92.56 470 SER A CA 1
ATOM 3641 C C . SER A 1 470 ? -2.479 -24.297 -20.75 1 92.56 470 SER A C 1
ATOM 3643 O O . SER A 1 470 ? -1.262 -24.109 -20.797 1 92.56 470 SER A O 1
ATOM 3645 N N . ASN A 1 471 ? -3.199 -24.047 -19.75 1 88.94 471 ASN A N 1
ATOM 3646 C CA . ASN A 1 471 ? -2.723 -23.391 -18.531 1 88.94 471 ASN A CA 1
ATOM 3647 C C . ASN A 1 471 ? -2.594 -24.391 -17.375 1 88.94 471 ASN A C 1
ATOM 3649 O O . ASN A 1 471 ? -3.568 -25.031 -17 1 88.94 471 ASN A O 1
ATOM 3653 N N . ASN A 1 472 ? -1.419 -24.375 -16.781 1 92.31 472 ASN A N 1
ATOM 3654 C CA . ASN A 1 472 ? -1.162 -25.328 -15.711 1 92.31 472 ASN A CA 1
ATOM 3655 C C . ASN A 1 472 ? -2.125 -25.125 -14.547 1 92.31 472 ASN A C 1
ATOM 3657 O O . ASN A 1 472 ? -2.291 -26.016 -13.711 1 92.31 472 ASN A O 1
ATOM 3661 N N . ALA A 1 473 ? -2.754 -24.016 -14.5 1 93.56 473 ALA A N 1
ATOM 3662 C CA . ALA A 1 473 ? -3.695 -23.719 -13.422 1 93.56 473 ALA A CA 1
ATOM 3663 C C . ALA A 1 473 ? -4.875 -24.688 -13.445 1 93.56 473 ALA A C 1
ATOM 3665 O O . ALA A 1 473 ? -5.574 -24.844 -12.438 1 93.56 473 ALA A O 1
ATOM 3666 N N . LEU A 1 474 ? -5.066 -25.312 -14.555 1 95.19 474 LEU A N 1
ATOM 3667 C CA . LEU A 1 474 ? -6.145 -26.297 -14.656 1 95.19 474 LEU A CA 1
ATOM 3668 C C . LEU A 1 474 ? -5.777 -27.578 -13.922 1 95.19 474 LEU A C 1
ATOM 3670 O O . LEU A 1 474 ? -6.648 -28.406 -13.648 1 95.19 474 LEU A O 1
ATOM 3674 N N . ILE A 1 475 ? -4.484 -27.719 -13.609 1 97.06 475 ILE A N 1
ATOM 3675 C CA . ILE A 1 475 ? -3.998 -29 -13.109 1 97.06 475 ILE A CA 1
ATOM 3676 C C . ILE A 1 475 ? -3.531 -28.844 -11.664 1 97.06 475 ILE A C 1
ATOM 3678 O O . ILE A 1 475 ? -4.105 -29.438 -10.75 1 97.06 475 ILE A O 1
ATOM 3682 N N . PHE A 1 476 ? -2.594 -27.969 -11.398 1 97.94 476 PHE A N 1
ATOM 3683 C CA . PHE A 1 476 ? -1.797 -28.047 -10.18 1 97.94 476 PHE A CA 1
ATOM 3684 C C . PHE A 1 476 ? -2.646 -27.734 -8.953 1 97.94 476 PHE A C 1
ATOM 3686 O O . PHE A 1 476 ? -2.398 -28.266 -7.867 1 97.94 476 PHE A O 1
ATOM 3693 N N . PRO A 1 477 ? -3.627 -26.828 -8.977 1 98.06 477 PRO A N 1
ATOM 3694 C CA . PRO A 1 477 ? -4.391 -26.609 -7.746 1 98.06 477 PRO A CA 1
ATOM 3695 C C . PRO A 1 477 ? -5.098 -27.875 -7.262 1 98.06 477 PRO A C 1
ATOM 3697 O O . PRO A 1 477 ? -4.973 -28.25 -6.094 1 98.06 477 PRO A O 1
ATOM 3700 N N . GLY A 1 478 ? -5.836 -28.5 -8.18 1 98.56 478 GLY A N 1
ATOM 3701 C CA . GLY A 1 478 ? -6.496 -29.75 -7.816 1 98.56 478 GLY A CA 1
ATOM 3702 C C . GLY A 1 478 ? -5.523 -30.859 -7.469 1 98.56 478 GLY A C 1
ATOM 3703 O O . GLY A 1 478 ? -5.758 -31.625 -6.531 1 98.56 478 GLY A O 1
ATOM 3704 N N . LEU A 1 479 ? -4.473 -30.938 -8.289 1 98.62 479 LEU A N 1
ATOM 3705 C CA . LEU A 1 479 ? -3.41 -31.906 -8.016 1 98.62 479 LEU A CA 1
ATOM 3706 C C . LEU A 1 479 ? -2.869 -31.719 -6.602 1 98.62 479 LEU A C 1
ATOM 3708 O O . LEU A 1 479 ? -2.707 -32.688 -5.867 1 98.62 479 LEU A O 1
ATOM 3712 N N . GLY A 1 480 ? -2.641 -30.516 -6.23 1 98.62 480 GLY A N 1
ATOM 3713 C CA . GLY A 1 480 ? -2.133 -30.188 -4.906 1 98.62 480 GLY A CA 1
ATOM 3714 C C . GLY A 1 480 ? -3.104 -30.547 -3.795 1 98.62 480 GLY A C 1
ATOM 3715 O O . GLY A 1 480 ? -2.734 -31.219 -2.832 1 98.62 480 GLY A O 1
ATOM 3716 N N . LEU A 1 481 ? -4.348 -30.094 -3.924 1 98.62 481 LEU A N 1
ATOM 3717 C CA . LEU A 1 481 ? -5.32 -30.344 -2.865 1 98.62 481 LEU A CA 1
ATOM 3718 C C . LEU A 1 481 ? -5.566 -31.828 -2.682 1 98.62 481 LEU A C 1
ATOM 3720 O O . LEU A 1 481 ? -5.656 -32.312 -1.551 1 98.62 481 LEU A O 1
ATOM 3724 N N . GLY A 1 482 ? -5.73 -32.562 -3.814 1 98.62 482 GLY A N 1
ATOM 3725 C CA . GLY A 1 482 ? -5.895 -34 -3.721 1 98.62 482 GLY A CA 1
ATOM 3726 C C . GLY A 1 482 ? -4.766 -34.688 -2.979 1 98.62 482 GLY A C 1
ATOM 3727 O O . GLY A 1 482 ? -5 -35.594 -2.158 1 98.62 482 GLY A O 1
ATOM 3728 N N . THR A 1 483 ? -3.566 -34.281 -3.275 1 98.5 483 THR A N 1
ATOM 3729 C CA . THR A 1 483 ? -2.365 -34.812 -2.635 1 98.5 483 THR A CA 1
ATOM 3730 C C . THR A 1 483 ? -2.379 -34.5 -1.138 1 98.5 483 THR A C 1
ATOM 3732 O O . THR A 1 483 ? -2.07 -35.375 -0.325 1 98.5 483 THR A O 1
ATOM 3735 N N . ILE A 1 484 ? -2.742 -33.312 -0.77 1 97.75 484 ILE A N 1
ATOM 3736 C CA . ILE A 1 484 ? -2.709 -32.844 0.608 1 97.75 484 ILE A CA 1
ATOM 3737 C C . ILE A 1 484 ? -3.775 -33.562 1.43 1 97.75 484 ILE A C 1
ATOM 3739 O O . ILE A 1 484 ? -3.52 -33.969 2.562 1 97.75 484 ILE A O 1
ATOM 3743 N N . VAL A 1 485 ? -4.934 -33.75 0.854 1 97.44 485 VAL A N 1
ATOM 3744 C CA . VAL A 1 485 ? -6.082 -34.312 1.569 1 97.44 485 VAL A CA 1
ATOM 3745 C C . VAL A 1 485 ? -5.789 -35.75 1.996 1 97.44 485 VAL A C 1
ATOM 3747 O O . VAL A 1 485 ? -6.164 -36.156 3.096 1 97.44 485 VAL A O 1
ATOM 3750 N N . VAL A 1 486 ? -5.082 -36.5 1.161 1 97.75 486 VAL A N 1
ATOM 3751 C CA . VAL A 1 486 ? -4.82 -37.906 1.477 1 97.75 486 VAL A CA 1
ATOM 3752 C C . VAL A 1 486 ? -3.402 -38.031 2.027 1 97.75 486 VAL A C 1
ATOM 3754 O O . VAL A 1 486 ? -2.938 -39.156 2.266 1 97.75 486 VAL A O 1
ATOM 3757 N N . ARG A 1 487 ? -2.723 -36.969 2.172 1 96.5 487 ARG A N 1
ATOM 3758 C CA . ARG A 1 487 ? -1.354 -36.938 2.68 1 96.5 487 ARG A CA 1
ATOM 3759 C C . ARG A 1 487 ? -0.482 -37.938 1.932 1 96.5 487 ARG A C 1
ATOM 3761 O O . ARG A 1 487 ? 0.163 -38.781 2.547 1 96.5 487 ARG A O 1
ATOM 3768 N N . ALA A 1 488 ? -0.429 -37.75 0.635 1 97.88 488 ALA A N 1
ATOM 3769 C CA . ALA A 1 488 ? 0.348 -38.656 -0.201 1 97.88 488 ALA A CA 1
ATOM 3770 C C . ALA A 1 488 ? 1.833 -38.562 0.143 1 97.88 488 ALA A C 1
ATOM 3772 O O . ALA A 1 488 ? 2.359 -37.5 0.425 1 97.88 488 ALA A O 1
ATOM 3773 N N . SER A 1 489 ? 2.523 -39.688 0.074 1 97.38 489 SER A N 1
ATOM 3774 C CA . SER A 1 489 ? 3.947 -39.75 0.386 1 97.38 489 SER A CA 1
ATOM 3775 C C . SER A 1 489 ? 4.793 -39.312 -0.808 1 97.38 489 SER A C 1
ATOM 3777 O O . SER A 1 489 ? 5.898 -38.781 -0.637 1 97.38 489 SER A O 1
ATOM 3779 N N . VAL A 1 490 ? 4.324 -39.625 -1.992 1 97.81 490 VAL A N 1
ATOM 3780 C CA . VAL A 1 490 ? 4.957 -39.219 -3.242 1 97.81 490 VAL A CA 1
ATOM 3781 C C . VAL A 1 490 ? 3.889 -38.875 -4.281 1 97.81 490 VAL A C 1
ATOM 3783 O O . VAL A 1 490 ? 2.715 -39.219 -4.098 1 97.81 490 VAL A O 1
ATOM 3786 N N . MET A 1 491 ? 4.285 -38.281 -5.336 1 97.56 491 MET A N 1
ATOM 3787 C CA . MET A 1 491 ? 3.404 -38 -6.473 1 97.56 491 MET A CA 1
ATOM 3788 C C . MET A 1 491 ? 3.723 -38.938 -7.637 1 97.56 491 MET A C 1
ATOM 3790 O O . MET A 1 491 ? 4.836 -38.906 -8.172 1 97.56 491 MET A O 1
ATOM 3794 N N . THR A 1 492 ? 2.781 -39.688 -8.016 1 96.12 492 THR A N 1
ATOM 3795 C CA . THR A 1 492 ? 3.012 -40.719 -9.039 1 96.12 492 THR A CA 1
ATOM 3796 C C . THR A 1 492 ? 2.572 -40.219 -10.414 1 96.12 492 THR A C 1
ATOM 3798 O O . THR A 1 492 ? 1.815 -39.25 -10.516 1 96.12 492 THR A O 1
ATOM 3801 N N . ASP A 1 493 ? 3.037 -40.875 -11.453 1 92.69 493 ASP A N 1
ATOM 3802 C CA . ASP A 1 493 ? 2.607 -40.562 -12.812 1 92.69 493 ASP A CA 1
ATOM 3803 C C . ASP A 1 493 ? 1.106 -40.781 -12.977 1 92.69 493 ASP A C 1
ATOM 3805 O O . ASP A 1 493 ? 0.449 -40.094 -13.734 1 92.69 493 ASP A O 1
ATOM 3809 N N . GLY A 1 494 ? 0.621 -41.781 -12.266 1 95.12 494 GLY A N 1
ATOM 3810 C CA . GLY A 1 494 ? -0.812 -42.031 -12.289 1 95.12 494 GLY A CA 1
ATOM 3811 C C . GLY A 1 494 ? -1.63 -40.844 -11.773 1 95.12 494 GLY A C 1
ATOM 3812 O O . GLY A 1 494 ? -2.717 -40.594 -12.289 1 95.12 494 GLY A O 1
ATOM 3813 N N . MET A 1 495 ? -1.166 -40.219 -10.766 1 97.69 495 MET A N 1
ATOM 3814 C CA . MET A 1 495 ? -1.849 -39.031 -10.219 1 97.69 495 MET A CA 1
ATOM 3815 C C . MET A 1 495 ? -1.925 -37.938 -11.258 1 97.69 495 MET A C 1
ATOM 3817 O O . MET A 1 495 ? -2.951 -37.25 -11.383 1 97.69 495 MET A O 1
ATOM 3821 N N . PHE A 1 496 ? -0.854 -37.719 -12.008 1 96.88 496 PHE A N 1
ATOM 3822 C CA . PHE A 1 496 ? -0.85 -36.719 -13.062 1 96.88 496 PHE A CA 1
ATOM 3823 C C . PHE A 1 496 ? -1.788 -37.094 -14.195 1 96.88 496 PHE A C 1
ATOM 3825 O O . PHE A 1 496 ? -2.5 -36.25 -14.742 1 96.88 496 PHE A O 1
ATOM 3832 N N . ALA A 1 497 ? -1.778 -38.344 -14.531 1 95.56 497 ALA A N 1
ATOM 3833 C CA . ALA A 1 497 ? -2.691 -38.844 -15.555 1 95.56 497 ALA A CA 1
ATOM 3834 C C . ALA A 1 497 ? -4.145 -38.656 -15.133 1 95.56 497 ALA A C 1
ATOM 3836 O O . ALA A 1 497 ? -4.992 -38.281 -15.953 1 95.56 497 ALA A O 1
ATOM 3837 N N . ALA A 1 498 ? -4.379 -38.969 -13.875 1 97.44 498 ALA A N 1
ATOM 3838 C CA . ALA A 1 498 ? -5.73 -38.781 -13.352 1 97.44 498 ALA A CA 1
ATOM 3839 C C . ALA A 1 498 ? -6.172 -37.312 -13.469 1 97.44 498 ALA A C 1
ATOM 3841 O O . ALA A 1 498 ? -7.332 -37.031 -13.773 1 97.44 498 ALA A O 1
ATOM 3842 N N . ALA A 1 499 ? -5.305 -36.406 -13.133 1 98.19 499 ALA A N 1
ATOM 3843 C CA . ALA A 1 499 ? -5.602 -35 -13.258 1 98.19 499 ALA A CA 1
ATOM 3844 C C . ALA A 1 499 ? -5.945 -34.625 -14.695 1 98.19 499 ALA A C 1
ATOM 3846 O O . ALA A 1 499 ? -6.934 -33.938 -14.945 1 98.19 499 ALA A O 1
ATOM 3847 N N . ALA A 1 500 ? -5.133 -35.062 -15.625 1 97.31 500 ALA A N 1
ATOM 3848 C CA . ALA A 1 500 ? -5.348 -34.781 -17.047 1 97.31 500 ALA A CA 1
ATOM 3849 C C . ALA A 1 500 ? -6.688 -35.312 -17.516 1 97.31 500 ALA A C 1
ATOM 3851 O O . ALA A 1 500 ? -7.434 -34.656 -18.234 1 97.31 500 ALA A O 1
ATOM 3852 N N . GLU A 1 501 ? -6.941 -36.562 -17.141 1 96.75 501 GLU A N 1
ATOM 3853 C CA . GLU A 1 501 ? -8.188 -37.219 -17.516 1 96.75 501 GLU A CA 1
ATOM 3854 C C . GLU A 1 501 ? -9.398 -36.469 -16.938 1 96.75 501 GLU A C 1
ATOM 3856 O O . GLU A 1 501 ? -10.43 -36.344 -17.609 1 96.75 501 GLU A O 1
ATOM 3861 N N . ALA A 1 502 ? -9.242 -36.062 -15.695 1 97.44 502 ALA A N 1
ATOM 3862 C CA . ALA A 1 502 ? -10.32 -35.312 -15.062 1 97.44 502 ALA A CA 1
ATOM 3863 C C . ALA A 1 502 ? -10.617 -34.031 -15.844 1 97.44 502 ALA A C 1
ATOM 3865 O O . ALA A 1 502 ? -11.773 -33.719 -16.109 1 97.44 502 ALA A O 1
ATOM 3866 N N . VAL A 1 503 ? -9.609 -33.281 -16.188 1 97.25 503 VAL A N 1
ATOM 3867 C CA . VAL A 1 503 ? -9.781 -32.062 -16.953 1 97.25 503 VAL A CA 1
ATOM 3868 C C . VAL A 1 503 ? -10.43 -32.344 -18.297 1 97.25 503 VAL A C 1
ATOM 3870 O O . VAL A 1 503 ? -11.375 -31.688 -18.703 1 97.25 503 VAL A O 1
ATOM 3873 N N . ALA A 1 504 ? -9.961 -33.375 -18.984 1 95.81 504 ALA A N 1
ATOM 3874 C CA . ALA A 1 504 ? -10.477 -33.75 -20.297 1 95.81 504 ALA A CA 1
ATOM 3875 C C . ALA A 1 504 ? -11.945 -34.125 -20.219 1 95.81 504 ALA A C 1
ATOM 3877 O O . ALA A 1 504 ? -12.711 -33.875 -21.141 1 95.81 504 ALA A O 1
ATOM 3878 N N . SER A 1 505 ? -12.312 -34.719 -19.156 1 94.25 505 SER A N 1
ATOM 3879 C CA . SER A 1 505 ? -13.68 -35.219 -18.984 1 94.25 505 SER A CA 1
ATOM 3880 C C . SER A 1 505 ? -14.656 -34.062 -18.797 1 94.25 505 SER A C 1
ATOM 3882 O O . SER A 1 505 ? -15.867 -34.219 -18.969 1 94.25 505 SER A O 1
ATOM 3884 N N . MET A 1 506 ? -14.188 -32.938 -18.5 1 92.62 506 MET A N 1
ATOM 3885 C CA . MET A 1 506 ? -15.055 -31.797 -18.188 1 92.62 506 MET A CA 1
ATOM 3886 C C . MET A 1 506 ? -15.367 -30.984 -19.438 1 92.62 506 MET A C 1
ATOM 3888 O O . MET A 1 506 ? -16.125 -30 -19.375 1 92.62 506 MET A O 1
ATOM 3892 N N . VAL A 1 507 ? -14.82 -31.344 -20.516 1 92.12 507 VAL A N 1
ATOM 3893 C CA . VAL A 1 507 ? -15.023 -30.609 -21.75 1 92.12 507 VAL A CA 1
ATOM 3894 C C . VAL A 1 507 ? -16.031 -31.344 -22.641 1 92.12 507 VAL A C 1
ATOM 3896 O O . VAL A 1 507 ? -16.031 -32.562 -22.703 1 92.12 507 VAL A O 1
ATOM 3899 N N . ASP A 1 508 ? -17 -30.594 -23.172 1 91.12 508 ASP A N 1
ATOM 3900 C CA . ASP A 1 508 ? -17.938 -31.094 -24.172 1 91.12 508 ASP A CA 1
ATOM 3901 C C . ASP A 1 508 ? -17.594 -30.578 -25.562 1 91.12 508 ASP A C 1
ATOM 3903 O O . ASP A 1 508 ? -17.828 -29.406 -25.875 1 91.12 508 ASP A O 1
ATOM 3907 N N . THR A 1 509 ? -17.109 -31.453 -26.406 1 89.81 509 THR A N 1
ATOM 3908 C CA . THR A 1 509 ? -16.641 -31.062 -27.719 1 89.81 509 THR A CA 1
ATOM 3909 C C . THR A 1 509 ? -17.688 -31.391 -28.781 1 89.81 509 THR A C 1
ATOM 3911 O O . THR A 1 509 ? -17.359 -31.453 -29.984 1 89.81 509 THR A O 1
ATOM 3914 N N . SER A 1 510 ? -18.891 -31.516 -28.422 1 89.56 510 SER A N 1
ATOM 3915 C CA . SER A 1 510 ? -19.938 -31.969 -29.359 1 89.56 510 SER A CA 1
ATOM 3916 C C . SER A 1 510 ? -20.344 -30.844 -30.297 1 89.56 510 SER A C 1
ATOM 3918 O O . SER A 1 510 ? -20.828 -31.094 -31.406 1 89.56 510 SER A O 1
ATOM 3920 N N . GLN A 1 511 ? -20.125 -29.609 -29.891 1 91.19 511 GLN A N 1
ATOM 3921 C CA . GLN A 1 511 ? -20.516 -28.469 -30.734 1 91.19 511 GLN A CA 1
ATOM 3922 C C . GLN A 1 511 ? -19.312 -27.953 -31.531 1 91.19 511 GLN A C 1
ATOM 3924 O O . GLN A 1 511 ? -18.188 -27.906 -31.016 1 91.19 511 GLN A O 1
ATOM 3929 N N . PRO A 1 512 ? -19.656 -27.625 -32.781 1 90.75 512 PRO A N 1
ATOM 3930 C CA . PRO A 1 512 ? -18.578 -27.016 -33.562 1 90.75 512 PRO A CA 1
ATOM 3931 C C . PRO A 1 512 ? -18 -25.766 -32.906 1 90.75 512 PRO A C 1
ATOM 3933 O O . PRO A 1 512 ? -18.734 -24.938 -32.406 1 90.75 512 PRO A O 1
ATOM 3936 N N . GLY A 1 513 ? -16.734 -25.797 -32.844 1 93.12 513 GLY A N 1
ATOM 3937 C CA . GLY A 1 513 ? -16.078 -24.625 -32.312 1 93.12 513 GLY A CA 1
ATOM 3938 C C . GLY A 1 513 ? -15.859 -24.688 -30.812 1 93.12 513 GLY A C 1
ATOM 3939 O O . GLY A 1 513 ? -15.234 -23.797 -30.219 1 93.12 513 GLY A O 1
ATOM 3940 N N . ALA A 1 514 ? -16.312 -25.734 -30.188 1 93.56 514 ALA A N 1
ATOM 3941 C CA . ALA A 1 514 ? -16.141 -25.922 -28.75 1 93.56 514 ALA A CA 1
ATOM 3942 C C . ALA A 1 514 ? -14.664 -26.047 -28.391 1 93.56 514 ALA A C 1
ATOM 3944 O O . ALA A 1 514 ? -13.883 -26.641 -29.125 1 93.56 514 ALA A O 1
ATOM 3945 N N . PRO A 1 515 ? -14.289 -25.516 -27.266 1 94.88 515 PRO A N 1
ATOM 3946 C CA . PRO A 1 515 ? -12.891 -25.625 -26.844 1 94.88 515 PRO A CA 1
ATOM 3947 C C . PRO A 1 515 ? -12.516 -27.016 -26.375 1 94.88 515 PRO A C 1
ATOM 3949 O O . PRO A 1 515 ? -13.367 -27.75 -25.859 1 94.88 515 PRO A O 1
ATOM 3952 N N . ILE A 1 516 ? -11.297 -27.344 -26.531 1 95.62 516 ILE A N 1
ATOM 3953 C CA . ILE A 1 516 ? -10.867 -28.672 -26.125 1 95.62 516 ILE A CA 1
ATOM 3954 C C . ILE A 1 516 ? -10.281 -28.625 -24.703 1 95.62 516 ILE A C 1
ATOM 3956 O O . ILE A 1 516 ? -9.82 -29.641 -24.188 1 95.62 516 ILE A O 1
ATOM 3960 N N . LEU A 1 517 ? -10.234 -27.547 -24.047 1 95.88 517 LEU A N 1
ATOM 3961 C CA . LEU A 1 517 ? -9.922 -27.359 -22.641 1 95.88 517 LEU A CA 1
ATOM 3962 C C . LEU A 1 517 ? -10.938 -26.438 -21.969 1 95.88 517 LEU A C 1
ATOM 3964 O O . LEU A 1 517 ? -11.492 -25.547 -22.625 1 95.88 517 LEU A O 1
ATOM 3968 N N . PRO A 1 518 ? -11.133 -26.609 -20.719 1 92.75 518 PRO A N 1
ATOM 3969 C CA . PRO A 1 518 ? -12.125 -25.766 -20.031 1 92.75 518 PRO A CA 1
ATOM 3970 C C . PRO A 1 518 ? -11.664 -24.312 -19.891 1 92.75 518 PRO A C 1
ATOM 3972 O O . PRO A 1 518 ? -10.477 -24.031 -20.016 1 92.75 518 PRO A O 1
ATOM 3975 N N . GLU A 1 519 ? -12.68 -23.469 -19.641 1 86.25 519 GLU A N 1
ATOM 3976 C CA . GLU A 1 519 ? -12.414 -22.047 -19.453 1 86.25 519 GLU A CA 1
ATOM 3977 C C . GLU A 1 519 ? -12.078 -21.734 -18 1 86.25 519 GLU A C 1
ATOM 3979 O O . GLU A 1 519 ? -12.445 -22.484 -17.094 1 86.25 519 GLU A O 1
ATOM 3984 N N . VAL A 1 520 ? -11.453 -20.672 -17.766 1 81.5 520 VAL A N 1
ATOM 3985 C CA . VAL A 1 520 ? -10.93 -20.281 -16.469 1 81.5 520 VAL A CA 1
ATOM 3986 C C . VAL A 1 520 ? -12.078 -20.047 -15.492 1 81.5 520 VAL A C 1
ATOM 3988 O O . VAL A 1 520 ? -11.922 -20.25 -14.281 1 81.5 520 VAL A O 1
ATOM 3991 N N . GLU A 1 521 ? -13.258 -19.625 -15.969 1 82.62 521 GLU A N 1
ATOM 3992 C CA . GLU A 1 521 ? -14.414 -19.359 -15.125 1 82.62 521 GLU A CA 1
ATOM 3993 C C . GLU A 1 521 ? -14.836 -20.609 -14.359 1 82.62 521 GLU A C 1
ATOM 3995 O O . GLU A 1 521 ? -15.477 -20.516 -13.312 1 82.62 521 GLU A O 1
ATOM 4000 N N . GLU A 1 522 ? -14.406 -21.75 -14.867 1 87.5 522 GLU A N 1
ATOM 4001 C CA . GLU A 1 522 ? -14.789 -23.016 -14.25 1 87.5 522 GLU A CA 1
ATOM 4002 C C . GLU A 1 522 ? -13.648 -23.594 -13.414 1 87.5 522 GLU A C 1
ATOM 4004 O O . GLU A 1 522 ? -13.688 -24.766 -13.039 1 87.5 522 GLU A O 1
ATOM 4009 N N . LEU A 1 523 ? -12.75 -22.812 -13.125 1 91.75 523 LEU A N 1
ATOM 4010 C CA . LEU A 1 523 ? -11.5 -23.266 -12.531 1 91.75 523 LEU A CA 1
ATOM 4011 C C . LEU A 1 523 ? -11.75 -23.953 -11.188 1 91.75 523 LEU A C 1
ATOM 4013 O O . LEU A 1 523 ? -11.148 -24.984 -10.883 1 91.75 523 LEU A O 1
ATOM 4017 N N . ARG A 1 524 ? -12.609 -23.422 -10.359 1 91.38 524 ARG A N 1
ATOM 4018 C CA . ARG A 1 524 ? -12.844 -23.969 -9.023 1 91.38 524 ARG A CA 1
ATOM 4019 C C . ARG A 1 524 ? -13.5 -25.359 -9.109 1 91.38 524 ARG A C 1
ATOM 4021 O O . ARG A 1 524 ? -13.109 -26.266 -8.391 1 91.38 524 ARG A O 1
ATOM 4028 N N . ASN A 1 525 ? -14.484 -25.469 -10.008 1 93.38 525 ASN A N 1
ATOM 4029 C CA . ASN A 1 525 ? -15.133 -26.766 -10.227 1 93.38 525 ASN A CA 1
ATOM 4030 C C . ASN A 1 525 ? -14.148 -27.797 -10.789 1 93.38 525 ASN A C 1
ATOM 4032 O O . ASN A 1 525 ? -14.148 -28.953 -10.359 1 93.38 525 ASN A O 1
ATOM 4036 N N . ILE A 1 526 ? -13.406 -27.391 -11.695 1 95.19 526 ILE A N 1
ATOM 4037 C CA . ILE A 1 526 ? -12.414 -28.266 -12.32 1 95.19 526 ILE A CA 1
ATOM 4038 C C . ILE A 1 526 ? -11.406 -28.734 -11.273 1 95.19 526 ILE A C 1
ATOM 4040 O O . ILE A 1 526 ? -11.086 -29.922 -11.203 1 95.19 526 ILE A O 1
ATOM 4044 N N . SER A 1 527 ? -10.906 -27.797 -10.492 1 97.75 527 SER A N 1
ATOM 4045 C CA . SER A 1 527 ? -9.891 -28.109 -9.492 1 97.75 527 SER A CA 1
ATOM 4046 C C . SER A 1 527 ? -10.422 -29.078 -8.445 1 97.75 527 SER A C 1
ATOM 4048 O O . SER A 1 527 ? -9.695 -29.953 -7.965 1 97.75 527 SER A O 1
ATOM 4050 N N . GLU A 1 528 ? -11.688 -28.906 -8.086 1 97.75 528 GLU A N 1
ATOM 4051 C CA . GLU A 1 528 ? -12.305 -29.844 -7.156 1 97.75 528 GLU A CA 1
ATOM 4052 C C . GLU A 1 528 ? -12.336 -31.266 -7.734 1 97.75 528 GLU A C 1
ATOM 4054 O O . GLU A 1 528 ? -11.969 -32.219 -7.055 1 97.75 528 GLU A O 1
ATOM 4059 N N . MET A 1 529 ? -12.773 -31.328 -8.984 1 97.56 529 MET A N 1
ATOM 4060 C CA . MET A 1 529 ? -12.844 -32.625 -9.641 1 97.56 529 MET A CA 1
ATOM 4061 C C . MET A 1 529 ? -11.461 -33.25 -9.766 1 97.56 529 MET A C 1
ATOM 4063 O O . MET A 1 529 ? -11.289 -34.438 -9.516 1 97.56 529 MET A O 1
ATOM 4067 N N . VAL A 1 530 ? -10.516 -32.5 -10.164 1 98.44 530 VAL A N 1
ATOM 4068 C CA . VAL A 1 530 ? -9.141 -32.969 -10.273 1 98.44 530 VAL A CA 1
ATOM 4069 C C . VAL A 1 530 ? -8.664 -33.469 -8.922 1 98.44 530 VAL A C 1
ATOM 4071 O O . VAL A 1 530 ? -8.062 -34.562 -8.828 1 98.44 530 VAL A O 1
ATOM 4074 N N . ALA A 1 531 ? -8.945 -32.75 -7.855 1 98.75 531 ALA A N 1
ATOM 4075 C CA . ALA A 1 531 ? -8.516 -33.125 -6.512 1 98.75 531 ALA A CA 1
ATOM 4076 C C . ALA A 1 531 ? -9.086 -34.469 -6.117 1 98.75 531 ALA A C 1
ATOM 4078 O O . ALA A 1 531 ? -8.375 -35.312 -5.566 1 98.75 531 ALA A O 1
ATOM 4079 N N . ILE A 1 532 ? -10.359 -34.656 -6.395 1 98.56 532 ILE A N 1
ATOM 4080 C CA . ILE A 1 532 ? -11.039 -35.906 -6.047 1 98.56 532 ILE A CA 1
ATOM 4081 C C . ILE A 1 532 ? -10.398 -37.094 -6.789 1 98.56 532 ILE A C 1
ATOM 4083 O O . ILE A 1 532 ? -10.031 -38.094 -6.18 1 98.56 532 ILE A O 1
ATOM 4087 N N . GLU A 1 533 ? -10.211 -36.969 -8.078 1 98.5 533 GLU A N 1
ATOM 4088 C CA . GLU A 1 533 ? -9.68 -38.062 -8.898 1 98.5 533 GLU A CA 1
ATOM 4089 C C . GLU A 1 533 ? -8.227 -38.375 -8.539 1 98.5 533 GLU A C 1
ATOM 4091 O O . GLU A 1 533 ? -7.812 -39.531 -8.531 1 98.5 533 GLU A O 1
ATOM 4096 N N . VAL A 1 534 ? -7.465 -37.344 -8.289 1 98.62 534 VAL A N 1
ATOM 4097 C CA . VAL A 1 534 ? -6.07 -37.5 -7.895 1 98.62 534 VAL A CA 1
ATOM 4098 C C . VAL A 1 534 ? -6 -38.25 -6.566 1 98.62 534 VAL A C 1
ATOM 4100 O O . VAL A 1 534 ? -5.195 -39.156 -6.41 1 98.62 534 VAL A O 1
ATOM 4103 N N . ALA A 1 535 ? -6.828 -37.875 -5.602 1 98.69 535 ALA A N 1
ATOM 4104 C CA . ALA A 1 535 ? -6.863 -38.531 -4.301 1 98.69 535 ALA A CA 1
ATOM 4105 C C . ALA A 1 535 ? -7.223 -40 -4.445 1 98.69 535 ALA A C 1
ATOM 4107 O O . ALA A 1 535 ? -6.625 -40.844 -3.789 1 98.69 535 ALA A O 1
ATOM 4108 N N . LYS A 1 536 ? -8.195 -40.312 -5.285 1 98.44 536 LYS A N 1
ATOM 4109 C CA . LYS A 1 536 ? -8.602 -41.688 -5.523 1 98.44 536 LYS A CA 1
ATOM 4110 C C . LYS A 1 536 ? -7.434 -42.531 -6.035 1 98.44 536 LYS A C 1
ATOM 4112 O O . LYS A 1 536 ? -7.211 -43.625 -5.57 1 98.44 536 LYS A O 1
ATOM 4117 N N . VAL A 1 537 ? -6.688 -42 -6.973 1 97.88 537 VAL A N 1
ATOM 4118 C CA . VAL A 1 537 ? -5.57 -42.719 -7.57 1 97.88 537 VAL A CA 1
ATOM 4119 C C . VAL A 1 537 ? -4.461 -42.906 -6.539 1 97.88 537 VAL A C 1
ATOM 4121 O O . VAL A 1 537 ? -3.816 -43.969 -6.492 1 97.88 537 VAL A O 1
ATOM 4124 N N . ALA A 1 538 ? -4.207 -41.844 -5.738 1 98.31 538 ALA A N 1
ATOM 4125 C CA . ALA A 1 538 ? -3.201 -41.969 -4.684 1 98.31 538 ALA A CA 1
ATOM 4126 C C . ALA A 1 538 ? -3.525 -43.125 -3.744 1 98.31 538 ALA A C 1
ATOM 4128 O O . ALA A 1 538 ? -2.631 -43.875 -3.342 1 98.31 538 ALA A O 1
ATOM 4129 N N . VAL A 1 539 ? -4.777 -43.281 -3.375 1 98.19 539 VAL A N 1
ATOM 4130 C CA . VAL A 1 539 ? -5.219 -44.375 -2.512 1 98.19 539 VAL A CA 1
ATOM 4131 C C . VAL A 1 539 ? -5.062 -45.688 -3.24 1 98.19 539 VAL A C 1
ATOM 4133 O O . VAL A 1 539 ? -4.523 -46.656 -2.684 1 98.19 539 VAL A O 1
ATOM 4136 N N . ALA A 1 540 ? -5.52 -45.719 -4.449 1 97.44 540 ALA A N 1
ATOM 4137 C CA . ALA A 1 540 ? -5.488 -46.938 -5.246 1 97.44 540 ALA A CA 1
ATOM 4138 C C . ALA A 1 540 ? -4.055 -47.438 -5.445 1 97.44 540 ALA A C 1
ATOM 4140 O O . ALA A 1 540 ? -3.803 -48.656 -5.469 1 97.44 540 ALA A O 1
ATOM 4141 N N . GLU A 1 541 ? -3.109 -46.5 -5.586 1 97.12 541 GLU A N 1
ATOM 4142 C CA . GLU A 1 541 ? -1.721 -46.875 -5.863 1 97.12 541 GLU A CA 1
ATOM 4143 C C . GLU A 1 541 ? -0.935 -47.062 -4.57 1 97.12 541 GLU A C 1
ATOM 4145 O O . GLU A 1 541 ? 0.261 -47.375 -4.605 1 97.12 541 GLU A O 1
ATOM 4150 N N . GLY A 1 542 ? -1.537 -46.812 -3.461 1 97.06 542 GLY A N 1
ATOM 4151 C CA . GLY A 1 542 ? -0.954 -47.156 -2.172 1 97.06 542 GLY A CA 1
ATOM 4152 C C . GLY A 1 542 ? 0.01 -46.094 -1.659 1 97.06 542 GLY A C 1
ATOM 4153 O O . GLY A 1 542 ? 0.848 -46.375 -0.801 1 97.06 542 GLY A O 1
ATOM 4154 N N . VAL A 1 543 ? -0.065 -44.906 -2.152 1 97.44 543 VAL A N 1
ATOM 4155 C CA . VAL A 1 543 ? 0.886 -43.906 -1.726 1 97.44 543 VAL A CA 1
ATOM 4156 C C . VAL A 1 543 ? 0.206 -42.938 -0.762 1 97.44 543 VAL A C 1
ATOM 4158 O O . VAL A 1 543 ? 0.85 -42.031 -0.224 1 97.44 543 VAL A O 1
ATOM 4161 N N . ALA A 1 544 ? -1.116 -43.125 -0.498 1 97.56 544 ALA A N 1
ATOM 4162 C CA . ALA A 1 544 ? -1.846 -42.312 0.458 1 97.56 544 ALA A CA 1
ATOM 4163 C C . ALA A 1 544 ? -1.545 -42.719 1.893 1 97.56 544 ALA A C 1
ATOM 4165 O O . ALA A 1 544 ? -1.6 -43.906 2.223 1 97.56 544 ALA A O 1
ATOM 4166 N N . ARG A 1 545 ? -1.252 -41.812 2.789 1 95.5 545 ARG A N 1
ATOM 4167 C CA . ARG A 1 545 ? -1.055 -42.094 4.203 1 95.5 545 ARG A CA 1
ATOM 4168 C C . ARG A 1 545 ? -2.385 -42.125 4.949 1 95.5 545 ARG A C 1
ATOM 4170 O O . ARG A 1 545 ? -2.49 -42.719 6.027 1 95.5 545 ARG A O 1
ATOM 4177 N N . VAL A 1 546 ? -3.322 -41.406 4.41 1 94.56 546 VAL A N 1
ATOM 4178 C CA . VAL A 1 546 ? -4.695 -41.469 4.895 1 94.56 546 VAL A CA 1
ATOM 4179 C C . VAL A 1 546 ? -5.578 -42.188 3.887 1 94.56 546 VAL A C 1
ATOM 4181 O O . VAL A 1 546 ? -5.879 -41.656 2.814 1 94.56 546 VAL A O 1
ATOM 4184 N N . ASN A 1 547 ? -6.031 -43.312 4.316 1 93.88 547 ASN A N 1
ATOM 4185 C CA . ASN A 1 547 ? -6.836 -44.156 3.422 1 93.88 547 ASN A CA 1
ATOM 4186 C C . ASN A 1 547 ? -8.32 -43.844 3.572 1 93.88 547 ASN A C 1
ATOM 4188 O O . ASN A 1 547 ? -8.922 -44.156 4.605 1 93.88 547 ASN A O 1
ATOM 4192 N N . LEU A 1 548 ? -8.883 -43.344 2.506 1 94.5 548 LEU A N 1
ATOM 4193 C CA . LEU A 1 548 ? -10.281 -42.969 2.518 1 94.5 548 LEU A CA 1
ATOM 4194 C C . LEU A 1 548 ? -11.062 -43.688 1.425 1 94.5 548 LEU A C 1
ATOM 4196 O O . LEU A 1 548 ? -10.5 -44.031 0.384 1 94.5 548 LEU A O 1
ATOM 4200 N N . SER A 1 549 ? -12.328 -43.906 1.72 1 94.38 549 SER A N 1
ATOM 4201 C CA . SER A 1 549 ? -13.227 -44.375 0.667 1 94.38 549 SER A CA 1
ATOM 4202 C C . SER A 1 549 ? -13.523 -43.25 -0.336 1 94.38 549 SER A C 1
ATOM 4204 O O . SER A 1 549 ? -13.258 -42.062 -0.067 1 94.38 549 SER A O 1
ATOM 4206 N N . ASP A 1 550 ? -14.055 -43.688 -1.469 1 92.19 550 ASP A N 1
ATOM 4207 C CA . ASP A 1 550 ? -14.359 -42.688 -2.504 1 92.19 550 ASP A CA 1
ATOM 4208 C C . ASP A 1 550 ? -15.281 -41.594 -1.97 1 92.19 550 ASP A C 1
ATOM 4210 O O . ASP A 1 550 ? -15.062 -40.406 -2.23 1 92.19 550 ASP A O 1
ATOM 4214 N N . ASN A 1 551 ? -16.281 -42 -1.265 1 92.69 551 ASN A N 1
ATOM 4215 C CA . ASN A 1 551 ? -17.203 -41.031 -0.695 1 92.69 551 ASN A CA 1
ATOM 4216 C C . ASN A 1 551 ? -16.531 -40.156 0.357 1 92.69 551 ASN A C 1
ATOM 4218 O O . ASN A 1 551 ? -16.828 -38.969 0.457 1 92.69 551 ASN A O 1
ATOM 4222 N N . ASP A 1 552 ? -15.734 -40.719 1.007 1 96.06 552 ASP A N 1
ATOM 4223 C CA . ASP A 1 552 ? -15.023 -39.969 2.033 1 96.06 552 ASP A CA 1
ATOM 4224 C C . ASP A 1 552 ? -14.023 -39 1.408 1 96.06 552 ASP A C 1
ATOM 4226 O O . ASP A 1 552 ? -13.773 -37.938 1.954 1 96.06 552 ASP A O 1
ATOM 4230 N N . ILE A 1 553 ? -13.516 -39.375 0.312 1 97.44 553 ILE A N 1
ATOM 4231 C CA . ILE A 1 553 ? -12.586 -38.531 -0.4 1 97.44 553 ILE A CA 1
ATOM 4232 C C . ILE A 1 553 ? -13.312 -37.25 -0.849 1 97.44 553 ILE A C 1
ATOM 4234 O O . ILE A 1 553 ? -12.805 -36.156 -0.665 1 97.44 553 ILE A O 1
ATOM 4238 N N . LYS A 1 554 ? -14.422 -37.438 -1.483 1 97.44 554 LYS A N 1
ATOM 4239 C CA . LYS A 1 554 ? -15.203 -36.281 -1.937 1 97.44 554 LYS A CA 1
ATOM 4240 C C . LYS A 1 554 ? -15.5 -35.344 -0.781 1 97.44 554 LYS A C 1
ATOM 4242 O O . LYS A 1 554 ? -15.344 -34.125 -0.912 1 97.44 554 LYS A O 1
ATOM 4247 N N . MET A 1 555 ? -15.891 -35.875 0.338 1 97.38 555 MET A N 1
ATOM 4248 C CA . MET A 1 555 ? -16.219 -35.062 1.514 1 97.38 555 MET A CA 1
ATOM 4249 C C . MET A 1 555 ? -14.969 -34.375 2.059 1 97.38 555 MET A C 1
ATOM 4251 O O . MET A 1 555 ? -15.008 -33.188 2.42 1 97.38 555 MET A O 1
ATOM 4255 N N . ALA A 1 556 ? -13.93 -35.125 2.109 1 97.19 556 ALA A N 1
ATOM 4256 C CA . ALA A 1 556 ? -12.68 -34.594 2.641 1 97.19 556 ALA A CA 1
ATOM 4257 C C . ALA A 1 556 ? -12.172 -33.438 1.782 1 97.19 556 ALA A C 1
ATOM 4259 O O . ALA A 1 556 ? -11.656 -32.438 2.307 1 97.19 556 ALA A O 1
ATOM 4260 N N . VAL A 1 557 ? -12.25 -33.562 0.478 1 97.94 557 VAL A N 1
ATOM 4261 C CA . VAL A 1 557 ? -11.836 -32.531 -0.437 1 97.94 557 VAL A CA 1
ATOM 4262 C C . VAL A 1 557 ? -12.695 -31.281 -0.209 1 97.94 557 VAL A C 1
ATOM 4264 O O . VAL A 1 557 ? -12.164 -30.172 -0.052 1 97.94 557 VAL A O 1
ATOM 4267 N N . GLN A 1 558 ? -13.961 -31.438 -0.138 1 96.94 558 GLN A N 1
ATOM 4268 C CA . GLN A 1 558 ? -14.875 -30.312 0.041 1 96.94 558 GLN A CA 1
ATOM 4269 C C . GLN A 1 558 ? -14.641 -29.609 1.379 1 96.94 558 GLN A C 1
ATOM 4271 O O . GLN A 1 558 ? -14.688 -28.391 1.464 1 96.94 558 GLN A O 1
ATOM 4276 N N . GLU A 1 559 ? -14.367 -30.391 2.361 1 95.31 559 GLU A N 1
ATOM 4277 C CA . GLU A 1 559 ? -14.117 -29.844 3.691 1 95.31 559 GLU A CA 1
ATOM 4278 C C . GLU A 1 559 ? -12.789 -29.094 3.738 1 95.31 559 GLU A C 1
ATOM 4280 O O . GLU A 1 559 ? -12.625 -28.156 4.523 1 95.31 559 GLU A O 1
ATOM 4285 N N . ALA A 1 560 ? -11.867 -29.516 2.914 1 95.69 560 ALA A N 1
ATOM 4286 C CA . ALA A 1 560 ? -10.523 -28.922 2.922 1 95.69 560 ALA A CA 1
ATOM 4287 C C . ALA A 1 560 ? -10.492 -27.625 2.119 1 95.69 560 ALA A C 1
ATOM 4289 O O . ALA A 1 560 ? -9.539 -26.844 2.223 1 95.69 560 ALA A O 1
ATOM 4290 N N . MET A 1 561 ? -11.508 -27.328 1.365 1 97.12 561 MET A N 1
ATOM 4291 C CA . MET A 1 561 ? -11.547 -26.141 0.526 1 97.12 561 MET A CA 1
ATOM 4292 C C . MET A 1 561 ? -11.844 -24.891 1.361 1 97.12 561 MET A C 1
ATOM 4294 O O . MET A 1 561 ? -12.992 -24.656 1.74 1 97.12 561 MET A O 1
ATOM 4298 N N . TRP A 1 562 ? -10.867 -24.109 1.59 1 95.94 562 TRP A N 1
ATOM 4299 C CA . TRP A 1 562 ? -10.953 -22.859 2.336 1 95.94 562 TRP A CA 1
ATOM 4300 C C . TRP A 1 562 ? -11.781 -21.828 1.576 1 95.94 562 TRP A C 1
ATOM 4302 O O . TRP A 1 562 ? -11.695 -21.734 0.349 1 95.94 562 TRP A O 1
ATOM 4312 N N . LYS A 1 563 ? -12.57 -21.078 2.27 1 95.94 563 LYS A N 1
ATOM 4313 C CA . LYS A 1 563 ? -13.383 -20.016 1.695 1 95.94 563 LYS A CA 1
ATOM 4314 C C . LYS A 1 563 ? -12.977 -18.656 2.246 1 95.94 563 LYS A C 1
ATOM 4316 O O . LYS A 1 563 ? -12.648 -18.531 3.43 1 95.94 563 LYS A O 1
ATOM 4321 N N . PRO A 1 564 ? -12.938 -17.625 1.414 1 97.38 564 PRO A N 1
ATOM 4322 C CA . PRO A 1 564 ? -12.562 -16.281 1.859 1 97.38 564 PRO A CA 1
ATOM 4323 C C . PRO A 1 564 ? -13.703 -15.562 2.588 1 97.38 564 PRO A C 1
ATOM 4325 O O . PRO A 1 564 ? -14.273 -14.609 2.057 1 97.38 564 PRO A O 1
ATOM 4328 N N . GLU A 1 565 ? -13.906 -15.953 3.809 1 97.62 565 GLU A N 1
ATOM 4329 C CA . GLU A 1 565 ? -14.914 -15.367 4.676 1 97.62 565 GLU A CA 1
ATOM 4330 C C . GLU A 1 565 ? -14.32 -14.938 6.012 1 97.62 565 GLU A C 1
ATOM 4332 O O . GLU A 1 565 ? -13.391 -15.57 6.516 1 97.62 565 GLU A O 1
ATOM 4337 N N . TYR A 1 566 ? -14.914 -13.867 6.496 1 97.56 566 TYR A N 1
ATOM 4338 C CA . TYR A 1 566 ? -14.492 -13.445 7.828 1 97.56 566 TYR A CA 1
ATOM 4339 C C . TYR A 1 566 ? -15.016 -14.406 8.891 1 97.56 566 TYR A C 1
ATOM 4341 O O . TYR A 1 566 ? -16.219 -14.625 9 1 97.56 566 TYR A O 1
ATOM 4349 N N . ARG A 1 567 ? -14.148 -14.945 9.68 1 96.31 567 ARG A N 1
ATOM 4350 C CA . ARG A 1 567 ? -14.5 -15.797 10.812 1 96.31 567 ARG A CA 1
ATOM 4351 C C . ARG A 1 567 ? -14.469 -15.008 12.117 1 96.31 567 ARG A C 1
ATOM 4353 O O . ARG A 1 567 ? -13.828 -13.961 12.203 1 96.31 567 ARG A O 1
ATOM 4360 N N . GLN A 1 568 ? -15.203 -15.539 13.039 1 96.44 568 GLN A N 1
ATOM 4361 C CA . GLN A 1 568 ? -15.141 -14.914 14.359 1 96.44 568 GLN A CA 1
ATOM 4362 C C . GLN A 1 568 ? -13.727 -15.008 14.938 1 96.44 568 GLN A C 1
ATOM 4364 O O . GLN A 1 568 ? -13.078 -16.047 14.844 1 96.44 568 GLN A O 1
ATOM 4369 N N . ILE A 1 569 ? -13.297 -13.945 15.492 1 97.06 569 ILE A N 1
ATOM 4370 C CA . ILE A 1 569 ? -11.992 -13.914 16.141 1 97.06 569 ILE A CA 1
ATOM 4371 C C . ILE A 1 569 ? -12.18 -13.727 17.656 1 97.06 569 ILE A C 1
ATOM 4373 O O . ILE A 1 569 ? -12.836 -12.781 18.094 1 97.06 569 ILE A O 1
ATOM 4377 N N . LYS A 1 570 ? -11.602 -14.562 18.375 1 95.69 570 LYS A N 1
ATOM 4378 C CA . LYS A 1 570 ? -11.734 -14.539 19.828 1 95.69 570 LYS A CA 1
ATOM 4379 C C . LYS A 1 570 ? -10.383 -14.281 20.5 1 95.69 570 LYS A C 1
ATOM 4381 O O . LYS A 1 570 ? -9.375 -14.875 20.125 1 95.69 570 LYS A O 1
ATOM 4386 N N . ALA A 1 571 ? -10.461 -13.359 21.406 1 94.94 571 ALA A N 1
ATOM 4387 C CA . ALA A 1 571 ? -9.281 -13.086 22.219 1 94.94 571 ALA A CA 1
ATOM 4388 C C . ALA A 1 571 ? -9.094 -14.156 23.297 1 94.94 571 ALA A C 1
ATOM 4390 O O . ALA A 1 571 ? -10.031 -14.477 24.016 1 94.94 571 ALA A O 1
ATOM 4391 N N . VAL A 1 572 ? -7.891 -14.711 23.25 1 92.88 572 VAL A N 1
ATOM 4392 C CA . VAL A 1 572 ? -7.57 -15.664 24.297 1 92.88 572 VAL A CA 1
ATOM 4393 C C . VAL A 1 572 ? -6.348 -15.188 25.078 1 92.88 572 VAL A C 1
ATOM 4395 O O . VAL A 1 572 ? -5.598 -14.328 24.609 1 92.88 572 VAL A O 1
ATOM 4398 N N . GLU A 1 573 ? -6.207 -15.547 26.297 1 84.81 573 GLU A N 1
ATOM 4399 C CA . GLU A 1 573 ? -5.094 -15.094 27.141 1 84.81 573 GLU A CA 1
ATOM 4400 C C . GLU A 1 573 ? -3.842 -15.93 26.891 1 84.81 573 GLU A C 1
ATOM 4402 O O . GLU A 1 573 ? -3.936 -17.109 26.516 1 84.81 573 GLU A O 1
ATOM 4407 N N . LYS A 1 574 ? -2.727 -15.227 26.984 1 70.62 574 LYS A N 1
ATOM 4408 C CA . LYS A 1 574 ? -1.479 -15.984 26.906 1 70.62 574 LYS A CA 1
ATOM 4409 C C . LYS A 1 574 ? -1.344 -16.938 28.094 1 70.62 574 LYS A C 1
ATOM 4411 O O . LYS A 1 574 ? -1.513 -16.547 29.234 1 70.62 574 LYS A O 1
ATOM 4416 N N . VAL A 1 575 ? -1.472 -18.266 27.953 1 46.06 575 VAL A N 1
ATOM 4417 C CA . VAL A 1 575 ? -1.282 -19.188 29.078 1 46.06 575 VAL A CA 1
ATOM 4418 C C . VAL A 1 575 ? 0.172 -19.141 29.547 1 46.06 575 VAL A C 1
ATOM 4420 O O . VAL A 1 575 ? 1.089 -19.375 28.75 1 46.06 575 VAL A O 1
ATOM 4423 N N . ARG A 1 576 ? 0.577 -18.359 30.453 1 39.78 576 ARG A N 1
ATOM 4424 C CA . ARG A 1 576 ? 1.862 -18.547 31.125 1 39.78 576 ARG A CA 1
ATOM 4425 C C . ARG A 1 576 ? 2 -19.969 31.656 1 39.78 576 ARG A C 1
ATOM 4427 O O . ARG A 1 576 ? 1.185 -20.406 32.469 1 39.78 576 ARG A O 1
ATOM 4434 N N . ILE A 1 577 ? 2.68 -20.703 31 1 23.42 577 ILE A N 1
ATOM 4435 C CA . ILE A 1 577 ? 3.104 -21.891 31.719 1 23.42 577 ILE A CA 1
ATOM 4436 C C . ILE A 1 577 ? 4.25 -21.547 32.656 1 23.42 577 ILE A C 1
ATOM 4438 O O . ILE A 1 577 ? 5.215 -20.891 32.281 1 23.42 577 ILE A O 1
ATOM 4442 N N . MET B 1 1 ? 16.109 6.711 38 1 20.92 1 MET B N 1
ATOM 4443 C CA . MET B 1 1 ? 15.633 6.699 36.625 1 20.92 1 MET B CA 1
ATOM 4444 C C . MET B 1 1 ? 14.773 5.469 36.375 1 20.92 1 MET B C 1
ATOM 4446 O O . MET B 1 1 ? 15.281 4.344 36.375 1 20.92 1 MET B O 1
ATOM 4450 N N . ASN B 1 2 ? 13.562 5.414 36.875 1 21.19 2 ASN B N 1
ATOM 4451 C CA . ASN B 1 2 ? 12.672 4.324 37.219 1 21.19 2 ASN B CA 1
ATOM 4452 C C . ASN B 1 2 ? 12.203 3.549 36 1 21.19 2 ASN B C 1
ATOM 4454 O O . ASN B 1 2 ? 11.586 4.117 35.094 1 21.19 2 ASN B O 1
ATOM 4458 N N . ARG B 1 3 ? 12.914 2.537 35.656 1 31.03 3 ARG B N 1
ATOM 4459 C CA . ARG B 1 3 ? 12.773 1.473 34.656 1 31.03 3 ARG B CA 1
ATOM 4460 C C . ARG B 1 3 ? 11.383 0.856 34.719 1 31.03 3 ARG B C 1
ATOM 4462 O O . ARG B 1 3 ? 11.242 -0.367 34.781 1 31.03 3 ARG B O 1
ATOM 4469 N N . GLY B 1 4 ? 10.484 1.476 35.312 1 27.62 4 GLY B N 1
ATOM 4470 C CA . GLY B 1 4 ? 9.219 0.778 35.469 1 27.62 4 GLY B CA 1
ATOM 4471 C C . GLY B 1 4 ? 8.672 0.239 34.156 1 27.62 4 GLY B C 1
ATOM 4472 O O . GLY B 1 4 ? 9.266 0.439 33.094 1 27.62 4 GLY B O 1
ATOM 4473 N N . ARG B 1 5 ? 7.227 0.143 34 1 32.06 5 ARG B N 1
ATOM 4474 C CA . ARG B 1 5 ? 6.289 -0.594 33.156 1 32.06 5 ARG B CA 1
ATOM 4475 C C . ARG B 1 5 ? 6.355 -0.114 31.719 1 32.06 5 ARG B C 1
ATOM 4477 O O . ARG B 1 5 ? 5.566 0.736 31.297 1 32.06 5 ARG B O 1
ATOM 4484 N N . ASP B 1 6 ? 7.43 0.125 31.188 1 34.91 6 ASP B N 1
ATOM 4485 C CA . ASP B 1 6 ? 7.543 0.481 29.781 1 34.91 6 ASP B CA 1
ATOM 4486 C C . ASP B 1 6 ? 6.914 -0.59 28.891 1 34.91 6 ASP B C 1
ATOM 4488 O O . ASP B 1 6 ? 7.434 -0.895 27.812 1 34.91 6 ASP B O 1
ATOM 4492 N N . VAL B 1 7 ? 6.086 -1.436 29.281 1 37.81 7 VAL B N 1
ATOM 4493 C CA . VAL B 1 7 ? 5.441 -2.605 28.688 1 37.81 7 VAL B CA 1
ATOM 4494 C C . VAL B 1 7 ? 4.848 -2.236 27.344 1 37.81 7 VAL B C 1
ATOM 4496 O O . VAL B 1 7 ? 4.734 -3.086 26.453 1 37.81 7 VAL B O 1
ATOM 4499 N N . MET B 1 8 ? 4.215 -1.078 27.188 1 47.56 8 MET B N 1
ATOM 4500 C CA . MET B 1 8 ? 3.289 -0.909 26.078 1 47.56 8 MET B CA 1
ATOM 4501 C C . MET B 1 8 ? 3.994 -0.289 24.875 1 47.56 8 MET B C 1
ATOM 4503 O O . MET B 1 8 ? 3.434 -0.24 23.781 1 47.56 8 MET B O 1
ATOM 4507 N N . SER B 1 9 ? 5.184 0.245 25.125 1 64.19 9 SER B N 1
ATOM 4508 C CA . SER B 1 9 ? 5.867 0.801 23.953 1 64.19 9 SER B CA 1
ATOM 4509 C C . SER B 1 9 ? 6.586 -0.287 23.172 1 64.19 9 SER B C 1
ATOM 4511 O O . SER B 1 9 ? 7.121 -1.232 23.75 1 64.19 9 SER B O 1
ATOM 4513 N N . LYS B 1 10 ? 6.391 -0.263 21.953 1 80.94 10 LYS B N 1
ATOM 4514 C CA . LYS B 1 10 ? 6.988 -1.245 21.047 1 80.94 10 LYS B CA 1
ATOM 4515 C C . LYS B 1 10 ? 8.516 -1.182 21.094 1 80.94 10 LYS B C 1
ATOM 4517 O O . LYS B 1 10 ? 9.195 -2.113 20.656 1 80.94 10 LYS B O 1
ATOM 4522 N N . PHE B 1 11 ? 9.086 -0.064 21.594 1 85.31 11 PHE B N 1
ATOM 4523 C CA . PHE B 1 11 ? 10.531 0.073 21.734 1 85.31 11 PHE B CA 1
ATOM 4524 C C . PHE B 1 11 ? 10.883 1.185 22.719 1 85.31 11 PHE B C 1
ATOM 4526 O O . PHE B 1 11 ? 10.008 1.953 23.125 1 85.31 11 PHE B O 1
ATOM 4533 N N . THR B 1 12 ? 12.047 1.245 23.219 1 87.94 12 THR B N 1
ATOM 4534 C CA . THR B 1 12 ? 12.609 2.314 24.031 1 87.94 12 THR B CA 1
ATOM 4535 C C . THR B 1 12 ? 13.883 2.863 23.406 1 87.94 12 THR B C 1
ATOM 4537 O O . THR B 1 12 ? 14.508 2.205 22.578 1 87.94 12 THR B O 1
ATOM 4540 N N . VAL B 1 13 ? 14.188 4.07 23.719 1 87.19 13 VAL B N 1
ATOM 4541 C CA . VAL B 1 13 ? 15.406 4.695 23.219 1 87.19 13 VAL B CA 1
ATOM 4542 C C . VAL B 1 13 ? 16.5 4.629 24.281 1 87.19 13 VAL B C 1
ATOM 4544 O O . VAL B 1 13 ? 16.328 5.164 25.391 1 87.19 13 VAL B O 1
ATOM 4547 N N . ALA B 1 14 ? 17.547 4.047 23.891 1 87.88 14 ALA B N 1
ATOM 4548 C CA . ALA B 1 14 ? 18.688 3.947 24.797 1 87.88 14 ALA B CA 1
ATOM 4549 C C . ALA B 1 14 ? 19.469 5.262 24.859 1 87.88 14 ALA B C 1
ATOM 4551 O O . ALA B 1 14 ? 19.219 6.168 24.062 1 87.88 14 ALA B O 1
ATOM 4552 N N . SER B 1 15 ? 20.375 5.398 25.766 1 86.5 15 SER B N 1
ATOM 4553 C CA . SER B 1 15 ? 21.141 6.617 25.969 1 86.5 15 SER B CA 1
ATOM 4554 C C . SER B 1 15 ? 22 6.949 24.75 1 86.5 15 SER B C 1
ATOM 4556 O O . SER B 1 15 ? 22.25 8.117 24.453 1 86.5 15 SER B O 1
ATOM 4558 N N . ASN B 1 16 ? 22.359 5.906 24.078 1 88.06 16 ASN B N 1
ATOM 4559 C CA . ASN B 1 16 ? 23.219 6.125 22.922 1 88.06 16 ASN B CA 1
ATOM 4560 C C . ASN B 1 16 ? 22.406 6.355 21.656 1 88.06 16 ASN B C 1
ATOM 4562 O O . ASN B 1 16 ? 22.969 6.453 20.562 1 88.06 16 ASN B O 1
ATOM 4566 N N . GLY B 1 17 ? 21.094 6.355 21.812 1 89.06 17 GLY B N 1
ATOM 4567 C CA . GLY B 1 17 ? 20.234 6.648 20.672 1 89.06 17 GLY B CA 1
ATOM 4568 C C . GLY B 1 17 ? 19.688 5.402 20 1 89.06 17 GLY B C 1
ATOM 4569 O O . GLY B 1 17 ? 18.781 5.488 19.172 1 89.06 17 GLY B O 1
ATOM 4570 N N . ALA B 1 18 ? 20.203 4.273 20.422 1 93.06 18 ALA B N 1
ATOM 4571 C CA . ALA B 1 18 ? 19.734 3.018 19.844 1 93.06 18 ALA B CA 1
ATOM 4572 C C . ALA B 1 18 ? 18.312 2.705 20.281 1 93.06 18 ALA B C 1
ATOM 4574 O O . ALA B 1 18 ? 17.891 3.102 21.375 1 93.06 18 ALA B O 1
ATOM 4575 N N . LEU B 1 19 ? 17.625 2.062 19.438 1 94.81 19 LEU B N 1
ATOM 4576 C CA . LEU B 1 19 ? 16.281 1.603 19.781 1 94.81 19 LEU B CA 1
ATOM 4577 C C . LEU B 1 19 ? 16.312 0.173 20.297 1 94.81 19 LEU B C 1
ATOM 4579 O O . LEU B 1 19 ? 16.906 -0.711 19.688 1 94.81 19 LEU B O 1
ATOM 4583 N N . GLU B 1 20 ? 15.789 -0.012 21.422 1 95.5 20 GLU B N 1
ATOM 4584 C CA . GLU B 1 20 ? 15.711 -1.338 22.031 1 95.5 20 GLU B CA 1
ATOM 4585 C C . GLU B 1 20 ? 14.289 -1.884 21.984 1 95.5 20 GLU B C 1
ATOM 4587 O O . GLU B 1 20 ? 13.336 -1.169 22.297 1 95.5 20 GLU B O 1
ATOM 4592 N N . THR B 1 21 ? 14.164 -3.158 21.547 1 95.06 21 THR B N 1
ATOM 4593 C CA . THR B 1 21 ? 12.828 -3.727 21.406 1 95.06 21 THR B CA 1
ATOM 4594 C C . THR B 1 21 ? 12.828 -5.203 21.781 1 95.06 21 THR B C 1
ATOM 4596 O O . THR B 1 21 ? 13.852 -5.879 21.688 1 95.06 21 THR B O 1
ATOM 4599 N N . THR B 1 22 ? 11.672 -5.691 22.25 1 93.06 22 THR B N 1
ATOM 4600 C CA . THR B 1 22 ? 11.484 -7.109 22.516 1 93.06 22 THR B CA 1
ATOM 4601 C C . THR B 1 22 ? 10.859 -7.82 21.328 1 93.06 22 THR B C 1
ATOM 4603 O O . THR B 1 22 ? 10.742 -9.047 21.312 1 93.06 22 THR B O 1
ATOM 4606 N N . LEU B 1 23 ? 10.453 -7.082 20.328 1 92.44 23 LEU B N 1
ATOM 4607 C CA . LEU B 1 23 ? 9.812 -7.648 19.141 1 92.44 23 LEU B CA 1
ATOM 4608 C C . LEU B 1 23 ? 10.812 -8.453 18.312 1 92.44 23 LEU B C 1
ATOM 4610 O O . LEU B 1 23 ? 12.016 -8.203 18.375 1 92.44 23 LEU B O 1
ATOM 4614 N N . ARG B 1 24 ? 10.281 -9.469 17.578 1 93.19 24 ARG B N 1
ATOM 4615 C CA . ARG B 1 24 ? 11.094 -10.289 16.688 1 93.19 24 ARG B CA 1
ATOM 4616 C C . ARG B 1 24 ? 10.375 -10.539 15.375 1 93.19 24 ARG B C 1
ATOM 4618 O O . ARG B 1 24 ? 9.141 -10.484 15.312 1 93.19 24 ARG B O 1
ATOM 4625 N N . GLY B 1 25 ? 11.148 -10.805 14.375 1 93.25 25 GLY B N 1
ATOM 4626 C CA . GLY B 1 25 ? 10.625 -11.266 13.102 1 93.25 25 GLY B CA 1
ATOM 4627 C C . GLY B 1 25 ? 9.609 -10.328 12.492 1 93.25 25 GLY B C 1
ATOM 4628 O O . GLY B 1 25 ? 9.867 -9.125 12.352 1 93.25 25 GLY B O 1
ATOM 4629 N N . ALA B 1 26 ? 8.445 -10.875 12.203 1 90.62 26 ALA B N 1
ATOM 4630 C CA . ALA B 1 26 ? 7.395 -10.156 11.484 1 90.62 26 ALA B CA 1
ATOM 4631 C C . ALA B 1 26 ? 6.902 -8.961 12.289 1 90.62 26 ALA B C 1
ATOM 4633 O O . ALA B 1 26 ? 6.504 -7.941 11.719 1 90.62 26 ALA B O 1
ATOM 4634 N N . GLU B 1 27 ? 6.945 -9.023 13.602 1 91.38 27 GLU B N 1
ATOM 4635 C CA . GLU B 1 27 ? 6.484 -7.93 14.445 1 91.38 27 GLU B CA 1
ATOM 4636 C C . GLU B 1 27 ? 7.359 -6.691 14.266 1 91.38 27 GLU B C 1
ATOM 4638 O O . GLU B 1 27 ? 6.863 -5.566 14.289 1 91.38 27 GLU B O 1
ATOM 4643 N N . VAL B 1 28 ? 8.664 -6.918 14.094 1 94.75 28 VAL B N 1
ATOM 4644 C CA . VAL B 1 28 ? 9.586 -5.812 13.852 1 94.75 28 VAL B CA 1
ATOM 4645 C C . VAL B 1 28 ? 9.258 -5.152 12.516 1 94.75 28 VAL B C 1
ATOM 4647 O O . VAL B 1 28 ? 9.18 -3.926 12.422 1 94.75 28 VAL B O 1
ATOM 4650 N N . LEU B 1 29 ? 9.008 -5.988 11.531 1 95.19 29 LEU B N 1
ATOM 4651 C CA . LEU B 1 29 ? 8.75 -5.504 10.18 1 95.19 29 LEU B CA 1
ATOM 4652 C C . LEU B 1 29 ? 7.41 -4.785 10.102 1 95.19 29 LEU B C 1
ATOM 4654 O O . LEU B 1 29 ? 7.18 -3.988 9.188 1 95.19 29 LEU B O 1
ATOM 4658 N N . SER B 1 30 ? 6.539 -5.023 11.094 1 93.19 30 SER B N 1
ATOM 4659 C CA . SER B 1 30 ? 5.203 -4.434 11.086 1 93.19 30 SER B CA 1
ATOM 4660 C C . SER B 1 30 ? 5.156 -3.164 11.93 1 93.19 30 SER B C 1
ATOM 4662 O O . SER B 1 30 ? 4.094 -2.559 12.086 1 93.19 30 SER B O 1
ATOM 4664 N N . THR B 1 31 ? 6.227 -2.752 12.516 1 93.88 31 THR B N 1
ATOM 4665 C CA . THR B 1 31 ? 6.324 -1.526 13.305 1 93.88 31 THR B CA 1
ATOM 4666 C C . THR B 1 31 ? 7.016 -0.427 12.5 1 93.88 31 THR B C 1
ATOM 4668 O O . THR B 1 31 ? 8.242 -0.431 12.367 1 93.88 31 THR B O 1
ATOM 4671 N N . PRO B 1 32 ? 6.32 0.545 12.055 1 95.19 32 PRO B N 1
ATOM 4672 C CA . PRO B 1 32 ? 6.801 1.497 11.047 1 95.19 32 PRO B CA 1
ATOM 4673 C C . PRO B 1 32 ? 8.094 2.193 11.461 1 95.19 32 PRO B C 1
ATOM 4675 O O . PRO B 1 32 ? 8.969 2.432 10.625 1 95.19 32 PRO B O 1
ATOM 4678 N N . LEU B 1 33 ? 8.289 2.473 12.75 1 95.38 33 LEU B N 1
ATOM 4679 C CA . LEU B 1 33 ? 9.461 3.219 13.195 1 95.38 33 LEU B CA 1
ATOM 4680 C C . LEU B 1 33 ? 10.656 2.289 13.391 1 95.38 33 LEU B C 1
ATOM 4682 O O . LEU B 1 33 ? 11.797 2.748 13.5 1 95.38 33 LEU B O 1
ATOM 4686 N N . LEU B 1 34 ? 10.398 0.984 13.445 1 96.62 34 LEU B N 1
ATOM 4687 C CA . LEU B 1 34 ? 11.469 0.005 13.578 1 96.62 34 LEU B CA 1
ATOM 4688 C C . LEU B 1 34 ? 11.836 -0.586 12.227 1 96.62 34 LEU B C 1
ATOM 4690 O O . LEU B 1 34 ? 12.961 -1.061 12.039 1 96.62 34 LEU B O 1
ATOM 4694 N N . ASN B 1 35 ? 10.914 -0.636 11.297 1 97.75 35 ASN B N 1
ATOM 4695 C CA . ASN B 1 35 ? 11.109 -1.301 10.016 1 97.75 35 ASN B CA 1
ATOM 4696 C C . ASN B 1 35 ? 12.07 -0.526 9.125 1 97.75 35 ASN B C 1
ATOM 4698 O O . ASN B 1 35 ? 11.773 0.592 8.703 1 97.75 35 ASN B O 1
ATOM 4702 N N . LYS B 1 36 ? 13.18 -1.17 8.812 1 98.31 36 LYS B N 1
ATOM 4703 C CA . LYS B 1 36 ? 14.18 -0.572 7.934 1 98.31 36 LYS B CA 1
ATOM 4704 C C . LYS B 1 36 ? 14.109 -1.172 6.531 1 98.31 36 LYS B C 1
ATOM 4706 O O . LYS B 1 36 ? 14.961 -0.895 5.688 1 98.31 36 LYS B O 1
ATOM 4711 N N . GLY B 1 37 ? 13.125 -2.117 6.332 1 97.06 37 GLY B N 1
ATOM 4712 C CA . GLY B 1 37 ? 13.117 -2.852 5.078 1 97.06 37 GLY B CA 1
ATOM 4713 C C . GLY B 1 37 ? 14.391 -3.643 4.84 1 97.06 37 GLY B C 1
ATOM 4714 O O . GLY B 1 37 ? 14.82 -4.41 5.707 1 97.06 37 GLY B O 1
ATOM 4715 N N . VAL B 1 38 ? 15.008 -3.408 3.701 1 97.69 38 VAL B N 1
ATOM 4716 C CA . VAL B 1 38 ? 16.188 -4.188 3.336 1 97.69 38 VAL B CA 1
ATOM 4717 C C . VAL B 1 38 ? 17.438 -3.494 3.854 1 97.69 38 VAL B C 1
ATOM 4719 O O . VAL B 1 38 ? 18.562 -3.844 3.461 1 97.69 38 VAL B O 1
ATOM 4722 N N . ALA B 1 39 ? 17.281 -2.527 4.75 1 98.19 39 ALA B N 1
ATOM 4723 C CA . ALA B 1 39 ? 18.438 -1.823 5.281 1 98.19 39 ALA B CA 1
ATOM 4724 C C . ALA B 1 39 ? 18.906 -2.453 6.59 1 98.19 39 ALA B C 1
ATOM 4726 O O . ALA B 1 39 ? 19.953 -2.064 7.133 1 98.19 39 ALA B O 1
ATOM 4727 N N . PHE B 1 40 ? 18.203 -3.4 7.172 1 98.31 40 PHE B N 1
ATOM 4728 C CA . PHE B 1 40 ? 18.703 -4.098 8.352 1 98.31 40 PHE B CA 1
ATOM 4729 C C . PHE B 1 40 ? 20.062 -4.723 8.062 1 98.31 40 PHE B C 1
ATOM 4731 O O . PHE B 1 40 ? 20.234 -5.41 7.055 1 98.31 40 PHE B O 1
ATOM 4738 N N . THR B 1 41 ? 20.984 -4.473 8.969 1 97.44 41 THR B N 1
ATOM 4739 C CA . THR B 1 41 ? 22.312 -5.086 8.82 1 97.44 41 THR B CA 1
ATOM 4740 C C . THR B 1 41 ? 22.234 -6.59 9.07 1 97.44 41 THR B C 1
ATOM 4742 O O . THR B 1 41 ? 21.25 -7.086 9.617 1 97.44 41 THR B O 1
ATOM 4745 N N . GLN B 1 42 ? 23.281 -7.273 8.648 1 95.5 42 GLN B N 1
ATOM 4746 C CA . GLN B 1 42 ? 23.297 -8.719 8.875 1 95.5 42 GLN B CA 1
ATOM 4747 C C . GLN B 1 42 ? 23.219 -9.039 10.359 1 95.5 42 GLN B C 1
ATOM 4749 O O . GLN B 1 42 ? 22.547 -9.992 10.758 1 95.5 42 GLN B O 1
ATOM 4754 N N . ASN B 1 43 ? 23.875 -8.266 11.172 1 96.38 43 ASN B N 1
ATOM 4755 C CA . ASN B 1 43 ? 23.828 -8.453 12.617 1 96.38 43 ASN B CA 1
ATOM 4756 C C . ASN B 1 43 ? 22.422 -8.227 13.164 1 96.38 43 ASN B C 1
ATOM 4758 O O . ASN B 1 43 ? 21.953 -8.992 14.008 1 96.38 43 ASN B O 1
ATOM 4762 N N . GLU B 1 44 ? 21.797 -7.176 12.742 1 97.69 44 GLU B N 1
ATOM 4763 C CA . GLU B 1 44 ? 20.422 -6.906 13.172 1 97.69 44 GLU B CA 1
ATOM 4764 C C . GLU B 1 44 ? 19.484 -8.023 12.742 1 97.69 44 GLU B C 1
ATOM 4766 O O . GLU B 1 44 ? 18.562 -8.391 13.484 1 97.69 44 GLU B O 1
ATOM 4771 N N . ARG B 1 45 ? 19.672 -8.523 11.484 1 96.88 45 ARG B N 1
ATOM 4772 C CA . ARG B 1 45 ? 18.812 -9.594 10.992 1 96.88 45 ARG B CA 1
ATOM 4773 C C . ARG B 1 45 ? 18.938 -10.836 11.867 1 96.88 45 ARG B C 1
ATOM 4775 O O . ARG B 1 45 ? 17.938 -11.508 12.141 1 96.88 45 ARG B O 1
ATOM 4782 N N . GLU B 1 46 ? 20.109 -11.125 12.328 1 95.25 46 GLU B N 1
ATOM 4783 C CA . GLU B 1 46 ? 20.328 -12.266 13.219 1 95.25 46 GLU B CA 1
ATOM 4784 C C . GLU B 1 46 ? 19.688 -12.023 14.586 1 95.25 46 GLU B C 1
ATOM 4786 O O . GLU B 1 46 ? 18.969 -12.883 15.102 1 95.25 46 GLU B O 1
ATOM 4791 N N . GLU B 1 47 ? 19.875 -10.875 15.172 1 95.88 47 GLU B N 1
ATOM 4792 C CA . GLU B 1 47 ? 19.438 -10.562 16.531 1 95.88 47 GLU B CA 1
ATOM 4793 C C . GLU B 1 47 ? 17.922 -10.422 16.594 1 95.88 47 GLU B C 1
ATOM 4795 O O . GLU B 1 47 ? 17.312 -10.773 17.609 1 95.88 47 GLU B O 1
ATOM 4800 N N . LEU B 1 48 ? 17.375 -9.938 15.555 1 96.81 48 LEU B N 1
ATOM 4801 C CA . LEU B 1 48 ? 15.953 -9.609 15.578 1 96.81 48 LEU B CA 1
ATOM 4802 C C . LEU B 1 48 ? 15.125 -10.719 14.938 1 96.81 48 LEU B C 1
ATOM 4804 O O . LEU B 1 48 ? 13.906 -10.586 14.789 1 96.81 48 LEU B O 1
ATOM 4808 N N . GLY B 1 49 ? 15.789 -11.852 14.523 1 95.62 49 GLY B N 1
ATOM 4809 C CA . GLY B 1 49 ? 15.062 -12.961 13.922 1 95.62 49 GLY B CA 1
ATOM 4810 C C . GLY B 1 49 ? 14.508 -12.625 12.547 1 95.62 49 GLY B C 1
ATOM 4811 O O . GLY B 1 49 ? 13.352 -12.945 12.25 1 95.62 49 GLY B O 1
ATOM 4812 N N . LEU B 1 50 ? 15.281 -11.945 11.672 1 96.25 50 LEU B N 1
ATOM 4813 C CA . LEU B 1 50 ? 14.812 -11.5 10.359 1 96.25 50 LEU B CA 1
ATOM 4814 C C . LEU B 1 50 ? 15.461 -12.32 9.25 1 96.25 50 LEU B C 1
ATOM 4816 O O . LEU B 1 50 ? 15.102 -12.18 8.078 1 96.25 50 LEU B O 1
ATOM 4820 N N . LYS B 1 51 ? 16.406 -13.227 9.656 1 95.12 51 LYS B N 1
ATOM 4821 C CA . LYS B 1 51 ? 17 -14.094 8.648 1 95.12 51 LYS B CA 1
ATOM 4822 C C . LYS B 1 51 ? 15.93 -14.898 7.914 1 95.12 51 LYS B C 1
ATOM 4824 O O . LYS B 1 51 ? 15.07 -15.516 8.539 1 95.12 51 LYS B O 1
ATOM 4829 N N . GLY B 1 52 ? 15.969 -14.797 6.586 1 95.88 52 GLY B N 1
ATOM 4830 C CA . GLY B 1 52 ? 15.016 -15.516 5.758 1 95.88 52 GLY B CA 1
ATOM 4831 C C . GLY B 1 52 ? 13.734 -14.734 5.516 1 95.88 52 GLY B C 1
ATOM 4832 O O . GLY B 1 52 ? 12.938 -15.094 4.648 1 95.88 52 GLY B O 1
ATOM 4833 N N . LEU B 1 53 ? 13.555 -13.648 6.27 1 96.5 53 LEU B N 1
ATOM 4834 C CA . LEU B 1 53 ? 12.328 -12.875 6.125 1 96.5 53 LEU B CA 1
ATOM 4835 C C . LEU B 1 53 ? 12.547 -11.672 5.207 1 96.5 53 LEU B C 1
ATOM 4837 O O . LEU B 1 53 ? 11.602 -10.961 4.879 1 96.5 53 LEU B O 1
ATOM 4841 N N . LEU B 1 54 ? 13.812 -11.508 4.754 1 97.38 54 LEU B N 1
ATOM 4842 C CA . LEU B 1 54 ? 14.195 -10.422 3.854 1 97.38 54 LEU B CA 1
ATOM 4843 C C . LEU B 1 54 ? 15.102 -10.938 2.738 1 97.38 54 LEU B C 1
ATOM 4845 O O . LEU B 1 54 ? 15.844 -11.906 2.932 1 97.38 54 LEU B O 1
ATOM 4849 N N . PRO B 1 55 ? 15.008 -10.266 1.577 1 97.56 55 PRO B N 1
ATOM 4850 C CA . PRO B 1 55 ? 16.047 -10.578 0.587 1 97.56 55 PRO B CA 1
ATOM 4851 C C . PRO B 1 55 ? 17.453 -10.352 1.12 1 97.56 55 PRO B C 1
ATOM 4853 O O . PRO B 1 55 ? 17.656 -9.562 2.047 1 97.56 55 PRO B O 1
ATOM 4856 N N . PRO B 1 56 ? 18.391 -10.945 0.577 1 95.88 56 PRO B N 1
ATOM 4857 C CA . PRO B 1 56 ? 19.719 -11.008 1.201 1 95.88 56 PRO B CA 1
ATOM 4858 C C . PRO B 1 56 ? 20.469 -9.688 1.11 1 95.88 56 PRO B C 1
ATOM 4860 O O . PRO B 1 56 ? 21.297 -9.375 1.979 1 95.88 56 PRO B O 1
ATOM 4863 N N . ALA B 1 57 ? 20.25 -8.883 0.12 1 96.5 57 ALA B N 1
ATOM 4864 C CA . ALA B 1 57 ? 21.031 -7.656 -0.036 1 96.5 57 ALA B CA 1
ATOM 4865 C C . ALA B 1 57 ? 20.641 -6.625 1.021 1 96.5 57 ALA B C 1
ATOM 4867 O O . ALA B 1 57 ? 19.5 -6.613 1.502 1 96.5 57 ALA B O 1
ATOM 4868 N N . VAL B 1 58 ? 21.625 -5.824 1.416 1 97.12 58 VAL B N 1
ATOM 4869 C CA . VAL B 1 58 ? 21.406 -4.723 2.346 1 97.12 58 VAL B CA 1
ATOM 4870 C C . VAL B 1 58 ? 21.578 -3.391 1.62 1 97.12 58 VAL B C 1
ATOM 4872 O O . VAL B 1 58 ? 22.641 -3.109 1.076 1 97.12 58 VAL B O 1
ATOM 4875 N N . LEU B 1 59 ? 20.578 -2.613 1.55 1 97.25 59 LEU B N 1
ATOM 4876 C CA . LEU B 1 59 ? 20.641 -1.282 0.955 1 97.25 59 LEU B CA 1
ATOM 4877 C C . LEU B 1 59 ? 20.734 -0.208 2.033 1 97.25 59 LEU B C 1
ATOM 4879 O O . LEU B 1 59 ? 20.25 -0.4 3.148 1 97.25 59 LEU B O 1
ATOM 4883 N N . THR B 1 60 ? 21.328 0.903 1.682 1 97.5 60 THR B N 1
ATOM 4884 C CA . THR B 1 60 ? 21.391 2.043 2.59 1 97.5 60 THR B CA 1
ATOM 4885 C C . THR B 1 60 ? 20.078 2.818 2.576 1 97.5 60 THR B C 1
ATOM 4887 O O . THR B 1 60 ? 19.219 2.59 1.717 1 97.5 60 THR B O 1
ATOM 4890 N N . LEU B 1 61 ? 19.938 3.688 3.564 1 98.06 61 LEU B N 1
ATOM 4891 C CA . LEU B 1 61 ? 18.781 4.582 3.586 1 98.06 61 LEU B CA 1
ATOM 4892 C C . LEU B 1 61 ? 18.734 5.434 2.322 1 98.06 61 LEU B C 1
ATOM 4894 O O . LEU B 1 61 ? 17.656 5.664 1.767 1 98.06 61 LEU B O 1
ATOM 4898 N N . GLU B 1 62 ? 19.875 5.871 1.802 1 97.81 62 GLU B N 1
ATOM 4899 C CA . GLU B 1 62 ? 19.953 6.715 0.613 1 97.81 62 GLU B CA 1
ATOM 4900 C C . GLU B 1 62 ? 19.484 5.961 -0.629 1 97.81 62 GLU B C 1
ATOM 4902 O O . GLU B 1 62 ? 18.75 6.512 -1.45 1 97.81 62 GLU B O 1
ATOM 4907 N N . GLU B 1 63 ? 19.922 4.711 -0.731 1 97.44 63 GLU B N 1
ATOM 4908 C CA . GLU B 1 63 ? 19.516 3.896 -1.868 1 97.44 63 GLU B CA 1
ATOM 4909 C C . GLU B 1 63 ? 18.016 3.625 -1.835 1 97.44 63 GLU B C 1
ATOM 4911 O O . GLU B 1 63 ? 17.344 3.693 -2.865 1 97.44 63 GLU B O 1
ATOM 4916 N N . GLN B 1 64 ? 17.547 3.35 -0.669 1 98.06 64 GLN B N 1
ATOM 4917 C CA . GLN B 1 64 ? 16.109 3.139 -0.527 1 98.06 64 GLN B CA 1
ATOM 4918 C C . GLN B 1 64 ? 15.328 4.414 -0.837 1 98.06 64 GLN B C 1
ATOM 4920 O O . GLN B 1 64 ? 14.242 4.359 -1.42 1 98.06 64 GLN B O 1
ATOM 4925 N N . ALA B 1 65 ? 15.836 5.547 -0.391 1 98.5 65 ALA B N 1
ATOM 4926 C CA . ALA B 1 65 ? 15.188 6.828 -0.648 1 98.5 65 ALA B CA 1
ATOM 4927 C C . ALA B 1 65 ? 15.102 7.109 -2.145 1 98.5 65 ALA B C 1
ATOM 4929 O O . ALA B 1 65 ? 14.086 7.617 -2.631 1 98.5 65 ALA B O 1
ATOM 4930 N N . ARG B 1 66 ? 16.156 6.801 -2.857 1 98.12 66 ARG B N 1
ATOM 4931 C CA . ARG B 1 66 ? 16.141 6.984 -4.305 1 98.12 66 ARG B CA 1
ATOM 4932 C C . ARG B 1 66 ? 15.078 6.117 -4.961 1 98.12 66 ARG B C 1
ATOM 4934 O O . ARG B 1 66 ? 14.344 6.582 -5.836 1 98.12 66 ARG B O 1
ATOM 4941 N N . ARG B 1 67 ? 15.008 4.875 -4.566 1 97.81 67 ARG B N 1
ATOM 4942 C CA . ARG B 1 67 ? 14 3.965 -5.094 1 97.81 67 ARG B CA 1
ATOM 4943 C C . ARG B 1 67 ? 12.594 4.473 -4.785 1 97.81 67 ARG B C 1
ATOM 4945 O O . ARG B 1 67 ? 11.734 4.504 -5.668 1 97.81 67 ARG B O 1
ATOM 4952 N N . ALA B 1 68 ? 12.359 4.836 -3.537 1 98.31 68 ALA B N 1
ATOM 4953 C CA . ALA B 1 68 ? 11.047 5.336 -3.117 1 98.31 68 ALA B CA 1
ATOM 4954 C C . ALA B 1 68 ? 10.664 6.582 -3.904 1 98.31 68 ALA B C 1
ATOM 4956 O O . ALA B 1 68 ? 9.492 6.766 -4.254 1 98.31 68 ALA B O 1
ATOM 4957 N N . TYR B 1 69 ? 11.633 7.426 -4.156 1 98.5 69 TYR B N 1
ATOM 4958 C CA . TYR B 1 69 ? 11.367 8.641 -4.922 1 98.5 69 TYR B CA 1
ATOM 4959 C C . TYR B 1 69 ? 10.953 8.305 -6.348 1 98.5 69 TYR B C 1
ATOM 4961 O O . TYR B 1 69 ? 10.055 8.938 -6.906 1 98.5 69 TYR B O 1
ATOM 4969 N N . GLU B 1 70 ? 11.633 7.297 -6.93 1 97.81 70 GLU B N 1
ATOM 4970 C CA . GLU B 1 70 ? 11.258 6.879 -8.281 1 97.81 70 GLU B CA 1
ATOM 4971 C C . GLU B 1 70 ? 9.844 6.305 -8.305 1 97.81 70 GLU B C 1
ATOM 4973 O O . GLU B 1 70 ? 9.086 6.551 -9.25 1 97.81 70 GLU B O 1
ATOM 4978 N N . GLN B 1 71 ? 9.547 5.523 -7.309 1 97.5 71 GLN B N 1
ATOM 4979 C CA . GLN B 1 71 ? 8.195 4.984 -7.195 1 97.5 71 GLN B CA 1
ATOM 4980 C C . GLN B 1 71 ? 7.172 6.105 -7.059 1 97.5 71 GLN B C 1
ATOM 4982 O O . GLN B 1 71 ? 6.125 6.082 -7.711 1 97.5 71 GLN B O 1
ATOM 4987 N N . PHE B 1 72 ? 7.422 7.098 -6.242 1 98.19 72 PHE B N 1
ATOM 4988 C CA . PHE B 1 72 ? 6.574 8.273 -6.059 1 98.19 72 PHE B CA 1
ATOM 4989 C C . PHE B 1 72 ? 6.375 9.008 -7.375 1 98.19 72 PHE B C 1
ATOM 4991 O O . PHE B 1 72 ? 5.242 9.32 -7.754 1 98.19 72 PHE B O 1
ATOM 4998 N N . SER B 1 73 ? 7.41 9.188 -8.102 1 97.75 73 SER B N 1
ATOM 4999 C CA . SER B 1 73 ? 7.414 9.969 -9.328 1 97.75 73 SER B CA 1
ATOM 5000 C C . SER B 1 73 ? 6.645 9.258 -10.438 1 97.75 73 SER B C 1
ATOM 5002 O O . SER B 1 73 ? 6.152 9.898 -11.367 1 97.75 73 SER B O 1
ATOM 5004 N N . SER B 1 74 ? 6.508 7.938 -10.281 1 95.25 74 SER B N 1
ATOM 5005 C CA . SER B 1 74 ? 5.852 7.145 -11.312 1 95.25 74 SER B CA 1
ATOM 5006 C C . SER B 1 74 ? 4.336 7.148 -11.133 1 95.25 74 SER B C 1
ATOM 5008 O O . SER B 1 74 ? 3.602 6.688 -12.008 1 95.25 74 SER B O 1
ATOM 5010 N N . GLN B 1 75 ? 3.805 7.668 -9.969 1 96.69 75 GLN B N 1
ATOM 5011 C CA . GLN B 1 75 ? 2.361 7.727 -9.766 1 96.69 75 GLN B CA 1
ATOM 5012 C C . GLN B 1 75 ? 1.702 8.68 -10.758 1 96.69 75 GLN B C 1
ATOM 5014 O O . GLN B 1 75 ? 2.264 9.727 -11.094 1 96.69 75 GLN B O 1
ATOM 5019 N N . PRO B 1 76 ? 0.468 8.438 -11.219 1 95.12 76 PRO B N 1
ATOM 5020 C CA . PRO B 1 76 ? -0.13 9.156 -12.352 1 95.12 76 PRO B CA 1
ATOM 5021 C C . PRO B 1 76 ? -0.71 10.508 -11.945 1 95.12 76 PRO B C 1
ATOM 5023 O O . PRO B 1 76 ? -0.881 11.391 -12.797 1 95.12 76 PRO B O 1
ATOM 5026 N N . ASP B 1 77 ? -1.138 10.734 -10.688 1 95.75 77 ASP B N 1
ATOM 5027 C CA . ASP B 1 77 ? -1.753 11.984 -10.25 1 95.75 77 ASP B CA 1
ATOM 5028 C C . ASP B 1 77 ? -1.476 12.242 -8.773 1 95.75 77 ASP B C 1
ATOM 5030 O O . ASP B 1 77 ? -0.854 11.422 -8.102 1 95.75 77 ASP B O 1
ATOM 5034 N N . ASP B 1 78 ? -1.9 13.352 -8.242 1 95.69 78 ASP B N 1
ATOM 5035 C CA . ASP B 1 78 ? -1.556 13.797 -6.898 1 95.69 78 ASP B CA 1
ATOM 5036 C C . ASP B 1 78 ? -2.232 12.922 -5.844 1 95.69 78 ASP B C 1
ATOM 5038 O O . ASP B 1 78 ? -1.669 12.68 -4.773 1 95.69 78 ASP B O 1
ATOM 5042 N N . LEU B 1 79 ? -3.418 12.5 -6.102 1 96.31 79 LEU B N 1
ATOM 5043 C CA . LEU B 1 79 ? -4.102 11.641 -5.137 1 96.31 79 LEU B CA 1
ATOM 5044 C C . LEU B 1 79 ? -3.359 10.32 -4.961 1 96.31 79 LEU B C 1
ATOM 5046 O O . LEU B 1 79 ? -3.148 9.875 -3.832 1 96.31 79 LEU B O 1
ATOM 5050 N N . LEU B 1 80 ? -2.949 9.719 -6.082 1 96.56 80 LEU B N 1
ATOM 5051 C CA . LEU B 1 80 ? -2.25 8.438 -5.984 1 96.56 80 LEU B CA 1
ATOM 5052 C C . LEU B 1 80 ? -0.847 8.633 -5.418 1 96.56 80 LEU B C 1
ATOM 5054 O O . LEU B 1 80 ? -0.314 7.734 -4.754 1 96.56 80 LEU B O 1
ATOM 5058 N N . LYS B 1 81 ? -0.245 9.797 -5.668 1 97.94 81 LYS B N 1
ATOM 5059 C CA . LYS B 1 81 ? 0.992 10.133 -4.969 1 97.94 81 LYS B CA 1
ATOM 5060 C C . LYS B 1 81 ? 0.771 10.188 -3.459 1 97.94 81 LYS B C 1
ATOM 5062 O O . LYS B 1 81 ? 1.604 9.703 -2.688 1 97.94 81 LYS B O 1
ATOM 5067 N N . ASN B 1 82 ? -0.347 10.789 -3.07 1 98 82 ASN B N 1
ATOM 5068 C CA . ASN B 1 82 ? -0.697 10.852 -1.654 1 98 82 ASN B CA 1
ATOM 5069 C C . ASN B 1 82 ? -0.919 9.461 -1.071 1 98 82 ASN B C 1
ATOM 5071 O O . ASN B 1 82 ? -0.437 9.156 0.021 1 98 82 ASN B O 1
ATOM 5075 N N . VAL B 1 83 ? -1.613 8.609 -1.8 1 97.06 83 VAL B N 1
ATOM 5076 C CA . VAL B 1 83 ? -1.878 7.242 -1.37 1 97.06 83 VAL B CA 1
ATOM 5077 C C . VAL B 1 83 ? -0.561 6.488 -1.215 1 97.06 83 VAL B C 1
ATOM 5079 O O . VAL B 1 83 ? -0.369 5.754 -0.241 1 97.06 83 VAL B O 1
ATOM 5082 N N . TYR B 1 84 ? 0.373 6.66 -2.178 1 97.44 84 TYR B N 1
ATOM 5083 C CA . TYR B 1 84 ? 1.681 6.016 -2.123 1 97.44 84 TYR B CA 1
ATOM 5084 C C . TYR B 1 84 ? 2.447 6.445 -0.876 1 97.44 84 TYR B C 1
ATOM 5086 O O . TYR B 1 84 ? 3.004 5.605 -0.165 1 97.44 84 TYR B O 1
ATOM 5094 N N . LEU B 1 85 ? 2.492 7.734 -0.581 1 98.5 85 LEU B N 1
ATOM 5095 C CA . LEU B 1 85 ? 3.238 8.242 0.565 1 98.5 85 LEU B CA 1
ATOM 5096 C C . LEU B 1 85 ? 2.605 7.781 1.874 1 98.5 85 LEU B C 1
ATOM 5098 O O . LEU B 1 85 ? 3.312 7.508 2.848 1 98.5 85 LEU B O 1
ATOM 5102 N N . THR B 1 86 ? 1.279 7.691 1.899 1 97.75 86 THR B N 1
ATOM 5103 C CA . THR B 1 86 ? 0.592 7.18 3.08 1 97.75 86 THR B CA 1
ATOM 5104 C C . THR B 1 86 ? 0.981 5.73 3.35 1 97.75 86 THR B C 1
ATOM 5106 O O . THR B 1 86 ? 1.242 5.355 4.496 1 97.75 86 THR B O 1
ATOM 5109 N N . ALA B 1 87 ? 1.041 4.973 2.312 1 97 87 ALA B N 1
ATOM 5110 C CA . ALA B 1 87 ? 1.433 3.572 2.455 1 97 87 ALA B CA 1
ATOM 5111 C C . ALA B 1 87 ? 2.873 3.453 2.943 1 97 87 ALA B C 1
ATOM 5113 O O . ALA B 1 87 ? 3.189 2.582 3.758 1 97 87 ALA B O 1
ATOM 5114 N N . LEU B 1 88 ? 3.74 4.273 2.367 1 98.06 88 LEU B N 1
ATOM 5115 C CA . LEU B 1 88 ? 5.133 4.281 2.805 1 98.06 88 LEU B CA 1
ATOM 5116 C C . LEU B 1 88 ? 5.238 4.664 4.277 1 98.06 88 LEU B C 1
ATOM 5118 O O . LEU B 1 88 ? 6.004 4.055 5.027 1 98.06 88 LEU B O 1
ATOM 5122 N N . HIS B 1 89 ? 4.445 5.668 4.66 1 97.94 89 HIS B N 1
ATOM 5123 C CA . HIS B 1 89 ? 4.375 6.113 6.047 1 97.94 89 HIS B CA 1
ATOM 5124 C C . HIS B 1 89 ? 3.994 4.965 6.973 1 97.94 89 HIS B C 1
ATOM 5126 O O . HIS B 1 89 ? 4.59 4.801 8.039 1 97.94 89 HIS B O 1
ATOM 5132 N N . ASP B 1 90 ? 3.121 4.129 6.562 1 96.12 90 ASP B N 1
ATOM 5133 C CA . ASP B 1 90 ? 2.596 3.025 7.359 1 96.12 90 ASP B CA 1
ATOM 5134 C C . ASP B 1 90 ? 3.588 1.865 7.41 1 96.12 90 ASP B C 1
ATOM 5136 O O . ASP B 1 90 ? 3.512 1.017 8.305 1 96.12 90 ASP B O 1
ATOM 5140 N N . ARG B 1 91 ? 4.496 1.815 6.508 1 96.25 91 ARG B N 1
ATOM 5141 C CA . ARG B 1 91 ? 5.402 0.678 6.402 1 96.25 91 ARG B CA 1
ATOM 5142 C C . ARG B 1 91 ? 6.762 1 7.016 1 96.25 91 ARG B C 1
ATOM 5144 O O . ARG B 1 91 ? 7.336 0.176 7.73 1 96.25 91 ARG B O 1
ATOM 5151 N N . ASN B 1 92 ? 7.277 2.166 6.672 1 98.06 92 ASN B N 1
ATOM 5152 C CA . ASN B 1 92 ? 8.609 2.635 7.035 1 98.06 92 ASN B CA 1
ATOM 5153 C C . ASN B 1 92 ? 8.633 4.141 7.281 1 98.06 92 ASN B C 1
ATOM 5155 O O . ASN B 1 92 ? 8.961 4.918 6.383 1 98.06 92 ASN B O 1
ATOM 5159 N N . GLU B 1 93 ? 8.43 4.484 8.492 1 97.81 93 GLU B N 1
ATOM 5160 C CA . GLU B 1 93 ? 8.211 5.879 8.852 1 97.81 93 GLU B CA 1
ATOM 5161 C C . GLU B 1 93 ? 9.484 6.703 8.68 1 97.81 93 GLU B C 1
ATOM 5163 O O . GLU B 1 93 ? 9.43 7.867 8.281 1 97.81 93 GLU B O 1
ATOM 5168 N N . VAL B 1 94 ? 10.664 6.121 8.945 1 98.44 94 VAL B N 1
ATOM 5169 C CA . VAL B 1 94 ? 11.93 6.836 8.773 1 98.44 94 VAL B CA 1
ATOM 5170 C C . VAL B 1 94 ? 12.148 7.152 7.301 1 98.44 94 VAL B C 1
ATOM 5172 O O . VAL B 1 94 ? 12.5 8.281 6.949 1 98.44 94 VAL B O 1
ATOM 5175 N N . LEU B 1 95 ? 11.93 6.156 6.438 1 98.69 95 LEU B N 1
ATOM 5176 C CA . LEU B 1 95 ? 12.102 6.355 5.004 1 98.69 95 LEU B CA 1
ATOM 5177 C C . LEU B 1 95 ? 11.117 7.395 4.48 1 98.69 95 LEU B C 1
ATOM 5179 O O . LEU B 1 95 ? 11.477 8.219 3.633 1 98.69 95 LEU B O 1
ATOM 5183 N N . PHE B 1 96 ? 9.906 7.371 4.984 1 98.62 96 PHE B N 1
ATOM 5184 C CA . PHE B 1 96 ? 8.891 8.352 4.617 1 98.62 96 PHE B CA 1
ATOM 5185 C C . PHE B 1 96 ? 9.375 9.766 4.906 1 98.62 96 PHE B C 1
ATOM 5187 O O . PHE B 1 96 ? 9.367 10.625 4.016 1 98.62 96 PHE B O 1
ATOM 5194 N N . TYR B 1 97 ? 9.82 10.008 6.078 1 98.5 97 TYR B N 1
ATOM 5195 C CA . TYR B 1 97 ? 10.219 11.359 6.449 1 98.5 97 TYR B CA 1
ATOM 5196 C C . TYR B 1 97 ? 11.531 11.742 5.766 1 98.5 97 TYR B C 1
ATOM 5198 O O . TYR B 1 97 ? 11.766 12.922 5.488 1 98.5 97 TYR B O 1
ATOM 5206 N N . ARG B 1 98 ? 12.391 10.758 5.488 1 98.44 98 ARG B N 1
ATOM 5207 C CA . ARG B 1 98 ? 13.617 11.047 4.754 1 98.44 98 ARG B CA 1
ATOM 5208 C C . ARG B 1 98 ? 13.305 11.648 3.389 1 98.44 98 ARG B C 1
ATOM 5210 O O . ARG B 1 98 ? 13.828 12.711 3.039 1 98.44 98 ARG B O 1
ATOM 5217 N N . ILE B 1 99 ? 12.422 11.031 2.654 1 98.25 99 ILE B N 1
ATOM 5218 C CA . ILE B 1 99 ? 12.156 11.531 1.312 1 98.25 99 ILE B CA 1
ATOM 5219 C C . ILE B 1 99 ? 11.32 12.805 1.395 1 98.25 99 ILE B C 1
ATOM 5221 O O . ILE B 1 99 ? 11.469 13.711 0.564 1 98.25 99 ILE B O 1
ATOM 5225 N N . LEU B 1 100 ? 10.43 12.906 2.373 1 97.12 100 LEU B N 1
ATOM 5226 C CA . LEU B 1 100 ? 9.641 14.117 2.555 1 97.12 100 LEU B CA 1
ATOM 5227 C C . LEU B 1 100 ? 10.539 15.32 2.832 1 97.12 100 LEU B C 1
ATOM 5229 O O . LEU B 1 100 ? 10.344 16.391 2.264 1 97.12 100 LEU B O 1
ATOM 5233 N N . THR B 1 101 ? 11.492 15.148 3.646 1 94.75 101 THR B N 1
ATOM 5234 C CA . THR B 1 101 ? 12.414 16.234 3.99 1 94.75 101 THR B CA 1
ATOM 5235 C C . THR B 1 101 ? 13.32 16.562 2.811 1 94.75 101 THR B C 1
ATOM 5237 O O . THR B 1 101 ? 13.617 17.734 2.557 1 94.75 101 THR B O 1
ATOM 5240 N N . ASP B 1 102 ? 13.742 15.516 2.072 1 95.19 102 ASP B N 1
ATOM 5241 C CA . ASP B 1 102 ? 14.625 15.703 0.927 1 95.19 102 ASP B CA 1
ATOM 5242 C C . ASP B 1 102 ? 13.914 16.453 -0.198 1 95.19 102 ASP B C 1
ATOM 5244 O O . ASP B 1 102 ? 14.547 17.172 -0.972 1 95.19 102 ASP B O 1
ATOM 5248 N N . HIS B 1 103 ? 12.633 16.25 -0.289 1 95.44 103 HIS B N 1
ATOM 5249 C CA . HIS B 1 103 ? 11.852 16.812 -1.384 1 95.44 103 HIS B CA 1
ATOM 5250 C C . HIS B 1 103 ? 10.664 17.625 -0.859 1 95.44 103 HIS B C 1
ATOM 5252 O O . HIS B 1 103 ? 9.539 17.438 -1.316 1 95.44 103 HIS B O 1
ATOM 5258 N N . LEU B 1 104 ? 10.93 18.469 0.038 1 92.69 104 LEU B N 1
ATOM 5259 C CA . LEU B 1 104 ? 9.891 19.172 0.784 1 92.69 104 LEU B CA 1
ATOM 5260 C C . LEU B 1 104 ? 9.023 20.016 -0.148 1 92.69 104 LEU B C 1
ATOM 5262 O O . LEU B 1 104 ? 7.797 19.969 -0.075 1 92.69 104 LEU B O 1
ATOM 5266 N N . ARG B 1 105 ? 9.547 20.766 -1.006 1 88.56 105 ARG B N 1
ATOM 5267 C CA . ARG B 1 105 ? 8.82 21.641 -1.912 1 88.56 105 ARG B CA 1
ATOM 5268 C C . ARG B 1 105 ? 7.84 20.859 -2.775 1 88.56 105 ARG B C 1
ATOM 5270 O O . ARG B 1 105 ? 6.715 21.297 -3.008 1 88.56 105 ARG B O 1
ATOM 5277 N N . GLU B 1 106 ? 8.289 19.734 -3.186 1 92.75 106 GLU B N 1
ATOM 5278 C CA . GLU B 1 106 ? 7.5 18.906 -4.102 1 92.75 106 GLU B CA 1
ATOM 5279 C C . GLU B 1 106 ? 6.441 18.109 -3.354 1 92.75 106 GLU B C 1
ATOM 5281 O O . GLU B 1 106 ? 5.32 17.938 -3.842 1 92.75 106 GLU B O 1
ATOM 5286 N N . MET B 1 107 ? 6.773 17.656 -2.107 1 95.81 107 MET B N 1
ATOM 5287 C CA . MET B 1 107 ? 5.949 16.625 -1.479 1 95.81 107 MET B CA 1
ATOM 5288 C C . MET B 1 107 ? 5.031 17.234 -0.421 1 95.81 107 MET B C 1
ATOM 5290 O O . MET B 1 107 ? 4.012 16.641 -0.064 1 95.81 107 MET B O 1
ATOM 5294 N N . LEU B 1 108 ? 5.359 18.375 0.031 1 92.06 108 LEU B N 1
ATOM 5295 C CA . LEU B 1 108 ? 4.516 18.984 1.053 1 92.06 108 LEU B CA 1
ATOM 5296 C C . LEU B 1 108 ? 3.098 19.188 0.531 1 92.06 108 LEU B C 1
ATOM 5298 O O . LEU B 1 108 ? 2.127 18.859 1.213 1 92.06 108 LEU B O 1
ATOM 5302 N N . PRO B 1 109 ? 2.945 19.656 -0.759 1 89.75 109 PRO B N 1
ATOM 5303 C CA . PRO B 1 109 ? 1.593 19.844 -1.288 1 89.75 109 PRO B CA 1
ATOM 5304 C C . PRO B 1 109 ? 0.86 18.531 -1.511 1 89.75 109 PRO B C 1
ATOM 5306 O O . PRO B 1 109 ? -0.355 18.516 -1.728 1 89.75 109 PRO B O 1
ATOM 5309 N N . ILE B 1 110 ? 1.584 17.422 -1.45 1 95.5 110 ILE B N 1
ATOM 5310 C CA . ILE B 1 110 ? 0.98 16.094 -1.642 1 95.5 110 ILE B CA 1
ATOM 5311 C C . ILE B 1 110 ? 0.489 15.555 -0.302 1 95.5 110 ILE B C 1
ATOM 5313 O O . ILE B 1 110 ? -0.625 15.039 -0.206 1 95.5 110 ILE B O 1
ATOM 5317 N N . VAL B 1 111 ? 1.271 15.727 0.769 1 95.19 111 VAL B N 1
ATOM 5318 C CA . VAL B 1 111 ? 0.966 15.164 2.08 1 95.19 111 VAL B CA 1
ATOM 5319 C C . VAL B 1 111 ? 0.025 16.094 2.838 1 95.19 111 VAL B C 1
ATOM 5321 O O . VAL B 1 111 ? -0.697 15.664 3.74 1 95.19 111 VAL B O 1
ATOM 5324 N N . TYR B 1 112 ? 0.062 17.281 2.469 1 90.81 112 TYR B N 1
ATOM 5325 C CA . TYR B 1 112 ? -0.749 18.328 3.076 1 90.81 112 TYR B CA 1
ATOM 5326 C C . TYR B 1 112 ? -1.539 19.094 2.018 1 90.81 112 TYR B C 1
ATOM 5328 O O . TYR B 1 112 ? -1.979 18.516 1.023 1 90.81 112 TYR B O 1
ATOM 5336 N N . THR B 1 113 ? -1.98 20.391 2.354 1 85.94 113 THR B N 1
ATOM 5337 C CA . THR B 1 113 ? -2.758 21.156 1.378 1 85.94 113 THR B CA 1
ATOM 5338 C C . THR B 1 113 ? -1.94 21.406 0.114 1 85.94 113 THR B C 1
ATOM 5340 O O . THR B 1 113 ? -0.731 21.641 0.185 1 85.94 113 THR B O 1
ATOM 5343 N N . PRO B 1 114 ? -2.529 21.141 -1.01 1 85.38 114 PRO B N 1
ATOM 5344 C CA . PRO B 1 114 ? -3.975 21.031 -1.222 1 85.38 114 PRO B CA 1
ATOM 5345 C C . PRO B 1 114 ? -4.445 19.594 -1.372 1 85.38 114 PRO B C 1
ATOM 5347 O O . PRO B 1 114 ? -5.641 19.312 -1.26 1 85.38 114 PRO B O 1
ATOM 5350 N N . THR B 1 115 ? -3.551 18.641 -1.622 1 92.62 115 THR B N 1
ATOM 5351 C CA . THR B 1 115 ? -3.932 17.281 -2 1 92.62 115 THR B CA 1
ATOM 5352 C C . THR B 1 115 ? -4.637 16.578 -0.846 1 92.62 115 THR B C 1
ATOM 5354 O O . THR B 1 115 ? -5.539 15.766 -1.066 1 92.62 115 THR B O 1
ATOM 5357 N N . VAL B 1 116 ? -4.305 16.953 0.368 1 93.44 116 VAL B N 1
ATOM 5358 C CA . VAL B 1 116 ? -4.926 16.344 1.538 1 93.44 116 VAL B CA 1
ATOM 5359 C C . VAL B 1 116 ? -6.434 16.578 1.513 1 93.44 116 VAL B C 1
ATOM 5361 O O . VAL B 1 116 ? -7.211 15.734 1.966 1 93.44 116 VAL B O 1
ATOM 5364 N N . GLY B 1 117 ? -6.867 17.766 0.988 1 91.62 117 GLY B N 1
ATOM 5365 C CA . GLY B 1 117 ? -8.297 18.016 0.841 1 91.62 117 GLY B CA 1
ATOM 5366 C C . GLY B 1 117 ? -9 16.984 -0.006 1 91.62 117 GLY B C 1
ATOM 5367 O O . GLY B 1 117 ? -10.07 16.5 0.364 1 91.62 117 GLY B O 1
ATOM 5368 N N . VAL B 1 118 ? -8.406 16.609 -1.122 1 93.56 118 VAL B N 1
ATOM 5369 C CA . VAL B 1 118 ? -8.945 15.586 -2.016 1 93.56 118 VAL B CA 1
ATOM 5370 C C . VAL B 1 118 ? -8.945 14.227 -1.315 1 93.56 118 VAL B C 1
ATOM 5372 O O . VAL B 1 118 ? -9.914 13.477 -1.406 1 93.56 118 VAL B O 1
ATOM 5375 N N . ALA B 1 119 ? -7.871 13.969 -0.65 1 96.12 119 ALA B N 1
ATOM 5376 C CA . ALA B 1 119 ? -7.758 12.703 0.078 1 96.12 119 ALA B CA 1
ATOM 5377 C C . ALA B 1 119 ? -8.852 12.578 1.134 1 96.12 119 ALA B C 1
ATOM 5379 O O . ALA B 1 119 ? -9.391 11.492 1.357 1 96.12 119 ALA B O 1
ATOM 5380 N N . ILE B 1 120 ? -9.18 13.688 1.783 1 97.12 120 ILE B N 1
ATOM 5381 C CA . ILE B 1 120 ? -10.203 13.695 2.82 1 97.12 120 ILE B CA 1
ATOM 5382 C C . ILE B 1 120 ? -11.57 13.461 2.189 1 97.12 120 ILE B C 1
ATOM 5384 O O . ILE B 1 120 ? -12.375 12.68 2.709 1 97.12 120 ILE B O 1
ATOM 5388 N N . GLN B 1 121 ? -11.812 14.102 1.064 1 96 121 GLN B N 1
ATOM 5389 C CA . GLN B 1 121 ? -13.078 13.914 0.361 1 96 121 GLN B CA 1
ATOM 5390 C C . GLN B 1 121 ? -13.266 12.461 -0.063 1 96 121 GLN B C 1
ATOM 5392 O O . GLN B 1 121 ? -14.391 11.969 -0.107 1 96 121 GLN B O 1
ATOM 5397 N N . ARG B 1 122 ? -12.195 11.805 -0.297 1 96.56 122 ARG B N 1
ATOM 5398 C CA . ARG B 1 122 ? -12.234 10.438 -0.805 1 96.56 122 ARG B CA 1
ATOM 5399 C C . ARG B 1 122 ? -11.852 9.438 0.282 1 96.56 122 ARG B C 1
ATOM 5401 O O . ARG B 1 122 ? -11.633 8.258 -0.002 1 96.56 122 ARG B O 1
ATOM 5408 N N . TYR B 1 123 ? -11.82 9.758 1.47 1 97.56 123 TYR B N 1
ATOM 5409 C CA . TYR B 1 123 ? -11.227 8.977 2.551 1 97.56 123 TYR B CA 1
ATOM 5410 C C . TYR B 1 123 ? -11.883 7.609 2.656 1 97.56 123 TYR B C 1
ATOM 5412 O O . TYR B 1 123 ? -11.195 6.586 2.678 1 97.56 123 TYR B O 1
ATOM 5420 N N . SER B 1 124 ? -13.156 7.613 2.705 1 97 124 SER B N 1
ATOM 5421 C CA . SER B 1 124 ? -13.859 6.348 2.887 1 97 124 SER B CA 1
ATOM 5422 C C . SER B 1 124 ? -13.672 5.434 1.683 1 97 124 SER B C 1
ATOM 5424 O O . SER B 1 124 ? -13.594 4.211 1.831 1 97 124 SER B O 1
ATOM 5426 N N . HIS B 1 125 ? -13.609 6.02 0.527 1 96.38 125 HIS B N 1
ATOM 5427 C CA . HIS B 1 125 ? -13.422 5.242 -0.694 1 96.38 125 HIS B CA 1
ATOM 5428 C C . HIS B 1 125 ? -12 4.707 -0.792 1 96.38 125 HIS B C 1
ATOM 5430 O O . HIS B 1 125 ? -11.781 3.607 -1.307 1 96.38 125 HIS B O 1
ATOM 5436 N N . GLU B 1 126 ? -11.062 5.48 -0.334 1 95.88 126 GLU B N 1
ATOM 5437 C CA . GLU B 1 126 ? -9.656 5.113 -0.476 1 95.88 126 GLU B CA 1
ATOM 5438 C C . GLU B 1 126 ? -9.133 4.441 0.79 1 95.88 126 GLU B C 1
ATOM 5440 O O . GLU B 1 126 ? -7.938 4.152 0.895 1 95.88 126 GLU B O 1
ATOM 5445 N N . TYR B 1 127 ? -10.023 4.152 1.702 1 96.56 127 TYR B N 1
ATOM 5446 C CA . TYR B 1 127 ? -9.594 3.619 2.992 1 96.56 127 TYR B CA 1
ATOM 5447 C C . TYR B 1 127 ? -8.852 2.299 2.818 1 96.56 127 TYR B C 1
ATOM 5449 O O . TYR B 1 127 ? -9.352 1.383 2.16 1 96.56 127 TYR B O 1
ATOM 5457 N N . ARG B 1 128 ? -7.645 2.254 3.475 1 93.31 128 ARG B N 1
ATOM 5458 C CA . ARG B 1 128 ? -6.848 1.032 3.461 1 93.31 128 ARG B CA 1
ATOM 5459 C C . ARG B 1 128 ? -6.492 0.594 4.879 1 93.31 128 ARG B C 1
ATOM 5461 O O . ARG B 1 128 ? -6.711 -0.561 5.25 1 93.31 128 ARG B O 1
ATOM 5468 N N . LYS B 1 129 ? -5.945 1.531 5.633 1 94.38 129 LYS B N 1
ATOM 5469 C CA . LYS B 1 129 ? -5.496 1.306 7.004 1 94.38 129 LYS B CA 1
ATOM 5470 C C . LYS B 1 129 ? -5.797 2.512 7.887 1 94.38 129 LYS B C 1
ATOM 5472 O O . LYS B 1 129 ? -5.691 3.656 7.441 1 94.38 129 LYS B O 1
ATOM 5477 N N . PRO B 1 130 ? -6.094 2.17 9.094 1 95.56 130 PRO B N 1
ATOM 5478 C CA . PRO B 1 130 ? -6.305 3.297 10.008 1 95.56 130 PRO B CA 1
ATOM 5479 C C . PRO B 1 130 ? -5 3.893 10.523 1 95.56 130 PRO B C 1
ATOM 5481 O O . PRO B 1 130 ? -3.992 3.188 10.633 1 95.56 130 PRO B O 1
ATOM 5484 N N . ARG B 1 131 ? -4.934 5.133 10.781 1 94.62 131 ARG B N 1
ATOM 5485 C CA . ARG B 1 131 ? -3.854 5.828 11.469 1 94.62 131 ARG B CA 1
ATOM 5486 C C . ARG B 1 131 ? -4.402 6.891 12.414 1 94.62 131 ARG B C 1
ATOM 5488 O O . ARG B 1 131 ? -5.129 7.793 11.992 1 94.62 131 ARG B O 1
ATOM 5495 N N . GLY B 1 132 ? -4.059 6.703 13.633 1 95.25 132 GLY B N 1
ATOM 5496 C CA . GLY B 1 132 ? -4.52 7.633 14.648 1 95.25 132 GLY B CA 1
ATOM 5497 C C . GLY B 1 132 ? -5.594 7.047 15.547 1 95.25 132 GLY B C 1
ATOM 5498 O O . GLY B 1 132 ? -5.68 5.828 15.711 1 95.25 132 GLY B O 1
ATOM 5499 N N . ILE B 1 133 ? -6.297 7.969 16.234 1 97.12 133 ILE B N 1
ATOM 5500 C CA . ILE B 1 133 ? -7.324 7.57 17.188 1 97.12 133 ILE B CA 1
ATOM 5501 C C . ILE B 1 133 ? -8.688 8.078 16.719 1 97.12 133 ILE B C 1
ATOM 5503 O O . ILE B 1 133 ? -8.836 9.266 16.406 1 97.12 133 ILE B O 1
ATOM 5507 N N . TYR B 1 134 ? -9.609 7.18 16.703 1 98.06 134 TYR B N 1
ATOM 5508 C CA . TYR B 1 134 ? -10.984 7.469 16.297 1 98.06 134 TYR B CA 1
ATOM 5509 C C . TYR B 1 134 ? -11.914 7.445 17.5 1 98.06 134 TYR B C 1
ATOM 5511 O O . TYR B 1 134 ? -12.258 6.375 18.016 1 98.06 134 TYR B O 1
ATOM 5519 N N . LEU B 1 135 ? -12.328 8.562 17.922 1 98.44 135 LEU B N 1
ATOM 5520 C CA . LEU B 1 135 ? -13.234 8.656 19.062 1 98.44 135 LEU B CA 1
ATOM 5521 C C . LEU B 1 135 ? -14.648 8.992 18.594 1 98.44 135 LEU B C 1
ATOM 5523 O O . LEU B 1 135 ? -14.836 9.844 17.734 1 98.44 135 LEU B O 1
ATOM 5527 N N . SER B 1 136 ? -15.602 8.352 19.109 1 98.25 136 SER B N 1
ATOM 5528 C CA . SER B 1 136 ? -17 8.523 18.703 1 98.25 136 SER B CA 1
ATOM 5529 C C . SER B 1 136 ? -17.828 9.125 19.828 1 98.25 136 SER B C 1
ATOM 5531 O O . SER B 1 136 ? -17.719 8.695 20.984 1 98.25 136 SER B O 1
ATOM 5533 N N . ILE B 1 137 ? -18.641 10.062 19.484 1 98.38 137 ILE B N 1
ATOM 5534 C CA . ILE B 1 137 ? -19.516 10.695 20.469 1 98.38 137 ILE B CA 1
ATOM 5535 C C . ILE B 1 137 ? -20.531 9.68 20.984 1 98.38 137 ILE B C 1
ATOM 5537 O O . ILE B 1 137 ? -21.125 9.875 22.047 1 98.38 137 ILE B O 1
ATOM 5541 N N . ASN B 1 138 ? -20.734 8.586 20.297 1 97 138 ASN B N 1
ATOM 5542 C CA . ASN B 1 138 ? -21.656 7.527 20.703 1 97 138 ASN B CA 1
ATOM 5543 C C . ASN B 1 138 ? -21.031 6.629 21.766 1 97 138 ASN B C 1
ATOM 5545 O O . ASN B 1 138 ? -21.719 5.781 22.344 1 97 138 ASN B O 1
ATOM 5549 N N . ASP B 1 139 ? -19.781 6.832 22.094 1 95.06 139 ASP B N 1
ATOM 5550 C CA . ASP B 1 139 ? -19.094 6.027 23.109 1 95.06 139 ASP B CA 1
ATOM 5551 C C . ASP B 1 139 ? -18.094 6.863 23.891 1 95.06 139 ASP B C 1
ATOM 5553 O O . ASP B 1 139 ? -16.906 6.547 23.922 1 95.06 139 ASP B O 1
ATOM 5557 N N . PRO B 1 140 ? -18.562 7.828 24.609 1 93.5 140 PRO B N 1
ATOM 5558 C CA . PRO B 1 140 ? -17.656 8.695 25.359 1 93.5 140 PRO B CA 1
ATOM 5559 C C . PRO B 1 140 ? -16.844 7.938 26.406 1 93.5 140 PRO B C 1
ATOM 5561 O O . PRO B 1 140 ? -15.695 8.305 26.688 1 93.5 140 PRO B O 1
ATOM 5564 N N . SER B 1 141 ? -17.375 6.898 26.953 1 89 141 SER B N 1
ATOM 5565 C CA . SER B 1 141 ? -16.688 6.105 27.969 1 89 141 SER B CA 1
ATOM 5566 C C . SER B 1 141 ? -15.523 5.328 27.359 1 89 141 SER B C 1
ATOM 5568 O O . SER B 1 141 ? -14.625 4.875 28.078 1 89 141 SER B O 1
ATOM 5570 N N . GLY B 1 142 ? -15.516 5.215 26.047 1 91.62 142 GLY B N 1
ATOM 5571 C CA . GLY B 1 142 ? -14.484 4.453 25.359 1 91.62 142 GLY B CA 1
ATOM 5572 C C . GLY B 1 142 ? -13.219 5.254 25.109 1 91.62 142 GLY B C 1
ATOM 5573 O O . GLY B 1 142 ? -12.219 4.707 24.641 1 91.62 142 GLY B O 1
ATOM 5574 N N . ILE B 1 143 ? -13.172 6.539 25.484 1 95 143 ILE B N 1
ATOM 5575 C CA . ILE B 1 143 ? -12.055 7.43 25.172 1 95 143 ILE B CA 1
ATOM 5576 C C . ILE B 1 143 ? -10.797 6.941 25.891 1 95 143 ILE B C 1
ATOM 5578 O O . ILE B 1 143 ? -9.742 6.797 25.281 1 95 143 ILE B O 1
ATOM 5582 N N . GLU B 1 144 ? -10.891 6.625 27.141 1 92.81 144 GLU B N 1
ATOM 5583 C CA . GLU B 1 144 ? -9.734 6.168 27.906 1 92.81 144 GLU B CA 1
ATOM 5584 C C . GLU B 1 144 ? -9.227 4.828 27.391 1 92.81 144 GLU B C 1
ATOM 5586 O O . GLU B 1 144 ? -8.016 4.602 27.312 1 92.81 144 GLU B O 1
ATOM 5591 N N . GLU B 1 145 ? -10.172 4.02 27.062 1 92.75 145 GLU B N 1
ATOM 5592 C CA . GLU B 1 145 ? -9.805 2.727 26.5 1 92.75 145 GLU B CA 1
ATOM 5593 C C . GLU B 1 145 ? -9.062 2.895 25.172 1 92.75 145 GLU B C 1
ATOM 5595 O O . GLU B 1 145 ? -8.109 2.162 24.906 1 92.75 145 GLU B O 1
ATOM 5600 N N . ALA B 1 146 ? -9.555 3.779 24.359 1 93.75 146 ALA B N 1
ATOM 5601 C CA . ALA B 1 146 ? -8.906 4.062 23.078 1 93.75 146 ALA B CA 1
ATOM 5602 C C . ALA B 1 146 ? -7.449 4.484 23.281 1 93.75 146 ALA B C 1
ATOM 5604 O O . ALA B 1 146 ? -6.559 4.02 22.562 1 93.75 146 ALA B O 1
ATOM 5605 N N . PHE B 1 147 ? -7.176 5.316 24.266 1 92.56 147 PHE B N 1
ATOM 5606 C CA . PHE B 1 147 ? -5.824 5.785 24.547 1 92.56 147 PHE B CA 1
ATOM 5607 C C . PHE B 1 147 ? -4.953 4.652 25.078 1 92.56 147 PHE B C 1
ATOM 5609 O O . PHE B 1 147 ? -3.762 4.582 24.781 1 92.56 147 PHE B O 1
ATOM 5616 N N . ALA B 1 148 ? -5.535 3.752 25.812 1 88.88 148 ALA B N 1
ATOM 5617 C CA . ALA B 1 148 ? -4.805 2.594 26.312 1 88.88 148 ALA B CA 1
ATOM 5618 C C . ALA B 1 148 ? -4.43 1.643 25.188 1 88.88 148 ALA B C 1
ATOM 5620 O O . ALA B 1 148 ? -3.344 1.059 25.188 1 88.88 148 ALA B O 1
ATOM 5621 N N . ASN B 1 149 ? -5.324 1.511 24.25 1 90.88 149 ASN B N 1
ATOM 5622 C CA . ASN B 1 149 ? -5.145 0.557 23.156 1 90.88 149 ASN B CA 1
ATOM 5623 C C . ASN B 1 149 ? -4.016 0.977 22.219 1 90.88 149 ASN B C 1
ATOM 5625 O O . ASN B 1 149 ? -3.428 0.138 21.531 1 90.88 149 ASN B O 1
ATOM 5629 N N . ILE B 1 150 ? -3.713 2.217 22.156 1 85.19 150 ILE B N 1
ATOM 5630 C CA . ILE B 1 150 ? -2.627 2.668 21.297 1 85.19 150 ILE B CA 1
ATOM 5631 C C . ILE B 1 150 ? -1.285 2.4 21.969 1 85.19 150 ILE B C 1
ATOM 5633 O O . ILE B 1 150 ? -0.239 2.41 21.312 1 85.19 150 ILE B O 1
ATOM 5637 N N . GLY B 1 151 ? -1.264 2 23.234 1 75.56 151 GLY B N 1
ATOM 5638 C CA . GLY B 1 151 ? -0.045 1.699 23.969 1 75.56 151 GLY B CA 1
ATOM 5639 C C . GLY B 1 151 ? 0.732 2.939 24.375 1 75.56 151 GLY B C 1
ATOM 5640 O O . GLY B 1 151 ? 1.928 2.861 24.656 1 75.56 151 GLY B O 1
ATOM 5641 N N . ALA B 1 152 ? 0.103 4.047 24.25 1 69.38 152 ALA B N 1
ATOM 5642 C CA . ALA B 1 152 ? 0.776 5.289 24.625 1 69.38 152 ALA B CA 1
ATOM 5643 C C . ALA B 1 152 ? 0.758 5.496 26.125 1 69.38 152 ALA B C 1
ATOM 5645 O O . ALA B 1 152 ? -0.21 5.133 26.797 1 69.38 152 ALA B O 1
ATOM 5646 N N . THR B 1 153 ? 1.923 5.816 26.625 1 68.94 153 THR B N 1
ATOM 5647 C CA . THR B 1 153 ? 2.018 6.133 28.047 1 68.94 153 THR B CA 1
ATOM 5648 C C . THR B 1 153 ? 2.131 7.641 28.266 1 68.94 153 THR B C 1
ATOM 5650 O O . THR B 1 153 ? 2.316 8.398 27.297 1 68.94 153 THR B O 1
ATOM 5653 N N . ALA B 1 154 ? 1.913 8.039 29.469 1 61.69 154 ALA B N 1
ATOM 5654 C CA . ALA B 1 154 ? 1.941 9.445 29.891 1 61.69 154 ALA B CA 1
ATOM 5655 C C . ALA B 1 154 ? 3.254 10.109 29.484 1 61.69 154 ALA B C 1
ATOM 5657 O O . ALA B 1 154 ? 3.297 11.32 29.234 1 61.69 154 ALA B O 1
ATOM 5658 N N . GLU B 1 155 ? 4.16 9.297 29.281 1 72.25 155 GLU B N 1
ATOM 5659 C CA . GLU B 1 155 ? 5.48 9.883 29.094 1 72.25 155 GLU B CA 1
ATOM 5660 C C . GLU B 1 155 ? 5.848 9.922 27.609 1 72.25 155 GLU B C 1
ATOM 5662 O O . GLU B 1 155 ? 6.832 10.562 27.219 1 72.25 155 GLU B O 1
ATOM 5667 N N . ASN B 1 156 ? 4.93 9.562 26.875 1 81.88 156 ASN B N 1
ATOM 5668 C CA . ASN B 1 156 ? 5.48 9.336 25.547 1 81.88 156 ASN B CA 1
ATOM 5669 C C . ASN B 1 156 ? 4.754 10.164 24.484 1 81.88 156 ASN B C 1
ATOM 5671 O O . ASN B 1 156 ? 5.035 10.039 23.297 1 81.88 156 ASN B O 1
ATOM 5675 N N . ILE B 1 157 ? 3.826 11.07 24.922 1 93.56 157 ILE B N 1
ATOM 5676 C CA . ILE B 1 157 ? 3.154 11.867 23.906 1 93.56 157 ILE B CA 1
ATOM 5677 C C . ILE B 1 157 ? 3.367 13.352 24.188 1 93.56 157 ILE B C 1
ATOM 5679 O O . ILE B 1 157 ? 3.045 13.828 25.281 1 93.56 157 ILE B O 1
ATOM 5683 N N . ASP B 1 158 ? 3.863 14.055 23.219 1 95.94 158 ASP B N 1
ATOM 5684 C CA . ASP B 1 158 ? 4.172 15.477 23.375 1 95.94 158 ASP B CA 1
ATOM 5685 C C . ASP B 1 158 ? 3.168 16.344 22.625 1 95.94 158 ASP B C 1
ATOM 5687 O O . ASP B 1 158 ? 3.045 17.547 22.906 1 95.94 158 ASP B O 1
ATOM 5691 N N . LEU B 1 159 ? 2.484 15.789 21.688 1 97.75 159 LEU B N 1
ATOM 5692 C CA . LEU B 1 159 ? 1.635 16.578 20.797 1 97.75 159 LEU B CA 1
ATOM 5693 C C . LEU B 1 159 ? 0.424 15.773 20.344 1 97.75 159 LEU B C 1
ATOM 5695 O O . LEU B 1 159 ? 0.568 14.656 19.859 1 97.75 159 LEU B O 1
ATOM 5699 N N . VAL B 1 160 ? -0.744 16.281 20.547 1 97.94 160 VAL B N 1
ATOM 5700 C CA . VAL B 1 160 ? -2 15.727 20.062 1 97.94 160 VAL B CA 1
ATOM 5701 C C . VAL B 1 160 ? -2.65 16.719 19.094 1 97.94 160 VAL B C 1
ATOM 5703 O O . VAL B 1 160 ? -2.881 17.875 19.438 1 97.94 160 VAL B O 1
ATOM 5706 N N . VAL B 1 161 ? -2.854 16.359 17.891 1 98.62 161 VAL B N 1
ATOM 5707 C CA . VAL B 1 161 ? -3.615 17.156 16.938 1 98.62 161 VAL B CA 1
ATOM 5708 C C . VAL B 1 161 ? -5.016 16.562 16.781 1 98.62 161 VAL B C 1
ATOM 5710 O O . VAL B 1 161 ? -5.164 15.375 16.469 1 98.62 161 VAL B O 1
ATOM 5713 N N . VAL B 1 162 ? -6.047 17.375 17 1 98.69 162 VAL B N 1
ATOM 5714 C CA . VAL B 1 162 ? -7.406 16.859 17.062 1 98.69 162 VAL B CA 1
ATOM 5715 C C . VAL B 1 162 ? -8.32 17.688 16.172 1 98.69 162 VAL B C 1
ATOM 5717 O O . VAL B 1 162 ? -8.156 18.906 16.062 1 98.69 162 VAL B O 1
ATOM 5720 N N . THR B 1 163 ? -9.25 17.062 15.5 1 98.69 163 THR B N 1
ATOM 5721 C CA . THR B 1 163 ? -10.273 17.703 14.68 1 98.69 163 THR B CA 1
ATOM 5722 C C . THR B 1 163 ? -11.609 16.969 14.828 1 98.69 163 THR B C 1
ATOM 5724 O O . THR B 1 163 ? -11.641 15.789 15.18 1 98.69 163 THR B O 1
ATOM 5727 N N . ASP B 1 164 ? -12.688 17.703 14.664 1 98.5 164 ASP B N 1
ATOM 5728 C CA . ASP B 1 164 ? -13.984 17.031 14.57 1 98.5 164 ASP B CA 1
ATOM 5729 C C . ASP B 1 164 ? -14.477 16.969 13.125 1 98.5 164 ASP B C 1
ATOM 5731 O O . ASP B 1 164 ? -15.609 16.562 12.867 1 98.5 164 ASP B O 1
ATOM 5735 N N . GLY B 1 165 ? -13.672 17.469 12.227 1 97.38 165 GLY B N 1
ATOM 5736 C CA . GLY B 1 165 ? -13.891 17.297 10.797 1 97.38 165 GLY B CA 1
ATOM 5737 C C . GLY B 1 165 ? -14.914 18.266 10.234 1 97.38 165 GLY B C 1
ATOM 5738 O O . GLY B 1 165 ? -15.289 18.172 9.062 1 97.38 165 GLY B O 1
ATOM 5739 N N . GLU B 1 166 ? -15.344 19.281 10.953 1 96.62 166 GLU B N 1
ATOM 5740 C CA . GLU B 1 166 ? -16.453 20.141 10.547 1 96.62 166 GLU B CA 1
ATOM 5741 C C . GLU B 1 166 ? -15.992 21.234 9.586 1 96.62 166 GLU B C 1
ATOM 5743 O O . GLU B 1 166 ? -16.719 21.625 8.672 1 96.62 166 GLU B O 1
ATOM 5748 N N . GLY B 1 167 ? -14.859 21.781 9.867 1 92.44 167 GLY B N 1
ATOM 5749 C CA . GLY B 1 167 ? -14.391 22.922 9.102 1 92.44 167 GLY B CA 1
ATOM 5750 C C . GLY B 1 167 ? -13.125 22.641 8.32 1 92.44 167 GLY B C 1
ATOM 5751 O O . GLY B 1 167 ? -12.156 23.391 8.406 1 92.44 167 GLY B O 1
ATOM 5752 N N . ILE B 1 168 ? -13.102 21.547 7.547 1 91.88 168 ILE B N 1
ATOM 5753 C CA . ILE B 1 168 ? -11.906 21.125 6.828 1 91.88 168 ILE B CA 1
ATOM 5754 C C . ILE B 1 168 ? -11.57 22.141 5.738 1 91.88 168 ILE B C 1
ATOM 5756 O O . ILE B 1 168 ? -12.289 22.25 4.738 1 91.88 168 ILE B O 1
ATOM 5760 N N . LEU B 1 169 ? -10.484 22.797 5.98 1 80.44 169 LEU B N 1
ATOM 5761 C CA . LEU B 1 169 ? -10.031 23.75 4.98 1 80.44 169 LEU B CA 1
ATOM 5762 C C . LEU B 1 169 ? -11.18 24.625 4.508 1 80.44 169 LEU B C 1
ATOM 5764 O O . LEU B 1 169 ? -11.992 25.094 5.316 1 80.44 169 LEU B O 1
ATOM 5768 N N . GLY B 1 170 ? -11.406 24.828 3.32 1 74.75 170 GLY B N 1
ATOM 5769 C CA . GLY B 1 170 ? -12.508 25.578 2.748 1 74.75 170 GLY B CA 1
ATOM 5770 C C . GLY B 1 170 ? -13.617 24.688 2.205 1 74.75 170 GLY B C 1
ATOM 5771 O O . GLY B 1 170 ? -14.617 25.188 1.688 1 74.75 170 GLY B O 1
ATOM 5772 N N . ILE B 1 171 ? -13.484 23.344 2.555 1 84.06 171 ILE B N 1
ATOM 5773 C CA . ILE B 1 171 ? -14.406 22.438 1.888 1 84.06 171 ILE B CA 1
ATOM 5774 C C . ILE B 1 171 ? -15.477 21.969 2.871 1 84.06 171 ILE B C 1
ATOM 5776 O O . ILE B 1 171 ? -16.453 21.328 2.479 1 84.06 171 ILE B O 1
ATOM 5780 N N . GLY B 1 172 ? -15.32 22.297 4.148 1 90.5 172 GLY B N 1
ATOM 5781 C CA . GLY B 1 172 ? -16.406 22.125 5.098 1 90.5 172 GLY B CA 1
ATOM 5782 C C . GLY B 1 172 ? -16.375 20.781 5.797 1 90.5 172 GLY B C 1
ATOM 5783 O O . GLY B 1 172 ? -15.312 20.297 6.18 1 90.5 172 GLY B O 1
ATOM 5784 N N . ASP B 1 173 ? -17.578 20.234 6.055 1 96.75 173 ASP B N 1
ATOM 5785 C CA . ASP B 1 173 ? -17.766 19.047 6.891 1 96.75 173 ASP B CA 1
ATOM 5786 C C . ASP B 1 173 ? -17.5 17.766 6.102 1 96.75 173 ASP B C 1
ATOM 5788 O O . ASP B 1 173 ? -18.219 17.453 5.152 1 96.75 173 ASP B O 1
ATOM 5792 N N . TRP B 1 174 ? -16.5 17 6.59 1 97.31 174 TRP B N 1
ATOM 5793 C CA . TRP B 1 174 ? -16.172 15.773 5.879 1 97.31 174 TRP B CA 1
ATOM 5794 C C . TRP B 1 174 ? -16.078 14.594 6.848 1 97.31 174 TRP B C 1
ATOM 5796 O O . TRP B 1 174 ? -15.391 13.609 6.562 1 97.31 174 TRP B O 1
ATOM 5806 N N . GLY B 1 175 ? -16.609 14.781 8.016 1 97.94 175 GLY B N 1
ATOM 5807 C CA . GLY B 1 175 ? -16.766 13.695 8.969 1 97.94 175 GLY B CA 1
ATOM 5808 C C . GLY B 1 175 ? -15.445 13.031 9.328 1 97.94 175 GLY B C 1
ATOM 5809 O O . GLY B 1 175 ? -14.461 13.711 9.609 1 97.94 175 GLY B O 1
ATOM 5810 N N . VAL B 1 176 ? -15.461 11.719 9.391 1 98.31 176 VAL B N 1
ATOM 5811 C CA . VAL B 1 176 ? -14.375 10.938 9.961 1 98.31 176 VAL B CA 1
ATOM 5812 C C . VAL B 1 176 ? -13.125 11.078 9.094 1 98.31 176 VAL B C 1
ATOM 5814 O O . VAL B 1 176 ? -12 10.969 9.586 1 98.31 176 VAL B O 1
ATOM 5817 N N . GLY B 1 177 ? -13.32 11.367 7.762 1 97.75 177 GLY B N 1
ATOM 5818 C CA . GLY B 1 177 ? -12.188 11.547 6.867 1 97.75 177 GLY B CA 1
ATOM 5819 C C . GLY B 1 177 ? -11.297 12.719 7.254 1 97.75 177 GLY B C 1
ATOM 5820 O O . GLY B 1 177 ? -10.141 12.789 6.836 1 97.75 177 GLY B O 1
ATOM 5821 N N . GLY B 1 178 ? -11.828 13.562 8.125 1 97.88 178 GLY B N 1
ATOM 5822 C CA . GLY B 1 178 ? -11.07 14.711 8.602 1 97.88 178 GLY B CA 1
ATOM 5823 C C . GLY B 1 178 ? -9.805 14.32 9.344 1 97.88 178 GLY B C 1
ATOM 5824 O O . GLY B 1 178 ? -8.891 15.133 9.508 1 97.88 178 GLY B O 1
ATOM 5825 N N . ILE B 1 179 ? -9.656 13.055 9.758 1 98.31 179 ILE B N 1
ATOM 5826 C CA . ILE B 1 179 ? -8.484 12.609 10.5 1 98.31 179 ILE B CA 1
ATOM 5827 C C . ILE B 1 179 ? -7.227 12.844 9.664 1 98.31 179 ILE B C 1
ATOM 5829 O O . ILE B 1 179 ? -6.141 13.055 10.211 1 98.31 179 ILE B O 1
ATOM 5833 N N . ASN B 1 180 ? -7.383 12.859 8.328 1 97.75 180 ASN B N 1
ATOM 5834 C CA . ASN B 1 180 ? -6.238 13.031 7.441 1 97.75 180 ASN B CA 1
ATOM 5835 C C . ASN B 1 180 ? -5.621 14.422 7.578 1 97.75 180 ASN B C 1
ATOM 5837 O O . ASN B 1 180 ? -4.438 14.609 7.293 1 97.75 180 ASN B O 1
ATOM 5841 N N . ILE B 1 181 ? -6.422 15.445 7.977 1 97 181 ILE B N 1
ATOM 5842 C CA . ILE B 1 181 ? -5.84 16.766 8.18 1 97 181 ILE B CA 1
ATOM 5843 C C . ILE B 1 181 ? -4.922 16.75 9.398 1 97 181 ILE B C 1
ATOM 5845 O O . ILE B 1 181 ? -3.865 17.375 9.398 1 97 181 ILE B O 1
ATOM 5849 N N . ALA B 1 182 ? -5.34 16.031 10.461 1 98.06 182 ALA B N 1
ATOM 5850 C CA . ALA B 1 182 ? -4.492 15.883 11.641 1 98.06 182 ALA B CA 1
ATOM 5851 C C . ALA B 1 182 ? -3.203 15.141 11.312 1 98.06 182 ALA B C 1
ATOM 5853 O O . ALA B 1 182 ? -2.121 15.531 11.75 1 98.06 182 ALA B O 1
ATOM 5854 N N . ILE B 1 183 ? -3.342 14.094 10.539 1 97.94 183 ILE B N 1
ATOM 5855 C CA . ILE B 1 183 ? -2.188 13.305 10.125 1 97.94 183 ILE B CA 1
ATOM 5856 C C . ILE B 1 183 ? -1.252 14.164 9.281 1 97.94 183 ILE B C 1
ATOM 5858 O O . ILE B 1 183 ? -0.034 14.141 9.469 1 97.94 183 ILE B O 1
ATOM 5862 N N . GLY B 1 184 ? -1.832 14.898 8.359 1 96.94 184 GLY B N 1
ATOM 5863 C CA . GLY B 1 184 ? -1.042 15.805 7.535 1 96.94 184 GLY B CA 1
ATOM 5864 C C . GLY B 1 184 ? -0.299 16.844 8.344 1 96.94 184 GLY B C 1
ATOM 5865 O O . GLY B 1 184 ? 0.876 17.125 8.086 1 96.94 184 GLY B O 1
ATOM 5866 N N . LYS B 1 185 ? -0.968 17.469 9.328 1 97.38 185 LYS B N 1
ATOM 5867 C CA . LYS B 1 185 ? -0.33 18.453 10.188 1 97.38 185 LYS B CA 1
ATOM 5868 C C . LYS B 1 185 ? 0.855 17.859 10.938 1 97.38 185 LYS B C 1
ATOM 5870 O O . LYS B 1 185 ? 1.908 18.484 11.055 1 97.38 185 LYS B O 1
ATOM 5875 N N . LEU B 1 186 ? 0.676 16.719 11.422 1 98.19 186 LEU B N 1
ATOM 5876 C CA . LEU B 1 186 ? 1.753 16.062 12.164 1 98.19 186 LEU B CA 1
ATOM 5877 C C . LEU B 1 186 ? 2.934 15.758 11.25 1 98.19 186 LEU B C 1
ATOM 5879 O O . LEU B 1 186 ? 4.09 15.828 11.68 1 98.19 186 LEU B O 1
ATOM 5883 N N . ALA B 1 187 ? 2.619 15.375 10.023 1 97.81 187 ALA B N 1
ATOM 5884 C CA . ALA B 1 187 ? 3.699 15.172 9.062 1 97.81 187 ALA B CA 1
ATOM 5885 C C . ALA B 1 187 ? 4.5 16.453 8.859 1 97.81 187 ALA B C 1
ATOM 5887 O O . ALA B 1 187 ? 5.73 16.422 8.766 1 97.81 187 ALA B O 1
ATOM 5888 N N . VAL B 1 188 ? 3.832 17.547 8.805 1 96.75 188 VAL B N 1
ATOM 5889 C CA . VAL B 1 188 ? 4.492 18.844 8.641 1 96.75 188 VAL B CA 1
ATOM 5890 C C . VAL B 1 188 ? 5.324 19.156 9.883 1 96.75 188 VAL B C 1
ATOM 5892 O O . VAL B 1 188 ? 6.461 19.625 9.781 1 96.75 188 VAL B O 1
ATOM 5895 N N . TYR B 1 189 ? 4.789 18.891 11.086 1 98.25 189 TYR B N 1
ATOM 5896 C CA . TYR B 1 189 ? 5.531 19.094 12.32 1 98.25 189 TYR B CA 1
ATOM 5897 C C . TYR B 1 189 ? 6.883 18.406 12.266 1 98.25 189 TYR B C 1
ATOM 5899 O O . TYR B 1 189 ? 7.91 19 12.609 1 98.25 189 TYR B O 1
ATOM 5907 N N . THR B 1 190 ? 6.836 17.172 11.828 1 97.75 190 THR B N 1
ATOM 5908 C CA . THR B 1 190 ? 8.062 16.375 11.82 1 97.75 190 THR B CA 1
ATOM 5909 C C . THR B 1 190 ? 8.992 16.828 10.703 1 97.75 190 THR B C 1
ATOM 5911 O O . THR B 1 190 ? 10.195 17 10.914 1 97.75 190 THR B O 1
ATOM 5914 N N . ALA B 1 191 ? 8.5 17.094 9.578 1 96.06 191 ALA B N 1
ATOM 5915 C CA . ALA B 1 191 ? 9.32 17.469 8.43 1 96.06 191 ALA B CA 1
ATOM 5916 C C . ALA B 1 191 ? 9.922 18.859 8.617 1 96.06 191 ALA B C 1
ATOM 5918 O O . ALA B 1 191 ? 11.07 19.094 8.242 1 96.06 191 ALA B O 1
ATOM 5919 N N . ALA B 1 192 ? 9.172 19.734 9.172 1 95.06 192 ALA B N 1
ATOM 5920 C CA . ALA B 1 192 ? 9.562 21.141 9.242 1 95.06 192 ALA B CA 1
ATOM 5921 C C . ALA B 1 192 ? 10.508 21.391 10.422 1 95.06 192 ALA B C 1
ATOM 5923 O O . ALA B 1 192 ? 11.422 22.203 10.328 1 95.06 192 ALA B O 1
ATOM 5924 N N . VAL B 1 193 ? 10.25 20.672 11.578 1 96.06 193 VAL B N 1
ATOM 5925 C CA . VAL B 1 193 ? 11.062 21.062 12.727 1 96.06 193 VAL B CA 1
ATOM 5926 C C . VAL B 1 193 ? 11.547 19.812 13.469 1 96.06 193 VAL B C 1
ATOM 5928 O O . VAL B 1 193 ? 12.328 19.922 14.422 1 96.06 193 VAL B O 1
ATOM 5931 N N . GLY B 1 194 ? 11.094 18.703 13.07 1 96.81 194 GLY B N 1
ATOM 5932 C CA . GLY B 1 194 ? 11.641 17.484 13.633 1 96.81 194 GLY B CA 1
ATOM 5933 C C . GLY B 1 194 ? 10.977 17.078 14.938 1 96.81 194 GLY B C 1
ATOM 5934 O O . GLY B 1 194 ? 11.641 16.562 15.836 1 96.81 194 GLY B O 1
ATOM 5935 N N . ILE B 1 195 ? 9.742 17.359 15.062 1 97.31 195 ILE B N 1
ATOM 5936 C CA . ILE B 1 195 ? 9.062 16.734 16.188 1 97.31 195 ILE B CA 1
ATOM 5937 C C . ILE B 1 195 ? 9.055 15.219 16 1 97.31 195 ILE B C 1
ATOM 5939 O O . ILE B 1 195 ? 8.719 14.719 14.93 1 97.31 195 ILE B O 1
ATOM 5943 N N . ASP B 1 196 ? 9.406 14.531 17.031 1 95.88 196 ASP B N 1
ATOM 5944 C CA . ASP B 1 196 ? 9.539 13.078 16.969 1 95.88 196 ASP B CA 1
ATOM 5945 C C . ASP B 1 196 ? 8.203 12.422 16.641 1 95.88 196 ASP B C 1
ATOM 5947 O O . ASP B 1 196 ? 7.246 12.523 17.422 1 95.88 196 ASP B O 1
ATOM 5951 N N . PRO B 1 197 ? 8.203 11.68 15.555 1 95.56 197 PRO B N 1
ATOM 5952 C CA . PRO B 1 197 ? 6.926 11.117 15.133 1 95.56 197 PRO B CA 1
ATOM 5953 C C . PRO B 1 197 ? 6.422 10.023 16.078 1 95.56 197 PRO B C 1
ATOM 5955 O O . PRO B 1 197 ? 5.246 9.648 16.016 1 95.56 197 PRO B O 1
ATOM 5958 N N . SER B 1 198 ? 7.25 9.5 16.953 1 92.81 198 SER B N 1
ATOM 5959 C CA . SER B 1 198 ? 6.82 8.477 17.906 1 92.81 198 SER B CA 1
ATOM 5960 C C . SER B 1 198 ? 6.094 9.109 19.094 1 92.81 198 SER B C 1
ATOM 5962 O O . SER B 1 198 ? 5.512 8.398 19.922 1 92.81 198 SER B O 1
ATOM 5964 N N . ARG B 1 199 ? 6.047 10.414 19.125 1 94.75 199 ARG B N 1
ATOM 5965 C CA . ARG B 1 199 ? 5.547 11.078 20.328 1 94.75 199 ARG B CA 1
ATOM 5966 C C . ARG B 1 199 ? 4.363 11.977 20 1 94.75 199 ARG B C 1
ATOM 5968 O O . ARG B 1 199 ? 4.109 12.961 20.703 1 94.75 199 ARG B O 1
ATOM 5975 N N . VAL B 1 200 ? 3.695 11.695 18.922 1 96.38 200 VAL B N 1
ATOM 5976 C CA . VAL B 1 200 ? 2.561 12.516 18.5 1 96.38 200 VAL B CA 1
ATOM 5977 C C . VAL B 1 200 ? 1.336 11.633 18.281 1 96.38 200 VAL B C 1
ATOM 5979 O O . VAL B 1 200 ? 1.464 10.414 18.109 1 96.38 200 VAL B O 1
ATOM 5982 N N . LEU B 1 201 ? 0.134 12.273 18.281 1 96.38 201 LEU B N 1
ATOM 5983 C CA . LEU B 1 201 ? -1.104 11.508 18.156 1 96.38 201 LEU B CA 1
ATOM 5984 C C . LEU B 1 201 ? -2.141 12.289 17.344 1 96.38 201 LEU B C 1
ATOM 5986 O O . LEU B 1 201 ? -2.609 13.344 17.781 1 96.38 201 LEU B O 1
ATOM 5990 N N . PRO B 1 202 ? -2.52 11.852 16.172 1 97.62 202 PRO B N 1
ATOM 5991 C CA . PRO B 1 202 ? -3.682 12.406 15.477 1 97.62 202 PRO B CA 1
ATOM 5992 C C . PRO B 1 202 ? -5.004 11.844 15.992 1 97.62 202 PRO B C 1
ATOM 5994 O O . PRO B 1 202 ? -5.117 10.641 16.219 1 97.62 202 PRO B O 1
ATOM 5997 N N . VAL B 1 203 ? -5.988 12.68 16.188 1 98.38 203 VAL B N 1
ATOM 5998 C CA . VAL B 1 203 ? -7.266 12.266 16.766 1 98.38 203 VAL B CA 1
ATOM 5999 C C . VAL B 1 203 ? -8.414 12.852 15.953 1 98.38 203 VAL B C 1
ATOM 6001 O O . VAL B 1 203 ? -8.359 14.016 15.539 1 98.38 203 VAL B O 1
ATOM 6004 N N . ILE B 1 204 ? -9.406 12.102 15.664 1 98.75 204 ILE B N 1
ATOM 6005 C CA . ILE B 1 204 ? -10.672 12.586 15.109 1 98.75 204 ILE B CA 1
ATOM 6006 C C . ILE B 1 204 ? -11.789 12.375 16.125 1 98.75 204 ILE B C 1
ATOM 6008 O O . ILE B 1 204 ? -11.898 11.312 16.734 1 98.75 204 ILE B O 1
ATOM 6012 N N . LEU B 1 205 ? -12.492 13.359 16.406 1 98.81 205 LEU B N 1
ATOM 6013 C CA . LEU B 1 205 ? -13.734 13.297 17.172 1 98.81 205 LEU B CA 1
ATOM 6014 C C . LEU B 1 205 ? -14.938 13.164 16.25 1 98.81 205 LEU B C 1
ATOM 6016 O O . LEU B 1 205 ? -15.438 14.164 15.727 1 98.81 205 LEU B O 1
ATOM 6020 N N . ASP B 1 206 ? -15.375 11.992 16.094 1 98.75 206 ASP B N 1
ATOM 6021 C CA . ASP B 1 206 ? -16.5 11.75 15.195 1 98.75 206 ASP B CA 1
ATOM 6022 C C . ASP B 1 206 ? -17.828 12.008 15.891 1 98.75 206 ASP B C 1
ATOM 6024 O O . ASP B 1 206 ? -18.328 11.156 16.625 1 98.75 206 ASP B O 1
ATOM 6028 N N . VAL B 1 207 ? -18.453 13.086 15.539 1 98.69 207 VAL B N 1
ATOM 6029 C CA . VAL B 1 207 ? -19.703 13.492 16.172 1 98.69 207 VAL B CA 1
ATOM 6030 C C . VAL B 1 207 ? -20.844 13.43 15.148 1 98.69 207 VAL B C 1
ATOM 6032 O O . VAL B 1 207 ? -21.906 14.023 15.359 1 98.69 207 VAL B O 1
ATOM 6035 N N . GLY B 1 208 ? -20.609 12.781 14.078 1 98.38 208 GLY B N 1
ATOM 6036 C CA . GLY B 1 208 ? -21.516 12.773 12.945 1 98.38 208 GLY B CA 1
ATOM 6037 C C . GLY B 1 208 ? -21.141 13.766 11.867 1 98.38 208 GLY B C 1
ATOM 6038 O O . GLY B 1 208 ? -20.094 14.414 11.953 1 98.38 208 GLY B O 1
ATOM 6039 N N . THR B 1 209 ? -21.922 13.82 10.789 1 98.5 209 THR B N 1
ATOM 6040 C CA . THR B 1 209 ? -21.672 14.766 9.711 1 98.5 209 THR B CA 1
ATOM 6041 C C . THR B 1 209 ? -22.984 15.258 9.109 1 98.5 209 THR B C 1
ATOM 6043 O O . THR B 1 209 ? -23.953 14.508 9.039 1 98.5 209 THR B O 1
ATOM 6046 N N . ASN B 1 210 ? -23.016 16.469 8.734 1 97.69 210 ASN B N 1
ATOM 6047 C CA . ASN B 1 210 ? -24.203 17.016 8.102 1 97.69 210 ASN B CA 1
ATOM 6048 C C . ASN B 1 210 ? -24.141 16.906 6.582 1 97.69 210 ASN B C 1
ATOM 6050 O O . ASN B 1 210 ? -25.047 17.344 5.879 1 97.69 210 ASN B O 1
ATOM 6054 N N . ARG B 1 211 ? -23.109 16.328 6.066 1 96.88 211 ARG B N 1
ATOM 6055 C CA . ARG B 1 211 ? -22.969 16.156 4.621 1 96.88 211 ARG B CA 1
ATOM 6056 C C . ARG B 1 211 ? -23.766 14.953 4.137 1 96.88 211 ARG B C 1
ATOM 6058 O O . ARG B 1 211 ? -23.391 13.805 4.375 1 96.88 211 ARG B O 1
ATOM 6065 N N . GLU B 1 212 ? -24.781 15.18 3.398 1 97.25 212 GLU B N 1
ATOM 6066 C CA . GLU B 1 212 ? -25.688 14.133 2.941 1 97.25 212 GLU B CA 1
ATOM 6067 C C . GLU B 1 212 ? -24.969 13.133 2.037 1 97.25 212 GLU B C 1
ATOM 6069 O O . GLU B 1 212 ? -25.281 11.938 2.059 1 97.25 212 GLU B O 1
ATOM 6074 N N . GLU B 1 213 ? -24.078 13.609 1.254 1 96.69 213 GLU B N 1
ATOM 6075 C CA . GLU B 1 213 ? -23.312 12.75 0.353 1 96.69 213 GLU B CA 1
ATOM 6076 C C . GLU B 1 213 ? -22.594 11.648 1.122 1 96.69 213 GLU B C 1
ATOM 6078 O O . GLU B 1 213 ? -22.484 10.523 0.646 1 96.69 213 GLU B O 1
ATOM 6083 N N . LEU B 1 214 ? -22.078 11.953 2.279 1 97.5 214 LEU B N 1
ATOM 6084 C CA . LEU B 1 214 ? -21.391 10.969 3.109 1 97.5 214 LEU B CA 1
ATOM 6085 C C . LEU B 1 214 ? -22.391 10.016 3.754 1 97.5 214 LEU B C 1
ATOM 6087 O O . LEU B 1 214 ? -22.172 8.797 3.768 1 97.5 214 LEU B O 1
ATOM 6091 N N . LEU B 1 215 ? -23.469 10.555 4.25 1 97.31 215 LEU B N 1
ATOM 6092 C CA . LEU B 1 215 ? -24.453 9.75 4.957 1 97.31 215 LEU B CA 1
ATOM 6093 C C . LEU B 1 215 ? -25.109 8.742 4.016 1 97.31 215 LEU B C 1
ATOM 6095 O O . LEU B 1 215 ? -25.5 7.652 4.441 1 97.31 215 LEU B O 1
ATOM 6099 N N . ASN B 1 216 ? -25.156 9.094 2.762 1 96.69 216 ASN B N 1
ATOM 6100 C CA . ASN B 1 216 ? -25.781 8.219 1.776 1 96.69 216 ASN B CA 1
ATOM 6101 C C . ASN B 1 216 ? -24.766 7.32 1.09 1 96.69 216 ASN B C 1
ATOM 6103 O O . ASN B 1 216 ? -25.125 6.461 0.281 1 96.69 216 ASN B O 1
ATOM 6107 N N . ASN B 1 217 ? -23.578 7.492 1.351 1 96.12 217 ASN B N 1
ATOM 6108 C CA . ASN B 1 217 ? -22.516 6.688 0.769 1 96.12 217 ASN B CA 1
ATOM 6109 C C . ASN B 1 217 ? -22.375 5.344 1.482 1 96.12 217 ASN B C 1
ATOM 6111 O O . ASN B 1 217 ? -22.062 5.301 2.676 1 96.12 217 ASN B O 1
ATOM 6115 N N . PRO B 1 218 ? -22.5 4.297 0.735 1 95.44 218 PRO B N 1
ATOM 6116 C CA . PRO B 1 218 ? -22.422 2.986 1.379 1 95.44 218 PRO B CA 1
ATOM 6117 C C . PRO B 1 218 ? -21.031 2.68 1.915 1 95.44 218 PRO B C 1
ATOM 6119 O O . PRO B 1 218 ? -20.875 1.835 2.801 1 95.44 218 PRO B O 1
ATOM 6122 N N . PHE B 1 219 ? -20.047 3.404 1.52 1 96.38 219 PHE B N 1
ATOM 6123 C CA . PHE B 1 219 ? -18.672 3.143 1.917 1 96.38 219 PHE B CA 1
ATOM 6124 C C . PHE B 1 219 ? -18.281 4.02 3.098 1 96.38 219 PHE B C 1
ATOM 6126 O O . PHE B 1 219 ? -17.188 3.857 3.658 1 96.38 219 PHE B O 1
ATOM 6133 N N . TYR B 1 220 ? -19.172 4.945 3.461 1 98.12 220 TYR B N 1
ATOM 6134 C CA . TYR B 1 220 ? -18.797 5.863 4.531 1 98.12 220 TYR B CA 1
ATOM 6135 C C . TYR B 1 220 ? -18.531 5.109 5.828 1 98.12 220 TYR B C 1
ATOM 6137 O O . TYR B 1 220 ? -19.359 4.297 6.266 1 98.12 220 TYR B O 1
ATOM 6145 N N . ILE B 1 221 ? -17.422 5.449 6.527 1 98.38 221 ILE B N 1
ATOM 6146 C CA . ILE B 1 221 ? -17 4.594 7.637 1 98.38 221 ILE B CA 1
ATOM 6147 C C . ILE B 1 221 ? -17.047 5.383 8.938 1 98.38 221 ILE B C 1
ATOM 6149 O O . ILE B 1 221 ? -16.469 4.969 9.945 1 98.38 221 ILE B O 1
ATOM 6153 N N . GLY B 1 222 ? -17.672 6.516 8.992 1 98.38 222 GLY B N 1
ATOM 6154 C CA . GLY B 1 222 ? -17.938 7.266 10.211 1 98.38 222 GLY B CA 1
ATOM 6155 C C . GLY B 1 222 ? -19.328 7.043 10.766 1 98.38 222 GLY B C 1
ATOM 6156 O O . GLY B 1 222 ? -20.047 6.156 10.305 1 98.38 222 GLY B O 1
ATOM 6157 N N . ASN B 1 223 ? -19.641 7.805 11.82 1 98.25 223 ASN B N 1
ATOM 6158 C CA . ASN B 1 223 ? -21 7.777 12.375 1 98.25 223 ASN B CA 1
ATOM 6159 C C . ASN B 1 223 ? -22.031 8.227 11.344 1 98.25 223 ASN B C 1
ATOM 6161 O O . ASN B 1 223 ? -21.906 9.312 10.773 1 98.25 223 ASN B O 1
ATOM 6165 N N . ARG B 1 224 ? -23.094 7.445 11.164 1 97.25 224 ARG B N 1
ATOM 6166 C CA . ARG B 1 224 ? -24.078 7.688 10.117 1 97.25 224 ARG B CA 1
ATOM 6167 C C . ARG B 1 224 ? -25.297 8.422 10.664 1 97.25 224 ARG B C 1
ATOM 6169 O O . ARG B 1 224 ? -26.422 7.918 10.594 1 97.25 224 ARG B O 1
ATOM 6176 N N . HIS B 1 225 ? -25.125 9.523 11.141 1 98.25 225 HIS B N 1
ATOM 6177 C CA . HIS B 1 225 ? -26.172 10.43 11.594 1 98.25 225 HIS B CA 1
ATOM 6178 C C . HIS B 1 225 ? -25.703 11.883 11.523 1 98.25 225 HIS B C 1
ATOM 6180 O O . HIS B 1 225 ? -24.5 12.148 11.414 1 98.25 225 HIS B O 1
ATOM 6186 N N . PRO B 1 226 ? -26.625 12.82 11.516 1 98.19 226 PRO B N 1
ATOM 6187 C CA . PRO B 1 226 ? -26.219 14.227 11.539 1 98.19 226 PRO B CA 1
ATOM 6188 C C . PRO B 1 226 ? -25.391 14.586 12.773 1 98.19 226 PRO B C 1
ATOM 6190 O O . PRO B 1 226 ? -25.438 13.875 13.781 1 98.19 226 PRO B O 1
ATOM 6193 N N . ARG B 1 227 ? -24.672 15.633 12.711 1 98.5 227 ARG B N 1
ATOM 6194 C CA . ARG B 1 227 ? -23.812 16.062 13.812 1 98.5 227 ARG B CA 1
ATOM 6195 C C . ARG B 1 227 ? -24.625 16.281 15.086 1 98.5 227 ARG B C 1
ATOM 6197 O O . ARG B 1 227 ? -25.719 16.859 15.039 1 98.5 227 ARG B O 1
ATOM 6204 N N . ILE B 1 228 ? -24.125 15.75 16.109 1 98.19 228 ILE B N 1
ATOM 6205 C CA . ILE B 1 228 ? -24.672 16.062 17.422 1 98.19 228 ILE B CA 1
ATOM 6206 C C . ILE B 1 228 ? -24.125 17.406 17.891 1 98.19 228 ILE B C 1
ATOM 6208 O O . ILE B 1 228 ? -22.922 17.672 17.766 1 98.19 228 ILE B O 1
ATOM 6212 N N . THR B 1 229 ? -24.984 18.328 18.344 1 96.62 229 THR B N 1
ATOM 6213 C CA . THR B 1 229 ? -24.609 19.688 18.766 1 96.62 229 THR B CA 1
ATOM 6214 C C . THR B 1 229 ? -25.094 19.953 20.188 1 96.62 229 THR B C 1
ATOM 6216 O O . THR B 1 229 ? -25.609 19.047 20.859 1 96.62 229 THR B O 1
ATOM 6219 N N . GLY B 1 230 ? -24.859 21.125 20.703 1 95.75 230 GLY B N 1
ATOM 6220 C CA . GLY B 1 230 ? -25.375 21.547 22 1 95.75 230 GLY B CA 1
ATOM 6221 C C . GLY B 1 230 ? -24.609 20.953 23.172 1 95.75 230 GLY B C 1
ATOM 6222 O O . GLY B 1 230 ? -23.391 20.797 23.109 1 95.75 230 GLY B O 1
ATOM 6223 N N . GLU B 1 231 ? -25.266 20.641 24.219 1 97.06 231 GLU B N 1
ATOM 6224 C CA . GLU B 1 231 ? -24.672 20.219 25.469 1 97.06 231 GLU B CA 1
ATOM 6225 C C . GLU B 1 231 ? -23.953 18.875 25.312 1 97.06 231 GLU B C 1
ATOM 6227 O O . GLU B 1 231 ? -22.891 18.672 25.906 1 97.06 231 GLU B O 1
ATOM 6232 N N . ALA B 1 232 ? -24.562 18.031 24.547 1 97.56 232 ALA B N 1
ATOM 6233 C CA . ALA B 1 232 ? -23.953 16.734 24.344 1 97.56 232 ALA B CA 1
ATOM 6234 C C . ALA B 1 232 ? -22.578 16.875 23.672 1 97.56 232 ALA B C 1
ATOM 6236 O O . ALA B 1 232 ? -21.641 16.156 24.016 1 97.56 232 ALA B O 1
ATOM 6237 N N . TYR B 1 233 ? -22.531 17.734 22.688 1 98.19 233 TYR B N 1
ATOM 6238 C CA . TYR B 1 233 ? -21.266 18.031 22.031 1 98.19 233 TYR B CA 1
ATOM 6239 C C . TYR B 1 233 ? -20.25 18.609 23.016 1 98.19 233 TYR B C 1
ATOM 6241 O O . TYR B 1 233 ? -19.094 18.172 23.062 1 98.19 233 TYR B O 1
ATOM 6249 N N . ASP B 1 234 ? -20.672 19.547 23.812 1 97.94 234 ASP B N 1
ATOM 6250 C CA . ASP B 1 234 ? -19.797 20.219 24.766 1 97.94 234 ASP B CA 1
ATOM 6251 C C . ASP B 1 234 ? -19.266 19.219 25.797 1 97.94 234 ASP B C 1
ATOM 6253 O O . ASP B 1 234 ? -18.094 19.281 26.188 1 97.94 234 ASP B O 1
ATOM 6257 N N . GLU B 1 235 ? -20.141 18.391 26.219 1 97.94 235 GLU B N 1
ATOM 6258 C CA . GLU B 1 235 ? -19.75 17.375 27.188 1 97.94 235 GLU B CA 1
ATOM 6259 C C . GLU B 1 235 ? -18.719 16.406 26.594 1 97.94 235 GLU B C 1
ATOM 6261 O O . GLU B 1 235 ? -17.812 15.945 27.281 1 97.94 235 GLU B O 1
ATOM 6266 N N . PHE B 1 236 ? -18.953 16.031 25.391 1 98.44 236 PHE B N 1
ATOM 6267 C CA . PHE B 1 236 ? -18.016 15.148 24.703 1 98.44 236 PHE B CA 1
ATOM 6268 C C . PHE B 1 236 ? -16.641 15.781 24.609 1 98.44 236 PHE B C 1
ATOM 6270 O O . PHE B 1 236 ? -15.625 15.117 24.859 1 98.44 236 PHE B O 1
ATOM 6277 N N . ILE B 1 237 ? -16.547 17.062 24.25 1 98.62 237 ILE B N 1
ATOM 6278 C CA . ILE B 1 237 ? -15.289 17.797 24.172 1 98.62 237 ILE B CA 1
ATOM 6279 C C . ILE B 1 237 ? -14.625 17.828 25.547 1 98.62 237 ILE B C 1
ATOM 6281 O O . ILE B 1 237 ? -13.422 17.594 25.672 1 98.62 237 ILE B O 1
ATOM 6285 N N . ASP B 1 238 ? -15.398 18.078 26.547 1 98.31 238 ASP B N 1
ATOM 6286 C CA . ASP B 1 238 ? -14.875 18.125 27.922 1 98.31 238 ASP B CA 1
ATOM 6287 C C . ASP B 1 238 ? -14.289 16.781 28.344 1 98.31 238 ASP B C 1
ATOM 6289 O O . ASP B 1 238 ? -13.219 16.734 28.938 1 98.31 238 ASP B O 1
ATOM 6293 N N . THR B 1 239 ? -15.055 15.766 28.047 1 98.25 239 THR B N 1
ATOM 6294 C CA . THR B 1 239 ? -14.586 14.422 28.391 1 98.25 239 THR B CA 1
ATOM 6295 C C . THR B 1 239 ? -13.266 14.117 27.688 1 98.25 239 THR B C 1
ATOM 6297 O O . THR B 1 239 ? -12.359 13.539 28.297 1 98.25 239 THR B O 1
ATOM 6300 N N . PHE B 1 240 ? -13.156 14.5 26.469 1 98.19 240 PHE B N 1
ATOM 6301 C CA . PHE B 1 240 ? -11.938 14.289 25.688 1 98.19 240 PHE B CA 1
ATOM 6302 C C . PHE B 1 240 ? -10.766 15.047 26.312 1 98.19 240 PHE B C 1
ATOM 6304 O O . PHE B 1 240 ? -9.695 14.477 26.531 1 98.19 240 PHE B O 1
ATOM 6311 N N . VAL B 1 241 ? -10.93 16.328 26.609 1 98.38 241 VAL B N 1
ATOM 6312 C CA . VAL B 1 241 ? -9.867 17.172 27.141 1 98.38 241 VAL B CA 1
ATOM 6313 C C . VAL B 1 241 ? -9.398 16.625 28.484 1 98.38 241 VAL B C 1
ATOM 6315 O O . VAL B 1 241 ? -8.195 16.562 28.75 1 98.38 241 VAL B O 1
ATOM 6318 N N . GLN B 1 242 ? -10.297 16.203 29.328 1 96.94 242 GLN B N 1
ATOM 6319 C CA . GLN B 1 242 ? -9.945 15.633 30.625 1 96.94 242 GLN B CA 1
ATOM 6320 C C . GLN B 1 242 ? -9.141 14.344 30.453 1 96.94 242 GLN B C 1
ATOM 6322 O O . GLN B 1 242 ? -8.156 14.125 31.172 1 96.94 242 GLN B O 1
ATOM 6327 N N . ALA B 1 243 ? -9.602 13.539 29.547 1 95.69 243 ALA B N 1
ATOM 6328 C CA . ALA B 1 243 ? -8.914 12.273 29.312 1 95.69 243 ALA B CA 1
ATOM 6329 C C . ALA B 1 243 ? -7.492 12.508 28.797 1 95.69 243 ALA B C 1
ATOM 6331 O O . ALA B 1 243 ? -6.551 11.844 29.234 1 95.69 243 ALA B O 1
ATOM 6332 N N . VAL B 1 244 ? -7.32 13.43 27.844 1 95.31 244 VAL B N 1
ATOM 6333 C CA . VAL B 1 244 ? -6.008 13.742 27.281 1 95.31 244 VAL B CA 1
ATOM 6334 C C . VAL B 1 244 ? -5.098 14.273 28.391 1 95.31 244 VAL B C 1
ATOM 6336 O O . VAL B 1 244 ? -3.936 13.867 28.484 1 95.31 244 VAL B O 1
ATOM 6339 N N . ASN B 1 245 ? -5.621 15.172 29.203 1 94.5 245 ASN B N 1
ATOM 6340 C CA . ASN B 1 245 ? -4.824 15.766 30.266 1 94.5 245 ASN B CA 1
ATOM 6341 C C . ASN B 1 245 ? -4.418 14.727 31.312 1 94.5 245 ASN B C 1
ATOM 6343 O O . ASN B 1 245 ? -3.338 14.82 31.906 1 94.5 245 ASN B O 1
ATOM 6347 N N . LYS B 1 246 ? -5.258 13.828 31.547 1 93.06 246 LYS B N 1
ATOM 6348 C CA . LYS B 1 246 ? -4.969 12.766 32.5 1 93.06 246 LYS B CA 1
ATOM 6349 C C . LYS B 1 246 ? -3.92 11.805 31.953 1 93.06 246 LYS B C 1
ATOM 6351 O O . LYS B 1 246 ? -2.949 11.477 32.625 1 93.06 246 LYS B O 1
ATOM 6356 N N . GLN B 1 247 ? -4.055 11.383 30.75 1 92.44 247 GLN B N 1
ATOM 6357 C CA . GLN B 1 247 ? -3.201 10.352 30.156 1 92.44 247 GLN B CA 1
ATOM 6358 C C . GLN B 1 247 ? -1.885 10.945 29.672 1 92.44 247 GLN B C 1
ATOM 6360 O O . GLN B 1 247 ? -0.843 10.289 29.719 1 92.44 247 GLN B O 1
ATOM 6365 N N . PHE B 1 248 ? -2.008 12.133 29.109 1 93.5 248 PHE B N 1
ATOM 6366 C CA . PHE B 1 248 ? -0.847 12.805 28.531 1 93.5 248 PHE B CA 1
ATOM 6367 C C . PHE B 1 248 ? -0.708 14.211 29.109 1 93.5 248 PHE B C 1
ATOM 6369 O O . PHE B 1 248 ? -0.811 15.195 28.375 1 93.5 248 PHE B O 1
ATOM 6376 N N . PRO B 1 249 ? -0.311 14.383 30.297 1 92.06 249 PRO B N 1
ATOM 6377 C CA . PRO B 1 249 ? -0.348 15.68 30.969 1 92.06 249 PRO B CA 1
ATOM 6378 C C . PRO B 1 249 ? 0.647 16.672 30.375 1 92.06 249 PRO B C 1
ATOM 6380 O O . PRO B 1 249 ? 0.491 17.891 30.547 1 92.06 249 PRO B O 1
ATOM 6383 N N . LYS B 1 250 ? 1.593 16.266 29.688 1 90.94 250 LYS B N 1
ATOM 6384 C CA . LYS B 1 250 ? 2.609 17.156 29.156 1 90.94 250 LYS B CA 1
ATOM 6385 C C . LYS B 1 250 ? 2.357 17.469 27.672 1 90.94 250 LYS B C 1
ATOM 6387 O O . LYS B 1 250 ? 3.115 18.219 27.062 1 90.94 250 LYS B O 1
ATOM 6392 N N . ALA B 1 251 ? 1.331 17 27.156 1 95.62 251 ALA B N 1
ATOM 6393 C CA . ALA B 1 251 ? 1.11 17.094 25.719 1 95.62 251 ALA B CA 1
ATOM 6394 C C . ALA B 1 251 ? 0.523 18.453 25.359 1 95.62 251 ALA B C 1
ATOM 6396 O O . ALA B 1 251 ? -0.314 19 26.078 1 95.62 251 ALA B O 1
ATOM 6397 N N . LEU B 1 252 ? 1.014 19.031 24.281 1 98.12 252 LEU B N 1
ATOM 6398 C CA . LEU B 1 252 ? 0.379 20.156 23.609 1 98.12 252 LEU B CA 1
ATOM 6399 C C . LEU B 1 252 ? -0.842 19.703 22.812 1 98.12 252 LEU B C 1
ATOM 6401 O O . LEU B 1 252 ? -0.767 18.734 22.047 1 98.12 252 LEU B O 1
ATOM 6405 N N . LEU B 1 253 ? -1.966 20.344 23.062 1 98.5 253 LEU B N 1
ATOM 6406 C CA . LEU B 1 253 ? -3.199 20.031 22.359 1 98.5 253 LEU B CA 1
ATOM 6407 C C . LEU B 1 253 ? -3.467 21.031 21.234 1 98.5 253 LEU B C 1
ATOM 6409 O O . LEU B 1 253 ? -3.729 22.203 21.5 1 98.5 253 LEU B O 1
ATOM 6413 N N . HIS B 1 254 ? -3.379 20.625 20 1 98.69 254 HIS B N 1
ATOM 6414 C CA . HIS B 1 254 ? -3.555 21.406 18.781 1 98.69 254 HIS B CA 1
ATOM 6415 C C . HIS B 1 254 ? -4.91 21.141 18.141 1 98.69 254 HIS B C 1
ATOM 6417 O O . HIS B 1 254 ? -5.152 20.047 17.625 1 98.69 254 HIS B O 1
ATOM 6423 N N . TRP B 1 255 ? -5.859 22.156 18.188 1 98.31 255 TRP B N 1
ATOM 6424 C CA . TRP B 1 255 ? -7.168 22.047 17.562 1 98.31 255 TRP B CA 1
ATOM 6425 C C . TRP B 1 255 ? -7.094 22.453 16.094 1 98.31 255 TRP B C 1
ATOM 6427 O O . TRP B 1 255 ? -6.551 23.5 15.75 1 98.31 255 TRP B O 1
ATOM 6437 N N . GLU B 1 256 ? -7.699 21.609 15.211 1 96.94 256 GLU B N 1
ATOM 6438 C CA . GLU B 1 256 ? -7.586 21.859 13.773 1 96.94 256 GLU B CA 1
ATOM 6439 C C . GLU B 1 256 ? -8.93 21.656 13.078 1 96.94 256 GLU B C 1
ATOM 6441 O O . GLU B 1 256 ? -9.57 20.625 13.219 1 96.94 256 GLU B O 1
ATOM 6446 N N . ASP B 1 257 ? -9.43 22.625 12.367 1 94.19 257 ASP B N 1
ATOM 6447 C CA . ASP B 1 257 ? -10.508 22.547 11.383 1 94.19 257 ASP B CA 1
ATOM 6448 C C . ASP B 1 257 ? -11.844 22.219 12.047 1 94.19 257 ASP B C 1
ATOM 6450 O O . ASP B 1 257 ? -12.547 21.297 11.625 1 94.19 257 ASP B O 1
ATOM 6454 N N . PHE B 1 258 ? -12.141 22.922 13.086 1 96.19 258 PHE B N 1
ATOM 6455 C CA . PHE B 1 258 ? -13.469 22.984 13.672 1 96.19 258 PHE B CA 1
ATOM 6456 C C . PHE B 1 258 ? -14.289 24.094 13.031 1 96.19 258 PHE B C 1
ATOM 6458 O O . PHE B 1 258 ? -13.75 24.953 12.328 1 96.19 258 PHE B O 1
ATOM 6465 N N . SER B 1 259 ? -15.594 24.094 13.219 1 91.62 259 SER B N 1
ATOM 6466 C CA . SER B 1 259 ? -16.359 25.281 12.82 1 91.62 259 SER B CA 1
ATOM 6467 C C . SER B 1 259 ? -15.914 26.516 13.586 1 91.62 259 SER B C 1
ATOM 6469 O O . SER B 1 259 ? -15.391 26.406 14.695 1 91.62 259 SER B O 1
ATOM 6471 N N . SER B 1 260 ? -16.156 27.672 13 1 84.06 260 SER B N 1
ATOM 6472 C CA . SER B 1 260 ? -15.75 28.922 13.633 1 84.06 260 SER B CA 1
ATOM 6473 C C . SER B 1 260 ? -16.344 29.047 15.031 1 84.06 260 SER B C 1
ATOM 6475 O O . SER B 1 260 ? -15.648 29.438 15.977 1 84.06 260 SER B O 1
ATOM 6477 N N . ARG B 1 261 ? -17.547 28.734 15.18 1 86.56 261 ARG B N 1
ATOM 6478 C CA . ARG B 1 261 ? -18.234 28.828 16.469 1 86.56 261 ARG B CA 1
ATOM 6479 C C . ARG B 1 261 ? -17.641 27.875 17.484 1 86.56 261 ARG B C 1
ATOM 6481 O O . ARG B 1 261 ? -17.344 28.266 18.625 1 86.56 261 ARG B O 1
ATOM 6488 N N . ASN B 1 262 ? -17.516 26.609 17.125 1 93.44 262 ASN B N 1
ATOM 6489 C CA . ASN B 1 262 ? -16.969 25.609 18.047 1 93.44 262 ASN B CA 1
ATOM 6490 C C . ASN B 1 262 ? -15.508 25.891 18.375 1 93.44 262 ASN B C 1
ATOM 6492 O O . ASN B 1 262 ? -15.086 25.703 19.516 1 93.44 262 ASN B O 1
ATOM 6496 N N . ALA B 1 263 ? -14.781 26.344 17.359 1 92.88 263 ALA B N 1
ATOM 6497 C CA . ALA B 1 263 ? -13.367 26.656 17.578 1 92.88 263 ALA B CA 1
ATOM 6498 C C . ALA B 1 263 ? -13.188 27.734 18.641 1 92.88 263 ALA B C 1
ATOM 6500 O O . ALA B 1 263 ? -12.367 27.578 19.547 1 92.88 263 ALA B O 1
ATOM 6501 N N . ARG B 1 264 ? -13.891 28.797 18.562 1 89.44 264 ARG B N 1
ATOM 6502 C CA . ARG B 1 264 ? -13.773 29.906 19.516 1 89.44 264 ARG B CA 1
ATOM 6503 C C . ARG B 1 264 ? -14.227 29.484 20.906 1 89.44 264 ARG B C 1
ATOM 6505 O O . ARG B 1 264 ? -13.602 29.859 21.906 1 89.44 264 ARG B O 1
ATOM 6512 N N . LYS B 1 265 ? -15.336 28.797 20.922 1 93.38 265 LYS B N 1
ATOM 6513 C CA . LYS B 1 265 ? -15.867 28.344 22.203 1 93.38 265 LYS B CA 1
ATOM 6514 C C . LYS B 1 265 ? -14.867 27.453 22.922 1 93.38 265 LYS B C 1
ATOM 6516 O O . LYS B 1 265 ? -14.625 27.625 24.125 1 93.38 265 LYS B O 1
ATOM 6521 N N . ILE B 1 266 ? -14.32 26.516 22.203 1 96.75 266 ILE B N 1
ATOM 6522 C CA . ILE B 1 266 ? -13.367 25.562 22.766 1 96.75 266 ILE B CA 1
ATOM 6523 C C . ILE B 1 266 ? -12.117 26.312 23.234 1 96.75 266 ILE B C 1
ATOM 6525 O O . ILE B 1 266 ? -11.633 26.094 24.344 1 96.75 266 ILE B O 1
ATOM 6529 N N . LEU B 1 267 ? -11.617 27.172 22.391 1 94.12 267 LEU B N 1
ATOM 6530 C CA . LEU B 1 267 ? -10.422 27.938 22.719 1 94.12 267 LEU B CA 1
ATOM 6531 C C . LEU B 1 267 ? -10.648 28.781 23.969 1 94.12 267 LEU B C 1
ATOM 6533 O O . LEU B 1 267 ? -9.82 28.781 24.891 1 94.12 267 LEU B O 1
ATOM 6537 N N . ASP B 1 268 ? -11.734 29.5 24.047 1 92.06 268 ASP B N 1
ATOM 6538 C CA . ASP B 1 268 ? -12.047 30.375 25.172 1 92.06 268 ASP B CA 1
ATOM 6539 C C . ASP B 1 268 ? -12.156 29.594 26.469 1 92.06 268 ASP B C 1
ATOM 6541 O O . ASP B 1 268 ? -11.773 30.078 27.531 1 92.06 268 ASP B O 1
ATOM 6545 N N . LYS B 1 269 ? -12.648 28.453 26.328 1 96.69 269 LYS B N 1
ATOM 6546 C CA . LYS B 1 269 ? -12.883 27.641 27.531 1 96.69 269 LYS B CA 1
ATOM 6547 C C . LYS B 1 269 ? -11.57 27.078 28.078 1 96.69 269 LYS B C 1
ATOM 6549 O O . LYS B 1 269 ? -11.391 27 29.297 1 96.69 269 LYS B O 1
ATOM 6554 N N . TYR B 1 270 ? -10.648 26.688 27.219 1 97.81 270 TYR B N 1
ATOM 6555 C CA . TYR B 1 270 ? -9.57 25.844 27.719 1 97.81 270 TYR B CA 1
ATOM 6556 C C . TYR B 1 270 ? -8.234 26.562 27.641 1 97.81 270 TYR B C 1
ATOM 6558 O O . TYR B 1 270 ? -7.258 26.156 28.266 1 97.81 270 TYR B O 1
ATOM 6566 N N . ARG B 1 271 ? -8.016 27.609 26.859 1 95.38 271 ARG B N 1
ATOM 6567 C CA . ARG B 1 271 ? -6.719 28.156 26.484 1 95.38 271 ARG B CA 1
ATOM 6568 C C . ARG B 1 271 ? -5.973 28.688 27.703 1 95.38 271 ARG B C 1
ATOM 6570 O O . ARG B 1 271 ? -4.746 28.797 27.688 1 95.38 271 ARG B O 1
ATOM 6577 N N . HIS B 1 272 ? -6.633 28.984 28.844 1 95.56 272 HIS B N 1
ATOM 6578 C CA . HIS B 1 272 ? -5.965 29.578 30 1 95.56 272 HIS B CA 1
ATOM 6579 C C . HIS B 1 272 ? -5.598 28.5 31.016 1 95.56 272 HIS B C 1
ATOM 6581 O O . HIS B 1 272 ? -4.84 28.766 31.953 1 95.56 272 HIS B O 1
ATOM 6587 N N . ASP B 1 273 ? -6.051 27.281 30.812 1 95.69 273 ASP B N 1
ATOM 6588 C CA . ASP B 1 273 ? -5.84 26.234 31.797 1 95.69 273 ASP B CA 1
ATOM 6589 C C . ASP B 1 273 ? -5.09 25.047 31.203 1 95.69 273 ASP B C 1
ATOM 6591 O O . ASP B 1 273 ? -4.531 24.219 31.922 1 95.69 273 ASP B O 1
ATOM 6595 N N . VAL B 1 274 ? -5.164 24.953 29.953 1 96.88 274 VAL B N 1
ATOM 6596 C CA . VAL B 1 274 ? -4.574 23.828 29.219 1 96.88 274 VAL B CA 1
ATOM 6597 C C . VAL B 1 274 ? -3.576 24.359 28.188 1 96.88 274 VAL B C 1
ATOM 6599 O O . VAL B 1 274 ? -3.758 25.453 27.641 1 96.88 274 VAL B O 1
ATOM 6602 N N . CYS B 1 275 ? -2.439 23.672 28.016 1 98.12 275 CYS B N 1
ATOM 6603 C CA . CYS B 1 275 ? -1.51 24 26.953 1 98.12 275 CYS B CA 1
ATOM 6604 C C . CYS B 1 275 ? -2.109 23.656 25.594 1 98.12 275 CYS B C 1
ATOM 6606 O O . CYS B 1 275 ? -1.947 22.547 25.094 1 98.12 275 CYS B O 1
ATOM 6608 N N . THR B 1 276 ? -2.793 24.609 25.031 1 98.44 276 THR B N 1
ATOM 6609 C CA . THR B 1 276 ? -3.535 24.328 23.797 1 98.44 276 THR B CA 1
ATOM 6610 C C . THR B 1 276 ? -3.645 25.578 22.938 1 98.44 276 THR B C 1
ATOM 6612 O O . THR B 1 276 ? -3.412 26.688 23.406 1 98.44 276 THR B O 1
ATOM 6615 N N . PHE B 1 277 ? -3.885 25.359 21.688 1 97.75 277 PHE B N 1
ATOM 6616 C CA . PHE B 1 277 ? -4.18 26.453 20.766 1 97.75 277 PHE B CA 1
ATOM 6617 C C . PHE B 1 277 ? -4.992 25.969 19.578 1 97.75 277 PHE B C 1
ATOM 6619 O O . PHE B 1 277 ? -5.152 24.75 19.391 1 97.75 277 PHE B O 1
ATOM 6626 N N . ASN B 1 278 ? -5.605 26.859 18.875 1 96.06 278 ASN B N 1
ATOM 6627 C CA . ASN B 1 278 ? -6.297 26.594 17.625 1 96.06 278 ASN B CA 1
ATOM 6628 C C . ASN B 1 278 ? -5.559 27.188 16.438 1 96.06 278 ASN B C 1
ATOM 6630 O O . ASN B 1 278 ? -5.414 28.406 16.344 1 96.06 278 ASN B O 1
ATOM 6634 N N . ASP B 1 279 ? -5.16 26.375 15.539 1 94.88 279 ASP B N 1
ATOM 6635 C CA . ASP B 1 279 ? -4.309 26.844 14.445 1 94.88 279 ASP B CA 1
ATOM 6636 C C . ASP B 1 279 ? -5.094 27.734 13.477 1 94.88 279 ASP B C 1
ATOM 6638 O O . ASP B 1 279 ? -4.535 28.656 12.883 1 94.88 279 ASP B O 1
ATOM 6642 N N . ASP B 1 280 ? -6.367 27.453 13.312 1 89.19 280 ASP B N 1
ATOM 6643 C CA . ASP B 1 280 ? -7.176 28.203 12.344 1 89.19 280 ASP B CA 1
ATOM 6644 C C . ASP B 1 280 ? -7.5 29.609 12.859 1 89.19 280 ASP B C 1
ATOM 6646 O O . ASP B 1 280 ? -7.91 30.469 12.094 1 89.19 280 ASP B O 1
ATOM 6650 N N . ILE B 1 281 ? -7.316 29.797 14.094 1 90.31 281 ILE B N 1
ATOM 6651 C CA . ILE B 1 281 ? -7.535 31.109 14.688 1 90.31 281 ILE B CA 1
ATOM 6652 C C . ILE B 1 281 ? -6.195 31.766 15.008 1 90.31 281 ILE B C 1
ATOM 6654 O O . ILE B 1 281 ? -5.785 32.719 14.352 1 90.31 281 ILE B O 1
ATOM 6658 N N . GLN B 1 282 ? -5.484 31.156 15.891 1 93.38 282 GLN B N 1
ATOM 6659 C CA . GLN B 1 282 ? -4.27 31.766 16.422 1 93.38 282 GLN B CA 1
ATOM 6660 C C . GLN B 1 282 ? -3.1 31.578 15.461 1 93.38 282 GLN B C 1
ATOM 6662 O O . GLN B 1 282 ? -2.281 32.469 15.281 1 93.38 282 GLN B O 1
ATOM 6667 N N . GLY B 1 283 ? -2.982 30.375 14.852 1 93.81 283 GLY B N 1
ATOM 6668 C CA . GLY B 1 283 ? -1.945 30.156 13.859 1 93.81 283 GLY B CA 1
ATOM 6669 C C . GLY B 1 283 ? -2.088 31.031 12.633 1 93.81 283 GLY B C 1
ATOM 6670 O O . GLY B 1 283 ? -1.112 31.625 12.172 1 93.81 283 GLY B O 1
ATOM 6671 N N . THR B 1 284 ? -3.293 31.031 12.125 1 90.69 284 THR B N 1
ATOM 6672 C CA . THR B 1 284 ? -3.594 31.891 10.984 1 90.69 284 THR B CA 1
ATOM 6673 C C . THR B 1 284 ? -3.326 33.344 11.32 1 90.69 284 THR B C 1
ATOM 6675 O O . THR B 1 284 ? -2.76 34.094 10.516 1 90.69 284 THR B O 1
ATOM 6678 N N . GLY B 1 285 ? -3.717 33.719 12.477 1 91.62 285 GLY B N 1
ATOM 6679 C CA . GLY B 1 285 ? -3.438 35.062 12.93 1 91.62 285 GLY B CA 1
ATOM 6680 C C . GLY B 1 285 ? -1.954 35.406 12.977 1 91.62 285 GLY B C 1
ATOM 6681 O O . GLY B 1 285 ? -1.533 36.469 12.578 1 91.62 285 GLY B O 1
ATOM 6682 N N . ALA B 1 286 ? -1.222 34.469 13.438 1 95.56 286 ALA B N 1
ATOM 6683 C CA . ALA B 1 286 ? 0.213 34.688 13.617 1 95.56 286 ALA B CA 1
ATOM 6684 C C . ALA B 1 286 ? 0.92 34.812 12.273 1 95.56 286 ALA B C 1
ATOM 6686 O O . ALA B 1 286 ? 1.794 35.688 12.102 1 95.56 286 ALA B O 1
ATOM 6687 N N . VAL B 1 287 ? 0.596 33.969 11.391 1 95.75 287 VAL B N 1
ATOM 6688 C CA . VAL B 1 287 ? 1.269 34.062 10.094 1 95.75 287 VAL B CA 1
ATOM 6689 C C . VAL B 1 287 ? 0.851 35.312 9.367 1 95.75 287 VAL B C 1
ATOM 6691 O O . VAL B 1 287 ? 1.649 35.906 8.633 1 95.75 287 VAL B O 1
ATOM 6694 N N . SER B 1 288 ? -0.372 35.656 9.477 1 94.94 288 SER B N 1
ATOM 6695 C CA . SER B 1 288 ? -0.835 36.906 8.898 1 94.94 288 SER B CA 1
ATOM 6696 C C . SER B 1 288 ? -0.136 38.125 9.531 1 94.94 288 SER B C 1
ATOM 6698 O O . SER B 1 288 ? 0.215 39.062 8.844 1 94.94 288 SER B O 1
ATOM 6700 N N . LEU B 1 289 ? -0.012 38.031 10.797 1 96.19 289 LEU B N 1
ATOM 6701 C CA . LEU B 1 289 ? 0.74 39.094 11.477 1 96.19 289 LEU B CA 1
ATOM 6702 C C . LEU B 1 289 ? 2.166 39.156 10.945 1 96.19 289 LEU B C 1
ATOM 6704 O O . LEU B 1 289 ? 2.699 40.25 10.75 1 96.19 289 LEU B O 1
ATOM 6708 N N . ALA B 1 290 ? 2.77 38.031 10.75 1 97.25 290 ALA B N 1
ATOM 6709 C CA . ALA B 1 290 ? 4.117 38 10.18 1 97.25 290 ALA B CA 1
ATOM 6710 C C . ALA B 1 290 ? 4.16 38.719 8.844 1 97.25 290 ALA B C 1
ATOM 6712 O O . ALA B 1 290 ? 5.078 39.5 8.586 1 97.25 290 ALA B O 1
ATOM 6713 N N . ALA B 1 291 ? 3.201 38.438 8.023 1 96.81 291 ALA B N 1
ATOM 6714 C CA . ALA B 1 291 ? 3.109 39.125 6.73 1 96.81 291 ALA B CA 1
ATOM 6715 C C . ALA B 1 291 ? 2.967 40.625 6.91 1 96.81 291 ALA B C 1
ATOM 6717 O O . ALA B 1 291 ? 3.633 41.406 6.223 1 96.81 291 ALA B O 1
ATOM 6718 N N . VAL B 1 292 ? 2.135 41 7.797 1 97.19 292 VAL B N 1
ATOM 6719 C CA . VAL B 1 292 ? 1.884 42.406 8.062 1 97.19 292 VAL B CA 1
ATOM 6720 C C . VAL B 1 292 ? 3.162 43.094 8.562 1 97.19 292 VAL B C 1
ATOM 6722 O O . VAL B 1 292 ? 3.541 44.156 8.078 1 97.19 292 VAL B O 1
ATOM 6725 N N . LEU B 1 293 ? 3.789 42.469 9.477 1 97.06 293 LEU B N 1
ATOM 6726 C CA . LEU B 1 293 ? 5.004 43.031 10.047 1 97.06 293 LEU B CA 1
ATOM 6727 C C . LEU B 1 293 ? 6.082 43.188 8.984 1 97.06 293 LEU B C 1
ATOM 6729 O O . LEU B 1 293 ? 6.766 44.219 8.938 1 97.06 293 LEU B O 1
ATOM 6733 N N . SER B 1 294 ? 6.246 42.219 8.164 1 96.81 294 SER B N 1
ATOM 6734 C CA . SER B 1 294 ? 7.207 42.281 7.074 1 96.81 294 SER B CA 1
ATOM 6735 C C . SER B 1 294 ? 6.859 43.406 6.105 1 96.81 294 SER B C 1
ATOM 6737 O O . SER B 1 294 ? 7.742 44.156 5.66 1 96.81 294 SER B O 1
ATOM 6739 N N . ALA B 1 295 ? 5.613 43.469 5.785 1 96.88 295 ALA B N 1
ATOM 6740 C CA . ALA B 1 295 ? 5.145 44.5 4.855 1 96.88 295 ALA B CA 1
ATOM 6741 C C . ALA B 1 295 ? 5.297 45.906 5.453 1 96.88 295 ALA B C 1
ATOM 6743 O O . ALA B 1 295 ? 5.625 46.844 4.742 1 96.88 295 ALA B O 1
ATOM 6744 N N . VAL B 1 296 ? 4.977 46.031 6.695 1 96.88 296 VAL B N 1
ATOM 6745 C CA . VAL B 1 296 ? 5.129 47.281 7.406 1 96.88 296 VAL B CA 1
ATOM 6746 C C . VAL B 1 296 ? 6.582 47.75 7.344 1 96.88 296 VAL B C 1
ATOM 6748 O O . VAL B 1 296 ? 6.863 48.906 7.066 1 96.88 296 VAL B O 1
ATOM 6751 N N . LYS B 1 297 ? 7.43 46.844 7.566 1 95 297 LYS B N 1
ATOM 6752 C CA . LYS B 1 297 ? 8.852 47.125 7.465 1 95 297 LYS B CA 1
ATOM 6753 C C . LYS B 1 297 ? 9.219 47.594 6.055 1 95 297 LYS B C 1
ATOM 6755 O O . LYS B 1 297 ? 9.938 48.562 5.883 1 95 297 LYS B O 1
ATOM 6760 N N . ALA B 1 298 ? 8.742 46.938 5.113 1 95 298 ALA B N 1
ATOM 6761 C CA . ALA B 1 298 ? 9.039 47.25 3.717 1 95 298 ALA B CA 1
ATOM 6762 C C . ALA B 1 298 ? 8.445 48.594 3.301 1 95 298 ALA B C 1
ATOM 6764 O O . ALA B 1 298 ? 9.008 49.281 2.459 1 95 298 ALA B O 1
ATOM 6765 N N . SER B 1 299 ? 7.289 48.938 3.836 1 95 299 SER B N 1
ATOM 6766 C CA . SER B 1 299 ? 6.578 50.156 3.473 1 95 299 SER B CA 1
ATOM 6767 C C . SER B 1 299 ? 7.285 51.406 4.023 1 95 299 SER B C 1
ATOM 6769 O O . SER B 1 299 ? 7.105 52.5 3.51 1 95 299 SER B O 1
ATOM 6771 N N . GLY B 1 300 ? 7.926 51.219 5.172 1 93.5 300 GLY B N 1
ATOM 6772 C CA . GLY B 1 300 ? 8.578 52.344 5.832 1 93.5 300 GLY B CA 1
ATOM 6773 C C . GLY B 1 300 ? 7.645 53.125 6.727 1 93.5 300 GLY B C 1
ATOM 6774 O O . GLY B 1 300 ? 8.062 54.094 7.359 1 93.5 300 GLY B O 1
ATOM 6775 N N . VAL B 1 301 ? 6.395 52.781 6.781 1 96.06 301 VAL B N 1
ATOM 6776 C CA . VAL B 1 301 ? 5.41 53.406 7.637 1 96.06 301 VAL B CA 1
ATOM 6777 C C . VAL B 1 301 ? 5.328 52.688 8.977 1 96.06 301 VAL B C 1
ATOM 6779 O O . VAL B 1 301 ? 5.227 51.469 9.023 1 96.06 301 VAL B O 1
ATOM 6782 N N . PRO B 1 302 ? 5.406 53.406 10.062 1 96.69 302 PRO B N 1
ATOM 6783 C CA . PRO B 1 302 ? 5.297 52.75 11.367 1 96.69 302 PRO B CA 1
ATOM 6784 C C . PRO B 1 302 ? 3.963 52.031 11.555 1 96.69 302 PRO B C 1
ATOM 6786 O O . PRO B 1 302 ? 2.92 52.531 11.141 1 96.69 302 PRO B O 1
ATOM 6789 N N . LEU B 1 303 ? 3.992 50.938 12.281 1 97.25 303 LEU B N 1
ATOM 6790 C CA . LEU B 1 303 ? 2.818 50.094 12.492 1 97.25 303 LEU B CA 1
ATOM 6791 C C . LEU B 1 303 ? 1.674 50.906 13.094 1 97.25 303 LEU B C 1
ATOM 6793 O O . LEU B 1 303 ? 0.509 50.688 12.75 1 97.25 303 LEU B O 1
ATOM 6797 N N . SER B 1 304 ? 1.968 51.844 13.891 1 96.19 304 SER B N 1
ATOM 6798 C CA . SER B 1 304 ? 0.982 52.625 14.641 1 96.19 304 SER B CA 1
ATOM 6799 C C . SER B 1 304 ? 0.198 53.562 13.711 1 96.19 304 SER B C 1
ATOM 6801 O O . SER B 1 304 ? -0.855 54.062 14.094 1 96.19 304 SER B O 1
ATOM 6803 N N . GLU B 1 305 ? 0.641 53.75 12.531 1 96.12 305 GLU B N 1
ATOM 6804 C CA . GLU B 1 305 ? 0.031 54.719 11.617 1 96.12 305 GLU B CA 1
ATOM 6805 C C . GLU B 1 305 ? -0.813 54.031 10.555 1 96.12 305 GLU B C 1
ATOM 6807 O O . GLU B 1 305 ? -1.477 54.688 9.75 1 96.12 305 GLU B O 1
ATOM 6812 N N . HIS B 1 306 ? -0.82 52.781 10.633 1 97.62 306 HIS B N 1
ATOM 6813 C CA . HIS B 1 306 ? -1.527 52.062 9.594 1 97.62 306 HIS B CA 1
ATOM 6814 C C . HIS B 1 306 ? -3.025 52 9.875 1 97.62 306 HIS B C 1
ATOM 6816 O O . HIS B 1 306 ? -3.445 51.938 11.031 1 97.62 306 HIS B O 1
ATOM 6822 N N . ARG B 1 307 ? -3.854 52.062 8.836 1 98.31 307 ARG B N 1
ATOM 6823 C CA . ARG B 1 307 ? -5.297 51.844 8.805 1 98.31 307 ARG B CA 1
ATOM 6824 C C . ARG B 1 307 ? -5.645 50.531 8.141 1 98.31 307 ARG B C 1
ATOM 6826 O O . ARG B 1 307 ? -5.301 50.281 6.984 1 98.31 307 ARG B O 1
ATOM 6833 N N . VAL B 1 308 ? -6.367 49.656 8.914 1 98.56 308 VAL B N 1
ATOM 6834 C CA . VAL B 1 308 ? -6.508 48.281 8.477 1 98.56 308 VAL B CA 1
ATOM 6835 C C . VAL B 1 308 ? -7.965 47.969 8.141 1 98.56 308 VAL B C 1
ATOM 6837 O O . VAL B 1 308 ? -8.859 48.188 8.969 1 98.56 308 VAL B O 1
ATOM 6840 N N . VAL B 1 309 ? -8.25 47.5 6.941 1 98.56 309 VAL B N 1
ATOM 6841 C CA . VAL B 1 309 ? -9.562 47.031 6.547 1 98.56 309 VAL B CA 1
ATOM 6842 C C . VAL B 1 309 ? -9.547 45.5 6.445 1 98.56 309 VAL B C 1
ATOM 6844 O O . VAL B 1 309 ? -8.664 44.938 5.801 1 98.56 309 VAL B O 1
ATOM 6847 N N . VAL B 1 310 ? -10.422 44.875 7.141 1 98.06 310 VAL B N 1
ATOM 6848 C CA . VAL B 1 310 ? -10.578 43.406 7.078 1 98.06 310 VAL B CA 1
ATOM 6849 C C . VAL B 1 310 ? -11.875 43.062 6.344 1 98.06 310 VAL B C 1
ATOM 6851 O O . VAL B 1 310 ? -12.969 43.406 6.801 1 98.06 310 VAL B O 1
ATOM 6854 N N . PHE B 1 311 ? -11.734 42.5 5.145 1 98.06 311 PHE B N 1
ATOM 6855 C CA . PHE B 1 311 ? -12.875 42.062 4.355 1 98.06 311 PHE B CA 1
ATOM 6856 C C . PHE B 1 311 ? -13.156 40.594 4.602 1 98.06 311 PHE B C 1
ATOM 6858 O O . PHE B 1 311 ? -12.516 39.719 4.008 1 98.06 311 PHE B O 1
ATOM 6865 N N . GLY B 1 312 ? -14.102 40.281 5.352 1 94.25 312 GLY B N 1
ATOM 6866 C CA . GLY B 1 312 ? -14.383 39 5.949 1 94.25 312 GLY B CA 1
ATOM 6867 C C . GLY B 1 312 ? -14.156 38.969 7.449 1 94.25 312 GLY B C 1
ATOM 6868 O O . GLY B 1 312 ? -13.172 38.406 7.926 1 94.25 312 GLY B O 1
ATOM 6869 N N . ALA B 1 313 ? -15.164 39.469 8.18 1 91.81 313 ALA B N 1
ATOM 6870 C CA . ALA B 1 313 ? -15.031 39.625 9.625 1 91.81 313 ALA B CA 1
ATOM 6871 C C . ALA B 1 313 ? -15.555 38.406 10.359 1 91.81 313 ALA B C 1
ATOM 6873 O O . ALA B 1 313 ? -16.359 38.531 11.289 1 91.81 313 ALA B O 1
ATOM 6874 N N . GLY B 1 314 ? -15.109 37.281 9.828 1 84.06 314 GLY B N 1
ATOM 6875 C CA . GLY B 1 314 ? -15.352 36 10.531 1 84.06 314 GLY B CA 1
ATOM 6876 C C . GLY B 1 314 ? -14.258 35.656 11.523 1 84.06 314 GLY B C 1
ATOM 6877 O O . GLY B 1 314 ? -13.492 36.531 11.945 1 84.06 314 GLY B O 1
ATOM 6878 N N . THR B 1 315 ? -14.227 34.438 11.898 1 80.31 315 THR B N 1
ATOM 6879 C CA . THR B 1 315 ? -13.297 33.969 12.914 1 80.31 315 THR B CA 1
ATOM 6880 C C . THR B 1 315 ? -11.852 34.219 12.477 1 80.31 315 THR B C 1
ATOM 6882 O O . THR B 1 315 ? -11.031 34.688 13.258 1 80.31 315 THR B O 1
ATOM 6885 N N . ALA B 1 316 ? -11.555 33.875 11.219 1 83.06 316 ALA B N 1
ATOM 6886 C CA . ALA B 1 316 ? -10.195 34.062 10.727 1 83.06 316 ALA B CA 1
ATOM 6887 C C . ALA B 1 316 ? -9.844 35.531 10.625 1 83.06 316 ALA B C 1
ATOM 6889 O O . ALA B 1 316 ? -8.766 35.969 11.055 1 83.06 316 ALA B O 1
ATOM 6890 N N . GLY B 1 317 ? -10.734 36.312 10.094 1 90.81 317 GLY B N 1
ATOM 6891 C CA . GLY B 1 317 ? -10.492 37.719 9.906 1 90.81 317 GLY B CA 1
ATOM 6892 C C . GLY B 1 317 ? -10.297 38.469 11.219 1 90.81 317 GLY B C 1
ATOM 6893 O O . GLY B 1 317 ? -9.336 39.219 11.367 1 90.81 317 GLY B O 1
ATOM 6894 N N . ILE B 1 318 ? -11.172 38.219 12.156 1 90.19 318 ILE B N 1
ATOM 6895 C CA . ILE B 1 318 ? -11.07 38.875 13.453 1 90.19 318 ILE B CA 1
ATOM 6896 C C . ILE B 1 318 ? -9.844 38.344 14.203 1 90.19 318 ILE B C 1
ATOM 6898 O O . ILE B 1 318 ? -9.18 39.094 14.922 1 90.19 318 ILE B O 1
ATOM 6902 N N . GLY B 1 319 ? -9.555 37.125 14.016 1 87.62 319 GLY B N 1
ATOM 6903 C CA . GLY B 1 319 ? -8.32 36.594 14.578 1 87.62 319 GLY B CA 1
ATOM 6904 C C . GLY B 1 319 ? -7.082 37.344 14.125 1 87.62 319 GLY B C 1
ATOM 6905 O O . GLY B 1 319 ? -6.188 37.625 14.93 1 87.62 319 GLY B O 1
ATOM 6906 N N . ILE B 1 320 ? -7.051 37.594 12.852 1 92.88 320 ILE B N 1
ATOM 6907 C CA . ILE B 1 320 ? -5.949 38.375 12.305 1 92.88 320 ILE B CA 1
ATOM 6908 C C . ILE B 1 320 ? -5.973 39.781 12.906 1 92.88 320 ILE B C 1
ATOM 6910 O O . ILE B 1 320 ? -4.934 40.312 13.328 1 92.88 320 ILE B O 1
ATOM 6914 N N . ALA B 1 321 ? -7.16 40.375 12.938 1 95.38 321 ALA B N 1
ATOM 6915 C CA . ALA B 1 321 ? -7.316 41.719 13.492 1 95.38 321 ALA B CA 1
ATOM 6916 C C . ALA B 1 321 ? -6.809 41.781 14.93 1 95.38 321 ALA B C 1
ATOM 6918 O O . ALA B 1 321 ? -6.113 42.719 15.305 1 95.38 321 ALA B O 1
ATOM 6919 N N . ASP B 1 322 ? -7.168 40.781 15.688 1 91.81 322 ASP B N 1
ATOM 6920 C CA . ASP B 1 322 ? -6.734 40.719 17.078 1 91.81 322 ASP B CA 1
ATOM 6921 C C . ASP B 1 322 ? -5.211 40.75 17.188 1 91.81 322 ASP B C 1
ATOM 6923 O O . ASP B 1 322 ? -4.652 41.5 18 1 91.81 322 ASP B O 1
ATOM 6927 N N . GLN B 1 323 ? -4.57 40.031 16.406 1 92.94 323 GLN B N 1
ATOM 6928 C CA . GLN B 1 323 ? -3.119 39.906 16.469 1 92.94 323 GLN B CA 1
ATOM 6929 C C . GLN B 1 323 ? -2.434 41.188 16.016 1 92.94 323 GLN B C 1
ATOM 6931 O O . GLN B 1 323 ? -1.431 41.594 16.609 1 92.94 323 GLN B O 1
ATOM 6936 N N . VAL B 1 324 ? -2.943 41.75 14.961 1 95.94 324 VAL B N 1
ATOM 6937 C CA . VAL B 1 324 ? -2.371 43 14.477 1 95.94 324 VAL B CA 1
ATOM 6938 C C . VAL B 1 324 ? -2.607 44.125 15.492 1 95.94 324 VAL B C 1
ATOM 6940 O O . VAL B 1 324 ? -1.71 44.906 15.766 1 95.94 324 VAL B O 1
ATOM 6943 N N . ARG B 1 325 ? -3.777 44.156 16.031 1 96.44 325 ARG B N 1
ATOM 6944 C CA . ARG B 1 325 ? -4.105 45.125 17.078 1 96.44 325 ARG B CA 1
ATOM 6945 C C . ARG B 1 325 ? -3.166 45 18.266 1 96.44 325 ARG B C 1
ATOM 6947 O O . ARG B 1 325 ? -2.623 45.969 18.75 1 96.44 325 ARG B O 1
ATOM 6954 N N . ASP B 1 326 ? -3.008 43.781 18.703 1 94.25 326 ASP B N 1
ATOM 6955 C CA . ASP B 1 326 ? -2.107 43.531 19.812 1 94.25 326 ASP B CA 1
ATOM 6956 C C . ASP B 1 326 ? -0.695 44.031 19.516 1 94.25 326 ASP B C 1
ATOM 6958 O O . ASP B 1 326 ? -0.005 44.531 20.391 1 94.25 326 ASP B O 1
ATOM 6962 N N . ALA B 1 327 ? -0.271 43.781 18.312 1 94.44 327 ALA B N 1
ATOM 6963 C CA . ALA B 1 327 ? 1.042 44.281 17.891 1 94.44 327 ALA B CA 1
ATOM 6964 C C . ALA B 1 327 ? 1.105 45.781 17.969 1 94.44 327 ALA B C 1
ATOM 6966 O O . ALA B 1 327 ? 2.125 46.375 18.359 1 94.44 327 ALA B O 1
ATOM 6967 N N . MET B 1 328 ? 0.033 46.469 17.594 1 96.5 328 MET B N 1
ATOM 6968 C CA . MET B 1 328 ? -0.035 47.938 17.672 1 96.5 328 MET B CA 1
ATOM 6969 C C . MET B 1 328 ? 0.081 48.406 19.125 1 96.5 328 MET B C 1
ATOM 6971 O O . MET B 1 328 ? 0.781 49.375 19.422 1 96.5 328 MET B O 1
ATOM 6975 N N . VAL B 1 329 ? -0.565 47.688 19.953 1 95.62 329 VAL B N 1
ATOM 6976 C CA . VAL B 1 329 ? -0.531 48.031 21.375 1 95.62 329 VAL B CA 1
ATOM 6977 C C . VAL B 1 329 ? 0.889 47.875 21.906 1 95.62 329 VAL B C 1
ATOM 6979 O O . VAL B 1 329 ? 1.362 48.688 22.688 1 95.62 329 VAL B O 1
ATOM 6982 N N . ARG B 1 330 ? 1.554 46.875 21.469 1 91.25 330 ARG B N 1
ATOM 6983 C CA . ARG B 1 330 ? 2.906 46.594 21.922 1 91.25 330 ARG B CA 1
ATOM 6984 C C . ARG B 1 330 ? 3.873 47.688 21.5 1 91.25 330 ARG B C 1
ATOM 6986 O O . ARG B 1 330 ? 4.867 47.938 22.188 1 91.25 330 ARG B O 1
ATOM 6993 N N . VAL B 1 331 ? 3.518 48.375 20.422 1 92.94 331 VAL B N 1
ATOM 6994 C CA . VAL B 1 331 ? 4.426 49.438 19.969 1 92.94 331 VAL B CA 1
ATOM 6995 C C . VAL B 1 331 ? 3.955 50.781 20.484 1 92.94 331 VAL B C 1
ATOM 6997 O O . VAL B 1 331 ? 4.484 51.812 20.078 1 92.94 331 VAL B O 1
ATOM 7000 N N . GLY B 1 332 ? 2.863 50.812 21.25 1 93.25 332 GLY B N 1
ATOM 7001 C CA . GLY B 1 332 ? 2.592 52.031 21.984 1 93.25 332 GLY B CA 1
ATOM 7002 C C . GLY B 1 332 ? 1.2 52.594 21.734 1 93.25 332 GLY B C 1
ATOM 7003 O O . GLY B 1 332 ? 0.8 53.562 22.359 1 93.25 332 GLY B O 1
ATOM 7004 N N . VAL B 1 333 ? 0.458 51.969 20.906 1 96 333 VAL B N 1
ATOM 7005 C CA . VAL B 1 333 ? -0.915 52.406 20.688 1 96 333 VAL B CA 1
ATOM 7006 C C . VAL B 1 333 ? -1.786 51.969 21.875 1 96 333 VAL B C 1
ATOM 7008 O O . VAL B 1 333 ? -1.685 50.844 22.344 1 96 333 VAL B O 1
ATOM 7011 N N . SER B 1 334 ? -2.592 52.875 22.391 1 96.19 334 SER B N 1
ATOM 7012 C CA . SER B 1 334 ? -3.477 52.5 23.484 1 96.19 334 SER B CA 1
ATOM 7013 C C . SER B 1 334 ? -4.5 51.469 23.031 1 96.19 334 SER B C 1
ATOM 7015 O O . SER B 1 334 ? -4.848 51.406 21.859 1 96.19 334 SER B O 1
ATOM 7017 N N . GLU B 1 335 ? -4.98 50.688 23.906 1 94.06 335 GLU B N 1
ATOM 7018 C CA . GLU B 1 335 ? -5.961 49.656 23.578 1 94.06 335 GLU B CA 1
ATOM 7019 C C . GLU B 1 335 ? -7.199 50.25 22.922 1 94.06 335 GLU B C 1
ATOM 7021 O O . GLU B 1 335 ? -7.691 49.719 21.922 1 94.06 335 GLU B O 1
ATOM 7026 N N . GLU B 1 336 ? -7.672 51.281 23.5 1 93.06 336 GLU B N 1
ATOM 7027 C CA . GLU B 1 336 ? -8.867 51.938 22.969 1 93.06 336 GLU B CA 1
ATOM 7028 C C . GLU B 1 336 ? -8.633 52.438 21.547 1 93.06 336 GLU B C 1
ATOM 7030 O O . GLU B 1 336 ? -9.469 52.219 20.672 1 93.06 336 GLU B O 1
ATOM 7035 N N . GLU B 1 337 ? -7.496 53.094 21.344 1 94.75 337 GLU B N 1
ATOM 7036 C CA . GLU B 1 337 ? -7.168 53.656 20.031 1 94.75 337 GLU B CA 1
ATOM 7037 C C . GLU B 1 337 ? -6.887 52.531 19.016 1 94.75 337 GLU B C 1
ATOM 7039 O O . GLU B 1 337 ? -7.117 52.719 17.812 1 94.75 337 GLU B O 1
ATOM 7044 N N . SER B 1 338 ? -6.391 51.469 19.531 1 96.25 338 SER B N 1
ATOM 7045 C CA . SER B 1 338 ? -6 50.375 18.641 1 96.25 338 SER B CA 1
ATOM 7046 C C . SER B 1 338 ? -7.207 49.812 17.891 1 96.25 338 SER B C 1
ATOM 7048 O O . SER B 1 338 ? -7.105 49.5 16.703 1 96.25 338 SER B O 1
ATOM 7050 N N . TYR B 1 339 ? -8.406 49.781 18.484 1 96.38 339 TYR B N 1
ATOM 7051 C CA . TYR B 1 339 ? -9.609 49.281 17.828 1 96.38 339 TYR B CA 1
ATOM 7052 C C . TYR B 1 339 ? -10.047 50.219 16.719 1 96.38 339 TYR B C 1
ATOM 7054 O O . TYR B 1 339 ? -10.625 49.781 15.719 1 96.38 339 TYR B O 1
ATOM 7062 N N . LYS B 1 340 ? -9.719 51.469 16.875 1 95.12 340 LYS B N 1
ATOM 7063 C CA . LYS B 1 340 ? -10.164 52.5 15.938 1 95.12 340 LYS B CA 1
ATOM 7064 C C . LYS B 1 340 ? -9.359 52.438 14.648 1 95.12 340 LYS B C 1
ATOM 7066 O O . LYS B 1 340 ? -9.727 53.062 13.656 1 95.12 340 LYS B O 1
ATOM 7071 N N . ARG B 1 341 ? -8.328 51.688 14.648 1 97.25 341 ARG B N 1
ATOM 7072 C CA . ARG B 1 341 ? -7.496 51.562 13.453 1 97.25 341 ARG B CA 1
ATOM 7073 C C . ARG B 1 341 ? -8.047 50.531 12.5 1 97.25 341 ARG B C 1
ATOM 7075 O O . ARG B 1 341 ? -7.539 50.344 11.391 1 97.25 341 ARG B O 1
ATOM 7082 N N . PHE B 1 342 ? -9.148 49.844 12.898 1 98.19 342 PHE B N 1
ATOM 7083 C CA . PHE B 1 342 ? -9.656 48.719 12.125 1 98.19 342 PHE B CA 1
ATOM 7084 C C . PHE B 1 342 ? -11.062 49.031 11.609 1 98.19 342 PHE B C 1
ATOM 7086 O O . PHE B 1 342 ? -11.875 49.625 12.312 1 98.19 342 PHE B O 1
ATOM 7093 N N . TRP B 1 343 ? -11.391 48.656 10.43 1 98.25 343 TRP B N 1
ATOM 7094 C CA . TRP B 1 343 ? -12.703 48.594 9.805 1 98.25 343 TRP B CA 1
ATOM 7095 C C . TRP B 1 343 ? -13 47.219 9.258 1 98.25 343 TRP B C 1
ATOM 7097 O O . TRP B 1 343 ? -12.422 46.812 8.25 1 98.25 343 TRP B O 1
ATOM 7107 N N . CYS B 1 344 ? -13.867 46.5 9.891 1 97.88 344 CYS B N 1
ATOM 7108 C CA . CYS B 1 344 ? -14.18 45.125 9.555 1 97.88 344 CYS B CA 1
ATOM 7109 C C . CYS B 1 344 ? -15.492 45.031 8.781 1 97.88 344 CYS B C 1
ATOM 7111 O O . CYS B 1 344 ? -16.5 45.594 9.195 1 97.88 344 CYS B O 1
ATOM 7113 N N . ILE B 1 345 ? -15.461 44.375 7.621 1 97 345 ILE B N 1
ATOM 7114 C CA . ILE B 1 345 ? -16.625 44.219 6.75 1 97 345 ILE B CA 1
ATOM 7115 C C . ILE B 1 345 ? -17.047 42.75 6.68 1 97 345 ILE B C 1
ATOM 7117 O O . ILE B 1 345 ? -16.203 41.875 6.504 1 97 345 ILE B O 1
ATOM 7121 N N . ASP B 1 346 ? -18.219 42.5 6.828 1 92.5 346 ASP B N 1
ATOM 7122 C CA . ASP B 1 346 ? -18.75 41.156 6.684 1 92.5 346 ASP B CA 1
ATOM 7123 C C . ASP B 1 346 ? -19.906 41.125 5.68 1 92.5 346 ASP B C 1
ATOM 7125 O O . ASP B 1 346 ? -20.062 42.031 4.883 1 92.5 346 ASP B O 1
ATOM 7129 N N . ARG B 1 347 ? -20.672 40 5.617 1 86.56 347 ARG B N 1
ATOM 7130 C CA . ARG B 1 347 ? -21.703 39.75 4.613 1 86.56 347 ARG B CA 1
ATOM 7131 C C . ARG B 1 347 ? -22.734 40.875 4.621 1 86.56 347 ARG B C 1
ATOM 7133 O O . ARG B 1 347 ? -23.328 41.188 3.584 1 86.56 347 ARG B O 1
ATOM 7140 N N . ASN B 1 348 ? -22.938 41.5 5.773 1 90.19 348 ASN B N 1
ATOM 7141 C CA . ASN B 1 348 ? -23.938 42.562 5.906 1 90.19 348 ASN B CA 1
ATOM 7142 C C . ASN B 1 348 ? -23.297 43.938 5.848 1 90.19 348 ASN B C 1
ATOM 7144 O O . ASN B 1 348 ? -23.922 44.938 6.227 1 90.19 348 ASN B O 1
ATOM 7148 N N . GLY B 1 349 ? -22.047 43.969 5.473 1 93.88 349 GLY B N 1
ATOM 7149 C CA . GLY B 1 349 ? -21.359 45.219 5.32 1 93.88 349 GLY B CA 1
ATOM 7150 C C . GLY B 1 349 ? -20.406 45.531 6.465 1 93.88 349 GLY B C 1
ATOM 7151 O O . GLY B 1 349 ? -20.016 44.625 7.211 1 93.88 349 GLY B O 1
ATOM 7152 N N . LEU B 1 350 ? -20.062 46.875 6.492 1 96.88 350 LEU B N 1
ATOM 7153 C CA . LEU B 1 350 ? -19.203 47.312 7.574 1 96.88 350 LEU B CA 1
ATOM 7154 C C . LEU B 1 350 ? -19.844 47.031 8.93 1 96.88 350 LEU B C 1
ATOM 7156 O O . LEU B 1 350 ? -21.016 47.344 9.141 1 96.88 350 LEU B O 1
ATOM 7160 N N . VAL B 1 351 ? -19.094 46.469 9.828 1 96.62 351 VAL B N 1
ATOM 7161 C CA . VAL B 1 351 ? -19.594 46.125 11.164 1 96.62 351 VAL B CA 1
ATOM 7162 C C . VAL B 1 351 ? -19.781 47.406 11.969 1 96.62 351 VAL B C 1
ATOM 7164 O O . VAL B 1 351 ? -18.828 48.156 12.234 1 96.62 351 VAL B O 1
ATOM 7167 N N . THR B 1 352 ? -20.984 47.656 12.359 1 95.25 352 THR B N 1
ATOM 7168 C CA . THR B 1 352 ? -21.328 48.844 13.141 1 95.25 352 THR B CA 1
ATOM 7169 C C . THR B 1 352 ? -22.078 48.469 14.406 1 95.25 352 THR B C 1
ATOM 7171 O O . THR B 1 352 ? -22.609 47.344 14.508 1 95.25 352 THR B O 1
ATOM 7174 N N . ASP B 1 353 ? -22.031 49.281 15.367 1 94 353 ASP B N 1
ATOM 7175 C CA . ASP B 1 353 ? -22.547 48.969 16.703 1 94 353 ASP B CA 1
ATOM 7176 C C . ASP B 1 353 ? -24.078 48.938 16.703 1 94 353 ASP B C 1
ATOM 7178 O O . ASP B 1 353 ? -24.688 48.5 17.672 1 94 353 ASP B O 1
ATOM 7182 N N . ASN B 1 354 ? -24.75 49.312 15.641 1 91 354 ASN B N 1
ATOM 7183 C CA . ASN B 1 354 ? -26.203 49.281 15.578 1 91 354 ASN B CA 1
ATOM 7184 C C . ASN B 1 354 ? -26.703 48 14.93 1 91 354 ASN B C 1
ATOM 7186 O O . ASN B 1 354 ? -27.906 47.781 14.805 1 91 354 ASN B O 1
ATOM 7190 N N . MET B 1 355 ? -25.781 47.156 14.594 1 92.81 355 MET B N 1
ATOM 7191 C CA . MET B 1 355 ? -26.172 45.875 14.008 1 92.81 355 MET B CA 1
ATOM 7192 C C . MET B 1 355 ? -26.656 44.906 15.078 1 92.81 355 MET B C 1
ATOM 7194 O O . MET B 1 355 ? -26.094 44.875 16.172 1 92.81 355 MET B O 1
ATOM 7198 N N . GLU B 1 356 ? -27.719 44.094 14.945 1 88.5 356 GLU B N 1
ATOM 7199 C CA . GLU B 1 356 ? -28.359 43.25 15.945 1 88.5 356 GLU B CA 1
ATOM 7200 C C . GLU B 1 356 ? -27.703 41.875 16 1 88.5 356 GLU B C 1
ATOM 7202 O O . GLU B 1 356 ? -27.734 41.219 17.047 1 88.5 356 GLU B O 1
ATOM 7207 N N . ASP B 1 357 ? -27.031 41.406 15.062 1 87.12 357 ASP B N 1
ATOM 7208 C CA . ASP B 1 357 ? -26.578 40.031 15.016 1 87.12 357 ASP B CA 1
ATOM 7209 C C . ASP B 1 357 ? -25.062 39.938 15 1 87.12 357 ASP B C 1
ATOM 7211 O O . ASP B 1 357 ? -24.484 39.094 14.3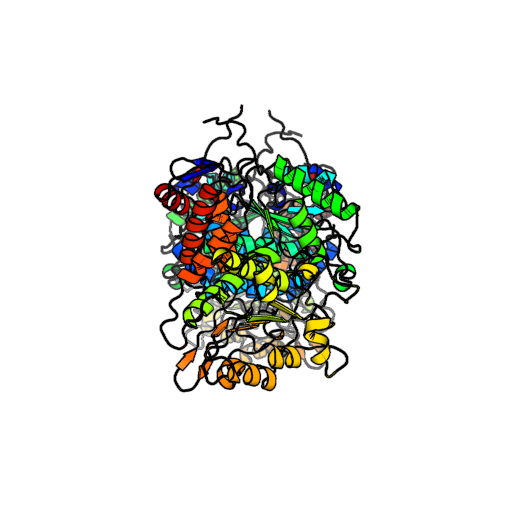2 1 87.12 357 ASP B O 1
ATOM 7215 N N . LEU B 1 358 ? -24.469 40.812 15.828 1 90.75 358 LEU B N 1
ATOM 7216 C CA . LEU B 1 358 ? -23.016 40.781 15.875 1 90.75 358 LEU B CA 1
ATOM 7217 C C . LEU B 1 358 ? -22.531 39.625 16.766 1 90.75 358 LEU B C 1
ATOM 7219 O O . LEU B 1 358 ? -23.141 39.344 17.812 1 90.75 358 LEU B O 1
ATOM 7223 N N . LEU B 1 359 ? -21.594 39 16.312 1 85.69 359 LEU B N 1
ATOM 7224 C CA . LEU B 1 359 ? -20.938 38 17.141 1 85.69 359 LEU B CA 1
ATOM 7225 C C . LEU B 1 359 ? -20.078 38.656 18.219 1 85.69 359 LEU B C 1
ATOM 7227 O O . LEU B 1 359 ? -19.562 39.781 18 1 85.69 359 LEU B O 1
ATOM 7231 N N . ASP B 1 360 ? -19.859 38 19.328 1 86.62 360 ASP B N 1
ATOM 7232 C CA . ASP B 1 360 ? -19.156 38.562 20.469 1 86.62 360 ASP B CA 1
ATOM 7233 C C . ASP B 1 360 ? -17.781 39.094 20.062 1 86.62 360 ASP B C 1
ATOM 7235 O O . ASP B 1 360 ? -17.359 40.156 20.5 1 86.62 360 ASP B O 1
ATOM 7239 N N . PHE B 1 361 ? -17.156 38.375 19.172 1 85.69 361 PHE B N 1
ATOM 7240 C CA . PHE B 1 361 ? -15.773 38.719 18.844 1 85.69 361 PHE B CA 1
ATOM 7241 C C . PHE B 1 361 ? -15.727 39.875 17.844 1 85.69 361 PHE B C 1
ATOM 7243 O O . PHE B 1 361 ? -14.664 40.469 17.625 1 85.69 361 PHE B O 1
ATOM 7250 N N . GLN B 1 362 ? -16.859 40.25 17.266 1 91.69 362 GLN B N 1
ATOM 7251 C CA . GLN B 1 362 ? -16.938 41.375 16.328 1 91.69 362 GLN B CA 1
ATOM 7252 C C . GLN B 1 362 ? -17.203 42.688 17.062 1 91.69 362 GLN B C 1
ATOM 7254 O O . GLN B 1 362 ? -16.828 43.75 16.562 1 91.69 362 GLN B O 1
ATOM 7259 N N . ILE B 1 363 ? -17.75 42.594 18.219 1 93.38 363 ILE B N 1
ATOM 7260 C CA . ILE B 1 363 ? -18.297 43.719 18.938 1 93.38 363 ILE B CA 1
ATOM 7261 C C . ILE B 1 363 ? -17.188 44.75 19.203 1 93.38 363 ILE B C 1
ATOM 7263 O O . ILE B 1 363 ? -17.375 45.938 18.984 1 93.38 363 ILE B O 1
ATOM 7267 N N . PRO B 1 364 ? -16 44.281 19.594 1 94.12 364 PRO B N 1
ATOM 7268 C CA . PRO B 1 364 ? -14.961 45.281 19.891 1 94.12 364 PRO B CA 1
ATOM 7269 C C . PRO B 1 364 ? -14.531 46.062 18.656 1 94.12 364 PRO B C 1
ATOM 7271 O O . PRO B 1 364 ? -13.977 47.156 18.766 1 94.12 364 PRO B O 1
ATOM 7274 N N . TYR B 1 365 ? -14.828 45.562 17.469 1 96.5 365 TYR B N 1
ATOM 7275 C CA . TYR B 1 365 ? -14.367 46.188 16.234 1 96.5 365 TYR B CA 1
ATOM 7276 C C . TYR B 1 365 ? -15.5 46.969 15.562 1 96.5 365 TYR B C 1
ATOM 7278 O O . TYR B 1 365 ? -15.305 47.562 14.5 1 96.5 365 TYR B O 1
ATOM 7286 N N . ALA B 1 366 ? -16.641 47 16.141 1 96.75 366 ALA B N 1
ATOM 7287 C CA . ALA B 1 366 ? -17.781 47.688 15.555 1 96.75 366 ALA B CA 1
ATOM 7288 C C . ALA B 1 366 ? -17.578 49.188 15.57 1 96.75 366 ALA B C 1
ATOM 7290 O O . ALA B 1 366 ? -17.234 49.781 16.609 1 96.75 366 ALA B O 1
ATOM 7291 N N . ARG B 1 367 ? -17.781 49.812 14.414 1 96.38 367 ARG B N 1
ATOM 7292 C CA . ARG B 1 367 ? -17.719 51.25 14.312 1 96.38 367 ARG B CA 1
ATOM 7293 C C . ARG B 1 367 ? -19 51.906 14.828 1 96.38 367 ARG B C 1
ATOM 7295 O O . ARG B 1 367 ? -20.078 51.344 14.703 1 96.38 367 ARG B O 1
ATOM 7302 N N . LYS B 1 368 ? -18.828 53.094 15.344 1 94.81 368 LYS B N 1
ATOM 7303 C CA . LYS B 1 368 ? -20.016 53.844 15.719 1 94.81 368 LYS B CA 1
ATOM 7304 C C . LYS B 1 368 ? -20.812 54.25 14.484 1 94.81 368 LYS B C 1
ATOM 7306 O O . LYS B 1 368 ? -20.25 54.812 13.531 1 94.81 368 LYS B O 1
ATOM 7311 N N . GLU B 1 369 ? -22.078 53.969 14.602 1 92.25 369 GLU B N 1
ATOM 7312 C CA . GLU B 1 369 ? -22.953 54.312 13.477 1 92.25 369 GLU B CA 1
ATOM 7313 C C . GLU B 1 369 ? -22.828 55.812 13.125 1 92.25 369 GLU B C 1
ATOM 7315 O O . GLU B 1 369 ? -22.891 56.156 11.953 1 92.25 369 GLU B O 1
ATOM 7320 N N . ALA B 1 370 ? -22.672 56.656 14.031 1 92.19 370 ALA B N 1
ATOM 7321 C CA . ALA B 1 370 ? -22.609 58.094 13.836 1 92.19 370 ALA B CA 1
ATOM 7322 C C . ALA B 1 370 ? -21.359 58.5 13.047 1 92.19 370 ALA B C 1
ATOM 7324 O O . ALA B 1 370 ? -21.375 59.5 12.328 1 92.19 370 ALA B O 1
ATOM 7325 N N . GLU B 1 371 ? -20.375 57.688 13.078 1 93.44 371 GLU B N 1
ATOM 7326 C CA . GLU B 1 371 ? -19.109 57.938 12.406 1 93.44 371 GLU B CA 1
ATOM 7327 C C . GLU B 1 371 ? -19.203 57.656 10.906 1 93.44 371 GLU B C 1
ATOM 7329 O O . GLU B 1 371 ? -18.484 58.281 10.109 1 93.44 371 GLU B O 1
ATOM 7334 N N . VAL B 1 372 ? -20.156 56.75 10.516 1 92.94 372 VAL B N 1
ATOM 7335 C CA . VAL B 1 372 ? -20.078 56.25 9.156 1 92.94 372 VAL B CA 1
ATOM 7336 C C . VAL B 1 372 ? -21.422 56.406 8.453 1 92.94 372 VAL B C 1
ATOM 7338 O O . VAL B 1 372 ? -21.578 56 7.301 1 92.94 372 VAL B O 1
ATOM 7341 N N . SER B 1 373 ? -22.375 57.031 9.086 1 89 373 SER B N 1
ATOM 7342 C CA . SER B 1 373 ? -23.734 57.125 8.586 1 89 373 SER B CA 1
ATOM 7343 C C . SER B 1 373 ? -23.781 57.781 7.215 1 89 373 SER B C 1
ATOM 7345 O O . SER B 1 373 ? -24.625 57.438 6.383 1 89 373 SER B O 1
ATOM 7347 N N . GLU B 1 374 ? -22.812 58.625 6.957 1 89.94 374 GLU B N 1
ATOM 7348 C CA . GLU B 1 374 ? -22.844 59.406 5.715 1 89.94 374 GLU B CA 1
ATOM 7349 C C . GLU B 1 374 ? -22.125 58.656 4.594 1 89.94 374 GLU B C 1
ATOM 7351 O O . GLU B 1 374 ? -22.125 59.094 3.445 1 89.94 374 GLU B O 1
ATOM 7356 N N . TRP B 1 375 ? -21.547 57.531 4.922 1 91.88 375 TRP B N 1
ATOM 7357 C CA . TRP B 1 375 ? -20.766 56.812 3.924 1 91.88 375 TRP B CA 1
ATOM 7358 C C . TRP B 1 375 ? -21.672 56.031 2.994 1 91.88 375 TRP B C 1
ATOM 7360 O O . TRP B 1 375 ? -21.25 55.625 1.903 1 91.88 375 TRP B O 1
ATOM 7370 N N . LYS B 1 376 ? -22.906 55.812 3.473 1 85.56 376 LYS B N 1
ATOM 7371 C CA . LYS B 1 376 ? -23.812 54.844 2.834 1 85.56 376 LYS B CA 1
ATOM 7372 C C . LYS B 1 376 ? -24.312 55.375 1.49 1 85.56 376 LYS B C 1
ATOM 7374 O O . LYS B 1 376 ? -24.953 56.406 1.428 1 85.56 376 LYS B O 1
ATOM 7379 N N . GLU B 1 377 ? -23.938 54.75 0.565 1 79.88 377 GLU B N 1
ATOM 7380 C CA . GLU B 1 377 ? -24.453 55.094 -0.766 1 79.88 377 GLU B CA 1
ATOM 7381 C C . GLU B 1 377 ? -25.547 54.125 -1.194 1 79.88 377 GLU B C 1
ATOM 7383 O O . GLU B 1 377 ? -26.391 54.469 -2.016 1 79.88 377 GLU B O 1
ATOM 7388 N N . ASN B 1 378 ? -25.422 52.875 -0.752 1 80.38 378 ASN B N 1
ATOM 7389 C CA . ASN B 1 378 ? -26.438 51.875 -0.997 1 80.38 378 ASN B CA 1
ATOM 7390 C C . ASN B 1 378 ? -26.984 51.281 0.309 1 80.38 378 ASN B C 1
ATOM 7392 O O . ASN B 1 378 ? -26.891 51.938 1.355 1 80.38 378 ASN B O 1
ATOM 7396 N N . ASP B 1 379 ? -27.594 50.125 0.274 1 80.81 379 ASP B N 1
ATOM 7397 C CA . ASP B 1 379 ? -28.266 49.531 1.422 1 80.81 379 ASP B CA 1
ATOM 7398 C C . ASP B 1 379 ? -27.281 49.188 2.527 1 80.81 379 ASP B C 1
ATOM 7400 O O . ASP B 1 379 ? -27.641 49.156 3.703 1 80.81 379 ASP B O 1
ATOM 7404 N N . VAL B 1 380 ? -26.047 48.969 2.129 1 87.88 380 VAL B N 1
ATOM 7405 C CA . VAL B 1 380 ? -25.016 48.625 3.109 1 87.88 380 VAL B CA 1
ATOM 7406 C C . VAL B 1 380 ? -23.719 49.344 2.77 1 87.88 380 VAL B C 1
ATOM 7408 O O . VAL B 1 380 ? -23.516 49.75 1.626 1 87.88 380 VAL B O 1
ATOM 7411 N N . ILE B 1 381 ? -22.891 49.625 3.754 1 94.75 381 ILE B N 1
ATOM 7412 C CA . ILE B 1 381 ? -21.562 50.188 3.516 1 94.75 381 ILE B CA 1
ATOM 7413 C C . ILE B 1 381 ? -20.609 49.062 3.113 1 94.75 381 ILE B C 1
ATOM 7415 O O . ILE B 1 381 ? -20.172 48.25 3.957 1 94.75 381 ILE B O 1
ATOM 7419 N N . GLY B 1 382 ? -20.234 49.031 1.896 1 95.06 382 GLY B N 1
ATOM 7420 C CA . GLY B 1 382 ? -19.391 47.969 1.375 1 95.06 382 GLY B CA 1
ATOM 7421 C C . GLY B 1 382 ? -17.922 48.312 1.303 1 95.06 382 GLY B C 1
ATOM 7422 O O . GLY B 1 382 ? -17.516 49.375 1.823 1 95.06 382 GLY B O 1
ATOM 7423 N N . LEU B 1 383 ? -17.156 47.469 0.64 1 97.25 383 LEU B N 1
ATOM 7424 C CA . LEU B 1 383 ? -15.703 47.594 0.579 1 97.25 383 LEU B CA 1
ATOM 7425 C C . LEU B 1 383 ? -15.312 48.875 -0.148 1 97.25 383 LEU B C 1
ATOM 7427 O O . LEU B 1 383 ? -14.398 49.594 0.282 1 97.25 383 LEU B O 1
ATOM 7431 N N . ALA B 1 384 ? -15.977 49.156 -1.237 1 95.88 384 ALA B N 1
ATOM 7432 C CA . ALA B 1 384 ? -15.656 50.344 -2.041 1 95.88 384 ALA B CA 1
ATOM 7433 C C . ALA B 1 384 ? -15.812 51.625 -1.228 1 95.88 384 ALA B C 1
ATOM 7435 O O . ALA B 1 384 ? -14.953 52.5 -1.271 1 95.88 384 ALA B O 1
ATOM 7436 N N . GLU B 1 385 ? -16.953 51.75 -0.49 1 96.38 385 GLU B N 1
ATOM 7437 C CA . GLU B 1 385 ? -17.203 52.938 0.339 1 96.38 385 GLU B CA 1
ATOM 7438 C C . GLU B 1 385 ? -16.156 53.062 1.445 1 96.38 385 GLU B C 1
ATOM 7440 O O . GLU B 1 385 ? -15.664 54.156 1.717 1 96.38 385 GLU B O 1
ATOM 7445 N N . VAL B 1 386 ? -15.867 51.969 2.023 1 97.62 386 VAL B N 1
ATOM 7446 C CA . VAL B 1 386 ? -14.906 52 3.123 1 97.62 386 VAL B CA 1
ATOM 7447 C C . VAL B 1 386 ? -13.539 52.438 2.613 1 97.62 386 VAL B C 1
ATOM 7449 O O . VAL B 1 386 ? -12.867 53.25 3.254 1 97.62 386 VAL B O 1
ATOM 7452 N N . VAL B 1 387 ? -13.078 51.938 1.496 1 97.75 387 VAL B N 1
ATOM 7453 C CA . VAL B 1 387 ? -11.773 52.281 0.94 1 97.75 387 VAL B CA 1
ATOM 7454 C C . VAL B 1 387 ? -11.75 53.781 0.583 1 97.75 387 VAL B C 1
ATOM 7456 O O . VAL B 1 387 ? -10.75 54.469 0.815 1 97.75 387 VAL B O 1
ATOM 7459 N N . LYS B 1 388 ? -12.805 54.219 0.039 1 96.06 388 LYS B N 1
ATOM 7460 C CA . LYS B 1 388 ? -12.914 55.594 -0.366 1 96.06 388 LYS B CA 1
ATOM 7461 C C . LYS B 1 388 ? -12.773 56.531 0.834 1 96.06 388 LYS B C 1
ATOM 7463 O O . LYS B 1 388 ? -12.102 57.562 0.751 1 96.06 388 LYS B O 1
ATOM 7468 N N . HIS B 1 389 ? -13.336 56.219 1.941 1 97.12 389 HIS B N 1
ATOM 7469 C CA . HIS B 1 389 ? -13.414 57.125 3.078 1 97.12 389 HIS B CA 1
ATOM 7470 C C . HIS B 1 389 ? -12.25 56.906 4.039 1 97.12 389 HIS B C 1
ATOM 7472 O O . HIS B 1 389 ? -11.719 57.875 4.613 1 97.12 389 HIS B O 1
ATOM 7478 N N . VAL B 1 390 ? -11.844 55.719 4.16 1 97.38 390 VAL B N 1
ATOM 7479 C CA . VAL B 1 390 ? -10.867 55.344 5.18 1 97.38 390 VAL B CA 1
ATOM 7480 C C . VAL B 1 390 ? -9.453 55.5 4.613 1 97.38 390 VAL B C 1
ATOM 7482 O O . VAL B 1 390 ? -8.516 55.812 5.352 1 97.38 390 VAL B O 1
ATOM 7485 N N . LYS B 1 391 ? -9.32 55.281 3.301 1 97.75 391 LYS B N 1
ATOM 7486 C CA . LYS B 1 391 ? -8.016 55.312 2.652 1 97.75 391 LYS B CA 1
ATOM 7487 C C . LYS B 1 391 ? -7.047 54.344 3.355 1 97.75 391 LYS B C 1
ATOM 7489 O O . LYS B 1 391 ? -5.969 54.75 3.793 1 97.75 391 LYS B O 1
ATOM 7494 N N . PRO B 1 392 ? -7.453 53.094 3.373 1 98.44 392 PRO B N 1
ATOM 7495 C CA . PRO B 1 392 ? -6.68 52.125 4.148 1 98.44 392 PRO B CA 1
ATOM 7496 C C . PRO B 1 392 ? -5.273 51.906 3.6 1 98.44 392 PRO B C 1
ATOM 7498 O O . PRO B 1 392 ? -5.062 52 2.387 1 98.44 392 PRO B O 1
ATOM 7501 N N . THR B 1 393 ? -4.32 51.656 4.484 1 98.5 393 THR B N 1
ATOM 7502 C CA . THR B 1 393 ? -2.947 51.312 4.117 1 98.5 393 THR B CA 1
ATOM 7503 C C . THR B 1 393 ? -2.75 49.812 4.07 1 98.5 393 THR B C 1
ATOM 7505 O O . THR B 1 393 ? -1.815 49.312 3.432 1 98.5 393 THR B O 1
ATOM 7508 N N . ILE B 1 394 ? -3.559 49 4.805 1 98.62 394 ILE B N 1
ATOM 7509 C CA . ILE B 1 394 ? -3.551 47.531 4.805 1 98.62 394 ILE B CA 1
ATOM 7510 C C . ILE B 1 394 ? -4.949 47 4.484 1 98.62 394 ILE B C 1
ATOM 7512 O O . ILE B 1 394 ? -5.934 47.438 5.098 1 98.62 394 ILE B O 1
ATOM 7516 N N . LEU B 1 395 ? -5.062 46.156 3.49 1 98.69 395 LEU B N 1
ATOM 7517 C CA . LEU B 1 395 ? -6.297 45.469 3.121 1 98.69 395 LEU B CA 1
ATOM 7518 C C . LEU B 1 395 ? -6.137 43.969 3.234 1 98.69 395 LEU B C 1
ATOM 7520 O O . LEU B 1 395 ? -5.316 43.375 2.529 1 98.69 395 LEU B O 1
ATOM 7524 N N . ILE B 1 396 ? -6.887 43.344 4.168 1 97.94 396 ILE B N 1
ATOM 7525 C CA . ILE B 1 396 ? -6.812 41.906 4.41 1 97.94 396 ILE B CA 1
ATOM 7526 C C . ILE B 1 396 ? -8.125 41.25 4 1 97.94 396 ILE B C 1
ATOM 7528 O O . ILE B 1 396 ? -9.203 41.656 4.441 1 97.94 396 ILE B O 1
ATOM 7532 N N . GLY B 1 397 ? -8.039 40.25 3.168 1 96.94 397 GLY B N 1
ATOM 7533 C CA . GLY B 1 397 ? -9.211 39.5 2.723 1 96.94 397 GLY B CA 1
ATOM 7534 C C . GLY B 1 397 ? -9.297 38.125 3.293 1 96.94 397 GLY B C 1
ATOM 7535 O O . GLY B 1 397 ? -8.375 37.312 3.109 1 96.94 397 GLY B O 1
ATOM 7536 N N . THR B 1 398 ? -10.367 37.75 3.945 1 93.06 398 THR B N 1
ATOM 7537 C CA . THR B 1 398 ? -10.68 36.406 4.457 1 93.06 398 THR B CA 1
ATOM 7538 C C . THR B 1 398 ? -12.133 36.062 4.191 1 93.06 398 THR B C 1
ATOM 7540 O O . THR B 1 398 ? -12.789 35.438 5.023 1 93.06 398 THR B O 1
ATOM 7543 N N . SER B 1 399 ? -12.711 36.469 3.066 1 90.62 399 SER B N 1
ATOM 7544 C CA . SER B 1 399 ? -14.141 36.438 2.785 1 90.62 399 SER B CA 1
ATOM 7545 C C . SER B 1 399 ? -14.5 35.219 1.95 1 90.62 399 SER B C 1
ATOM 7547 O O . SER B 1 399 ? -15.672 34.812 1.888 1 90.62 399 SER B O 1
ATOM 7549 N N . THR B 1 400 ? -13.562 34.625 1.231 1 85.44 400 THR B N 1
ATOM 7550 C CA . THR B 1 400 ? -13.734 33.562 0.257 1 85.44 400 THR B CA 1
ATOM 7551 C C . THR B 1 400 ? -14.555 34.031 -0.935 1 85.44 400 THR B C 1
ATOM 7553 O O . THR B 1 400 ? -15.125 33.219 -1.67 1 85.44 400 THR B O 1
ATOM 7556 N N . VAL B 1 401 ? -14.695 35.375 -1.121 1 91.56 401 VAL B N 1
ATOM 7557 C CA . VAL B 1 401 ? -15.367 35.938 -2.285 1 91.56 401 VAL B CA 1
ATOM 7558 C C . VAL B 1 401 ? -14.352 36.25 -3.381 1 91.56 401 VAL B C 1
ATOM 7560 O O . VAL B 1 401 ? -13.703 37.281 -3.365 1 91.56 401 VAL B O 1
ATOM 7563 N N . ALA B 1 402 ? -14.367 35.406 -4.336 1 92.38 402 ALA B N 1
ATOM 7564 C CA . ALA B 1 402 ? -13.398 35.5 -5.426 1 92.38 402 ALA B CA 1
ATOM 7565 C C . ALA B 1 402 ? -13.523 36.844 -6.141 1 92.38 402 ALA B C 1
ATOM 7567 O O . ALA B 1 402 ? -14.617 37.25 -6.508 1 92.38 402 ALA B O 1
ATOM 7568 N N . GLY B 1 403 ? -12.461 37.562 -6.25 1 95.56 403 GLY B N 1
ATOM 7569 C CA . GLY B 1 403 ? -12.438 38.781 -7.035 1 95.56 403 GLY B CA 1
ATOM 7570 C C . GLY B 1 403 ? -13.031 39.969 -6.305 1 95.56 403 GLY B C 1
ATOM 7571 O O . GLY B 1 403 ? -13.312 41 -6.918 1 95.56 403 GLY B O 1
ATOM 7572 N N . ALA B 1 404 ? -13.211 39.875 -5.07 1 96.81 404 ALA B N 1
ATOM 7573 C CA . ALA B 1 404 ? -13.812 40.938 -4.289 1 96.81 404 ALA B CA 1
ATOM 7574 C C . ALA B 1 404 ? -12.961 42.219 -4.355 1 96.81 404 ALA B C 1
ATOM 7576 O O . ALA B 1 404 ? -13.492 43.312 -4.312 1 96.81 404 ALA B O 1
ATOM 7577 N N . PHE B 1 405 ? -11.664 42.062 -4.41 1 98.38 405 PHE B N 1
ATOM 7578 C CA . PHE B 1 405 ? -10.758 43.219 -4.57 1 98.38 405 PHE B CA 1
ATOM 7579 C C . PHE B 1 405 ? -10.719 43.656 -6.023 1 98.38 405 PHE B C 1
ATOM 7581 O O . PHE B 1 405 ? -9.742 43.406 -6.73 1 98.38 405 PHE B O 1
ATOM 7588 N N . LYS B 1 406 ? -11.656 44.438 -6.391 1 97.69 406 LYS B N 1
ATOM 7589 C CA . LYS B 1 406 ? -11.812 44.875 -7.773 1 97.69 406 LYS B CA 1
ATOM 7590 C C . LYS B 1 406 ? -10.766 45.938 -8.133 1 97.69 406 LYS B C 1
ATOM 7592 O O . LYS B 1 406 ? -10.234 46.625 -7.25 1 97.69 406 LYS B O 1
ATOM 7597 N N . GLU B 1 407 ? -10.578 46.094 -9.445 1 98.38 407 GLU B N 1
ATOM 7598 C CA . GLU B 1 407 ? -9.586 47.031 -9.969 1 98.38 407 GLU B CA 1
ATOM 7599 C C . GLU B 1 407 ? -9.836 48.438 -9.453 1 98.38 407 GLU B C 1
ATOM 7601 O O . GLU B 1 407 ? -8.906 49.094 -8.992 1 98.38 407 GLU B O 1
ATOM 7606 N N . GLU B 1 408 ? -11.078 48.844 -9.508 1 98.06 408 GLU B N 1
ATOM 7607 C CA . GLU B 1 408 ? -11.422 50.219 -9.117 1 98.06 408 GLU B CA 1
ATOM 7608 C C . GLU B 1 408 ? -11.141 50.438 -7.633 1 98.06 408 GLU B C 1
ATOM 7610 O O . GLU B 1 408 ? -10.711 51.531 -7.246 1 98.06 408 GLU B O 1
ATOM 7615 N N . ILE B 1 409 ? -11.367 49.5 -6.855 1 98.25 409 ILE B N 1
ATOM 7616 C CA . ILE B 1 409 ? -11.156 49.594 -5.414 1 98.25 409 ILE B CA 1
ATOM 7617 C C . ILE B 1 409 ? -9.656 49.688 -5.121 1 98.25 409 ILE B C 1
ATOM 7619 O O . ILE B 1 409 ? -9.227 50.5 -4.328 1 98.25 409 ILE B O 1
ATOM 7623 N N . ILE B 1 410 ? -8.844 48.844 -5.77 1 98.69 410 ILE B N 1
ATOM 7624 C CA . ILE B 1 410 ? -7.406 48.781 -5.539 1 98.69 410 ILE B CA 1
ATOM 7625 C C . ILE B 1 410 ? -6.746 50.062 -6.047 1 98.69 410 ILE B C 1
ATOM 7627 O O . ILE B 1 410 ? -5.844 50.594 -5.398 1 98.69 410 ILE B O 1
ATOM 7631 N N . LYS B 1 411 ? -7.168 50.531 -7.168 1 98.44 411 LYS B N 1
ATOM 7632 C CA . LYS B 1 411 ? -6.625 51.781 -7.695 1 98.44 411 LYS B CA 1
ATOM 7633 C C . LYS B 1 411 ? -6.949 52.969 -6.777 1 98.44 411 LYS B C 1
ATOM 7635 O O . LYS B 1 411 ? -6.113 53.844 -6.57 1 98.44 411 LYS B O 1
ATOM 7640 N N . GLU B 1 412 ? -8.164 52.938 -6.297 1 98.12 412 GLU B N 1
ATOM 7641 C CA . GLU B 1 412 ? -8.531 53.969 -5.324 1 98.12 412 GLU B CA 1
ATOM 7642 C C . GLU B 1 412 ? -7.621 53.938 -4.102 1 98.12 412 GLU B C 1
ATOM 7644 O O . GLU B 1 412 ? -7.125 54.969 -3.656 1 98.12 412 GLU B O 1
ATOM 7649 N N . MET B 1 413 ? -7.379 52.781 -3.594 1 98.12 413 MET B N 1
ATOM 7650 C CA . MET B 1 413 ? -6.492 52.625 -2.445 1 98.12 413 MET B CA 1
ATOM 7651 C C . MET B 1 413 ? -5.082 53.094 -2.77 1 98.12 413 MET B C 1
ATOM 7653 O O . MET B 1 413 ? -4.48 53.844 -1.995 1 98.12 413 MET B O 1
ATOM 7657 N N . ALA B 1 414 ? -4.602 52.719 -3.887 1 97.62 414 ALA B N 1
ATOM 7658 C CA . ALA B 1 414 ? -3.232 53.031 -4.301 1 97.62 414 ALA B CA 1
ATOM 7659 C C . ALA B 1 414 ? -3.047 54.531 -4.551 1 97.62 414 ALA B C 1
ATOM 7661 O O . ALA B 1 414 ? -1.928 55.031 -4.488 1 97.62 414 ALA B O 1
ATOM 7662 N N . SER B 1 415 ? -4.105 55.188 -4.852 1 97.69 415 SER B N 1
ATOM 7663 C CA . SER B 1 415 ? -4.012 56.594 -5.137 1 97.69 415 SER B CA 1
ATOM 7664 C C . SER B 1 415 ? -3.676 57.406 -3.881 1 97.69 415 SER B C 1
ATOM 7666 O O . SER B 1 415 ? -3.172 58.531 -3.969 1 97.69 415 SER B O 1
ATOM 7668 N N . HIS B 1 416 ? -3.857 56.844 -2.707 1 96.19 416 HIS B N 1
ATOM 7669 C CA . HIS B 1 416 ? -3.666 57.562 -1.461 1 96.19 416 HIS B CA 1
ATOM 7670 C C . HIS B 1 416 ? -2.488 57 -0.668 1 96.19 416 HIS B C 1
ATOM 7672 O O . HIS B 1 416 ? -2.064 57.594 0.324 1 96.19 416 HIS B O 1
ATOM 7678 N N . VAL B 1 417 ? -1.961 55.938 -1.068 1 96.44 417 VAL B N 1
ATOM 7679 C CA . VAL B 1 417 ? -0.936 55.219 -0.301 1 96.44 417 VAL B CA 1
ATOM 7680 C C . VAL B 1 417 ? 0.243 54.875 -1.208 1 96.44 417 VAL B C 1
ATOM 7682 O O . VAL B 1 417 ? 0.057 54.312 -2.289 1 96.44 417 VAL B O 1
ATOM 7685 N N . GLU B 1 418 ? 1.436 55.125 -0.791 1 96.06 418 GLU B N 1
ATOM 7686 C CA . GLU B 1 418 ? 2.629 54.906 -1.605 1 96.06 418 GLU B CA 1
ATOM 7687 C C . GLU B 1 418 ? 2.908 53.438 -1.796 1 96.06 418 GLU B C 1
ATOM 7689 O O . GLU B 1 418 ? 3.221 53 -2.904 1 96.06 418 GLU B O 1
ATOM 7694 N N . ARG B 1 419 ? 2.867 52.625 -0.741 1 96.75 419 ARG B N 1
ATOM 7695 C CA . ARG B 1 419 ? 3.082 51.188 -0.776 1 96.75 419 ARG B CA 1
ATOM 7696 C C . ARG B 1 419 ? 1.929 50.469 -0.108 1 96.75 419 ARG B C 1
ATOM 7698 O O . ARG B 1 419 ? 2.062 49.969 1.02 1 96.75 419 ARG B O 1
ATOM 7705 N N . PRO B 1 420 ? 0.828 50.281 -0.816 1 98.19 420 PRO B N 1
ATOM 7706 C CA . PRO B 1 420 ? -0.319 49.625 -0.2 1 98.19 420 PRO B CA 1
ATOM 7707 C C . PRO B 1 420 ? -0.041 48.156 0.123 1 98.19 420 PRO B C 1
ATOM 7709 O O . PRO B 1 420 ? 0.579 47.438 -0.678 1 98.19 420 PRO B O 1
ATOM 7712 N N . ILE B 1 421 ? -0.407 47.688 1.312 1 98.38 421 ILE B N 1
ATOM 7713 C CA . ILE B 1 421 ? -0.315 46.312 1.731 1 98.38 421 ILE B CA 1
ATOM 7714 C C . ILE B 1 421 ? -1.643 45.594 1.468 1 98.38 421 ILE B C 1
ATOM 7716 O O . ILE B 1 421 ? -2.67 45.938 2.051 1 98.38 421 ILE B O 1
ATOM 7720 N N . ILE B 1 422 ? -1.642 44.625 0.549 1 98.56 422 ILE B N 1
ATOM 7721 C CA . ILE B 1 422 ? -2.863 43.938 0.142 1 98.56 422 ILE B CA 1
ATOM 7722 C C . ILE B 1 422 ? -2.688 42.438 0.307 1 98.56 422 ILE B C 1
ATOM 7724 O O . ILE B 1 422 ? -1.854 41.812 -0.366 1 98.56 422 ILE B O 1
ATOM 7728 N N . LEU B 1 423 ? -3.52 41.844 1.176 1 98.19 423 LEU B N 1
ATOM 7729 C CA . LEU B 1 423 ? -3.354 40.438 1.562 1 98.19 423 LEU B CA 1
ATOM 7730 C C . LEU B 1 423 ? -4.621 39.656 1.278 1 98.19 423 LEU B C 1
ATOM 7732 O O . LEU B 1 423 ? -5.441 39.438 2.176 1 98.19 423 LEU B O 1
ATOM 7736 N N . PRO B 1 424 ? -4.797 39.156 0.03 1 97.38 424 PRO B N 1
ATOM 7737 C CA . PRO B 1 424 ? -5.875 38.188 -0.214 1 97.38 424 PRO B CA 1
ATOM 7738 C C . PRO B 1 424 ? -5.605 36.844 0.421 1 97.38 424 PRO B C 1
ATOM 7740 O O . PRO B 1 424 ? -4.898 36 -0.16 1 97.38 424 PRO B O 1
ATOM 7743 N N . MET B 1 425 ? -6.305 36.531 1.509 1 93.5 425 MET B N 1
ATOM 7744 C CA . MET B 1 425 ? -5.902 35.406 2.355 1 93.5 425 MET B CA 1
ATOM 7745 C C . MET B 1 425 ? -6.828 34.219 2.15 1 93.5 425 MET B C 1
ATOM 7747 O O . MET B 1 425 ? -6.578 33.125 2.688 1 93.5 425 MET B O 1
ATOM 7751 N N . SER B 1 426 ? -7.863 34.375 1.287 1 89.31 426 SER B N 1
ATOM 7752 C CA . SER B 1 426 ? -8.828 33.281 1.126 1 89.31 426 SER B CA 1
ATOM 7753 C C . SER B 1 426 ? -8.211 32.094 0.394 1 89.31 426 SER B C 1
ATOM 7755 O O . SER B 1 426 ? -7.367 32.281 -0.486 1 89.31 426 SER B O 1
ATOM 7757 N N . ASN B 1 427 ? -8.625 30.922 0.878 1 81.69 427 ASN B N 1
ATOM 7758 C CA . ASN B 1 427 ? -8.297 29.641 0.254 1 81.69 427 ASN B CA 1
ATOM 7759 C C . ASN B 1 427 ? -9.555 28.859 -0.122 1 81.69 427 ASN B C 1
ATOM 7761 O O . ASN B 1 427 ? -10.602 29.016 0.51 1 81.69 427 ASN B O 1
ATOM 7765 N N . PRO B 1 428 ? -9.438 28.062 -1.171 1 78.75 428 PRO B N 1
ATOM 7766 C CA . PRO B 1 428 ? -8.328 27.812 -2.094 1 78.75 428 PRO B CA 1
ATOM 7767 C C . PRO B 1 428 ? -8.172 28.922 -3.133 1 78.75 428 PRO B C 1
ATOM 7769 O O . PRO B 1 428 ? -8.844 29.953 -3.051 1 78.75 428 PRO B O 1
ATOM 7772 N N . THR B 1 429 ? -7.258 28.703 -4.105 1 82.31 429 THR B N 1
ATOM 7773 C CA . THR B 1 429 ? -6.824 29.703 -5.066 1 82.31 429 THR B CA 1
ATOM 7774 C C . THR B 1 429 ? -8.023 30.312 -5.793 1 82.31 429 THR B C 1
ATOM 7776 O O . THR B 1 429 ? -8.109 31.531 -5.953 1 82.31 429 THR B O 1
ATOM 7779 N N . PRO B 1 430 ? -9.023 29.484 -6.117 1 85.38 430 PRO B N 1
ATOM 7780 C CA . PRO B 1 430 ? -10.148 30.062 -6.855 1 85.38 430 PRO B CA 1
ATOM 7781 C C . PRO B 1 430 ? -11 31 -6 1 85.38 430 PRO B C 1
ATOM 7783 O O . PRO B 1 430 ? -11.789 31.781 -6.535 1 85.38 430 PRO B O 1
ATOM 7786 N N . LEU B 1 431 ? -10.812 31.016 -4.738 1 86.75 431 LEU B N 1
ATOM 7787 C CA . LEU B 1 431 ? -11.633 31.812 -3.832 1 86.75 431 LEU B CA 1
ATOM 7788 C C . LEU B 1 431 ? -10.875 33.062 -3.371 1 86.75 431 LEU B C 1
ATOM 7790 O O . LEU B 1 431 ? -11.406 33.844 -2.602 1 86.75 431 LEU B O 1
ATOM 7794 N N . ALA B 1 432 ? -9.688 33.219 -3.885 1 92 432 ALA B N 1
ATOM 7795 C CA . ALA B 1 432 ? -8.883 34.375 -3.48 1 92 432 ALA B CA 1
ATOM 7796 C C . ALA B 1 432 ? -9.562 35.688 -3.863 1 92 432 ALA B C 1
ATOM 7798 O O . ALA B 1 432 ? -10.148 35.781 -4.941 1 92 432 ALA B O 1
ATOM 7799 N N . GLU B 1 433 ? -9.469 36.75 -3.074 1 96.81 433 GLU B N 1
ATOM 7800 C CA . GLU B 1 433 ? -10.109 38.031 -3.303 1 96.81 433 GLU B CA 1
ATOM 7801 C C . GLU B 1 433 ? -9.516 38.75 -4.52 1 96.81 433 GLU B C 1
ATOM 7803 O O . GLU B 1 433 ? -10.156 39.625 -5.113 1 96.81 433 GLU B O 1
ATOM 7808 N N . ALA B 1 434 ? -8.289 38.406 -4.82 1 97.5 434 ALA B N 1
ATOM 7809 C CA . ALA B 1 434 ? -7.617 38.938 -6.004 1 97.5 434 ALA B CA 1
ATOM 7810 C C . ALA B 1 434 ? -6.391 38.094 -6.355 1 97.5 434 ALA B C 1
ATOM 7812 O O . ALA B 1 434 ? -5.867 37.375 -5.516 1 97.5 434 ALA B O 1
ATOM 7813 N N . LYS B 1 435 ? -5.949 38.25 -7.633 1 96.69 435 LYS B N 1
ATOM 7814 C CA . LYS B 1 435 ? -4.703 37.625 -8.078 1 96.69 435 LYS B CA 1
ATOM 7815 C C . LYS B 1 435 ? -3.529 38.594 -7.93 1 96.69 435 LYS B C 1
ATOM 7817 O O . LYS B 1 435 ? -3.66 39.781 -8.211 1 96.69 435 LYS B O 1
ATOM 7822 N N . PRO B 1 436 ? -2.436 38.094 -7.512 1 97.69 436 PRO B N 1
ATOM 7823 C CA . PRO B 1 436 ? -1.269 38.969 -7.359 1 97.69 436 PRO B CA 1
ATOM 7824 C C . PRO B 1 436 ? -0.906 39.688 -8.648 1 97.69 436 PRO B C 1
ATOM 7826 O O . PRO B 1 436 ? -0.49 40.844 -8.602 1 97.69 436 PRO B O 1
ATOM 7829 N N . ALA B 1 437 ? -1.022 39.031 -9.75 1 97.69 437 ALA B N 1
ATOM 7830 C CA . ALA B 1 437 ? -0.705 39.656 -11.031 1 97.69 437 ALA B CA 1
ATOM 7831 C C . ALA B 1 437 ? -1.521 40.906 -11.234 1 97.69 437 ALA B C 1
ATOM 7833 O O . ALA B 1 437 ? -0.997 41.938 -11.695 1 97.69 437 ALA B O 1
ATOM 7834 N N . ASP B 1 438 ? -2.781 40.844 -10.914 1 98.25 438 ASP B N 1
ATOM 7835 C CA . ASP B 1 438 ? -3.674 42 -11.039 1 98.25 438 ASP B CA 1
ATOM 7836 C C . ASP B 1 438 ? -3.281 43.094 -10.062 1 98.25 438 ASP B C 1
ATOM 7838 O O . ASP B 1 438 ? -3.215 44.281 -10.438 1 98.25 438 ASP B O 1
ATOM 7842 N N . LEU B 1 439 ? -3.059 42.75 -8.844 1 98.56 439 LEU B N 1
ATOM 7843 C CA . LEU B 1 439 ? -2.734 43.719 -7.801 1 98.56 439 LEU B CA 1
ATOM 7844 C C . LEU B 1 439 ? -1.463 44.469 -8.148 1 98.56 439 LEU B C 1
ATOM 7846 O O . LEU B 1 439 ? -1.394 45.688 -7.957 1 98.56 439 LEU B O 1
ATOM 7850 N N . ILE B 1 440 ? -0.452 43.75 -8.594 1 98.12 440 ILE B N 1
ATOM 7851 C CA . ILE B 1 440 ? 0.826 44.375 -8.953 1 98.12 440 ILE B CA 1
ATOM 7852 C C . ILE B 1 440 ? 0.636 45.312 -10.133 1 98.12 440 ILE B C 1
ATOM 7854 O O . ILE B 1 440 ? 1.14 46.438 -10.125 1 98.12 440 ILE B O 1
ATOM 7858 N N . GLU B 1 441 ? -0.112 44.844 -11.109 1 98 441 GLU B N 1
ATOM 7859 C CA . GLU B 1 441 ? -0.387 45.688 -12.273 1 98 441 GLU B CA 1
ATOM 7860 C C . GLU B 1 441 ? -1.194 46.906 -11.883 1 98 441 GLU B C 1
ATOM 7862 O O . GLU B 1 441 ? -0.835 48.031 -12.25 1 98 441 GLU B O 1
ATOM 7867 N N . TRP B 1 442 ? -2.248 46.75 -11.141 1 98.5 442 TRP B N 1
ATOM 7868 C CA . TRP B 1 442 ? -3.176 47.812 -10.797 1 98.5 442 TRP B CA 1
ATOM 7869 C C . TRP B 1 442 ? -2.494 48.875 -9.93 1 98.5 442 TRP B C 1
ATOM 7871 O O . TRP B 1 442 ? -2.939 50.031 -9.875 1 98.5 442 TRP B O 1
ATOM 7881 N N . THR B 1 443 ? -1.43 48.562 -9.242 1 98.31 443 THR B N 1
ATOM 7882 C CA . THR B 1 443 ? -0.726 49.5 -8.359 1 98.31 443 THR B CA 1
ATOM 7883 C C . THR B 1 443 ? 0.633 49.875 -8.938 1 98.31 443 THR B C 1
ATOM 7885 O O . THR B 1 443 ? 1.479 50.438 -8.242 1 98.31 443 THR B O 1
ATOM 7888 N N . GLU B 1 444 ? 0.866 49.406 -10.102 1 96.94 444 GLU B N 1
ATOM 7889 C CA . GLU B 1 444 ? 2.088 49.75 -10.836 1 96.94 444 GLU B CA 1
ATOM 7890 C C . GLU B 1 444 ? 3.322 49.25 -10.094 1 96.94 444 GLU B C 1
ATOM 7892 O O . GLU B 1 444 ? 4.309 49.969 -9.953 1 96.94 444 GLU B O 1
ATOM 7897 N N . GLY B 1 445 ? 3.197 48.094 -9.492 1 96.12 445 GLY B N 1
ATOM 7898 C CA . GLY B 1 445 ? 4.316 47.438 -8.852 1 96.12 445 GLY B CA 1
ATOM 7899 C C . GLY B 1 445 ? 4.543 47.906 -7.422 1 96.12 445 GLY B C 1
ATOM 7900 O O . GLY B 1 445 ? 5.477 47.438 -6.762 1 96.12 445 GLY B O 1
ATOM 7901 N N . ARG B 1 446 ? 3.707 48.719 -6.844 1 96.25 446 ARG B N 1
ATOM 7902 C CA . ARG B 1 446 ? 3.938 49.344 -5.539 1 96.25 446 ARG B CA 1
ATOM 7903 C C . ARG B 1 446 ? 3.365 48.469 -4.418 1 96.25 446 ARG B C 1
ATOM 7905 O O . ARG B 1 446 ? 3.777 48.594 -3.264 1 96.25 446 ARG B O 1
ATOM 7912 N N . ALA B 1 447 ? 2.473 47.594 -4.734 1 97.44 447 ALA B N 1
ATOM 7913 C CA . ALA B 1 447 ? 1.752 46.844 -3.725 1 97.44 447 ALA B CA 1
ATOM 7914 C C . ALA B 1 447 ? 2.662 45.781 -3.074 1 97.44 447 ALA B C 1
ATOM 7916 O O . ALA B 1 447 ? 3.494 45.188 -3.744 1 97.44 447 ALA B O 1
ATOM 7917 N N . LEU B 1 448 ? 2.578 45.656 -1.792 1 97.5 448 LEU B N 1
ATOM 7918 C CA . LEU B 1 448 ? 3.131 44.531 -1.035 1 97.5 448 LEU B CA 1
ATOM 7919 C C . LEU B 1 448 ? 2.088 43.438 -0.849 1 97.5 448 LEU B C 1
ATOM 7921 O O . LEU B 1 448 ? 1.083 43.656 -0.164 1 97.5 448 LEU B O 1
ATOM 7925 N N . VAL B 1 449 ? 2.414 42.25 -1.45 1 97.56 449 VAL B N 1
ATOM 7926 C CA . VAL B 1 449 ? 1.353 41.25 -1.587 1 97.56 449 VAL B CA 1
ATOM 7927 C C . VAL B 1 449 ? 1.797 39.938 -0.966 1 97.56 449 VAL B C 1
ATOM 7929 O O . VAL B 1 449 ? 2.918 39.469 -1.197 1 97.56 449 VAL B O 1
ATOM 7932 N N . ALA B 1 450 ? 0.985 39.406 -0.124 1 96.56 450 ALA B N 1
ATOM 7933 C CA . ALA B 1 450 ? 1.02 38 0.315 1 96.56 450 ALA B CA 1
ATOM 7934 C C . ALA B 1 450 ? -0.366 37.375 0.238 1 96.56 450 ALA B C 1
ATOM 7936 O O . ALA B 1 450 ? -1.38 38.062 0.379 1 96.56 450 ALA B O 1
ATOM 7937 N N . THR B 1 451 ? -0.399 36.125 -0.045 1 95.12 451 THR B N 1
ATOM 7938 C CA . THR B 1 451 ? -1.68 35.469 -0.303 1 95.12 451 THR B CA 1
ATOM 7939 C C . THR B 1 451 ? -1.863 34.25 0.601 1 95.12 451 THR B C 1
ATOM 7941 O O . THR B 1 451 ? -0.894 33.75 1.162 1 95.12 451 THR B O 1
ATOM 7944 N N . GLY B 1 452 ? -3.084 33.844 0.778 1 89.25 452 GLY B N 1
ATOM 7945 C CA . GLY B 1 452 ? -3.391 32.625 1.521 1 89.25 452 GLY B CA 1
ATOM 7946 C C . GLY B 1 452 ? -3.201 31.359 0.705 1 89.25 452 GLY B C 1
ATOM 7947 O O . GLY B 1 452 ? -3.074 30.266 1.263 1 89.25 452 GLY B O 1
ATOM 7948 N N . SER B 1 453 ? -3.141 31.5 -0.618 1 85.25 453 SER B N 1
ATOM 7949 C CA . SER B 1 453 ? -2.973 30.406 -1.561 1 85.25 453 SER B CA 1
ATOM 7950 C C . SER B 1 453 ? -1.695 30.562 -2.377 1 85.25 453 SER B C 1
ATOM 7952 O O . SER B 1 453 ? -1.164 31.672 -2.496 1 85.25 453 SER B O 1
ATOM 7954 N N . PRO B 1 454 ? -1.25 29.422 -2.932 1 83.94 454 PRO B N 1
ATOM 7955 C CA . PRO B 1 454 ? -0.028 29.531 -3.732 1 83.94 454 PRO B CA 1
ATOM 7956 C C . PRO B 1 454 ? -0.267 30.203 -5.086 1 83.94 454 PRO B C 1
ATOM 7958 O O . PRO B 1 454 ? -1.283 29.938 -5.734 1 83.94 454 PRO B O 1
ATOM 7961 N N . PHE B 1 455 ? 0.613 31.109 -5.516 1 89.44 455 PHE B N 1
ATOM 7962 C CA . PHE B 1 455 ? 0.616 31.75 -6.824 1 89.44 455 PHE B CA 1
ATOM 7963 C C . PHE B 1 455 ? 2.023 31.781 -7.406 1 89.44 455 PHE B C 1
ATOM 7965 O O . PHE B 1 455 ? 3.006 31.828 -6.66 1 89.44 455 PHE B O 1
ATOM 7972 N N . GLU B 1 456 ? 2.133 31.781 -8.688 1 89.69 456 GLU B N 1
ATOM 7973 C CA . GLU B 1 456 ? 3.416 31.922 -9.367 1 89.69 456 GLU B CA 1
ATOM 7974 C C . GLU B 1 456 ? 3.949 33.344 -9.258 1 89.69 456 GLU B C 1
ATOM 7976 O O . GLU B 1 456 ? 3.18 34.281 -9.078 1 89.69 456 GLU B O 1
ATOM 7981 N N . PRO B 1 457 ? 5.262 33.438 -9.352 1 95.25 457 PRO B N 1
ATOM 7982 C CA . PRO B 1 457 ? 5.816 34.781 -9.406 1 95.25 457 PRO B CA 1
ATOM 7983 C C . PRO B 1 457 ? 5.246 35.625 -10.547 1 95.25 457 PRO B C 1
ATOM 7985 O O . PRO B 1 457 ? 4.809 35.062 -11.562 1 95.25 457 PRO B O 1
ATOM 7988 N N . VAL B 1 458 ? 5.234 36.906 -10.336 1 97.06 458 VAL B N 1
ATOM 7989 C CA . VAL B 1 458 ? 4.68 37.812 -11.32 1 97.06 458 VAL B CA 1
ATOM 7990 C C . VAL B 1 458 ? 5.781 38.719 -11.852 1 97.06 458 VAL B C 1
ATOM 7992 O O . VAL B 1 458 ? 6.508 39.344 -11.07 1 97.06 458 VAL B O 1
ATOM 7995 N N . THR B 1 459 ? 5.926 38.75 -13.141 1 97.62 459 THR B N 1
ATOM 7996 C CA . THR B 1 459 ? 6.871 39.688 -13.742 1 97.62 459 THR B CA 1
ATOM 7997 C C . THR B 1 459 ? 6.145 40.938 -14.266 1 97.62 459 THR B C 1
ATOM 7999 O O . THR B 1 459 ? 5.176 40.812 -15.016 1 97.62 459 THR B O 1
ATOM 8002 N N . TYR B 1 460 ? 6.582 42.094 -13.797 1 97.31 460 TYR B N 1
ATOM 8003 C CA . TYR B 1 460 ? 6.02 43.375 -14.18 1 97.31 460 TYR B CA 1
ATOM 8004 C C . TYR B 1 460 ? 7.117 44.406 -14.359 1 97.31 460 TYR B C 1
ATOM 8006 O O . TYR B 1 460 ? 7.918 44.656 -13.453 1 97.31 460 TYR B O 1
ATOM 8014 N N . ASN B 1 461 ? 7.207 45.031 -15.562 1 95.88 461 ASN B N 1
ATOM 8015 C CA . ASN B 1 461 ? 8.172 46.062 -15.914 1 95.88 461 ASN B CA 1
ATOM 8016 C C . ASN B 1 461 ? 9.602 45.625 -15.578 1 95.88 461 ASN B C 1
ATOM 8018 O O . ASN B 1 461 ? 10.336 46.344 -14.914 1 95.88 461 ASN B O 1
ATOM 8022 N N . GLY B 1 462 ? 9.969 44.406 -15.812 1 95.75 462 GLY B N 1
ATOM 8023 C CA . GLY B 1 462 ? 11.32 43.875 -15.688 1 95.75 462 GLY B CA 1
ATOM 8024 C C . GLY B 1 462 ? 11.648 43.375 -14.297 1 95.75 462 GLY B C 1
ATOM 8025 O O . GLY B 1 462 ? 12.727 42.812 -14.07 1 95.75 462 GLY B O 1
ATOM 8026 N N . VAL B 1 463 ? 10.734 43.562 -13.406 1 96.56 463 VAL B N 1
ATOM 8027 C CA . VAL B 1 463 ? 10.938 43.062 -12.047 1 96.56 463 VAL B CA 1
ATOM 8028 C C . VAL B 1 463 ? 10.062 41.844 -11.797 1 96.56 463 VAL B C 1
ATOM 8030 O O . VAL B 1 463 ? 8.883 41.812 -12.172 1 96.56 463 VAL B O 1
ATOM 8033 N N . THR B 1 464 ? 10.641 40.781 -11.258 1 97.38 464 THR B N 1
ATOM 8034 C CA . THR B 1 464 ? 9.883 39.594 -10.891 1 97.38 464 THR B CA 1
ATOM 8035 C C . THR B 1 464 ? 9.531 39.625 -9.398 1 97.38 464 THR B C 1
ATOM 8037 O O . THR B 1 464 ? 10.422 39.656 -8.547 1 97.38 464 THR B O 1
ATOM 8040 N N . TYR B 1 465 ? 8.258 39.625 -9.141 1 96.94 465 TYR B N 1
ATOM 8041 C CA . TYR B 1 465 ? 7.734 39.625 -7.781 1 96.94 465 TYR B CA 1
ATOM 8042 C C . TYR B 1 465 ? 7.441 38.219 -7.297 1 96.94 465 TYR B C 1
ATOM 8044 O O . TYR B 1 465 ? 6.562 37.531 -7.84 1 96.94 465 TYR B O 1
ATOM 8052 N N . VAL B 1 466 ? 8.188 37.781 -6.277 1 95.12 466 VAL B N 1
ATOM 8053 C CA . VAL B 1 466 ? 7.875 36.5 -5.633 1 95.12 466 VAL B CA 1
ATOM 8054 C C . VAL B 1 466 ? 6.754 36.688 -4.617 1 95.12 466 VAL B C 1
ATOM 8056 O O . VAL B 1 466 ? 6.832 37.594 -3.756 1 95.12 466 VAL B O 1
ATOM 8059 N N . ILE B 1 467 ? 5.711 35.938 -4.754 1 94.75 467 ILE B N 1
ATOM 8060 C CA . ILE B 1 467 ? 4.535 36.094 -3.912 1 94.75 467 ILE B CA 1
ATOM 8061 C C . ILE B 1 467 ? 4.617 35.156 -2.711 1 94.75 467 ILE B C 1
ATOM 8063 O O . ILE B 1 467 ? 4.562 33.938 -2.865 1 94.75 467 ILE B O 1
ATOM 8067 N N . GLY B 1 468 ? 4.746 35.75 -1.546 1 92.38 468 GLY B N 1
ATOM 8068 C CA . GLY B 1 468 ? 4.738 34.938 -0.337 1 92.38 468 GLY B CA 1
ATOM 8069 C C . GLY B 1 468 ? 3.373 34.375 -0.023 1 92.38 468 GLY B C 1
ATOM 8070 O O . GLY B 1 468 ? 2.35 35.031 -0.217 1 92.38 468 GLY B O 1
ATOM 8071 N N . GLN B 1 469 ? 3.414 33.156 0.415 1 90.06 469 GLN B N 1
ATOM 8072 C CA . GLN B 1 469 ? 2.18 32.5 0.833 1 90.06 469 GLN B CA 1
ATOM 8073 C C . GLN B 1 469 ? 2.053 32.469 2.354 1 90.06 469 GLN B C 1
ATOM 8075 O O . GLN B 1 469 ? 2.975 32.062 3.053 1 90.06 469 GLN B O 1
ATOM 8080 N N . SER B 1 470 ? 0.92 33 2.814 1 92.56 470 SER B N 1
ATOM 8081 C CA . SER B 1 470 ? 0.609 32.938 4.238 1 92.56 470 SER B CA 1
ATOM 8082 C C . SER B 1 470 ? 0.156 31.531 4.637 1 92.56 470 SER B C 1
ATOM 8084 O O . SER B 1 470 ? -1.041 31.281 4.793 1 92.56 470 SER B O 1
ATOM 8086 N N . ASN B 1 471 ? 1.09 30.703 4.859 1 89 471 ASN B N 1
ATOM 8087 C CA . ASN B 1 471 ? 0.893 29.312 5.246 1 89 471 ASN B CA 1
ATOM 8088 C C . ASN B 1 471 ? 1.209 29.094 6.723 1 89 471 ASN B C 1
ATOM 8090 O O . ASN B 1 471 ? 2.324 29.359 7.172 1 89 471 ASN B O 1
ATOM 8094 N N . ASN B 1 472 ? 0.254 28.5 7.395 1 92.31 472 ASN B N 1
ATOM 8095 C CA . ASN B 1 472 ? 0.423 28.281 8.828 1 92.31 472 ASN B CA 1
ATOM 8096 C C . ASN B 1 472 ? 1.637 27.406 9.125 1 92.31 472 ASN B C 1
ATOM 8098 O O . ASN B 1 472 ? 2.137 27.406 10.25 1 92.31 472 ASN B O 1
ATOM 8102 N N . ALA B 1 473 ? 2.113 26.734 8.148 1 93.56 473 ALA B N 1
ATOM 8103 C CA . ALA B 1 473 ? 3.268 25.859 8.328 1 93.56 473 ALA B CA 1
ATOM 8104 C C . ALA B 1 473 ? 4.508 26.656 8.711 1 93.56 473 ALA B C 1
ATOM 8106 O O . ALA B 1 473 ? 5.469 26.109 9.25 1 93.56 473 ALA B O 1
ATOM 8107 N N . LEU B 1 474 ? 4.465 27.922 8.453 1 95.19 474 LEU B N 1
ATOM 8108 C CA . LEU B 1 474 ? 5.586 28.781 8.828 1 95.19 474 LEU B CA 1
ATOM 8109 C C . LEU B 1 474 ? 5.598 29.031 10.328 1 95.19 474 LEU B C 1
ATOM 8111 O O . LEU B 1 474 ? 6.609 29.484 10.875 1 95.19 474 LEU B O 1
ATOM 8115 N N . ILE B 1 475 ? 4.465 28.719 10.977 1 97 475 ILE B N 1
ATOM 8116 C CA . ILE B 1 475 ? 4.297 29.125 12.367 1 97 475 ILE B CA 1
ATOM 8117 C C . ILE B 1 475 ? 4.23 27.891 13.258 1 97 475 ILE B C 1
ATOM 8119 O O . ILE B 1 475 ? 5.102 27.688 14.102 1 97 475 ILE B O 1
ATOM 8123 N N . PHE B 1 476 ? 3.305 26.984 13.023 1 97.88 476 PHE B N 1
ATOM 8124 C CA . PHE B 1 476 ? 2.885 26.031 14.047 1 97.88 476 PHE B CA 1
ATOM 8125 C C . PHE B 1 476 ? 3.992 25.031 14.328 1 97.88 476 PHE B C 1
ATOM 8127 O O . PHE B 1 476 ? 4.117 24.531 15.453 1 97.88 476 PHE B O 1
ATOM 8134 N N . PRO B 1 477 ? 4.805 24.578 13.375 1 98.06 477 PRO B N 1
ATOM 8135 C CA . PRO B 1 477 ? 5.844 23.625 13.766 1 98.06 477 PRO B CA 1
ATOM 8136 C C . PRO B 1 477 ? 6.809 24.188 14.805 1 98.06 477 PRO B C 1
ATOM 8138 O O . PRO B 1 477 ? 7.059 23.547 15.828 1 98.06 477 PRO B O 1
ATOM 8141 N N . GLY B 1 478 ? 7.344 25.375 14.508 1 98.56 478 GLY B N 1
ATOM 8142 C CA . GLY B 1 478 ? 8.227 26 15.477 1 98.56 478 GLY B CA 1
ATOM 8143 C C . GLY B 1 478 ? 7.531 26.344 16.781 1 98.56 478 GLY B C 1
ATOM 8144 O O . GLY B 1 478 ? 8.109 26.188 17.859 1 98.56 478 GLY B O 1
ATOM 8145 N N . LEU B 1 479 ? 6.312 26.875 16.625 1 98.62 479 LEU B N 1
ATOM 8146 C CA . LEU B 1 479 ? 5.492 27.172 17.797 1 98.62 479 LEU B CA 1
ATOM 8147 C C . LEU B 1 479 ? 5.344 25.922 18.672 1 98.62 479 LEU B C 1
ATOM 8149 O O . LEU B 1 479 ? 5.512 26 19.891 1 98.62 479 LEU B O 1
ATOM 8153 N N . GLY B 1 480 ? 5.082 24.828 18.062 1 98.62 480 GLY B N 1
ATOM 8154 C CA . GLY B 1 480 ? 4.922 23.578 18.766 1 98.62 480 GLY B CA 1
ATOM 8155 C C . GLY B 1 480 ? 6.195 23.094 19.453 1 98.62 480 GLY B C 1
ATOM 8156 O O . GLY B 1 480 ? 6.191 22.781 20.641 1 98.62 480 GLY B O 1
ATOM 8157 N N . LEU B 1 481 ? 7.289 23.062 18.688 1 98.62 481 LEU B N 1
ATOM 8158 C CA . LEU B 1 481 ? 8.539 22.547 19.25 1 98.62 481 LEU B CA 1
ATOM 8159 C C . LEU B 1 481 ? 9.008 23.422 20.406 1 98.62 481 LEU B C 1
ATOM 8161 O O . LEU B 1 481 ? 9.469 22.906 21.422 1 98.62 481 LEU B O 1
ATOM 8165 N N . GLY B 1 482 ? 8.945 24.781 20.219 1 98.62 482 GLY B N 1
ATOM 8166 C CA . GLY B 1 482 ? 9.312 25.672 21.312 1 98.62 482 GLY B CA 1
ATOM 8167 C C . GLY B 1 482 ? 8.523 25.422 22.578 1 98.62 482 GLY B C 1
ATOM 8168 O O . GLY B 1 482 ? 9.086 25.422 23.672 1 98.62 482 GLY B O 1
ATOM 8169 N N . THR B 1 483 ? 7.246 25.219 22.422 1 98.5 483 THR B N 1
ATOM 8170 C CA . THR B 1 483 ? 6.344 24.922 23.531 1 98.5 483 THR B CA 1
ATOM 8171 C C . THR B 1 483 ? 6.727 23.625 24.219 1 98.5 483 THR B C 1
ATOM 8173 O O . THR B 1 483 ? 6.77 23.547 25.453 1 98.5 483 THR B O 1
ATOM 8176 N N . ILE B 1 484 ? 7.023 22.609 23.438 1 97.75 484 ILE B N 1
ATOM 8177 C CA . ILE B 1 484 ? 7.312 21.266 23.938 1 97.75 484 ILE B CA 1
ATOM 8178 C C . ILE B 1 484 ? 8.641 21.266 24.688 1 97.75 484 ILE B C 1
ATOM 8180 O O . ILE B 1 484 ? 8.766 20.656 25.75 1 97.75 484 ILE B O 1
ATOM 8184 N N . VAL B 1 485 ? 9.602 21.969 24.172 1 97.44 485 VAL B N 1
ATOM 8185 C CA . VAL B 1 485 ? 10.969 21.938 24.688 1 97.44 485 VAL B CA 1
ATOM 8186 C C . VAL B 1 485 ? 10.984 22.531 26.109 1 97.44 485 VAL B C 1
ATOM 8188 O O . VAL B 1 485 ? 11.695 22.031 26.984 1 97.44 485 VAL B O 1
ATOM 8191 N N . VAL B 1 486 ? 10.172 23.562 26.359 1 97.75 486 VAL B N 1
ATOM 8192 C CA . VAL B 1 486 ? 10.188 24.219 27.656 1 97.75 486 VAL B CA 1
ATOM 8193 C C . VAL B 1 486 ? 9.008 23.719 28.5 1 97.75 486 VAL B C 1
ATOM 8195 O O . VAL B 1 486 ? 8.773 24.219 29.594 1 97.75 486 VAL B O 1
ATOM 8198 N N . ARG B 1 487 ? 8.266 22.812 27.969 1 96.56 487 ARG B N 1
ATOM 8199 C CA . ARG B 1 487 ? 7.098 22.25 28.641 1 96.56 487 ARG B CA 1
ATOM 8200 C C . ARG B 1 487 ? 6.188 23.359 29.172 1 96.56 487 ARG B C 1
ATOM 8202 O O . ARG B 1 487 ? 5.848 23.375 30.344 1 96.56 487 ARG B O 1
ATOM 8209 N N . ALA B 1 488 ? 5.758 24.172 28.234 1 97.81 488 ALA B N 1
ATOM 8210 C CA . ALA B 1 488 ? 4.902 25.297 28.609 1 97.81 488 ALA B CA 1
ATOM 8211 C C . ALA B 1 488 ? 3.57 24.812 29.172 1 97.81 488 ALA B C 1
ATOM 8213 O O . ALA B 1 488 ? 3.01 23.828 28.688 1 97.81 488 ALA B O 1
ATOM 8214 N N . SER B 1 489 ? 3.029 25.5 30.141 1 97.38 489 SER B N 1
ATOM 8215 C CA . SER B 1 489 ? 1.767 25.125 30.781 1 97.38 489 SER B CA 1
ATOM 8216 C C . SER B 1 489 ? 0.576 25.625 29.969 1 97.38 489 SER B C 1
ATOM 8218 O O . SER B 1 489 ? -0.495 25.016 29.984 1 97.38 489 SER B O 1
ATOM 8220 N N . VAL B 1 490 ? 0.741 26.766 29.328 1 97.81 490 VAL B N 1
ATOM 8221 C CA . VAL B 1 490 ? -0.257 27.344 28.438 1 97.81 490 VAL B CA 1
ATOM 8222 C C . VAL B 1 490 ? 0.436 28.047 27.266 1 97.81 490 VAL B C 1
ATOM 8224 O O . VAL B 1 490 ? 1.646 28.281 27.297 1 97.81 490 VAL B O 1
ATOM 8227 N N . MET B 1 491 ? -0.313 28.375 26.281 1 97.56 491 MET B N 1
ATOM 8228 C CA . MET B 1 491 ? 0.18 29.156 25.156 1 97.56 491 MET B CA 1
ATOM 8229 C C . MET B 1 491 ? -0.327 30.594 25.234 1 97.56 491 MET B C 1
ATOM 8231 O O . MET B 1 491 ? -1.536 30.828 25.203 1 97.56 491 MET B O 1
ATOM 8235 N N . THR B 1 492 ? 0.572 31.5 25.297 1 96.19 492 THR B N 1
ATOM 8236 C CA . THR B 1 492 ? 0.199 32.875 25.5 1 96.19 492 THR B CA 1
ATOM 8237 C C . THR B 1 492 ? 0.178 33.625 24.156 1 96.19 492 THR B C 1
ATOM 8239 O O . THR B 1 492 ? 0.746 33.188 23.172 1 96.19 492 THR B O 1
ATOM 8242 N N . ASP B 1 493 ? -0.472 34.781 24.156 1 92.81 493 ASP B N 1
ATOM 8243 C CA . ASP B 1 493 ? -0.476 35.656 22.969 1 92.81 493 ASP B CA 1
ATOM 8244 C C . ASP B 1 493 ? 0.938 36.094 22.625 1 92.81 493 ASP B C 1
ATOM 8246 O O . ASP B 1 493 ? 1.265 36.281 21.453 1 92.81 493 ASP B O 1
ATOM 8250 N N . GLY B 1 494 ? 1.728 36.281 23.672 1 95.19 494 GLY B N 1
ATOM 8251 C CA . GLY B 1 494 ? 3.117 36.656 23.438 1 95.19 494 GLY B CA 1
ATOM 8252 C C . GLY B 1 494 ? 3.891 35.625 22.656 1 95.19 494 GLY B C 1
ATOM 8253 O O . GLY B 1 494 ? 4.754 35.969 21.844 1 95.19 494 GLY B O 1
ATOM 8254 N N . MET B 1 495 ? 3.641 34.375 22.906 1 97.69 495 MET B N 1
ATOM 8255 C CA . MET B 1 495 ? 4.293 33.281 22.188 1 97.69 495 MET B CA 1
ATOM 8256 C C . MET B 1 495 ? 3.943 33.344 20.703 1 97.69 495 MET B C 1
ATOM 8258 O O . MET B 1 495 ? 4.805 33.125 19.844 1 97.69 495 MET B O 1
ATOM 8262 N N . PHE B 1 496 ? 2.693 33.625 20.375 1 96.94 496 PHE B N 1
ATOM 8263 C CA . PHE B 1 496 ? 2.275 33.75 18.984 1 96.94 496 PHE B CA 1
ATOM 8264 C C . PHE B 1 496 ? 2.906 34.969 18.328 1 96.94 496 PHE B C 1
ATOM 8266 O O . PHE B 1 496 ? 3.33 34.906 17.172 1 96.94 496 PHE B O 1
ATOM 8273 N N . ALA B 1 497 ? 2.953 36.031 19.062 1 95.56 497 ALA B N 1
ATOM 8274 C CA . ALA B 1 497 ? 3.602 37.219 18.547 1 95.56 497 ALA B CA 1
ATOM 8275 C C . ALA B 1 497 ? 5.082 36.969 18.266 1 95.56 497 ALA B C 1
ATOM 8277 O O . ALA B 1 497 ? 5.617 37.469 17.266 1 95.56 497 ALA B O 1
ATOM 8278 N N . ALA B 1 498 ? 5.695 36.281 19.203 1 97.44 498 ALA B N 1
ATOM 8279 C CA . ALA B 1 498 ? 7.102 35.938 19.031 1 97.44 498 ALA B CA 1
ATOM 8280 C C . ALA B 1 498 ? 7.312 35.125 17.75 1 97.44 498 ALA B C 1
ATOM 8282 O O . ALA B 1 498 ? 8.297 35.312 17.031 1 97.44 498 ALA B O 1
ATOM 8283 N N . ALA B 1 499 ? 6.453 34.188 17.516 1 98.19 499 ALA B N 1
ATOM 8284 C CA . ALA B 1 499 ? 6.527 33.375 16.297 1 98.19 499 ALA B CA 1
ATOM 8285 C C . ALA B 1 499 ? 6.414 34.25 15.047 1 98.19 499 ALA B C 1
ATOM 8287 O O . ALA B 1 499 ? 7.203 34.094 14.109 1 98.19 499 ALA B O 1
ATOM 8288 N N . ALA B 1 500 ? 5.441 35.125 15.023 1 97.38 500 ALA B N 1
ATOM 8289 C CA . ALA B 1 500 ? 5.223 36.031 13.891 1 97.38 500 ALA B CA 1
ATOM 8290 C C . ALA B 1 500 ? 6.441 36.906 13.648 1 97.38 500 ALA B C 1
ATOM 8292 O O . ALA B 1 500 ? 6.871 37.094 12.508 1 97.38 500 ALA B O 1
ATOM 8293 N N . GLU B 1 501 ? 6.945 37.469 14.727 1 96.75 501 GLU B N 1
ATOM 8294 C CA . GLU B 1 501 ? 8.109 38.344 14.641 1 96.75 501 GLU B CA 1
ATOM 8295 C C . GLU B 1 501 ? 9.328 37.594 14.109 1 96.75 501 GLU B C 1
ATOM 8297 O O . GLU B 1 501 ? 10.117 38.125 13.336 1 96.75 501 GLU B O 1
ATOM 8302 N N . ALA B 1 502 ? 9.477 36.375 14.617 1 97.38 502 ALA B N 1
ATOM 8303 C CA . ALA B 1 502 ? 10.578 35.531 14.141 1 97.38 502 ALA B CA 1
ATOM 8304 C C . ALA B 1 502 ? 10.484 35.312 12.633 1 97.38 502 ALA B C 1
ATOM 8306 O O . ALA B 1 502 ? 11.477 35.469 11.914 1 97.38 502 ALA B O 1
ATOM 8307 N N . VAL B 1 503 ? 9.328 34.969 12.133 1 97.25 503 VAL B N 1
ATOM 8308 C CA . VAL B 1 503 ? 9.125 34.75 10.703 1 97.25 503 VAL B CA 1
ATOM 8309 C C . VAL B 1 503 ? 9.422 36.031 9.938 1 97.25 503 VAL B C 1
ATOM 8311 O O . VAL B 1 503 ? 10.125 36 8.93 1 97.25 503 VAL B O 1
ATOM 8314 N N . ALA B 1 504 ? 8.906 37.125 10.398 1 95.81 504 ALA B N 1
ATOM 8315 C CA . ALA B 1 504 ? 9.078 38.438 9.742 1 95.81 504 ALA B CA 1
ATOM 8316 C C . ALA B 1 504 ? 10.555 38.812 9.68 1 95.81 504 ALA B C 1
ATOM 8318 O O . ALA B 1 504 ? 11 39.438 8.719 1 95.81 504 ALA B O 1
ATOM 8319 N N . SER B 1 505 ? 11.273 38.438 10.672 1 94.25 505 SER B N 1
ATOM 8320 C CA . SER B 1 505 ? 12.68 38.812 10.766 1 94.25 505 SER B CA 1
ATOM 8321 C C . SER B 1 505 ? 13.523 38.062 9.75 1 94.25 505 SER B C 1
ATOM 8323 O O . SER B 1 505 ? 14.656 38.438 9.453 1 94.25 505 SER B O 1
ATOM 8325 N N . MET B 1 506 ? 13.023 37.031 9.219 1 92.62 506 MET B N 1
ATOM 8326 C CA . MET B 1 506 ? 13.789 36.156 8.328 1 92.62 506 MET B CA 1
ATOM 8327 C C . MET B 1 506 ? 13.633 36.594 6.875 1 92.62 506 MET B C 1
ATOM 8329 O O . MET B 1 506 ? 14.242 36.031 5.977 1 92.62 506 MET B O 1
ATOM 8333 N N . VAL B 1 507 ? 12.859 37.562 6.637 1 92.12 507 VAL B N 1
ATOM 8334 C CA . VAL B 1 507 ? 12.617 38.031 5.277 1 92.12 507 VAL B CA 1
ATOM 8335 C C . VAL B 1 507 ? 13.43 39.312 5.008 1 92.12 507 VAL B C 1
ATOM 8337 O O . VAL B 1 507 ? 13.555 40.156 5.883 1 92.12 507 VAL B O 1
ATOM 8340 N N . ASP B 1 508 ? 14.109 39.344 3.861 1 91.12 508 ASP B N 1
ATOM 8341 C CA . ASP B 1 508 ? 14.797 40.531 3.369 1 91.12 508 ASP B CA 1
ATOM 8342 C C . ASP B 1 508 ? 14.023 41.188 2.23 1 91.12 508 ASP B C 1
ATOM 8344 O O . ASP B 1 508 ? 14 40.656 1.11 1 91.12 508 ASP B O 1
ATOM 8348 N N . THR B 1 509 ? 13.43 42.312 2.498 1 89.62 509 THR B N 1
ATOM 8349 C CA . THR B 1 509 ? 12.57 42.969 1.529 1 89.62 509 THR B CA 1
ATOM 8350 C C . THR B 1 509 ? 13.32 44.125 0.838 1 89.62 509 THR B C 1
ATOM 8352 O O . THR B 1 509 ? 12.695 45 0.251 1 89.62 509 THR B O 1
ATOM 8355 N N . SER B 1 510 ? 14.594 44.094 0.826 1 89.38 510 SER B N 1
ATOM 8356 C CA . SER B 1 510 ? 15.383 45.188 0.302 1 89.38 510 SER B CA 1
ATOM 8357 C C . SER B 1 510 ? 15.375 45.188 -1.223 1 89.38 510 SER B C 1
ATOM 8359 O O . SER B 1 510 ? 15.578 46.25 -1.841 1 89.38 510 SER B O 1
ATOM 8361 N N . GLN B 1 511 ? 15.117 44.062 -1.827 1 91.12 511 GLN B N 1
ATOM 8362 C CA . GLN B 1 511 ? 15.109 44 -3.283 1 91.12 511 GLN B CA 1
ATOM 8363 C C . GLN B 1 511 ? 13.688 44.094 -3.83 1 91.12 511 GLN B C 1
ATOM 8365 O O . GLN B 1 511 ? 12.75 43.531 -3.246 1 91.12 511 GLN B O 1
ATOM 8370 N N . PRO B 1 512 ? 13.633 44.844 -4.945 1 90.62 512 PRO B N 1
ATOM 8371 C CA . PRO B 1 512 ? 12.312 44.906 -5.574 1 90.62 512 PRO B CA 1
ATOM 8372 C C . PRO B 1 512 ? 11.781 43.5 -5.934 1 90.62 512 PRO B C 1
ATOM 8374 O O . PRO B 1 512 ? 12.523 42.688 -6.449 1 90.62 512 PRO B O 1
ATOM 8377 N N . GLY B 1 513 ? 10.609 43.312 -5.531 1 93.06 513 GLY B N 1
ATOM 8378 C CA . GLY B 1 513 ? 9.977 42.062 -5.898 1 93.06 513 GLY B CA 1
ATOM 8379 C C . GLY B 1 513 ? 10.188 40.969 -4.871 1 93.06 513 GLY B C 1
ATOM 8380 O O . GLY B 1 513 ? 9.641 39.875 -5.004 1 93.06 513 GLY B O 1
ATOM 8381 N N . ALA B 1 514 ? 10.922 41.25 -3.838 1 93.56 514 ALA B N 1
ATOM 8382 C CA . ALA B 1 514 ? 11.172 40.281 -2.781 1 93.56 514 ALA B CA 1
ATOM 8383 C C . ALA B 1 514 ? 9.883 39.906 -2.061 1 93.56 514 ALA B C 1
ATOM 8385 O O . ALA B 1 514 ? 9.008 40.75 -1.853 1 93.56 514 ALA B O 1
ATOM 8386 N N . PRO B 1 515 ? 9.766 38.688 -1.667 1 94.88 515 PRO B N 1
ATOM 8387 C CA . PRO B 1 515 ? 8.562 38.281 -0.952 1 94.88 515 PRO B CA 1
ATOM 8388 C C . PRO B 1 515 ? 8.516 38.781 0.482 1 94.88 515 PRO B C 1
ATOM 8390 O O . PRO B 1 515 ? 9.555 39 1.104 1 94.88 515 PRO B O 1
ATOM 8393 N N . ILE B 1 516 ? 7.352 38.969 0.964 1 95.62 516 ILE B N 1
ATOM 8394 C CA . ILE B 1 516 ? 7.219 39.469 2.32 1 95.62 516 ILE B CA 1
ATOM 8395 C C . ILE B 1 516 ? 7.043 38.312 3.303 1 95.62 516 ILE B C 1
ATOM 8397 O O . ILE B 1 516 ? 6.863 38.531 4.504 1 95.62 516 ILE B O 1
ATOM 8401 N N . LEU B 1 517 ? 7.047 37.094 2.916 1 95.88 517 LEU B N 1
ATOM 8402 C CA . LEU B 1 517 ? 7.105 35.875 3.719 1 95.88 517 LEU B CA 1
ATOM 8403 C C . LEU B 1 517 ? 8.148 34.906 3.162 1 95.88 517 LEU B C 1
ATOM 8405 O O . LEU B 1 517 ? 8.391 34.906 1.955 1 95.88 517 LEU B O 1
ATOM 8409 N N . PRO B 1 518 ? 8.711 34.125 4.008 1 92.69 518 PRO B N 1
ATOM 8410 C CA . PRO B 1 518 ? 9.734 33.188 3.523 1 92.69 518 PRO B CA 1
ATOM 8411 C C . PRO B 1 518 ? 9.156 32.094 2.652 1 92.69 518 PRO B C 1
ATOM 8413 O O . PRO B 1 518 ? 7.945 31.828 2.691 1 92.69 518 PRO B O 1
ATOM 8416 N N . GLU B 1 519 ? 10.078 31.469 1.905 1 86.12 519 GLU B N 1
ATOM 8417 C CA . GLU B 1 519 ? 9.695 30.359 1.033 1 86.12 519 GLU B CA 1
ATOM 8418 C C . GLU B 1 519 ? 9.734 29.031 1.78 1 86.12 519 GLU B C 1
ATOM 8420 O O . GLU B 1 519 ? 10.43 28.891 2.791 1 86.12 519 GLU B O 1
ATOM 8425 N N . VAL B 1 520 ? 9.078 28.094 1.298 1 81.44 520 VAL B N 1
ATOM 8426 C CA . VAL B 1 520 ? 8.883 26.797 1.938 1 81.44 520 VAL B CA 1
ATOM 8427 C C . VAL B 1 520 ? 10.219 26.062 2.049 1 81.44 520 VAL B C 1
ATOM 8429 O O . VAL B 1 520 ? 10.43 25.281 2.971 1 81.44 520 VAL B O 1
ATOM 8432 N N . GLU B 1 521 ? 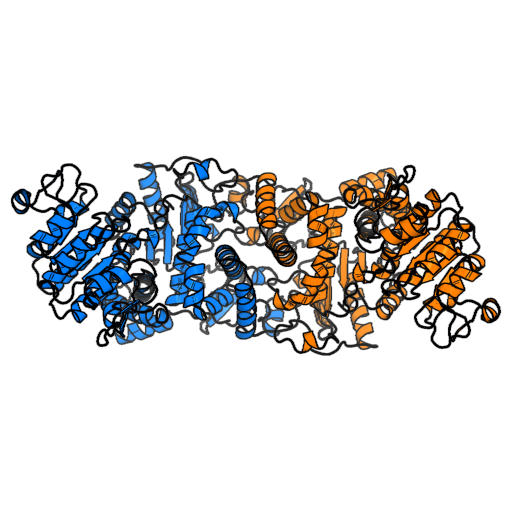11.156 26.297 1.117 1 82.44 521 GLU B N 1
ATOM 8433 C CA . GLU B 1 521 ? 12.461 25.641 1.115 1 82.44 521 GLU B CA 1
ATOM 8434 C C . GLU B 1 521 ? 13.234 25.938 2.4 1 82.44 521 GLU B C 1
ATOM 8436 O O . GLU B 1 521 ? 14.117 25.188 2.791 1 82.44 521 GLU B O 1
ATOM 8441 N N . GLU B 1 522 ? 12.828 27.031 3.061 1 87.31 522 GLU B N 1
ATOM 8442 C CA . GLU B 1 522 ? 13.523 27.438 4.273 1 87.31 522 GLU B CA 1
ATOM 8443 C C . GLU B 1 522 ? 12.734 27.047 5.523 1 87.31 522 GLU B C 1
ATOM 8445 O O . GLU B 1 522 ? 13.016 27.547 6.617 1 87.31 522 GLU B O 1
ATOM 8450 N N . LEU B 1 523 ? 11.852 26.188 5.363 1 91.75 523 LEU B N 1
ATOM 8451 C CA . LEU B 1 523 ? 10.883 25.906 6.414 1 91.75 523 LEU B CA 1
ATOM 8452 C C . LEU B 1 523 ? 11.578 25.375 7.664 1 91.75 523 LEU B C 1
ATOM 8454 O O . LEU B 1 523 ? 11.219 25.75 8.781 1 91.75 523 LEU B O 1
ATOM 8458 N N . ARG B 1 524 ? 12.562 24.531 7.539 1 91.31 524 ARG B N 1
ATOM 8459 C CA . ARG B 1 524 ? 13.219 23.922 8.695 1 91.31 524 ARG B CA 1
ATOM 8460 C C . ARG B 1 524 ? 13.992 24.984 9.492 1 91.31 524 ARG B C 1
ATOM 8462 O O . ARG B 1 524 ? 13.938 25 10.719 1 91.31 524 ARG B O 1
ATOM 8469 N N . ASN B 1 525 ? 14.703 25.859 8.766 1 93.25 525 ASN B N 1
ATOM 8470 C CA . ASN B 1 525 ? 15.422 26.953 9.414 1 93.25 525 ASN B CA 1
ATOM 8471 C C . ASN B 1 525 ? 14.461 27.906 10.109 1 93.25 525 ASN B C 1
ATOM 8473 O O . ASN B 1 525 ? 14.719 28.344 11.234 1 93.25 525 ASN B O 1
ATOM 8477 N N . ILE B 1 526 ? 13.445 28.234 9.461 1 95.12 526 ILE B N 1
ATOM 8478 C CA . ILE B 1 526 ? 12.445 29.141 10.008 1 95.12 526 ILE B CA 1
ATOM 8479 C C . ILE B 1 526 ? 11.828 28.531 11.266 1 95.12 526 ILE B C 1
ATOM 8481 O O . ILE B 1 526 ? 11.688 29.219 12.281 1 95.12 526 ILE B O 1
ATOM 8485 N N . SER B 1 527 ? 11.461 27.281 11.188 1 97.75 527 SER B N 1
ATOM 8486 C CA . SER B 1 527 ? 10.805 26.609 12.305 1 97.75 527 SER B CA 1
ATOM 8487 C C . SER B 1 527 ? 11.719 26.531 13.516 1 97.75 527 SER B C 1
ATOM 8489 O O . SER B 1 527 ? 11.258 26.656 14.656 1 97.75 527 SER B O 1
ATOM 8491 N N . GLU B 1 528 ? 13 26.312 13.266 1 97.75 528 GLU B N 1
ATOM 8492 C CA . GLU B 1 528 ? 13.953 26.312 14.367 1 97.75 528 GLU B CA 1
ATOM 8493 C C . GLU B 1 528 ? 14.008 27.688 15.055 1 97.75 528 GLU B C 1
ATOM 8495 O O . GLU B 1 528 ? 13.969 27.766 16.281 1 97.75 528 GLU B O 1
ATOM 8500 N N . MET B 1 529 ? 14.086 28.703 14.219 1 97.5 529 MET B N 1
ATOM 8501 C CA . MET B 1 529 ? 14.141 30.062 14.766 1 97.5 529 MET B CA 1
ATOM 8502 C C . MET B 1 529 ? 12.867 30.391 15.539 1 97.5 529 MET B C 1
ATOM 8504 O O . MET B 1 529 ? 12.922 30.969 16.625 1 97.5 529 MET B O 1
ATOM 8508 N N . VAL B 1 530 ? 11.758 30.062 14.977 1 98.44 530 VAL B N 1
ATOM 8509 C CA . VAL B 1 530 ? 10.477 30.281 15.641 1 98.44 530 VAL B CA 1
ATOM 8510 C C . VAL B 1 530 ? 10.453 29.547 16.984 1 98.44 530 VAL B C 1
ATOM 8512 O O . VAL B 1 530 ? 10.039 30.109 18 1 98.44 530 VAL B O 1
ATOM 8515 N N . ALA B 1 531 ? 10.922 28.312 17 1 98.75 531 ALA B N 1
ATOM 8516 C CA . ALA B 1 531 ? 10.93 27.5 18.219 1 98.75 531 ALA B CA 1
ATOM 8517 C C . ALA B 1 531 ? 11.75 28.172 19.312 1 98.75 531 ALA B C 1
ATOM 8519 O O . ALA B 1 531 ? 11.328 28.219 20.484 1 98.75 531 ALA B O 1
ATOM 8520 N N . ILE B 1 532 ? 12.914 28.672 18.953 1 98.56 532 ILE B N 1
ATOM 8521 C CA . ILE B 1 532 ? 13.82 29.312 19.891 1 98.56 532 ILE B CA 1
ATOM 8522 C C . ILE B 1 532 ? 13.148 30.547 20.484 1 98.56 532 ILE B C 1
ATOM 8524 O O . ILE B 1 532 ? 13.094 30.719 21.703 1 98.56 532 ILE B O 1
ATOM 8528 N N . GLU B 1 533 ? 12.594 31.406 19.672 1 98.5 533 GLU B N 1
ATOM 8529 C CA . GLU B 1 533 ? 12 32.656 20.125 1 98.5 533 GLU B CA 1
ATOM 8530 C C . GLU B 1 533 ? 10.75 32.406 20.969 1 98.5 533 GLU B C 1
ATOM 8532 O O . GLU B 1 533 ? 10.5 33.125 21.953 1 98.5 533 GLU B O 1
ATOM 8537 N N . VAL B 1 534 ? 9.961 31.453 20.562 1 98.62 534 VAL B N 1
ATOM 8538 C CA . VAL B 1 534 ? 8.766 31.078 21.312 1 98.62 534 VAL B CA 1
ATOM 8539 C C . VAL B 1 534 ? 9.156 30.578 22.688 1 98.62 534 VAL B C 1
ATOM 8541 O O . VAL B 1 534 ? 8.539 30.969 23.688 1 98.62 534 VAL B O 1
ATOM 8544 N N . ALA B 1 535 ? 10.156 29.719 22.766 1 98.69 535 ALA B N 1
ATOM 8545 C CA . ALA B 1 535 ? 10.625 29.188 24.047 1 98.69 535 ALA B CA 1
ATOM 8546 C C . ALA B 1 535 ? 11.117 30.312 24.953 1 98.69 535 ALA B C 1
ATOM 8548 O O . ALA B 1 535 ? 10.828 30.312 26.156 1 98.69 535 ALA B O 1
ATOM 8549 N N . LYS B 1 536 ? 11.852 31.25 24.406 1 98.44 536 LYS B N 1
ATOM 8550 C CA . LYS B 1 536 ? 12.344 32.406 25.188 1 98.44 536 LYS B CA 1
ATOM 8551 C C . LYS B 1 536 ? 11.195 33.188 25.812 1 98.44 536 LYS B C 1
ATOM 8553 O O . LYS B 1 536 ? 11.25 33.531 26.984 1 98.44 536 LYS B O 1
ATOM 8558 N N . VAL B 1 537 ? 10.164 33.438 25.047 1 97.81 537 VAL B N 1
ATOM 8559 C CA . VAL B 1 537 ? 9.031 34.219 25.531 1 97.81 537 VAL B CA 1
ATOM 8560 C C . VAL B 1 537 ? 8.273 33.438 26.594 1 97.81 537 VAL B C 1
ATOM 8562 O O . VAL B 1 537 ? 7.809 34 27.594 1 97.81 537 VAL B O 1
ATOM 8565 N N . ALA B 1 538 ? 8.125 32.094 26.375 1 98.31 538 ALA B N 1
ATOM 8566 C CA . ALA B 1 538 ? 7.469 31.266 27.375 1 98.31 538 ALA B CA 1
ATOM 8567 C C . ALA B 1 538 ? 8.18 31.359 28.734 1 98.31 538 ALA B C 1
ATOM 8569 O O . ALA B 1 538 ? 7.535 31.438 29.781 1 98.31 538 ALA B O 1
ATOM 8570 N N . VAL B 1 539 ? 9.492 31.359 28.719 1 98.19 539 VAL B N 1
ATOM 8571 C CA . VAL B 1 539 ? 10.289 31.484 29.938 1 98.19 539 VAL B CA 1
ATOM 8572 C C . VAL B 1 539 ? 10.109 32.875 30.531 1 98.19 539 VAL B C 1
ATOM 8574 O O . VAL B 1 539 ? 9.867 33.031 31.734 1 98.19 539 VAL B O 1
ATOM 8577 N N . ALA B 1 540 ? 10.203 33.844 29.688 1 97.44 540 ALA B N 1
ATOM 8578 C CA . ALA B 1 540 ? 10.109 35.25 30.125 1 97.44 540 ALA B CA 1
ATOM 8579 C C . ALA B 1 540 ? 8.75 35.531 30.75 1 97.44 540 ALA B C 1
ATOM 8581 O O . ALA B 1 540 ? 8.656 36.312 31.703 1 97.44 540 ALA B O 1
ATOM 8582 N N . GLU B 1 541 ? 7.691 34.906 30.234 1 97.12 541 GLU B N 1
ATOM 8583 C CA . GLU B 1 541 ? 6.336 35.156 30.703 1 97.12 541 GLU B CA 1
ATOM 8584 C C . GLU B 1 541 ? 5.965 34.25 31.859 1 97.12 541 GLU B C 1
ATOM 8586 O O . GLU B 1 541 ? 4.852 34.312 32.375 1 97.12 541 GLU B O 1
ATOM 8591 N N . GLY B 1 542 ? 6.82 33.344 32.188 1 97.06 542 GLY B N 1
ATOM 8592 C CA . GLY B 1 542 ? 6.66 32.531 33.375 1 97.06 542 GLY B CA 1
ATOM 8593 C C . GLY B 1 542 ? 5.75 31.328 33.188 1 97.06 542 GLY B C 1
ATOM 8594 O O . GLY B 1 542 ? 5.23 30.75 34.156 1 97.06 542 GLY B O 1
ATOM 8595 N N . VAL B 1 543 ? 5.539 30.906 31.969 1 97.44 543 VAL B N 1
ATOM 8596 C CA . VAL B 1 543 ? 4.621 29.797 31.734 1 97.44 543 VAL B CA 1
ATOM 8597 C C . VAL B 1 543 ? 5.41 28.531 31.406 1 97.44 543 VAL B C 1
ATOM 8599 O O . VAL B 1 543 ? 4.832 27.453 31.234 1 97.44 543 VAL B O 1
ATOM 8602 N N . ALA B 1 544 ? 6.777 28.641 31.375 1 97.56 544 ALA B N 1
ATOM 8603 C CA . ALA B 1 544 ? 7.633 27.484 31.141 1 97.56 544 ALA B CA 1
ATOM 8604 C C . ALA B 1 544 ? 7.789 26.656 32.406 1 97.56 544 ALA B C 1
ATOM 8606 O O . ALA B 1 544 ? 8.078 27.203 33.469 1 97.56 544 ALA B O 1
ATOM 8607 N N . ARG B 1 545 ? 7.648 25.344 32.344 1 95.38 545 ARG B N 1
ATOM 8608 C CA . ARG B 1 545 ? 7.887 24.469 33.469 1 95.38 545 ARG B CA 1
ATOM 8609 C C . ARG B 1 545 ? 9.359 24.078 33.562 1 95.38 545 ARG B C 1
ATOM 8611 O O . ARG B 1 545 ? 9.836 23.688 34.625 1 95.38 545 ARG B O 1
ATOM 8618 N N . VAL B 1 546 ? 10.016 24.141 32.469 1 94.5 546 VAL B N 1
ATOM 8619 C CA . VAL B 1 546 ? 11.469 23.984 32.406 1 94.5 546 VAL B CA 1
ATOM 8620 C C . VAL B 1 546 ? 12.125 25.328 32.125 1 94.5 546 VAL B C 1
ATOM 8622 O O . VAL B 1 546 ? 12.047 25.812 30.984 1 94.5 546 VAL B O 1
ATOM 8625 N N . ASN B 1 547 ? 12.805 25.812 33.094 1 93.75 547 ASN B N 1
ATOM 8626 C CA . ASN B 1 547 ? 13.43 27.125 32.969 1 93.75 547 ASN B CA 1
ATOM 8627 C C . ASN B 1 547 ? 14.852 27.016 32.406 1 93.75 547 ASN B C 1
ATOM 8629 O O . ASN B 1 547 ? 15.742 26.531 33.125 1 93.75 547 ASN B O 1
ATOM 8633 N N . LEU B 1 548 ? 15.016 27.547 31.25 1 94.38 548 LEU B N 1
ATOM 8634 C CA . LEU B 1 548 ? 16.312 27.453 30.578 1 94.38 548 LEU B CA 1
ATOM 8635 C C . LEU B 1 548 ? 16.844 28.844 30.234 1 94.38 548 LEU B C 1
ATOM 8637 O O . LEU B 1 548 ? 16.062 29.781 30.016 1 94.38 548 LEU B O 1
ATOM 8641 N N . SER B 1 549 ? 18.156 28.938 30.219 1 94.06 549 SER B N 1
ATOM 8642 C CA . SER B 1 549 ? 18.781 30.141 29.672 1 94.06 549 SER B CA 1
ATOM 8643 C C . SER B 1 549 ? 18.656 30.203 28.156 1 94.06 549 SER B C 1
ATOM 8645 O O . SER B 1 549 ? 18.328 29.188 27.516 1 94.06 549 SER B O 1
ATOM 8647 N N . ASP B 1 550 ? 18.906 31.375 27.656 1 92.06 550 ASP B N 1
ATOM 8648 C CA . ASP B 1 550 ? 18.797 31.547 26.203 1 92.06 550 ASP B CA 1
ATOM 8649 C C . ASP B 1 550 ? 19.688 30.547 25.469 1 92.06 550 ASP B C 1
ATOM 8651 O O . ASP B 1 550 ? 19.25 29.938 24.484 1 92.06 550 ASP B O 1
ATOM 8655 N N . ASN B 1 551 ? 20.875 30.406 25.922 1 92.56 551 ASN B N 1
ATOM 8656 C CA . ASN B 1 551 ? 21.797 29.469 25.297 1 92.56 551 ASN B CA 1
ATOM 8657 C C . ASN B 1 551 ? 21.328 28.031 25.469 1 92.56 551 ASN B C 1
ATOM 8659 O O . ASN B 1 551 ? 21.484 27.203 24.562 1 92.56 551 ASN B O 1
ATOM 8663 N N . ASP B 1 552 ? 20.812 27.812 26.5 1 95.94 552 ASP B N 1
ATOM 8664 C CA . ASP B 1 552 ? 20.328 26.469 26.75 1 95.94 552 ASP B CA 1
ATOM 8665 C C . ASP B 1 552 ? 19.078 26.172 25.922 1 95.94 552 ASP B C 1
ATOM 8667 O O . ASP B 1 552 ? 18.859 25.031 25.516 1 95.94 552 ASP B O 1
ATOM 8671 N N . ILE B 1 553 ? 18.344 27.172 25.688 1 97.38 553 ILE B N 1
ATOM 8672 C CA . ILE B 1 553 ? 17.156 27 24.859 1 97.38 553 ILE B CA 1
ATOM 8673 C C . ILE B 1 553 ? 17.562 26.594 23.438 1 97.38 553 ILE B C 1
ATOM 8675 O O . ILE B 1 553 ? 17 25.672 22.875 1 97.38 553 ILE B O 1
ATOM 8679 N N . LYS B 1 554 ? 18.484 27.328 22.891 1 97.38 554 LYS B N 1
ATOM 8680 C CA . LYS B 1 554 ? 18.953 27.016 21.547 1 97.38 554 LYS B CA 1
ATOM 8681 C C . LYS B 1 554 ? 19.438 25.562 21.453 1 97.38 554 LYS B C 1
ATOM 8683 O O . LYS B 1 554 ? 19.094 24.844 20.516 1 97.38 554 LYS B O 1
ATOM 8688 N N . MET B 1 555 ? 20.172 25.125 22.438 1 97.31 555 MET B N 1
ATOM 8689 C CA . MET B 1 555 ? 20.703 23.766 22.469 1 97.31 555 MET B CA 1
ATOM 8690 C C . MET B 1 555 ? 19.578 22.75 22.625 1 97.31 555 MET B C 1
ATOM 8692 O O . MET B 1 555 ? 19.578 21.719 21.953 1 97.31 555 MET B O 1
ATOM 8696 N N . ALA B 1 556 ? 18.703 23.078 23.5 1 97.12 556 ALA B N 1
ATOM 8697 C CA . ALA B 1 556 ? 17.578 22.172 23.766 1 97.12 556 ALA B CA 1
ATOM 8698 C C . ALA B 1 556 ? 16.719 21.984 22.516 1 97.12 556 ALA B C 1
ATOM 8700 O O . ALA B 1 556 ? 16.25 20.891 22.234 1 97.12 556 ALA B O 1
ATOM 8701 N N . VAL B 1 557 ? 16.469 23.062 21.797 1 97.88 557 VAL B N 1
ATOM 8702 C CA . VAL B 1 557 ? 15.688 23 20.562 1 97.88 557 VAL B CA 1
ATOM 8703 C C . VAL B 1 557 ? 16.406 22.125 19.547 1 97.88 557 VAL B C 1
ATOM 8705 O O . VAL B 1 557 ? 15.805 21.219 18.969 1 97.88 557 VAL B O 1
ATOM 8708 N N . GLN B 1 558 ? 17.656 22.344 19.375 1 96.88 558 GLN B N 1
ATOM 8709 C CA . GLN B 1 558 ? 18.438 21.578 18.391 1 96.88 558 GLN B CA 1
ATOM 8710 C C . GLN B 1 558 ? 18.484 20.109 18.766 1 96.88 558 GLN B C 1
ATOM 8712 O O . GLN B 1 558 ? 18.391 19.234 17.891 1 96.88 558 GLN B O 1
ATOM 8717 N N . GLU B 1 559 ? 18.594 19.844 20.016 1 95.25 559 GLU B N 1
ATOM 8718 C CA . GLU B 1 559 ? 18.656 18.469 20.484 1 95.25 559 GLU B CA 1
ATOM 8719 C C . GLU B 1 559 ? 17.297 17.766 20.328 1 95.25 559 GLU B C 1
ATOM 8721 O O . GLU B 1 559 ? 17.25 16.547 20.141 1 95.25 559 GLU B O 1
ATOM 8726 N N . ALA B 1 560 ? 16.25 18.531 20.375 1 95.69 560 ALA B N 1
ATOM 8727 C CA . ALA B 1 560 ? 14.906 17.969 20.297 1 95.69 560 ALA B CA 1
ATOM 8728 C C . ALA B 1 560 ? 14.492 17.719 18.859 1 95.69 560 ALA B C 1
ATOM 8730 O O . ALA B 1 560 ? 13.516 17.016 18.594 1 95.69 560 ALA B O 1
ATOM 8731 N N . MET B 1 561 ? 15.219 18.219 17.906 1 97.06 561 MET B N 1
ATOM 8732 C CA . MET B 1 561 ? 14.883 18.078 16.484 1 97.06 561 MET B CA 1
ATOM 8733 C C . MET B 1 561 ? 15.242 16.672 15.992 1 97.06 561 MET B C 1
ATOM 8735 O O . MET B 1 561 ? 16.406 16.391 15.734 1 97.06 561 MET B O 1
ATOM 8739 N N . TRP B 1 562 ? 14.266 15.867 15.812 1 95.88 562 TRP B N 1
ATOM 8740 C CA . TRP B 1 562 ? 14.398 14.5 15.305 1 95.88 562 TRP B CA 1
ATOM 8741 C C . TRP B 1 562 ? 14.852 14.5 13.852 1 95.88 562 TRP B C 1
ATOM 8743 O O . TRP B 1 562 ? 14.414 15.336 13.055 1 95.88 562 TRP B O 1
ATOM 8753 N N . LYS B 1 563 ? 15.703 13.586 13.5 1 95.88 563 LYS B N 1
ATOM 8754 C CA . LYS B 1 563 ? 16.188 13.414 12.133 1 95.88 563 LYS B CA 1
ATOM 8755 C C . LYS B 1 563 ? 15.773 12.062 11.562 1 95.88 563 LYS B C 1
ATOM 8757 O O . LYS B 1 563 ? 15.773 11.055 12.281 1 95.88 563 LYS B O 1
ATOM 8762 N N . PRO B 1 564 ? 15.383 11.992 10.305 1 97.38 564 PRO B N 1
ATOM 8763 C CA . PRO B 1 564 ? 14.984 10.734 9.672 1 97.38 564 PRO B CA 1
ATOM 8764 C C . PRO B 1 564 ? 16.172 9.867 9.281 1 97.38 564 PRO B C 1
ATOM 8766 O O . PRO B 1 564 ? 16.453 9.703 8.086 1 97.38 564 PRO B O 1
ATOM 8769 N N . GLU B 1 565 ? 16.75 9.234 10.258 1 97.62 565 GLU B N 1
ATOM 8770 C CA . GLU B 1 565 ? 17.875 8.328 10.07 1 97.62 565 GLU B CA 1
ATOM 8771 C C . GLU B 1 565 ? 17.625 6.977 10.727 1 97.62 565 GLU B C 1
ATOM 8773 O O . GLU B 1 565 ? 16.938 6.895 11.75 1 97.62 565 GLU B O 1
ATOM 8778 N N . TYR B 1 566 ? 18.188 5.988 10.062 1 97.56 566 TYR B N 1
ATOM 8779 C CA . TYR B 1 566 ? 18.109 4.664 10.672 1 97.56 566 TYR B CA 1
ATOM 8780 C C . TYR B 1 566 ? 19.016 4.562 11.891 1 97.56 566 TYR B C 1
ATOM 8782 O O . TYR B 1 566 ? 20.219 4.77 11.789 1 97.56 566 TYR B O 1
ATOM 8790 N N . ARG B 1 567 ? 18.469 4.23 13.016 1 96.31 567 ARG B N 1
ATOM 8791 C CA . ARG B 1 567 ? 19.219 3.99 14.242 1 96.31 567 ARG B CA 1
ATOM 8792 C C . ARG B 1 567 ? 19.453 2.498 14.461 1 96.31 567 ARG B C 1
ATOM 8794 O O . ARG B 1 567 ? 18.719 1.667 13.906 1 96.31 567 ARG B O 1
ATOM 8801 N N . GLN B 1 568 ? 20.469 2.25 15.211 1 96.5 568 GLN B N 1
ATOM 8802 C CA . GLN B 1 568 ? 20.688 0.852 15.562 1 96.5 568 GLN B CA 1
ATOM 8803 C C . GLN B 1 568 ? 19.516 0.298 16.375 1 96.5 568 GLN B C 1
ATOM 8805 O O . GLN B 1 568 ? 19.016 0.966 17.281 1 96.5 568 GLN B O 1
ATOM 8810 N N . ILE B 1 569 ? 19.125 -0.867 16.031 1 97.06 569 ILE B N 1
ATOM 8811 C CA . ILE B 1 569 ? 18.062 -1.544 16.766 1 97.06 569 ILE B CA 1
ATOM 8812 C C . ILE B 1 569 ? 18.625 -2.762 17.5 1 97.06 569 ILE B C 1
ATOM 8814 O O . ILE B 1 569 ? 19.25 -3.629 16.875 1 97.06 569 ILE B O 1
ATOM 8818 N N . LYS B 1 570 ? 18.375 -2.811 18.734 1 95.75 570 LYS B N 1
ATOM 8819 C CA . LYS B 1 570 ? 18.906 -3.891 19.562 1 95.75 570 LYS B CA 1
ATOM 8820 C C . LYS B 1 570 ? 17.766 -4.734 20.141 1 95.75 570 LYS B C 1
ATOM 8822 O O . LYS B 1 570 ? 16.781 -4.195 20.641 1 95.75 570 LYS B O 1
ATOM 8827 N N . ALA B 1 571 ? 17.969 -6.012 19.969 1 94.94 571 ALA B N 1
ATOM 8828 C CA . ALA B 1 571 ? 17.031 -6.941 20.594 1 94.94 571 ALA B CA 1
ATOM 8829 C C . ALA B 1 571 ? 17.281 -7.074 22.094 1 94.94 571 ALA B C 1
ATOM 8831 O O . ALA B 1 571 ? 18.422 -7.293 22.516 1 94.94 571 ALA B O 1
ATOM 8832 N N . VAL B 1 572 ? 16.203 -6.82 22.812 1 92.88 572 VAL B N 1
ATOM 8833 C CA . VAL B 1 572 ? 16.312 -7.027 24.25 1 92.88 572 VAL B CA 1
ATOM 8834 C C . VAL B 1 572 ? 15.297 -8.078 24.703 1 92.88 572 VAL B C 1
ATOM 8836 O O . VAL B 1 572 ? 14.336 -8.375 23.984 1 92.88 572 VAL B O 1
ATOM 8839 N N . GLU B 1 573 ? 15.539 -8.789 25.734 1 84.75 573 GLU B N 1
ATOM 8840 C CA . GLU B 1 573 ? 14.656 -9.852 26.219 1 84.75 573 GLU B CA 1
ATOM 8841 C C . GLU B 1 573 ? 13.492 -9.273 27.016 1 84.75 573 GLU B C 1
ATOM 8843 O O . GLU B 1 573 ? 13.633 -8.219 27.656 1 84.75 573 GLU B O 1
ATOM 8848 N N . LYS B 1 574 ? 12.375 -9.938 26.859 1 70.56 574 LYS B N 1
ATOM 8849 C CA . LYS B 1 574 ? 11.258 -9.539 27.703 1 70.56 574 LYS B CA 1
ATOM 8850 C C . LYS B 1 574 ? 11.57 -9.789 29.188 1 70.56 574 LYS B C 1
ATOM 8852 O O . LYS B 1 574 ? 12 -10.883 29.547 1 70.56 574 LYS B O 1
ATOM 8857 N N . VAL B 1 575 ? 11.844 -8.781 30.047 1 45.47 575 VAL B N 1
ATOM 8858 C CA . VAL B 1 575 ? 12.078 -9.023 31.453 1 45.47 575 VAL B CA 1
ATOM 8859 C C . VAL B 1 575 ? 10.812 -9.57 32.125 1 45.47 575 VAL B C 1
ATOM 8861 O O . VAL B 1 575 ? 9.75 -8.953 32.031 1 45.47 575 VAL B O 1
ATOM 8864 N N . ARG B 1 576 ? 10.586 -10.828 32.188 1 39.16 576 ARG B N 1
ATOM 8865 C CA . ARG B 1 576 ? 9.57 -11.367 33.094 1 39.16 576 ARG B CA 1
ATOM 8866 C C . ARG B 1 576 ? 9.734 -10.805 34.5 1 39.16 576 ARG B C 1
ATOM 8868 O O . ARG B 1 576 ? 10.789 -10.953 35.125 1 39.16 576 ARG B O 1
ATOM 8875 N N . ILE B 1 577 ? 9.031 -9.898 34.75 1 23.67 577 ILE B N 1
ATOM 8876 C CA . ILE B 1 577 ? 8.938 -9.656 36.188 1 23.67 577 ILE B CA 1
ATOM 8877 C C . ILE B 1 577 ? 8.055 -10.719 36.844 1 23.67 577 ILE B C 1
ATOM 8879 O O . ILE B 1 577 ? 6.965 -11.016 36.344 1 23.67 577 ILE B O 1
#

Sequence (1154 aa):
MNRGRDVMSKFTVASNGALETTLRGAEVLSTPLLNKGVAFTQNEREELGLKGLLPPAVLTLEEQARRAYEQFSSQPDDLLKNVYLTALHDRNEVLFYRILTDHLREMLPIVYTPTVGVAIQRYSHEYRKPRGIYLSINDPSGIEEAFANIGATAENIDLVVVTDGEGILGIGDWGVGGINIAIGKLAVYTAAVGIDPSRVLPVILDVGTNREELLNNPFYIGNRHPRITGEAYDEFIDTFVQAVNKQFPKALLHWEDFSSRNARKILDKYRHDVCTFNDDIQGTGAVSLAAVLSAVKASGVPLSEHRVVVFGAGTAGIGIADQVRDAMVRVGVSEEESYKRFWCIDRNGLVTDNMEDLLDFQIPYARKEAEVSEWKENDVIGLAEVVKHVKPTILIGTSTVAGAFKEEIIKEMASHVERPIILPMSNPTPLAEAKPADLIEWTEGRALVATGSPFEPVTYNGVTYVIGQSNNALIFPGLGLGTIVVRASVMTDGMFAAAAEAVASMVDTSQPGAPILPEVEELRNISEMVAIEVAKVAVAEGVARVNLSDNDIKMAVQEAMWKPEYRQIKAVEKVRIMNRGRDVMSKFTVASNGALETTLRGAEVLSTPLLNKGVAFTQNEREELGLKGLLPPAVLTLEEQARRAYEQFSSQPDDLLKNVYLTALHDRNEVLFYRILTDHLREMLPIVYTPTVGVAIQRYSHEYRKPRGIYLSINDPSGIEEAFANIGATAENIDLVVVTDGEGILGIGDWGVGGINIAIGKLAVYTAAVGIDPSRVLPVILDVGTNREELLNNPFYIGNRHPRITGEAYDEFIDTFVQAVNKQFPKALLHWEDFSSRNARKILDKYRHDVCTFNDDIQGTGAVSLAAVLSAVKASGVPLSEHRVVVFGAGTAGIGIADQVRDAMVRVGVSEEESYKRFWCIDRNGLVTDNMEDLLDFQIPYARKEAEVSEWKENDVIGLAEVVKHVKPTILIGTSTVAGAFKEEIIKEMASHVERPIILPMSNPTPLAEAKPADLIEWTEGRALVATGSPFEPVTYNGVTYVIGQSNNALIFPGLGLGTIVVRASVMTDGMFAAAAEAVASMVDTSQPGAPILPEVEELRNISEMVAIEVAKVAVAEGVARVNLSDNDIKMAVQEAMWKPEYRQIKAVEKVRI

Radius of gyration: 36.39 Å; Cα contacts (8 Å, |Δi|>4): 2382; chains: 2; bounding box: 57×111×86 Å

Organism: Bacillus thuringiensis (NCBI:txid1428)

Nearest PDB structures (foldseek):
  6ags-assembly1_A  TM=9.645E-01  e=3.800E-66  Escherichia coli
  6urf-assembly2_D  TM=9.488E-01  e=5.147E-53  Mycobacterium tuberculosis
  7mf4-assembly1_A  TM=9.075E-01  e=2.973E-51  Trypanosoma cruzi strain CL Brener
  6w53-assembly1_A  TM=9.037E-01  e=8.525E-51  Trypanosoma cruzi
  6urf-assembly1_B  TM=9.346E-01  e=4.821E-40  Mycobacterium tuberculosis

Secondary structure (DSSP, 8-state):
-------SSS-EE-TTS-EEE---THHHHTSTTT--GGG--HHHHHHTT-TTTS-S----HHHHHHHHHHHHHT-SSHHHHHHHHHHHHHH-HHHHHHHHHHTHHHHHHHHSTTHHHHHHHTHHHH-----SEEEETT-GGGHHHHHHHTT--TTS--EEEEE-STTBTTTB--GGGGHHHHHHHHHHHHHHH---GGGEEEEEEE-----HHHHT-TT--S--SPPP-THHHHHHHHHHHHHHHHH-TT-EEEE-S--HHHHHHHHHHHTTTSSEEEIIIIIHHHHHHHHHHHHHHHHT--GGG--EEEE--SHHHHHHHHHHHHHHHHTT--HHHHHHTEEEEETTEE-BTT-SS--TTTGGGPBPHHHHGGG-SSSS--HHHHHHHH--SEEEE-S--TT-S-HHHHHHHHHH-SS-EEEE--SSGGG-SS-HHHHHHHTTT--EEEESS----EEETTEEE--EE--GGGTHHHHHHHHHHTTBSS--HHHHHHHHHHHHHT----STT--SS--GGGHHHHHHHHHHHHHHHHHHTT-BSS---HHHHHHHHHHH-----PPPEEE------/------TTSS-EE-TTS-EEE---THHHHT-TTT--GGG--HHHHHHTT-TTTS-S----HHHHHHHHHHHHHT-SSHHHHHHHHHHHHHH-HHHHHHHHHHTHHHHHHHHSTTHHHHHHHTHHHH-----SEEEETT-GGGHHHHHHHTT--TTS--EEEEE-STTBTTTB--GGGGHHHHHHHHHHHHHHH---GGGEEEEEEE-----HHHHT-TT--S--SPPP-HHHHHHHHHHHHHHHHHH-TT-EEEE-S--HHHHHHHHHHHTTTSSEEEIIIIIHHHHHHHHHHHHHHHHT--GGG--EEEE--SHHHHHHHHHHHHHHHHTT--HHHHHHTEEEEETTEE-BTT-SS--TTTGGGPBPHHHHGGG-SSSS--HHHHHHHH--SEEEE-S--TT-S-HHHHHHHHHH-SS-EEEE--SSGGG-SS-HHHHHHHTTT--EEEESS----EEETTEEE--EE--GGGTHHHHHHHHHHTTBSS--HHHHHHHHHHHHHT----STT--SS--GGGHHHHHHHHHHHHHHHHHHTT-BSS---HHHHHHHHHHH-----PPPEEE------

Solvent-accessible surface area (backbone atoms only — not comparable to full-atom values): 58250 Å² total; per-residue (Å²): 134,84,80,61,91,66,74,58,46,79,53,47,74,45,95,87,60,30,35,35,24,64,54,48,24,65,57,34,56,64,32,22,83,68,21,56,74,50,41,51,46,74,67,42,24,62,61,29,37,33,46,22,52,39,58,78,29,66,44,53,71,67,58,50,38,53,41,52,50,52,54,48,69,67,42,92,47,58,64,53,32,29,53,51,51,51,52,37,38,63,42,21,34,40,60,37,46,34,43,41,50,75,36,38,79,73,38,45,39,31,54,22,70,62,35,34,57,56,47,27,77,38,24,50,67,66,62,82,74,73,83,51,38,34,40,42,66,91,42,65,82,46,50,63,53,19,48,54,38,72,30,61,50,49,83,46,34,47,36,35,30,34,25,44,10,42,22,37,80,78,76,32,53,50,22,54,29,31,34,52,58,26,48,22,50,52,50,47,26,29,55,30,39,7,48,51,77,85,23,52,45,28,30,26,44,32,38,22,33,77,41,62,72,50,65,69,34,90,58,48,39,35,59,80,44,59,53,59,62,67,66,66,39,53,49,49,52,49,52,49,52,54,48,45,47,69,48,24,64,69,29,39,40,39,39,44,33,43,39,63,69,58,43,51,53,52,44,71,70,36,32,86,76,35,28,31,51,39,44,66,34,56,30,43,9,21,34,46,35,12,37,48,52,25,40,33,61,61,55,70,51,60,70,79,72,50,30,37,33,32,41,15,56,46,58,50,30,42,30,29,48,50,44,45,36,52,51,29,36,74,76,66,38,50,70,75,58,35,41,71,36,44,47,35,23,40,100,80,15,52,42,34,65,79,57,87,82,68,49,81,83,45,55,76,43,33,39,57,52,84,79,49,63,83,59,48,82,58,98,46,42,43,70,60,48,48,39,71,74,64,52,38,40,31,41,38,28,47,59,50,43,54,52,65,64,35,69,70,49,50,36,56,30,40,72,75,28,85,47,29,34,43,28,29,41,11,49,54,62,84,19,17,20,49,55,68,62,55,50,31,58,63,40,71,64,36,46,43,50,38,23,32,31,86,61,75,65,36,78,55,96,91,38,56,29,43,52,13,46,51,44,44,74,66,34,49,29,6,45,47,50,11,38,55,71,24,43,37,50,42,58,52,71,62,31,43,49,34,25,13,50,41,50,24,68,70,38,69,57,84,47,83,35,43,27,39,36,62,59,74,86,46,36,41,62,47,11,47,50,13,11,41,44,17,31,51,42,32,45,74,71,64,37,29,73,48,84,65,52,74,69,50,39,51,51,48,51,61,70,57,36,47,70,60,60,92,61,57,63,41,63,43,79,78,78,81,125,134,85,79,63,89,64,75,55,45,76,53,46,74,45,94,85,58,30,34,36,25,64,54,46,23,68,56,34,56,65,32,21,84,69,21,56,74,52,41,50,46,74,66,42,24,62,63,29,36,32,46,22,52,40,58,77,28,66,44,52,72,68,57,50,37,53,41,51,48,53,54,51,68,66,42,92,47,60,64,54,34,30,52,51,51,52,52,39,38,62,43,21,32,39,57,36,45,34,44,39,52,75,37,38,78,73,37,45,40,31,54,24,70,64,36,35,58,57,46,26,78,38,27,49,65,66,62,82,74,73,83,52,38,36,40,42,66,90,43,65,83,46,50,63,53,20,48,53,38,72,30,63,49,50,84,44,35,47,36,35,29,35,24,44,9,42,22,37,78,76,78,32,53,48,24,53,29,32,34,50,58,27,47,22,50,50,50,46,26,28,56,31,38,8,48,51,76,86,24,51,45,30,30,24,44,32,40,22,32,76,39,61,73,51,65,70,34,90,57,47,39,35,57,81,44,61,53,60,63,66,67,65,38,53,50,49,52,50,53,49,53,53,48,46,46,68,48,24,65,70,29,37,40,38,40,44,34,44,41,63,68,58,43,50,53,52,43,70,70,38,30,86,77,35,27,32,50,39,43,63,34,56,31,43,9,22,32,47,36,11,38,48,52,24,39,32,62,64,55,70,50,60,71,78,74,51,30,38,34,31,40,16,54,46,58,49,30,42,29,30,48,51,46,46,35,51,52,28,36,74,74,64,38,50,72,76,59,36,40,70,34,43,47,35,22,40,99,80,17,51,43,36,66,80,56,87,81,67,51,80,82,46,55,76,44,33,38,58,52,85,80,49,62,84,57,47,81,58,100,45,42,44,71,59,49,47,38,69,73,64,52,38,40,32,42,38,28,48,58,50,45,52,51,65,64,35,68,71,49,50,37,56,30,40,73,76,29,84,47,29,32,42,29,27,40,11,48,54,63,84,18,16,20,50,54,68,63,54,50,30,59,61,41,72,64,36,46,44,51,38,23,33,30,86,62,74,65,36,77,56,95,91,38,57,29,42,52,11,46,50,45,44,75,66,34,49,29,5,46,48,51,11,38,55,71,22,44,37,52,41,56,52,72,63,33,42,50,32,26,14,51,42,50,24,67,69,39,68,56,85,48,84,36,44,27,39,35,63,60,73,86,46,36,43,62,47,11,48,51,14,12,41,45,18,30,52,43,32,46,74,72,64,38,30,73,45,82,66,51,73,71,50,39,51,51,49,50,60,71,56,37,46,71,60,60,92,61,57,62,42,64,44,78,77,78,81,123

Foldseek 3Di:
DDPPCLPLDQWDADPVRATEGQAAAPRQQQAQARHPALQQDPVNCVQRVPVVVHDDDHDFLVVVLVVLVVVLVPDDDLLVSLVSLVVNCRRHVLSSLVNCLVPVVVCLCSLAPPVLVVCLLCVLVSPDDDAFFEAELVCLVCLLVRCVVNSDFQPQAAAEEEEQQAFQAPPGRRFPSSLSNQVSVVSLLCSQANFDPRHYGGYYYGQATPDVVLLPDPSRDGDNDHGDDDPSVVVSLVSNVVSCCVGHVLYEYEYERYPLVVQVVSCVVPQVFAAYDYCLQLLLLLLLLLLVVLLCVLQVHDLLPFAEEEEAPTRSRLSNLVLSLVVNVVVPDDNLVSLVSYWYAAPQGTAACPDDDDDPSCNSNHHHCVVCVVLDPDPYHHLQSCCQVRLGQAYAYAHLAAQLCDLVSLLSSLVRGQAREYEQQYDDPRSTNDDPQSNCVSNVQRYAYEYNYDDDWHDDPRDTADHHHSDSSLAVSLLSLLCSLLSFRHQDSVLSNQLSVLQQVPFDPPDRRGHSGDDVSCSNVSSLSSSLSSNVVSLVVPRGPHHDDSVVSSVSSVVSRHHSGDRHYGYDHDPDD/DDPPCLPLDQWDADPVRATEGQAAAPRQQQAQARHPALQQDPVNCVQRVPVVVHDDDHDFLVVVLVVLVVVLVPDDDLLVSLVSLVVNCRRHVLSSLVNCLVPVVVCLCSLAPPVLVVCLLCVLVSPDDDAFFEAELVCLVCLLVRCVVNSDFQPQAAAEEEEQQAFQAPPGRRFPSSLSNQVSVLSLLCSQANFDSRHYGGYYYGQADPDVVLLPDPSRDGDNDHGDDDPSVVVSLVSNVVSCCVGHVLYEYEYERYPLVVQVVSCVVPQVFAAYDYCLQLLLLLLLLLLVLLLCVLQVHDLLPFAEEEEAPTRSRLSNLVLSLVVNVVVPQDNLVSLVSYWYAAPQGTAACPDDDDDPSCNSNHHHCVVCVVLDPDPYHHLQSCCQPVLGQAYAYAHLAAQQCDLVSLLSSLVRGQAREYEQQYDDPRSTNDDPQSNCVSNVLRYAYEYNYDDDWHDHPRDTADHHHSDSSLAVSLLSLLCSLQSFRHQDSVLSNQLSVLQQVPFDSPD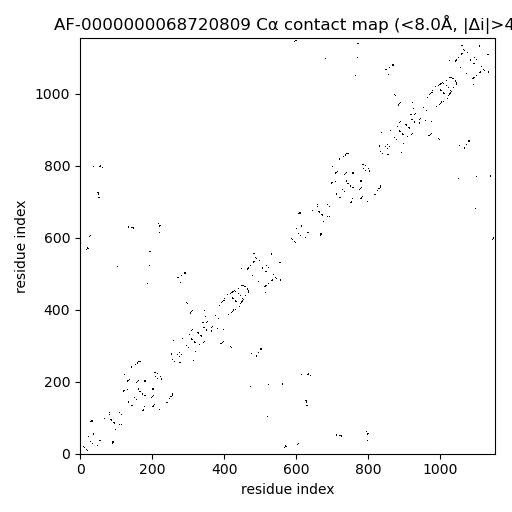RRGHSGDDSSCSNVSSLSSSLSSNVVSLVVPRGPHHDDSVVSSVSSVVSRHHSGDRHYGYDHDPDD